Protein AF-A0A2P6Q2P5-F1 (afdb_monomer)

Radius of gyration: 38.76 Å; Cα contacts (8 Å, |Δi|>4): 2779; chains: 1; bounding box: 82×102×102 Å

pLDDT: mean 75.54, std 14.74, range [25.44, 96.44]

Mean predicted aligned error: 20.38 Å

Organism: Rosa chinensis (NCBI:txid74649)

InterPro domains:
  IPR002182 NB-ARC [PF00931] (183-344)
  IPR027417 P-loop containing nucleoside triphosphate hydrolase [G3DSA:3.40.50.300] (154-320)
  IPR027417 P-loop containing nucleoside triphosphate hydrolase [SSF52540] (155-428)
  IPR032675 Leucine-rich repeat domain superfamily [G3DSA:3.80.10.10] (529-870)
  IPR032675 Leucine-rich repeat domain superfamily [G3DSA:3.80.10.10] (871-956)
  IPR032675 Leucine-rich repeat domain superfamily [G3DSA:3.80.10.10] (983-1129)
  IPR032675 Leucine-rich repeat domain superfamily [G3DSA:3.80.10.10] (1131-1280)
  IPR036388 Winged helix-like DNA-binding domain superfamily [G3DSA:1.10.10.10] (413-508)
  IPR041118 Disease resistance, N-terminal [PF18052] (7-95)
  IPR042197 Apoptotic protease-activating factors, helical domain [G3DSA:1.10.8.430] (328-412)
  IPR056789 R13L1/DRL21-like, LRR repeat region [PF25019] (655-780)
  IPR058922 Disease resistance protein, winged helix domain [PF23559] (431-505)

Nearest PDB structures (foldseek):
  6j5t-assembly1_G  TM=4.887E-01  e=1.509E-26  Arabidopsis thaliana
  9cc9-assembly1_L  TM=4.574E-01  e=1.217E-25  Nicotiana benthamiana
  7txh-assembly2_E  TM=2.909E-01  e=2.083E-09  Homo sapiens
  4u08-assembly2_B  TM=2.380E-01  e=2.453E-09  Leptospira interrogans serovar Copenhageni str. Fiocruz L1-130
  4u06-assembly1_A  TM=1.937E-01  e=1.050E-06  Leptospira interrogans serovar Copenhageni str. Fiocruz L1-130

Sequence (1280 aa):
MANFIARTLVRRVFSLAGQEFSLQWGFGRELTKLRETLGIVEALLRDADHPRHNQQQGEAVQLWVAKLEEIADDADNLLDECSYEELRVQVELPTRIGRTLNSVSLSKARYRRKKARKIQKINKSLKNLCKLASGIGLVSTPLPSAAPRNRETYSFFDKDEEIIVGREEVVSHIVTNSTSSQANHLSVLAIVGMGGLGKTTVAKLVCHDPTIEGHFHEKIWICVSTEFQVVMILRRILQSFRPGAGAAVEGKDELCKTLKQELKGKRYLLILDDVWCQESEKWEELISCLSNVNDRLGSNIIVTTRNVGVASTIASILQTFTILEMDKLSDNQCWQILKNRAFPDGTAHLNEDQEILGKEIARRCAGLPLVAKVLGYTMRSKTSDGWRSIVESSIWNLPGGDTKILSILKLSFNDLKSPALKQCFAFCSNFVKDFEFKREDLIRLWMAQGWLHHFSTEESNLDMEDIGAEYFGILLENSFFQDVRRDPYGNITSCKMHDLVHDLAQHVSKSRWDSKETETKRGLRSFFVERDQVLFNTLPSFEALRVVKLCGADIKVLPDSVGKMKHLRYLDISNTKIRTLPKSVGKLYNLQTLRMNYLELRACPKELTNLINLRHISYDRVFSGWSPWPSGMGRLTNLQSLPEFQVLKKIGCGIEELGSLKQLKGKLSIYCLECVTDIEKAKKANLVEKCIRDLSLSWSWSSTSRPNCNDEDVLEALQPHPNLEVLKIENFLGDKFPSWIMSKLSLPSNLKEIKFRGCKECKEVPKLGHLPNLRSLYIEMPNLERLGSDFYGYDPHEATTGCQTKALFPALKSLTIQYAGKLIEWSEPQVLLPTVVFQSLEKLNLQGSPQLRSAPSYFPSLQSLSLVKIDSGVPVTSVLSKLTTLTYLHISGVKGLDCLPEGMLRNNKNLARLKIDRCEELTCIAPHGFGCCASLQSLVIVGCNKLRYLSEGLLAPSLEELLISDCPSLESIPFTEGIEYGSLHTLRIKKYSTLTSIPSLQGFSSVRAIKISECSELLSLPSGLNCCTSLGKIKIRSCSKLKFISIDSLPSLVRLDIRTCSSLESIDALHGFRCLYEFTIRDCDKLTSLLGSFPILQGLEIRNCPSLETIPCSDNLTTLSSLKIYSCDGFISKLSELASLTSLRRLEVGDFCKELDSFPVIPQLQTLMLSGWPKLKSLHEQIQHFTSLTSLNINSFDEVESLPEWLGSVSSLTVLIIELCHNLKYLPSRQAMQRLTKLRSLYICCDCPLIKRCRKGGPEWPKISHIPDLSLGKYKELTV

Secondary structure (DSSP, 8-state):
-HHHHHHHHHHHHHHHHHSTHHHHHT-HHHHHHHHHHHHHHHHHHHHTT-TTS-HHHHHHHHHHHHHHHHHHHHHHHHHHHHHHHHHHHHHHSTT-TTS-TTHHHHHHHHHHHHHHHHHHHHHHHHHHHHHHHTTTT---------------------GGGS---S-HHHHHHHHHHHH----SS-EEEEEE--TTSSHHHHHHHHHT-HHHHTT-SEEEEEE--S---HHHHHHHHHHHHSTTGGGS---HHHHHHHHHHHSTT--EEEEEES-----HHHHHHHHHHHHHH--SS--EEEEEES-HHHHHHHHHH-SSEEEEE-PPPPHHHHHHHHHHHH-TTS-PPPPHHHHHHHHHHHHHTTT-HHHHHHHHHHHHT--HHHHHHHHT-GGGGSPSSHHHHHHHHHHHHHH-S-HHHHHHHHHGGGSPTT--EEHHHHHHHHHHHT-----SSS-----HHHHHHHHHHHHHHTTSEEEEEE-TTS-EEEEEE-HHHHHHHHHHHHTTT-S-S---TT---EEE-SS-STTGGGGGG-TT--EEE-TT-------GGGGG-TT--EEE-TTS------GGGGG-TT--EEEE-S---S---GGGGG-TT--EEEE---TTS---PPS-GGG-TT--B-S-EE--SSTT-SGGGGGG-TT--EEEEEE-GGG---HHHHHHH--TTS-EEEEEEE--TT----TT--HHHHHHTTPPPTT-SEEEEES---SS--HHHH-TTTS-TT--EEEEES--S--S----TT-TT--EEEEE-TT--EESHHHHT--TT---------EESTT--EEEEE--TT--EEPPPP-SS--EESTT--EEEEES-TT--B--S--TT--EEEEEEES-SHHHHHHHTT----SEEEEEEESS--SPPTTHHHH-TT--EEEEE--TT--EE-SS--S--TT--EEEEE--TT--EEPTTSS-TT--EEEEES-TT-----PPTT---TT--EEEEE--TT-S-PPP-TT-TT--EEEEES-TT--SPPTTGGG-TT--EEEEES-SS--EEE-S--TT--EEEEES-TT--EEEESS--TT--EEEEES-TT--EEEE--TT--EEEEES-TT--B---GGG-TT--EEEEES-TTGGGGGGGGGG-TT--EEEEE--SS--S-PPP-TT--EEEEE--TT-SS--GGGGG-TT--EEEEE---S-SB--GGGGG-TT--EEEEES-SS--B---HHHHHH-TT--EEEE-TT-THHHHTSTTSTTHHHHTT-SEEEES-------

Structure (mmCIF, N/CA/C/O backbone):
data_AF-A0A2P6Q2P5-F1
#
_entry.id   AF-A0A2P6Q2P5-F1
#
loop_
_atom_site.group_PDB
_atom_site.id
_atom_site.type_symbol
_atom_site.label_atom_id
_atom_site.label_alt_id
_atom_site.label_comp_id
_atom_site.label_asym_id
_atom_site.label_entity_id
_atom_site.label_seq_id
_atom_site.pdbx_PDB_ins_code
_atom_site.Cartn_x
_atom_site.Cartn_y
_atom_site.Cartn_z
_atom_site.occupancy
_atom_site.B_iso_or_equiv
_atom_site.auth_seq_id
_atom_site.auth_comp_id
_atom_site.auth_asym_id
_atom_site.auth_atom_id
_atom_site.pdbx_PDB_model_num
ATOM 1 N N . MET A 1 1 ? -7.353 14.936 -38.423 1.00 43.09 1 MET A N 1
ATOM 2 C CA . MET A 1 1 ? -6.186 14.317 -37.747 1.00 43.09 1 MET A CA 1
ATOM 3 C C . MET A 1 1 ? -4.953 14.318 -38.661 1.00 43.09 1 MET A C 1
ATOM 5 O O . MET A 1 1 ? -3.899 14.786 -38.237 1.00 43.09 1 MET A O 1
ATOM 9 N N . ALA A 1 2 ? -5.097 13.889 -39.918 1.00 47.84 2 ALA A N 1
ATOM 10 C CA . ALA A 1 2 ? -4.076 13.775 -40.966 1.00 47.84 2 ALA A CA 1
ATOM 11 C C . ALA A 1 2 ? -3.003 14.875 -41.034 1.00 47.84 2 ALA A C 1
ATOM 13 O O . ALA A 1 2 ? -1.831 14.547 -41.195 1.00 47.84 2 ALA A O 1
ATOM 14 N N . ASN A 1 3 ? -3.361 16.154 -40.860 1.00 50.25 3 ASN A N 1
ATOM 15 C CA . ASN A 1 3 ? -2.422 17.288 -40.858 1.00 50.25 3 ASN A CA 1
ATOM 16 C C . ASN A 1 3 ? -1.249 17.075 -39.870 1.00 50.25 3 ASN A C 1
ATOM 18 O O . ASN A 1 3 ? -0.081 17.298 -40.193 1.00 50.25 3 ASN A O 1
ATOM 22 N N . PHE A 1 4 ? -1.535 16.506 -38.696 1.00 53.16 4 PHE A N 1
ATOM 23 C CA . PHE A 1 4 ? -0.522 16.169 -37.694 1.00 53.16 4 PHE A CA 1
ATOM 24 C C . PHE A 1 4 ? 0.285 14.912 -38.059 1.00 53.16 4 PHE A C 1
ATOM 26 O O . PHE A 1 4 ? 1.492 14.874 -37.830 1.00 53.16 4 PHE A O 1
ATOM 33 N N . ILE A 1 5 ? -0.349 13.900 -38.666 1.00 55.88 5 ILE A N 1
ATOM 34 C CA . ILE A 1 5 ? 0.325 12.663 -39.102 1.00 55.88 5 ILE A CA 1
ATOM 35 C C . ILE A 1 5 ? 1.320 12.969 -40.235 1.00 55.88 5 ILE A C 1
ATOM 37 O O . ILE A 1 5 ? 2.470 12.531 -40.178 1.00 55.88 5 ILE A O 1
ATOM 41 N N . ALA A 1 6 ? 0.914 13.783 -41.215 1.00 57.22 6 ALA A N 1
ATOM 42 C CA . ALA A 1 6 ? 1.765 14.235 -42.312 1.00 57.22 6 ALA A CA 1
ATOM 43 C C . ALA A 1 6 ? 3.013 14.972 -41.798 1.00 57.22 6 ALA A C 1
ATOM 45 O O . ALA A 1 6 ? 4.125 14.632 -42.198 1.00 57.22 6 ALA A O 1
ATOM 46 N N . ARG A 1 7 ? 2.861 15.906 -40.848 1.00 56.25 7 ARG A N 1
ATOM 47 C CA . ARG A 1 7 ? 3.990 16.629 -40.228 1.00 56.25 7 ARG A CA 1
ATOM 48 C C . ARG A 1 7 ? 4.972 15.713 -39.500 1.00 56.25 7 ARG A C 1
ATOM 50 O O . ARG A 1 7 ? 6.184 15.859 -39.674 1.00 56.25 7 ARG A O 1
ATOM 57 N N . THR A 1 8 ? 4.474 14.753 -38.720 1.00 57.56 8 THR A N 1
ATOM 58 C CA . THR A 1 8 ? 5.329 13.766 -38.044 1.00 57.56 8 THR A CA 1
ATOM 59 C C . THR A 1 8 ? 6.088 12.915 -39.064 1.00 57.56 8 THR A C 1
ATOM 61 O O . THR A 1 8 ? 7.300 12.744 -38.936 1.00 57.56 8 THR A O 1
ATOM 64 N N . LEU A 1 9 ? 5.425 12.458 -40.132 1.00 63.19 9 LEU A N 1
ATOM 65 C CA . LEU A 1 9 ? 6.070 11.720 -41.222 1.00 63.19 9 LEU A CA 1
ATOM 66 C C . LEU A 1 9 ? 7.123 12.535 -41.967 1.00 63.19 9 LEU A C 1
ATOM 68 O O . LEU A 1 9 ? 8.210 12.016 -42.206 1.00 63.19 9 LEU A O 1
ATOM 72 N N . VAL A 1 10 ? 6.847 13.800 -42.294 1.00 60.06 10 VAL A N 1
ATOM 73 C CA . VAL A 1 10 ? 7.833 14.707 -42.899 1.00 60.06 10 VAL A CA 1
ATOM 74 C C . VAL A 1 10 ? 9.079 14.770 -42.017 1.00 60.06 10 VAL A C 1
ATOM 76 O O . VAL A 1 10 ? 10.169 14.470 -42.502 1.00 60.06 10 VAL A O 1
ATOM 79 N N . ARG A 1 11 ? 8.936 15.048 -40.712 1.00 61.94 11 ARG A N 1
ATOM 80 C CA . ARG A 1 11 ? 10.070 15.073 -39.766 1.00 61.94 11 ARG A CA 1
ATOM 81 C C . ARG A 1 11 ? 10.824 13.732 -39.707 1.00 61.94 11 ARG A C 1
ATOM 83 O O . ARG A 1 11 ? 12.054 13.736 -39.745 1.00 61.94 11 ARG A O 1
ATOM 90 N N . ARG A 1 12 ? 10.128 12.585 -39.705 1.00 63.66 12 ARG A N 1
ATOM 91 C CA . ARG A 1 12 ? 10.769 11.252 -39.752 1.00 63.66 12 ARG A CA 1
ATOM 92 C C . ARG A 1 12 ? 11.537 10.999 -41.056 1.00 63.66 12 ARG A C 1
ATOM 94 O O . ARG A 1 12 ? 12.647 10.476 -41.006 1.00 63.66 12 ARG A O 1
ATOM 101 N N . VAL A 1 13 ? 10.985 11.383 -42.210 1.00 63.78 13 VAL A N 1
ATOM 102 C CA . VAL A 1 13 ? 11.657 11.257 -43.519 1.00 63.78 13 VAL A CA 1
ATOM 103 C C . VAL A 1 13 ? 12.869 12.189 -43.607 1.00 63.78 13 VAL A C 1
ATOM 105 O O . VAL A 1 13 ? 13.899 11.774 -44.127 1.00 63.78 13 VAL A O 1
ATOM 108 N N . PHE A 1 14 ? 12.789 13.409 -43.064 1.00 58.62 14 PHE A N 1
ATOM 109 C CA . PHE A 1 14 ? 13.937 14.318 -42.936 1.00 58.62 14 PHE A CA 1
ATOM 110 C C . PHE A 1 14 ? 15.071 13.682 -42.112 1.00 58.62 14 PHE A C 1
ATOM 112 O O . PHE A 1 14 ? 16.206 13.642 -42.581 1.00 58.62 14 PHE A O 1
ATOM 119 N N . SER A 1 15 ? 14.760 13.138 -40.929 1.00 61.00 15 SER A N 1
ATOM 120 C CA . SER A 1 15 ? 15.736 12.471 -40.052 1.00 61.00 15 SER A CA 1
ATOM 121 C C . SER A 1 15 ? 16.430 11.290 -40.750 1.00 61.00 15 SER A C 1
ATOM 123 O O . SER A 1 15 ? 17.656 11.261 -40.836 1.00 61.00 15 SER A O 1
ATOM 125 N N . LEU A 1 16 ? 15.658 10.381 -41.357 1.00 57.12 16 LEU A N 1
ATOM 126 C CA . LEU A 1 16 ? 16.185 9.206 -42.072 1.00 57.12 16 LEU A CA 1
ATOM 127 C C . LEU A 1 16 ? 16.899 9.548 -43.394 1.00 57.12 16 LEU A C 1
ATOM 129 O O . LEU A 1 16 ? 17.665 8.734 -43.910 1.00 57.12 16 LEU A O 1
ATOM 133 N N . ALA A 1 17 ? 16.659 10.731 -43.967 1.00 54.69 17 ALA A N 1
ATOM 134 C CA . ALA A 1 17 ? 17.401 11.224 -45.127 1.00 54.69 17 ALA A CA 1
ATOM 135 C C . ALA A 1 17 ? 18.759 11.838 -44.737 1.00 54.69 17 ALA A C 1
ATOM 137 O O . ALA A 1 17 ? 19.715 11.701 -45.501 1.00 54.69 17 ALA A O 1
ATOM 138 N N . GLY A 1 18 ? 18.845 12.487 -43.568 1.00 50.38 18 GLY A N 1
ATOM 139 C CA . GLY A 1 18 ? 20.072 13.104 -43.046 1.00 50.38 18 GLY A CA 1
ATOM 140 C C . GLY A 1 18 ? 21.079 12.125 -42.430 1.00 50.38 18 GLY A C 1
ATOM 141 O O . GLY A 1 18 ? 22.248 12.466 -42.294 1.00 50.38 18 GLY A O 1
ATOM 142 N N . GLN A 1 19 ? 20.652 10.911 -42.079 1.00 55.84 19 GLN A N 1
ATOM 143 C CA . GLN A 1 19 ? 21.525 9.849 -41.564 1.00 55.84 19 GLN A CA 1
ATOM 144 C C . GLN A 1 19 ? 22.323 9.151 -42.681 1.00 55.84 19 GLN A C 1
ATOM 146 O O . GLN A 1 19 ? 21.856 9.039 -43.819 1.00 55.84 19 GLN A O 1
ATOM 151 N N . GLU A 1 20 ? 23.485 8.574 -42.335 1.00 49.53 20 GLU A N 1
ATOM 152 C CA . GLU A 1 20 ? 24.337 7.783 -43.250 1.00 49.53 20 GLU A CA 1
ATOM 153 C C . GLU A 1 20 ? 23.583 6.660 -43.983 1.00 49.53 20 GLU A C 1
ATOM 155 O O . GLU A 1 20 ? 23.983 6.237 -45.070 1.00 49.53 20 GLU A O 1
ATOM 160 N N . PHE A 1 21 ? 22.464 6.197 -43.417 1.00 51.62 21 PHE A N 1
ATOM 161 C CA . PHE A 1 21 ? 21.494 5.302 -44.041 1.00 51.62 21 PHE A CA 1
ATOM 162 C C . PHE A 1 21 ? 21.199 5.653 -45.514 1.00 51.62 21 PHE A C 1
ATOM 164 O O . PHE A 1 21 ? 21.206 4.762 -46.374 1.00 51.62 21 PHE A O 1
ATOM 171 N N . SER A 1 22 ? 20.981 6.936 -45.830 1.00 52.62 22 SER A N 1
ATOM 172 C CA . SER A 1 22 ? 20.594 7.381 -47.176 1.00 52.62 22 SER A CA 1
ATOM 173 C C . SER A 1 22 ? 21.707 7.164 -48.214 1.00 52.62 22 SER A C 1
ATOM 175 O O . SER A 1 22 ? 21.425 6.704 -49.330 1.00 52.62 22 SER A O 1
ATOM 177 N N . LEU A 1 23 ? 22.962 7.397 -47.809 1.00 52.78 23 LEU A N 1
ATOM 178 C CA . LEU A 1 23 ? 24.192 7.151 -48.568 1.00 52.78 23 LEU A CA 1
ATOM 179 C C . LEU A 1 23 ? 24.486 5.648 -48.678 1.00 52.78 23 LEU A C 1
ATOM 181 O O . LEU A 1 23 ? 24.643 5.113 -49.774 1.00 52.78 23 LEU A O 1
ATOM 185 N N . GLN A 1 24 ? 24.503 4.941 -47.545 1.00 52.56 24 GLN A N 1
ATOM 186 C CA . GLN A 1 24 ? 24.947 3.549 -47.461 1.00 52.56 24 GLN A CA 1
ATOM 187 C C . GLN A 1 24 ? 23.982 2.573 -48.165 1.00 52.56 24 GLN A C 1
ATOM 189 O O . GLN A 1 24 ? 24.409 1.507 -48.631 1.00 52.56 24 GLN A O 1
ATOM 194 N N . TRP A 1 25 ? 22.685 2.907 -48.259 1.00 57.12 25 TRP A N 1
ATOM 195 C CA . TRP A 1 25 ? 21.650 2.064 -48.884 1.00 57.12 25 TRP A CA 1
ATOM 196 C C . TRP A 1 25 ? 21.173 2.525 -50.266 1.00 57.12 25 TRP A C 1
ATOM 198 O O . TRP A 1 25 ? 20.635 1.693 -51.002 1.00 57.12 25 TRP A O 1
ATOM 208 N N . GLY A 1 26 ? 21.441 3.777 -50.656 1.00 59.62 26 GLY A N 1
ATOM 209 C CA . GLY A 1 26 ? 21.209 4.282 -52.014 1.00 59.62 26 GLY A CA 1
ATOM 210 C C . GLY A 1 26 ? 19.775 4.736 -52.315 1.00 59.62 26 GLY A C 1
ATOM 211 O O . GLY A 1 26 ? 19.370 4.707 -53.474 1.00 59.62 26 GLY A O 1
ATOM 212 N N . PHE A 1 27 ? 19.003 5.148 -51.301 1.00 63.00 27 PHE A N 1
ATOM 213 C CA . PHE A 1 27 ? 17.603 5.595 -51.458 1.00 63.00 27 PHE A CA 1
ATOM 214 C C . PHE A 1 27 ? 17.399 7.109 -51.376 1.00 63.00 27 PHE A C 1
ATOM 216 O O . PHE A 1 27 ? 16.255 7.561 -51.383 1.00 63.00 27 PHE A O 1
ATOM 223 N N . GLY A 1 28 ? 18.473 7.905 -51.308 1.00 62.72 28 GLY A N 1
ATOM 224 C CA . GLY A 1 28 ? 18.373 9.362 -51.165 1.00 62.72 28 GLY A CA 1
ATOM 225 C C . GLY A 1 28 ? 17.434 10.015 -52.191 1.00 62.72 28 GLY A C 1
ATOM 226 O O . GLY A 1 28 ? 16.585 10.815 -51.816 1.00 62.72 28 GLY A O 1
ATOM 227 N N . ARG A 1 29 ? 17.489 9.610 -53.470 1.00 65.44 29 ARG A N 1
ATOM 228 C CA . ARG A 1 29 ? 16.618 10.163 -54.530 1.00 65.44 29 ARG A CA 1
ATOM 229 C C . ARG A 1 29 ? 15.132 9.846 -54.306 1.00 65.44 29 ARG A C 1
ATOM 231 O O . ARG A 1 29 ? 14.283 10.705 -54.531 1.00 65.44 29 ARG A O 1
ATOM 238 N N . GLU A 1 30 ? 14.801 8.632 -53.875 1.00 70.38 30 GLU A N 1
ATOM 239 C CA . GLU A 1 30 ? 13.437 8.208 -53.543 1.00 70.38 30 GLU A CA 1
ATOM 240 C C . GLU A 1 30 ? 12.896 8.874 -52.270 1.00 70.38 30 GLU A C 1
ATOM 242 O O . GLU A 1 30 ? 11.713 9.221 -52.233 1.00 70.38 30 GLU A O 1
ATOM 247 N N . LEU A 1 31 ? 13.744 9.065 -51.253 1.00 67.50 31 LEU A N 1
ATOM 248 C CA . LEU A 1 31 ? 13.387 9.716 -49.987 1.00 67.50 31 LEU A CA 1
ATOM 249 C C . LEU A 1 31 ? 13.210 11.231 -50.151 1.00 67.50 31 LEU A C 1
ATOM 251 O O . LEU A 1 31 ? 12.246 11.783 -49.626 1.00 67.50 31 LEU A O 1
ATOM 255 N N . THR A 1 32 ? 14.050 11.900 -50.948 1.00 69.12 32 THR A N 1
ATOM 256 C CA . THR A 1 32 ? 13.852 13.318 -51.295 1.00 69.12 32 THR A CA 1
ATOM 257 C C . THR A 1 32 ? 12.533 13.517 -52.048 1.00 69.12 32 THR A C 1
ATOM 259 O O . THR A 1 32 ? 11.748 14.381 -51.672 1.00 69.12 32 THR A O 1
ATOM 262 N N . LYS A 1 33 ? 12.196 12.640 -53.006 1.00 70.56 33 LYS A N 1
ATOM 263 C CA . LYS A 1 33 ? 10.891 12.669 -53.700 1.00 70.56 33 LYS A CA 1
ATOM 264 C C . LYS A 1 33 ? 9.695 12.402 -52.779 1.00 70.56 33 LYS A C 1
ATOM 266 O O . LYS A 1 33 ? 8.607 12.926 -53.031 1.00 70.56 33 LYS A O 1
ATOM 271 N N . LEU A 1 34 ? 9.882 11.611 -51.719 1.00 71.56 34 LEU A N 1
ATOM 272 C CA . LEU A 1 34 ? 8.871 11.402 -50.679 1.00 71.56 34 LEU A CA 1
ATOM 273 C C . LEU A 1 34 ? 8.683 12.672 -49.839 1.00 71.56 34 LEU A C 1
ATOM 275 O O . LEU A 1 34 ? 7.555 13.127 -49.685 1.00 71.56 34 LEU A O 1
ATOM 279 N N . ARG A 1 35 ? 9.779 13.294 -49.385 1.00 68.69 35 ARG A N 1
ATOM 280 C CA . ARG A 1 35 ? 9.789 14.590 -48.682 1.00 68.69 35 ARG A CA 1
ATOM 281 C C . ARG A 1 35 ? 9.107 15.698 -49.497 1.00 68.69 35 ARG A C 1
ATOM 283 O O . ARG A 1 35 ? 8.242 16.381 -48.962 1.00 68.69 35 ARG A O 1
ATOM 290 N N . GLU A 1 36 ? 9.455 15.847 -50.776 1.00 68.56 36 GLU A N 1
ATOM 291 C CA . GLU A 1 36 ? 8.826 16.800 -51.709 1.00 68.56 36 GLU A CA 1
ATOM 292 C C . GLU A 1 36 ? 7.307 16.588 -51.791 1.00 68.56 36 GLU A C 1
ATOM 294 O O . GLU A 1 36 ? 6.526 17.522 -51.619 1.00 68.56 36 GLU A O 1
ATOM 299 N N . THR A 1 37 ? 6.879 15.342 -52.024 1.00 70.12 37 THR A N 1
ATOM 300 C CA . THR A 1 37 ? 5.456 15.027 -52.219 1.00 70.12 37 THR A CA 1
ATOM 301 C C . THR A 1 37 ? 4.661 15.187 -50.917 1.00 70.12 37 THR A C 1
ATOM 303 O O . THR A 1 37 ? 3.549 15.707 -50.949 1.00 70.12 37 THR A O 1
ATOM 306 N N . LEU A 1 38 ? 5.234 14.812 -49.767 1.00 67.19 38 LEU A N 1
ATOM 307 C CA . LEU A 1 38 ? 4.621 15.036 -48.454 1.00 67.19 38 LEU A CA 1
ATOM 308 C C . LEU A 1 38 ? 4.499 16.531 -48.109 1.00 67.19 38 LEU A C 1
ATOM 310 O O . LEU A 1 38 ? 3.513 16.917 -47.491 1.00 67.19 38 LEU A O 1
ATOM 314 N N . GLY A 1 39 ? 5.436 17.382 -48.546 1.00 62.53 39 GLY A N 1
ATOM 315 C CA . GLY A 1 39 ? 5.336 18.837 -48.374 1.00 62.53 39 GLY A CA 1
ATOM 316 C C . GLY A 1 39 ? 4.160 19.456 -49.140 1.00 62.53 39 GLY A C 1
ATOM 317 O O . GLY A 1 39 ? 3.428 20.273 -48.587 1.00 62.53 39 GLY A O 1
ATOM 318 N N . ILE A 1 40 ? 3.917 19.010 -50.379 1.00 66.88 40 ILE A N 1
ATOM 319 C CA . ILE A 1 40 ? 2.736 19.410 -51.173 1.00 66.88 40 ILE A CA 1
ATOM 320 C C . ILE A 1 40 ? 1.443 18.955 -50.478 1.00 66.88 40 ILE A C 1
ATOM 322 O O . ILE A 1 40 ? 0.476 19.707 -50.377 1.00 66.88 40 ILE A O 1
ATOM 326 N N . VAL A 1 41 ? 1.438 17.729 -49.955 1.00 66.50 41 VAL A N 1
ATOM 327 C CA . VAL A 1 41 ? 0.314 17.167 -49.196 1.00 66.50 41 VAL A CA 1
ATOM 328 C C . VAL A 1 41 ? 0.049 17.936 -47.892 1.00 66.50 41 VAL A C 1
ATOM 330 O O . VAL A 1 41 ? -1.110 18.124 -47.533 1.00 66.50 41 VAL A O 1
ATOM 333 N N . GLU A 1 42 ? 1.079 18.441 -47.207 1.00 61.88 42 GLU A N 1
ATOM 334 C CA . GLU A 1 42 ? 0.913 19.273 -46.004 1.00 61.88 42 GLU A CA 1
ATOM 335 C C . GLU A 1 42 ? 0.329 20.668 -46.304 1.00 61.88 42 GLU A C 1
ATOM 337 O O . GLU A 1 42 ? -0.255 21.289 -45.416 1.00 61.88 42 GLU A O 1
ATOM 342 N N . ALA A 1 43 ? 0.460 21.169 -47.537 1.00 60.53 43 ALA A N 1
ATOM 343 C CA . ALA A 1 43 ? -0.245 22.372 -47.979 1.00 60.53 43 ALA A CA 1
ATOM 344 C C . ALA A 1 43 ? -1.738 22.073 -48.214 1.00 60.53 43 ALA A C 1
ATOM 346 O O . ALA A 1 43 ? -2.589 22.702 -47.590 1.00 60.53 43 ALA A O 1
ATOM 347 N N . LEU A 1 44 ? -2.047 21.035 -49.003 1.00 63.22 44 LEU A N 1
ATOM 348 C CA . LEU A 1 44 ? -3.421 20.583 -49.298 1.00 63.22 44 LEU A CA 1
ATOM 349 C C . LEU A 1 44 ? -4.216 20.166 -48.043 1.00 63.22 44 LEU A C 1
ATOM 351 O O . LEU A 1 44 ? -5.442 20.216 -48.018 1.00 63.22 44 LEU A O 1
ATOM 355 N N . LEU A 1 45 ? -3.528 19.769 -46.971 1.00 60.31 45 LEU A N 1
ATOM 356 C CA . LEU A 1 45 ? -4.143 19.446 -45.681 1.00 60.31 45 LEU A CA 1
ATOM 357 C C . LEU A 1 45 ? -4.580 20.659 -44.854 1.00 60.31 45 LEU A C 1
ATOM 359 O O . LEU A 1 45 ? -5.330 20.486 -43.899 1.00 60.31 45 LEU A O 1
ATOM 363 N N . ARG A 1 46 ? -4.100 21.862 -45.181 1.00 55.31 46 ARG A N 1
ATOM 364 C CA . ARG A 1 46 ? -4.584 23.121 -44.588 1.00 55.31 46 ARG A CA 1
ATOM 365 C C . ARG A 1 46 ? -5.859 23.594 -45.298 1.00 55.31 46 ARG A C 1
ATOM 367 O O . ARG A 1 46 ? -6.693 24.237 -44.666 1.00 55.31 46 ARG A O 1
ATOM 374 N N . ASP A 1 47 ? -6.022 23.199 -46.566 1.00 49.84 47 ASP A N 1
ATOM 375 C CA . ASP A 1 47 ? -7.227 23.443 -47.361 1.00 49.84 47 ASP A CA 1
ATOM 376 C C . ASP A 1 47 ? -8.432 22.636 -46.877 1.00 49.84 47 ASP A C 1
ATOM 378 O O . ASP A 1 47 ? -9.498 23.198 -46.645 1.00 49.84 47 ASP A O 1
ATOM 382 N N . ALA A 1 48 ? -8.257 21.324 -46.686 1.00 52.94 48 ALA A N 1
ATOM 383 C CA . ALA A 1 48 ? -9.339 20.388 -46.357 1.00 52.94 48 ALA A CA 1
ATOM 384 C C . ALA A 1 48 ? -10.104 20.691 -45.052 1.00 52.94 48 ALA A C 1
ATOM 386 O O . ALA A 1 48 ? -11.186 20.148 -44.839 1.00 52.94 48 ALA A O 1
ATOM 387 N N . ASP A 1 49 ? -9.577 21.575 -44.206 1.00 46.44 49 ASP A N 1
ATOM 388 C CA . ASP A 1 49 ? -10.230 22.065 -42.996 1.00 46.44 49 ASP A CA 1
ATOM 389 C C . ASP A 1 49 ? -11.091 23.344 -43.259 1.00 46.44 49 ASP A C 1
ATOM 391 O O . ASP A 1 49 ? -11.161 24.182 -42.376 1.00 46.44 49 ASP A O 1
ATOM 395 N N . HIS A 1 50 ? -11.736 23.571 -44.424 1.00 41.94 50 HIS A N 1
ATOM 396 C CA . HIS A 1 50 ? -12.640 24.733 -44.710 1.00 41.94 50 HIS A CA 1
ATOM 397 C C . HIS A 1 50 ? -14.144 24.347 -44.680 1.00 41.94 50 HIS A C 1
ATOM 399 O O . HIS A 1 50 ? -14.494 23.307 -45.235 1.00 41.94 50 HIS A O 1
ATOM 405 N N . PRO A 1 51 ? -15.087 25.154 -44.132 1.00 41.72 51 PRO A N 1
ATOM 406 C CA . PRO A 1 51 ? -16.520 24.854 -44.154 1.00 41.72 51 PRO A CA 1
ATOM 407 C C . PRO A 1 51 ? -17.233 25.378 -45.411 1.00 41.72 51 PRO A C 1
ATOM 409 O O . PRO A 1 51 ? -18.456 25.315 -45.480 1.00 41.72 51 PRO A O 1
ATOM 412 N N . ARG A 1 52 ? -16.510 25.894 -46.419 1.00 41.47 52 ARG A N 1
ATOM 413 C CA . ARG A 1 52 ? -17.110 26.318 -47.704 1.00 41.47 52 ARG A CA 1
ATOM 414 C C . ARG A 1 52 ? -17.622 25.153 -48.565 1.00 41.47 52 ARG A C 1
ATOM 416 O O . ARG A 1 52 ? -18.219 25.386 -49.612 1.00 41.47 52 ARG A O 1
ATOM 423 N N . HIS A 1 53 ? -17.399 23.916 -48.135 1.00 47.44 53 HIS A N 1
ATOM 424 C CA . HIS A 1 53 ? -17.873 22.717 -48.810 1.00 47.44 53 HIS A CA 1
ATOM 425 C C . HIS A 1 53 ? -19.307 22.383 -48.378 1.00 47.44 53 HIS A C 1
ATOM 427 O O . HIS A 1 53 ? -19.542 21.920 -47.262 1.00 47.44 53 HIS A O 1
ATOM 433 N N . ASN A 1 54 ? -20.264 22.593 -49.288 1.00 40.16 54 ASN A N 1
ATOM 434 C CA . ASN A 1 54 ? -21.658 22.169 -49.117 1.00 40.16 54 ASN A CA 1
ATOM 435 C C . ASN A 1 54 ? -21.752 20.657 -48.825 1.00 40.16 54 ASN A C 1
ATOM 437 O O . ASN A 1 54 ? -20.844 19.894 -49.155 1.00 40.16 54 ASN A O 1
ATOM 441 N N . GLN A 1 55 ? -22.884 20.207 -48.269 1.00 42.28 55 GLN A N 1
ATOM 442 C CA . GLN A 1 55 ? -23.085 18.830 -47.774 1.00 42.28 55 GLN A CA 1
ATOM 443 C C . GLN A 1 55 ? -22.677 17.711 -48.761 1.00 42.28 55 GLN A C 1
ATOM 445 O O . GLN A 1 55 ? -22.201 16.672 -48.319 1.00 42.28 55 GLN A O 1
ATOM 450 N N . GLN A 1 56 ? -22.775 17.931 -50.078 1.00 40.50 56 GLN A N 1
ATOM 451 C CA . GLN A 1 56 ? -22.362 16.967 -51.113 1.00 40.50 56 GLN A CA 1
ATOM 452 C C . GLN A 1 56 ? -20.836 16.853 -51.335 1.00 40.50 56 GLN A C 1
ATOM 454 O O . GLN A 1 56 ? -20.380 15.867 -51.905 1.00 40.50 56 GLN A O 1
ATOM 459 N N . GLN A 1 57 ? -20.027 17.830 -50.909 1.00 45.31 57 GLN A N 1
ATOM 460 C CA . GLN A 1 57 ? -18.558 17.782 -51.024 1.00 45.31 57 GLN A CA 1
ATOM 461 C C . GLN A 1 57 ? -17.870 17.234 -49.764 1.00 45.31 57 GLN A C 1
ATOM 463 O O . GLN A 1 57 ? -16.761 16.704 -49.859 1.00 45.31 57 GLN A O 1
ATOM 468 N N . GLY A 1 58 ? -18.512 17.329 -48.593 1.00 52.03 58 GLY A N 1
ATOM 469 C CA . GLY A 1 58 ? -17.915 16.944 -47.309 1.00 52.03 58 GLY A CA 1
ATOM 470 C C . GLY A 1 58 ? -17.433 15.489 -47.259 1.00 52.03 58 GLY A C 1
ATOM 471 O O . GLY A 1 58 ? -16.312 15.230 -46.819 1.00 52.03 58 GLY A O 1
ATOM 472 N N . GLU A 1 59 ? -18.225 14.546 -47.778 1.00 56.00 59 GLU A N 1
ATOM 473 C CA . GLU A 1 59 ? -17.843 13.128 -47.845 1.00 56.00 59 GLU A CA 1
ATOM 474 C C . GLU A 1 59 ? -16.616 12.898 -48.739 1.00 56.00 59 GLU A C 1
ATOM 476 O O . GLU A 1 59 ? -15.702 12.169 -48.359 1.00 56.00 59 GLU A O 1
ATOM 481 N N . ALA A 1 60 ? -16.539 13.559 -49.900 1.00 57.16 60 ALA A N 1
ATOM 482 C CA . ALA A 1 60 ? -15.409 13.418 -50.821 1.00 57.16 60 ALA A CA 1
ATOM 483 C C . ALA A 1 60 ? -14.087 13.897 -50.193 1.00 57.16 60 ALA A C 1
ATOM 485 O O . ALA A 1 60 ? -13.047 13.258 -50.378 1.00 57.16 60 ALA A O 1
ATOM 486 N N . VAL A 1 61 ? -14.134 14.977 -49.403 1.00 58.78 61 VAL A N 1
ATOM 487 C CA . VAL A 1 61 ? -12.981 15.483 -48.643 1.00 58.78 61 VAL A CA 1
ATOM 488 C C . VAL A 1 61 ? -12.605 14.524 -47.508 1.00 58.78 61 VAL A C 1
ATOM 490 O O . VAL A 1 61 ? -11.434 14.166 -47.387 1.00 58.78 61 VAL A O 1
ATOM 493 N N . GLN A 1 62 ? -13.569 14.024 -46.727 1.00 58.59 62 GLN A N 1
ATOM 494 C CA . GLN A 1 62 ? -13.304 13.026 -45.677 1.00 58.59 62 GLN A CA 1
ATOM 495 C C . GLN A 1 62 ? -12.677 11.742 -46.246 1.00 58.59 62 GLN A C 1
ATOM 497 O O . GLN A 1 62 ? -11.708 11.221 -45.695 1.00 58.59 62 GLN A O 1
ATOM 502 N N . LEU A 1 63 ? -13.164 11.267 -47.393 1.00 64.38 63 LEU A N 1
ATOM 503 C CA . LEU A 1 63 ? -12.678 10.059 -48.063 1.00 64.38 63 LEU A CA 1
ATOM 504 C C . LEU A 1 63 ? -11.290 10.280 -48.710 1.00 64.38 63 LEU A C 1
ATOM 506 O O . LEU A 1 63 ? -10.486 9.347 -48.792 1.00 64.38 63 LEU A O 1
ATOM 510 N N . TRP A 1 64 ? -10.952 11.514 -49.106 1.00 73.50 64 TRP A N 1
ATOM 511 C CA . TRP A 1 64 ? -9.584 11.908 -49.477 1.00 73.50 64 TRP A CA 1
ATOM 512 C C . TRP A 1 64 ? -8.642 11.916 -48.261 1.00 73.50 64 TRP A C 1
ATOM 514 O O . TRP A 1 64 ? -7.550 11.348 -48.331 1.00 73.50 64 TRP A O 1
ATOM 524 N N . VAL A 1 65 ? -9.081 12.479 -47.129 1.00 62.34 65 VAL A N 1
ATOM 525 C CA . VAL A 1 65 ? -8.324 12.501 -45.865 1.00 62.34 65 VAL A CA 1
ATOM 526 C C . VAL A 1 65 ? -8.069 11.080 -45.345 1.00 62.34 65 VAL A C 1
ATOM 528 O O . VAL A 1 65 ? -6.933 10.760 -45.005 1.00 62.34 65 VAL A O 1
ATOM 531 N N . ALA A 1 66 ? -9.064 10.191 -45.370 1.00 63.78 66 ALA A N 1
ATOM 532 C CA . ALA A 1 66 ? -8.903 8.791 -44.968 1.00 63.78 66 ALA A CA 1
ATOM 533 C C . ALA A 1 66 ? -7.874 8.041 -45.840 1.00 63.78 66 ALA A C 1
ATOM 535 O O . ALA A 1 66 ? -7.005 7.339 -45.321 1.00 63.78 66 ALA A O 1
ATOM 536 N N . LYS A 1 67 ? -7.901 8.249 -47.166 1.00 68.88 67 LYS A N 1
ATOM 537 C CA . LYS A 1 67 ? -6.889 7.702 -48.093 1.00 68.88 67 LYS A CA 1
ATOM 538 C C . LYS A 1 67 ? -5.491 8.257 -47.831 1.00 68.88 67 LYS A C 1
ATOM 540 O O . LYS A 1 67 ? -4.507 7.550 -48.047 1.00 68.88 67 LYS A O 1
ATOM 545 N N . LEU A 1 68 ? -5.378 9.501 -47.364 1.00 72.31 68 LEU A N 1
ATOM 546 C CA . LEU A 1 68 ? -4.093 10.032 -46.927 1.00 72.31 68 LEU A CA 1
ATOM 547 C C . LEU A 1 68 ? -3.594 9.336 -45.660 1.00 72.31 68 LEU A C 1
ATOM 549 O O . LEU A 1 68 ? -2.424 8.969 -45.612 1.00 72.31 68 LEU A O 1
ATOM 553 N N . GLU A 1 69 ? -4.455 9.140 -44.659 1.00 64.25 69 GLU A N 1
ATOM 554 C CA . GLU A 1 69 ? -4.077 8.452 -43.419 1.00 64.25 69 GLU A CA 1
ATOM 555 C C . GLU A 1 69 ? -3.657 6.989 -43.682 1.00 64.25 69 GLU A C 1
ATOM 557 O O . GLU A 1 69 ? -2.668 6.540 -43.107 1.00 64.25 69 GLU A O 1
ATOM 562 N N . GLU A 1 70 ? -4.278 6.285 -44.641 1.00 69.12 70 GLU A N 1
ATOM 563 C CA . GLU A 1 70 ? -3.814 4.960 -45.098 1.00 69.12 70 GLU A CA 1
ATOM 564 C C . GLU A 1 70 ? -2.386 5.011 -45.679 1.00 69.12 70 GLU A C 1
ATOM 566 O O . GLU A 1 70 ? -1.511 4.248 -45.267 1.00 69.12 70 GLU A O 1
ATOM 571 N N . ILE A 1 71 ? -2.120 5.918 -46.628 1.00 72.31 71 ILE A N 1
ATOM 572 C CA . ILE A 1 71 ? -0.801 6.029 -47.282 1.00 72.31 71 ILE A CA 1
ATOM 573 C C . ILE A 1 71 ? 0.269 6.521 -46.289 1.00 72.31 71 ILE A C 1
ATOM 575 O O . ILE A 1 71 ? 1.439 6.143 -46.392 1.00 72.31 71 ILE A O 1
ATOM 579 N N . ALA A 1 72 ? -0.133 7.339 -45.316 1.00 70.44 72 ALA A N 1
ATOM 580 C CA . ALA A 1 72 ? 0.692 7.788 -44.206 1.00 70.44 72 ALA A CA 1
ATOM 581 C C . ALA A 1 72 ? 1.083 6.620 -43.280 1.00 70.44 72 ALA A C 1
ATOM 583 O O . ALA A 1 72 ? 2.263 6.468 -42.963 1.00 70.44 72 ALA A O 1
ATOM 584 N N . ASP A 1 73 ? 0.146 5.745 -42.913 1.00 67.69 73 ASP A N 1
ATOM 585 C CA . ASP A 1 73 ? 0.438 4.538 -42.130 1.00 67.69 73 ASP A CA 1
ATOM 586 C C . ASP A 1 73 ? 1.305 3.531 -42.921 1.00 67.69 73 ASP A C 1
ATOM 588 O O . ASP A 1 73 ? 2.261 2.981 -42.366 1.00 67.69 73 ASP A O 1
ATOM 592 N N . ASP A 1 74 ? 1.066 3.340 -44.229 1.00 72.62 74 ASP A N 1
ATOM 593 C CA . ASP A 1 74 ? 1.905 2.504 -45.122 1.00 72.62 74 ASP A CA 1
ATOM 594 C C . ASP A 1 74 ? 3.362 3.043 -45.180 1.00 72.62 74 ASP A C 1
ATOM 596 O O . ASP A 1 74 ? 4.323 2.270 -45.278 1.00 72.62 74 ASP A O 1
ATOM 600 N N . ALA A 1 75 ? 3.545 4.366 -45.047 1.00 73.94 75 ALA A N 1
ATOM 601 C CA . ALA A 1 75 ? 4.851 5.019 -44.926 1.00 73.94 75 ALA A CA 1
ATOM 602 C C . ALA A 1 75 ? 5.474 4.879 -43.527 1.00 73.94 75 ALA A C 1
ATOM 604 O O . ALA A 1 75 ? 6.627 4.467 -43.428 1.00 73.94 75 ALA A O 1
ATOM 605 N N . ASP A 1 76 ? 4.741 5.168 -42.448 1.00 73.38 76 ASP A N 1
ATOM 606 C CA . ASP A 1 76 ? 5.252 5.137 -41.066 1.00 73.38 76 ASP A CA 1
ATOM 607 C C . ASP A 1 76 ? 5.766 3.736 -40.681 1.00 73.38 76 ASP A C 1
ATOM 609 O O . ASP A 1 76 ? 6.847 3.592 -40.102 1.00 73.38 76 ASP A O 1
ATOM 613 N N . ASN A 1 77 ? 5.039 2.694 -41.104 1.00 75.75 77 ASN A N 1
ATOM 614 C CA . ASN A 1 77 ? 5.453 1.296 -40.974 1.00 75.75 77 ASN A CA 1
ATOM 615 C C . ASN A 1 77 ? 6.721 0.990 -41.792 1.00 75.75 77 ASN A C 1
ATOM 617 O O . ASN A 1 77 ? 7.637 0.326 -41.309 1.00 75.75 77 ASN A O 1
ATOM 621 N N . LEU A 1 78 ? 6.830 1.499 -43.026 1.00 77.50 78 LEU A N 1
ATOM 622 C CA . LEU A 1 78 ? 8.028 1.311 -43.852 1.00 77.50 78 LEU A CA 1
ATOM 623 C C . LEU A 1 78 ? 9.275 1.972 -43.240 1.00 77.50 78 LEU A C 1
ATOM 625 O O . LEU A 1 78 ? 10.365 1.408 -43.350 1.00 77.50 78 LEU A O 1
ATOM 629 N N . LEU A 1 79 ? 9.127 3.130 -42.592 1.00 74.00 79 LEU A N 1
ATOM 630 C CA . LEU A 1 79 ? 10.222 3.784 -41.873 1.00 74.00 79 LEU A CA 1
ATOM 631 C C . LEU A 1 79 ? 10.639 2.961 -40.641 1.00 74.00 79 LEU A C 1
ATOM 633 O O . LEU A 1 79 ? 11.828 2.684 -40.483 1.00 74.00 79 LEU A O 1
ATOM 637 N N . ASP A 1 80 ? 9.686 2.469 -39.837 1.00 76.06 80 ASP A N 1
ATOM 638 C CA . ASP A 1 80 ? 9.984 1.556 -38.718 1.00 76.06 80 ASP A CA 1
ATOM 639 C C . ASP A 1 80 ? 10.644 0.239 -39.187 1.00 76.06 80 ASP A C 1
ATOM 641 O O . ASP A 1 80 ? 11.521 -0.292 -38.501 1.00 76.06 80 ASP A O 1
ATOM 645 N N . GLU A 1 81 ? 10.279 -0.300 -40.360 1.00 77.25 81 GLU A N 1
ATOM 646 C CA . GLU A 1 81 ? 10.952 -1.476 -40.937 1.00 77.25 81 GLU A CA 1
ATOM 647 C C . GLU A 1 81 ? 12.405 -1.191 -41.366 1.00 77.25 81 GLU A C 1
ATOM 649 O O . GLU A 1 81 ? 13.200 -2.129 -41.478 1.00 77.25 81 GLU A O 1
ATOM 654 N N . CYS A 1 82 ? 12.752 0.059 -41.678 1.00 73.50 82 CYS A N 1
ATOM 655 C CA . CYS A 1 82 ? 14.116 0.445 -42.039 1.00 73.50 82 CYS A CA 1
ATOM 656 C C . CYS A 1 82 ? 14.988 0.580 -40.786 1.00 73.50 82 CYS A C 1
ATOM 658 O O . CYS A 1 82 ? 15.993 -0.126 -40.693 1.00 73.50 82 CYS A O 1
ATOM 660 N N . SER A 1 83 ? 14.551 1.367 -39.794 1.00 75.31 83 SER A N 1
ATOM 661 C CA . SER A 1 83 ? 15.253 1.512 -38.508 1.00 75.31 83 SER A CA 1
ATOM 662 C C . SER A 1 83 ? 15.430 0.169 -37.786 1.00 75.31 83 SER A C 1
ATOM 664 O O . SER A 1 83 ? 16.481 -0.095 -37.209 1.00 75.31 83 SER A O 1
ATOM 666 N N . TYR A 1 84 ? 14.452 -0.742 -37.882 1.00 82.94 84 TYR A N 1
ATOM 667 C CA . TYR A 1 84 ? 14.590 -2.094 -37.331 1.00 82.94 84 TYR A CA 1
ATOM 668 C C . TYR A 1 84 ? 15.788 -2.868 -37.912 1.00 82.94 84 TYR A C 1
ATOM 670 O O . TYR A 1 84 ? 16.517 -3.522 -37.166 1.00 82.94 84 TYR A O 1
ATOM 678 N N . GLU A 1 85 ? 15.991 -2.851 -39.237 1.00 79.69 85 GLU A N 1
ATOM 679 C CA . GLU A 1 85 ? 17.095 -3.606 -39.853 1.00 79.69 85 GLU A CA 1
ATOM 680 C C . GLU A 1 85 ? 18.458 -2.938 -39.626 1.00 79.69 85 GLU A C 1
ATOM 682 O O . GLU A 1 85 ? 19.470 -3.633 -39.597 1.00 79.69 85 GLU A O 1
ATOM 687 N N . GLU A 1 86 ? 18.494 -1.620 -39.428 1.00 74.69 86 GLU A N 1
ATOM 688 C CA . GLU A 1 86 ? 19.689 -0.875 -39.020 1.00 74.69 86 GLU A CA 1
ATOM 689 C C . GLU A 1 86 ? 20.158 -1.301 -37.621 1.00 74.69 86 GLU A C 1
ATOM 691 O O . GLU A 1 86 ? 21.273 -1.806 -37.474 1.00 74.69 86 GLU A O 1
ATOM 696 N N . LEU A 1 87 ? 19.267 -1.240 -36.626 1.00 79.69 87 LEU A N 1
ATOM 697 C CA . LEU A 1 87 ? 19.522 -1.713 -35.259 1.00 79.69 87 LEU A CA 1
ATOM 698 C C . LEU A 1 87 ? 19.894 -3.203 -35.230 1.00 79.69 87 LEU A C 1
ATOM 700 O O . LEU A 1 87 ? 20.832 -3.620 -34.549 1.00 79.69 87 LEU A O 1
ATOM 704 N N . ARG A 1 88 ? 19.206 -4.023 -36.033 1.00 83.19 88 ARG A N 1
ATOM 705 C CA . ARG A 1 88 ? 19.540 -5.440 -36.209 1.00 83.19 88 ARG A CA 1
ATOM 706 C C . ARG A 1 88 ? 20.960 -5.630 -36.748 1.00 83.19 88 ARG A C 1
ATOM 708 O O . ARG A 1 88 ? 21.666 -6.517 -36.278 1.00 83.19 88 ARG A O 1
ATOM 715 N N . VAL A 1 89 ? 21.387 -4.833 -37.729 1.00 76.38 89 VAL A N 1
ATOM 716 C CA . VAL A 1 89 ? 22.749 -4.883 -38.285 1.00 76.38 89 VAL A CA 1
ATOM 717 C C . VAL A 1 89 ? 23.779 -4.432 -37.247 1.00 76.38 89 VAL A C 1
ATOM 719 O O . VAL A 1 89 ? 24.790 -5.113 -37.089 1.00 76.38 89 VAL A O 1
ATOM 722 N N . GLN A 1 90 ? 23.501 -3.369 -36.487 1.00 78.31 90 GLN A N 1
ATOM 723 C CA . GLN A 1 90 ? 24.347 -2.894 -35.385 1.00 78.31 90 GLN A CA 1
ATOM 724 C C . GLN A 1 90 ? 24.579 -3.983 -34.319 1.00 78.31 90 GLN A C 1
ATOM 726 O O . GLN A 1 90 ? 25.693 -4.139 -33.823 1.00 78.31 90 GLN A O 1
ATOM 731 N N . VAL A 1 91 ? 23.555 -4.784 -34.006 1.00 80.06 91 VAL A N 1
ATOM 732 C CA . VAL A 1 91 ? 23.633 -5.868 -33.011 1.00 80.06 91 VAL A CA 1
ATOM 733 C C . VAL A 1 91 ? 24.201 -7.183 -33.579 1.00 80.06 91 VAL A C 1
ATOM 735 O O . VAL A 1 91 ? 24.929 -7.892 -32.879 1.00 80.06 91 VAL A O 1
ATOM 738 N N . GLU A 1 92 ? 23.903 -7.537 -34.834 1.00 77.44 92 GLU A N 1
ATOM 739 C CA . GLU A 1 92 ? 24.395 -8.776 -35.464 1.00 77.44 92 GLU A CA 1
ATOM 740 C C . GLU A 1 92 ? 25.831 -8.680 -36.015 1.00 77.44 92 GLU A C 1
ATOM 742 O O . GLU A 1 92 ? 26.443 -9.723 -36.247 1.00 77.44 92 GLU A O 1
ATOM 747 N N . LEU A 1 93 ? 26.392 -7.485 -36.245 1.00 63.12 93 LEU A N 1
ATOM 748 C CA . LEU A 1 93 ? 27.755 -7.343 -36.781 1.00 63.12 93 LEU A CA 1
ATOM 749 C C . LEU A 1 93 ? 28.863 -7.773 -35.793 1.00 63.12 93 LEU A C 1
ATOM 751 O O . LEU A 1 93 ? 29.663 -8.633 -36.175 1.00 63.12 93 LEU A O 1
ATOM 755 N N . PRO A 1 94 ? 28.917 -7.283 -34.533 1.00 55.34 94 PRO A N 1
ATOM 756 C CA . PRO A 1 94 ? 30.004 -7.622 -33.603 1.00 55.34 94 PRO A CA 1
ATOM 757 C C . PRO A 1 94 ? 30.090 -9.117 -33.263 1.00 55.34 94 PRO A C 1
ATOM 759 O O . PRO A 1 94 ? 31.143 -9.617 -32.883 1.00 55.34 94 PRO A O 1
ATOM 762 N N . THR A 1 95 ? 28.989 -9.857 -33.422 1.00 49.72 95 THR A N 1
ATOM 763 C CA . THR A 1 95 ? 28.887 -11.283 -33.072 1.00 49.72 95 THR A CA 1
ATOM 764 C C . THR A 1 95 ? 29.262 -12.243 -34.213 1.00 49.72 95 THR A C 1
ATOM 766 O O . THR A 1 95 ? 29.170 -13.457 -34.036 1.00 49.72 95 THR A O 1
ATOM 769 N N . ARG A 1 96 ? 29.687 -11.741 -35.387 1.00 45.00 96 ARG A N 1
ATOM 770 C CA . ARG A 1 96 ? 29.869 -12.545 -36.620 1.00 45.00 96 ARG A CA 1
ATOM 771 C C . ARG A 1 96 ? 31.279 -12.545 -37.234 1.00 45.00 96 ARG A C 1
ATOM 773 O O . ARG A 1 96 ? 31.447 -13.080 -38.328 1.00 45.00 96 ARG A O 1
ATOM 780 N N . ILE A 1 97 ? 32.291 -12.013 -36.547 1.00 39.00 97 ILE A N 1
ATOM 781 C CA . ILE A 1 97 ? 33.648 -11.776 -37.096 1.00 39.00 97 ILE A CA 1
ATOM 782 C C . ILE A 1 97 ? 34.343 -13.055 -37.642 1.00 39.00 97 ILE A C 1
ATOM 784 O O . ILE A 1 97 ? 35.233 -12.962 -38.479 1.00 39.00 97 ILE A O 1
ATOM 788 N N . GLY A 1 98 ? 33.899 -14.260 -37.262 1.00 40.94 98 GLY A N 1
ATOM 789 C CA . GLY A 1 98 ? 34.534 -15.529 -37.649 1.00 40.94 98 GLY A CA 1
ATOM 790 C C . GLY A 1 98 ? 34.109 -16.221 -38.961 1.00 40.94 98 GLY A C 1
ATOM 791 O O . GLY A 1 98 ? 34.619 -17.314 -39.199 1.00 40.94 98 GLY A O 1
ATOM 792 N N . ARG A 1 99 ? 33.171 -15.715 -39.795 1.00 39.22 99 ARG A N 1
ATOM 793 C CA . ARG A 1 99 ? 32.737 -16.441 -41.029 1.00 39.22 99 ARG A CA 1
ATOM 794 C C . ARG A 1 99 ? 32.420 -15.568 -42.262 1.00 39.22 99 ARG A C 1
ATOM 796 O O . ARG A 1 99 ? 31.387 -14.908 -42.313 1.00 39.22 99 ARG A O 1
ATOM 803 N N . THR A 1 100 ? 33.277 -15.685 -43.287 1.00 34.69 100 THR A N 1
ATOM 804 C CA . THR A 1 100 ? 33.081 -15.415 -44.739 1.00 34.69 100 THR A CA 1
ATOM 805 C C . THR A 1 100 ? 32.048 -14.348 -45.160 1.00 34.69 100 THR A C 1
ATOM 807 O O . THR A 1 100 ? 30.850 -14.619 -45.292 1.00 34.69 100 THR A O 1
ATOM 810 N N . LEU A 1 101 ? 32.551 -13.163 -45.525 1.00 37.16 101 LEU A N 1
ATOM 811 C CA . LEU A 1 101 ? 31.784 -11.952 -45.869 1.00 37.16 101 LEU A CA 1
ATOM 812 C C . LEU A 1 101 ? 30.840 -12.068 -47.090 1.00 37.16 101 LEU A C 1
ATOM 814 O O . LEU A 1 101 ? 29.829 -11.362 -47.154 1.00 37.16 101 LEU A O 1
ATOM 818 N N . ASN A 1 102 ? 31.118 -12.956 -48.051 1.00 38.84 102 ASN A N 1
ATOM 819 C CA . ASN A 1 102 ? 30.483 -12.916 -49.381 1.00 38.84 102 ASN A CA 1
ATOM 820 C C . ASN A 1 102 ? 28.967 -13.216 -49.393 1.00 38.84 102 ASN A C 1
ATOM 822 O O . ASN A 1 102 ? 28.251 -12.743 -50.277 1.00 38.84 102 ASN A O 1
ATOM 826 N N . SER A 1 103 ? 28.435 -13.937 -48.398 1.00 40.03 103 SER A N 1
ATOM 827 C CA . SER A 1 103 ? 27.000 -14.287 -48.334 1.00 40.03 103 SER A CA 1
ATOM 828 C C . SER A 1 103 ? 26.074 -13.111 -47.962 1.00 40.03 103 SER A C 1
ATOM 830 O O . SER A 1 103 ? 24.872 -13.136 -48.244 1.00 40.03 103 SER A O 1
ATOM 832 N N . VAL A 1 104 ? 26.617 -12.047 -47.359 1.00 44.19 104 VAL A N 1
ATOM 833 C CA . VAL A 1 104 ? 25.834 -10.919 -46.818 1.00 44.19 104 VAL A CA 1
ATOM 834 C C . VAL A 1 104 ? 25.464 -9.887 -47.899 1.00 44.19 104 VAL A C 1
ATOM 836 O O . VAL A 1 104 ? 24.490 -9.147 -47.752 1.00 44.19 104 VAL A O 1
ATOM 839 N N . SER A 1 105 ? 26.189 -9.851 -49.021 1.00 47.12 105 SER A N 1
ATOM 840 C CA . SER A 1 105 ? 25.983 -8.854 -50.086 1.00 47.12 105 SER A CA 1
ATOM 841 C C . SER A 1 105 ? 24.675 -9.070 -50.871 1.00 47.12 105 SER A C 1
ATOM 843 O O . SER A 1 105 ? 23.843 -8.165 -50.991 1.00 47.12 105 SER A O 1
ATOM 845 N N . LEU A 1 106 ? 24.427 -10.299 -51.339 1.00 40.12 106 LEU A N 1
ATOM 846 C CA . LEU A 1 106 ? 23.264 -10.632 -52.178 1.00 40.12 106 LEU A CA 1
ATOM 847 C C . LEU A 1 106 ? 21.921 -10.468 -51.444 1.00 40.12 106 LEU A C 1
ATOM 849 O O . LEU A 1 106 ? 20.921 -10.057 -52.042 1.00 40.12 106 LEU A O 1
ATOM 853 N N . SER A 1 107 ? 21.891 -10.744 -50.137 1.00 50.09 107 SER A N 1
ATOM 854 C CA . SER A 1 107 ? 20.701 -10.554 -49.299 1.00 50.09 107 SER A CA 1
ATOM 855 C C . SER A 1 107 ? 20.396 -9.068 -49.070 1.00 50.09 107 SER A C 1
ATOM 857 O O . SER A 1 107 ? 19.248 -8.655 -49.269 1.00 50.09 107 SER A O 1
ATOM 859 N N . LYS A 1 108 ? 21.417 -8.238 -48.787 1.00 55.41 108 LYS A N 1
ATOM 860 C CA . LYS A 1 108 ? 21.292 -6.767 -48.762 1.00 55.41 108 LYS A CA 1
ATOM 861 C C . LYS A 1 108 ? 20.751 -6.231 -50.094 1.00 55.41 108 LYS A C 1
ATOM 863 O O . LYS A 1 108 ? 19.795 -5.457 -50.084 1.00 55.41 108 LYS A O 1
ATOM 868 N N . ALA A 1 109 ? 21.274 -6.679 -51.238 1.00 54.50 109 ALA A N 1
ATOM 869 C CA . ALA A 1 109 ? 20.815 -6.239 -52.562 1.00 54.50 109 ALA A CA 1
ATOM 870 C C . ALA A 1 109 ? 19.341 -6.604 -52.858 1.00 54.50 109 ALA A C 1
ATOM 872 O O . ALA A 1 109 ? 18.584 -5.780 -53.382 1.00 54.50 109 ALA A O 1
ATOM 873 N N . ARG A 1 110 ? 18.896 -7.816 -52.487 1.00 57.94 110 ARG A N 1
ATOM 874 C CA . ARG A 1 110 ? 17.496 -8.250 -52.666 1.00 57.94 110 ARG A CA 1
ATOM 875 C C . ARG A 1 110 ? 16.535 -7.482 -51.751 1.00 57.94 110 ARG A C 1
ATOM 877 O O . ARG A 1 110 ? 15.484 -7.042 -52.220 1.00 57.94 110 ARG A O 1
ATOM 884 N N . TYR A 1 111 ? 16.904 -7.267 -50.484 1.00 63.97 111 TYR A N 1
ATOM 885 C CA . TYR A 1 111 ? 16.135 -6.424 -49.558 1.00 63.97 111 TYR A CA 1
ATOM 886 C C . TYR A 1 111 ? 16.037 -4.984 -50.080 1.00 63.97 111 TYR A C 1
ATOM 888 O O . TYR A 1 111 ? 14.935 -4.436 -50.152 1.00 63.97 111 TYR A O 1
ATOM 896 N N . ARG A 1 112 ? 17.158 -4.416 -50.554 1.00 63.56 112 ARG A N 1
ATOM 897 C CA . ARG A 1 112 ? 17.215 -3.064 -51.126 1.00 63.56 112 ARG A CA 1
ATOM 898 C C . ARG A 1 112 ? 16.206 -2.875 -52.260 1.00 63.56 112 ARG A C 1
ATOM 900 O O . ARG A 1 112 ? 15.366 -1.981 -52.190 1.00 63.56 112 ARG A O 1
ATOM 907 N N . ARG A 1 113 ? 16.209 -3.772 -53.255 1.00 64.44 113 ARG A N 1
ATOM 908 C CA . ARG A 1 113 ? 15.250 -3.738 -54.380 1.00 64.44 113 ARG A CA 1
ATOM 909 C C . ARG A 1 113 ? 13.786 -3.866 -53.924 1.00 64.44 113 ARG A C 1
ATOM 911 O O . ARG A 1 113 ? 12.923 -3.212 -54.505 1.00 64.44 113 ARG A O 1
ATOM 918 N N . LYS A 1 114 ? 13.484 -4.661 -52.885 1.00 69.69 114 LYS A N 1
ATOM 919 C CA . LYS A 1 114 ? 12.118 -4.770 -52.325 1.00 69.69 114 LYS A CA 1
ATOM 920 C C . LYS A 1 114 ? 11.673 -3.468 -51.642 1.00 69.69 114 LYS A C 1
ATOM 922 O O . LYS A 1 114 ? 10.517 -3.078 -51.790 1.00 69.69 114 LYS A O 1
ATOM 927 N N . LYS A 1 115 ? 12.575 -2.784 -50.930 1.00 72.25 115 LYS A N 1
ATOM 928 C CA . LYS A 1 115 ? 12.282 -1.529 -50.215 1.00 72.25 115 LYS A CA 1
ATOM 929 C C . LYS A 1 115 ? 12.162 -0.328 -51.146 1.00 72.25 115 LYS A C 1
ATOM 931 O O . LYS A 1 115 ? 11.170 0.384 -51.039 1.00 72.25 115 LYS A O 1
ATOM 936 N N . ALA A 1 116 ? 13.057 -0.186 -52.128 1.00 69.31 116 ALA A N 1
ATOM 937 C CA . ALA A 1 116 ? 12.926 0.816 -53.191 1.00 69.31 116 ALA A CA 1
ATOM 938 C C . ALA A 1 116 ? 11.538 0.759 -53.851 1.00 69.31 116 ALA A C 1
ATOM 940 O O . ALA A 1 116 ? 10.856 1.773 -53.948 1.00 69.31 116 ALA A O 1
ATOM 941 N N . ARG A 1 117 ? 11.066 -0.447 -54.202 1.00 72.81 117 ARG A N 1
ATOM 942 C CA . ARG A 1 117 ? 9.728 -0.661 -54.779 1.00 72.81 117 ARG A CA 1
ATOM 943 C C . ARG A 1 117 ? 8.583 -0.273 -53.830 1.00 72.81 117 ARG A C 1
ATOM 945 O O . ARG A 1 117 ? 7.591 0.266 -54.310 1.00 72.81 117 ARG A O 1
ATOM 952 N N . LYS A 1 118 ? 8.706 -0.489 -52.508 1.00 77.81 118 LYS A N 1
ATOM 953 C CA . LYS A 1 118 ? 7.733 0.032 -51.521 1.00 77.81 118 LYS A CA 1
ATOM 954 C C . LYS A 1 118 ? 7.721 1.574 -51.513 1.00 77.81 118 LYS A C 1
ATOM 956 O O . LYS A 1 118 ? 6.650 2.151 -51.667 1.00 77.81 118 LYS A O 1
ATOM 961 N N . ILE A 1 119 ? 8.881 2.239 -51.421 1.00 73.81 119 ILE A N 1
ATOM 962 C CA . ILE A 1 119 ? 8.963 3.719 -51.418 1.00 73.81 119 ILE A CA 1
ATOM 963 C C . ILE A 1 119 ? 8.416 4.296 -52.737 1.00 73.81 119 ILE A C 1
ATOM 965 O O . ILE A 1 119 ? 7.622 5.231 -52.731 1.00 73.81 119 ILE A O 1
ATOM 969 N N . GLN A 1 120 ? 8.770 3.699 -53.878 1.00 76.56 120 GLN A N 1
ATOM 970 C CA . GLN A 1 120 ? 8.266 4.093 -55.197 1.00 76.56 120 GLN A CA 1
ATOM 971 C C . GLN A 1 120 ? 6.744 3.881 -55.336 1.00 76.56 120 GLN A C 1
ATOM 973 O O . GLN A 1 120 ? 6.080 4.723 -55.941 1.00 76.56 120 GLN A O 1
ATOM 978 N N . LYS A 1 121 ? 6.165 2.821 -54.739 1.00 81.00 121 LYS A N 1
ATOM 979 C CA . LYS A 1 121 ? 4.702 2.635 -54.653 1.00 81.00 121 LYS A CA 1
ATOM 980 C C . LYS A 1 121 ? 4.057 3.769 -53.851 1.00 81.00 121 LYS A C 1
ATOM 982 O O . LYS A 1 121 ? 3.127 4.384 -54.356 1.00 81.00 121 LYS A O 1
ATOM 987 N N . ILE A 1 122 ? 4.566 4.077 -52.656 1.00 79.38 122 ILE A N 1
ATOM 988 C CA . ILE A 1 122 ? 4.035 5.146 -51.788 1.00 79.38 122 ILE A CA 1
ATOM 989 C C . ILE A 1 122 ? 4.126 6.509 -52.487 1.00 79.38 122 ILE A C 1
ATOM 991 O O . ILE A 1 122 ? 3.129 7.220 -52.566 1.00 79.38 122 ILE A O 1
ATOM 995 N N . ASN A 1 123 ? 5.266 6.827 -53.109 1.00 74.50 123 ASN A N 1
ATOM 996 C CA . ASN A 1 123 ? 5.430 8.034 -53.926 1.00 74.50 123 ASN A CA 1
ATOM 997 C C . ASN A 1 123 ? 4.421 8.105 -55.086 1.00 74.50 123 ASN A C 1
ATOM 999 O O . ASN A 1 123 ? 3.924 9.186 -55.398 1.00 74.50 123 ASN A O 1
ATOM 1003 N N . LYS A 1 124 ? 4.081 6.972 -55.720 1.00 80.25 124 LYS A N 1
ATOM 1004 C CA . LYS A 1 124 ? 3.035 6.916 -56.755 1.00 80.25 124 LYS A CA 1
ATOM 1005 C C . LYS A 1 124 ? 1.633 7.112 -56.162 1.00 80.25 124 LYS A C 1
ATOM 1007 O O . LYS A 1 124 ? 0.850 7.857 -56.742 1.00 80.25 124 LYS A O 1
ATOM 1012 N N . SER A 1 125 ? 1.331 6.509 -55.010 1.00 81.56 125 SER A N 1
ATOM 1013 C CA . SER A 1 125 ? 0.057 6.700 -54.302 1.00 81.56 125 SER A CA 1
ATOM 1014 C C . SER A 1 125 ? -0.149 8.157 -53.881 1.00 81.56 125 SER A C 1
ATOM 1016 O O . SER A 1 125 ? -1.181 8.730 -54.213 1.00 81.56 125 SER A O 1
ATOM 1018 N N . LEU A 1 126 ? 0.847 8.789 -53.247 1.00 75.75 126 LEU A N 1
ATOM 1019 C CA . LEU A 1 126 ? 0.788 10.204 -52.863 1.00 75.75 126 LEU A CA 1
ATOM 1020 C C . LEU A 1 126 ? 0.621 11.118 -54.087 1.00 75.75 126 LEU A C 1
ATOM 1022 O O . LEU A 1 126 ? -0.249 11.980 -54.086 1.00 75.75 126 LEU A O 1
ATOM 1026 N N . LYS A 1 127 ? 1.376 10.902 -55.175 1.00 77.88 127 LYS A N 1
ATOM 1027 C CA . LYS A 1 127 ? 1.219 11.713 -56.398 1.00 77.88 127 LYS A CA 1
ATOM 1028 C C . LYS A 1 127 ? -0.136 11.519 -57.085 1.00 77.88 127 LYS A C 1
ATOM 1030 O O . LYS A 1 127 ? -0.650 12.470 -57.668 1.00 77.88 127 LYS A O 1
ATOM 1035 N N . ASN A 1 128 ? -0.737 10.334 -56.994 1.00 79.00 128 ASN A N 1
ATOM 1036 C CA . ASN A 1 128 ? -2.114 10.116 -57.440 1.00 79.00 128 ASN A CA 1
ATOM 1037 C C . ASN A 1 128 ? -3.125 10.825 -56.519 1.00 79.00 128 ASN A C 1
ATOM 1039 O O . ASN A 1 128 ? -4.072 11.426 -57.014 1.00 79.00 128 ASN A O 1
ATOM 1043 N N . LEU A 1 129 ? -2.902 10.819 -55.203 1.00 77.69 129 LEU A N 1
ATOM 1044 C CA . LEU A 1 129 ? -3.742 11.515 -54.227 1.00 77.69 129 LEU A CA 1
ATOM 1045 C C . LEU A 1 129 ? -3.712 13.046 -54.417 1.00 77.69 129 LEU A C 1
ATOM 1047 O O . LEU A 1 129 ? -4.765 13.680 -54.375 1.00 77.69 129 LEU A O 1
ATOM 1051 N N . CYS A 1 130 ? -2.549 13.635 -54.723 1.00 68.88 130 CYS A N 1
ATOM 1052 C CA . CYS A 1 130 ? -2.448 15.055 -55.085 1.00 68.88 130 CYS A CA 1
ATOM 1053 C C . CYS A 1 130 ? -3.256 15.392 -56.351 1.00 68.88 130 CYS A C 1
ATOM 1055 O O . CYS A 1 130 ? -3.886 16.441 -56.407 1.00 68.88 130 CYS A O 1
ATOM 1057 N N . LYS A 1 131 ? -3.291 14.497 -57.351 1.00 74.69 131 LYS A N 1
ATOM 1058 C CA . LYS A 1 131 ? -4.131 14.675 -58.554 1.00 74.69 131 LYS A CA 1
ATOM 1059 C C . LYS A 1 131 ? -5.630 14.562 -58.261 1.00 74.69 131 LYS A C 1
ATOM 1061 O O . LYS A 1 131 ? -6.427 15.206 -58.936 1.00 74.69 131 LYS A O 1
ATOM 1066 N N . LEU A 1 132 ? -6.016 13.760 -57.267 1.00 69.19 132 LEU A N 1
ATOM 1067 C CA . LEU A 1 132 ? -7.402 13.690 -56.798 1.00 69.19 132 LEU A CA 1
ATOM 1068 C C . LEU A 1 132 ? -7.809 14.962 -56.039 1.00 69.19 132 LEU A C 1
ATOM 1070 O O . LEU A 1 132 ? -8.934 15.411 -56.210 1.00 69.19 132 LEU A O 1
ATOM 1074 N N . ALA A 1 133 ? -6.899 15.586 -55.281 1.00 62.38 133 ALA A N 1
ATOM 1075 C CA . ALA A 1 133 ? -7.170 16.839 -54.563 1.00 62.38 133 ALA A CA 1
ATOM 1076 C C . ALA A 1 133 ? -7.638 17.960 -55.510 1.00 62.38 133 ALA A C 1
ATOM 1078 O O . ALA A 1 133 ? -8.668 18.591 -55.275 1.00 62.38 133 ALA A O 1
ATOM 1079 N N . SER A 1 134 ? -6.944 18.135 -56.641 1.00 60.56 134 SER A N 1
ATOM 1080 C CA . SER A 1 134 ? -7.317 19.097 -57.688 1.00 60.56 134 SER A CA 1
ATOM 1081 C C . SER A 1 134 ? -8.658 18.798 -58.376 1.00 60.56 134 SER A C 1
ATOM 1083 O O . SER A 1 134 ? -9.226 19.693 -58.990 1.00 60.56 134 SER A O 1
ATOM 1085 N N . GLY A 1 135 ? -9.181 17.571 -58.270 1.00 58.53 135 GLY A N 1
ATOM 1086 C CA . GLY A 1 135 ? -10.512 17.200 -58.767 1.00 58.53 135 GLY A CA 1
ATOM 1087 C C . GLY A 1 135 ? -11.648 17.389 -57.752 1.00 58.53 135 GLY A C 1
ATOM 1088 O O . GLY A 1 135 ? -12.804 17.209 -58.115 1.00 58.53 135 GLY A O 1
ATOM 1089 N N . ILE A 1 136 ? -11.333 17.723 -56.493 1.00 61.97 136 ILE A N 1
ATOM 1090 C CA . ILE A 1 136 ? -12.303 17.860 -55.387 1.00 61.97 136 ILE A CA 1
ATOM 1091 C C . ILE A 1 136 ? -12.534 19.342 -55.007 1.00 61.97 136 ILE A C 1
ATOM 1093 O O . ILE A 1 136 ? -13.536 19.662 -54.374 1.00 61.97 136 ILE A O 1
ATOM 1097 N N . GLY A 1 137 ? -11.676 20.267 -55.463 1.00 53.84 137 GLY A N 1
ATOM 1098 C CA . GLY A 1 137 ? -11.914 21.719 -55.361 1.00 53.84 137 GLY A CA 1
ATOM 1099 C C . GLY A 1 137 ? -11.547 22.353 -54.012 1.00 53.84 137 GLY A C 1
ATOM 1100 O O . GLY A 1 137 ? -12.229 23.264 -53.554 1.00 53.84 137 GLY A O 1
ATOM 1101 N N . LEU A 1 138 ? -10.494 21.848 -53.369 1.00 53.31 138 LEU A N 1
ATOM 1102 C CA . LEU A 1 138 ? -10.006 22.264 -52.047 1.00 53.31 138 LEU A CA 1
ATOM 1103 C C . LEU A 1 138 ? -9.406 23.694 -52.021 1.00 53.31 138 LEU A C 1
ATOM 1105 O O . LEU A 1 138 ? -8.591 24.012 -52.884 1.00 53.31 138 LEU A O 1
ATOM 1109 N N . VAL A 1 139 ? -9.796 24.509 -51.018 1.00 53.09 139 VAL A N 1
ATOM 1110 C CA . VAL A 1 139 ? -9.226 25.821 -50.579 1.00 53.09 139 VAL A CA 1
ATOM 1111 C C . VAL A 1 139 ? -9.525 26.013 -49.050 1.00 53.09 139 VAL A C 1
ATOM 1113 O O . VAL A 1 139 ? -10.484 25.414 -48.584 1.00 53.09 139 VAL A O 1
ATOM 1116 N N . SER A 1 140 ? -8.761 26.804 -48.261 1.00 31.11 140 SER A N 1
ATOM 1117 C CA . SER A 1 140 ? -8.617 26.761 -46.759 1.00 31.11 140 SER A CA 1
ATOM 1118 C C . SER A 1 140 ? -9.528 27.584 -45.788 1.00 31.11 140 SER A C 1
ATOM 1120 O O . SER A 1 140 ? -9.713 28.776 -46.023 1.00 31.11 140 SER A O 1
ATOM 1122 N N . THR A 1 141 ? -9.871 27.003 -44.593 1.00 29.11 141 THR A N 1
ATOM 1123 C CA . THR A 1 141 ? -10.065 27.549 -43.176 1.00 29.11 141 THR A CA 1
ATOM 1124 C C . THR A 1 141 ? -11.376 27.251 -42.335 1.00 29.11 141 THR A C 1
ATOM 1126 O O . THR A 1 141 ? -12.448 27.597 -42.806 1.00 29.11 141 THR A O 1
ATOM 1129 N N . PRO A 1 142 ? -11.329 26.728 -41.066 1.00 32.44 142 PRO A N 1
ATOM 1130 C CA . PRO A 1 142 ? -12.344 25.856 -40.336 1.00 32.44 142 PRO A CA 1
ATOM 1131 C C . PRO A 1 142 ? -13.577 26.480 -39.606 1.00 32.44 142 PRO A C 1
ATOM 1133 O O . PRO A 1 142 ? -13.575 27.687 -39.405 1.00 32.44 142 PRO A O 1
ATOM 1136 N N . LEU A 1 143 ? -14.641 25.791 -39.084 1.00 30.56 143 LEU A N 1
ATOM 1137 C CA . LEU A 1 143 ? -15.214 24.386 -39.067 1.00 30.56 143 LEU A CA 1
ATOM 1138 C C . LEU A 1 143 ? -16.794 24.465 -38.898 1.00 30.56 143 LEU A C 1
ATOM 1140 O O . LEU A 1 143 ? -17.284 25.381 -39.554 1.00 30.56 143 LEU A O 1
ATOM 1144 N N . PRO A 1 144 ? -17.653 23.718 -38.094 1.00 46.00 144 PRO A N 1
ATOM 1145 C CA . PRO A 1 144 ? -17.589 22.517 -37.180 1.00 46.00 144 PRO A CA 1
ATOM 1146 C C . PRO A 1 144 ? -18.768 21.453 -37.244 1.00 46.00 144 PRO A C 1
ATOM 1148 O O . PRO A 1 144 ? -19.765 21.694 -37.910 1.00 46.00 144 PRO A O 1
ATOM 1151 N N . SER A 1 145 ? -18.728 20.319 -36.480 1.00 28.38 145 SER A N 1
ATOM 1152 C CA . SER A 1 145 ? -19.912 19.512 -35.983 1.00 28.38 145 SER A CA 1
ATOM 1153 C C . SER A 1 145 ? -19.564 18.374 -34.946 1.00 28.38 145 SER A C 1
ATOM 1155 O O . SER A 1 145 ? -18.383 18.245 -34.590 1.00 28.38 145 SER A O 1
ATOM 1157 N N . ALA A 1 146 ? -20.554 17.584 -34.435 1.00 26.95 146 ALA A N 1
ATOM 1158 C CA . ALA A 1 146 ? -20.437 16.373 -33.554 1.00 26.95 146 ALA A CA 1
ATOM 1159 C C . ALA A 1 146 ? -21.740 15.506 -33.343 1.00 26.95 146 ALA A C 1
ATOM 1161 O O . ALA A 1 146 ? -22.833 16.064 -33.370 1.00 26.95 146 ALA A O 1
ATOM 1162 N N . ALA A 1 147 ? -21.629 14.193 -33.005 1.00 26.72 147 ALA A N 1
ATOM 1163 C CA . ALA A 1 147 ? -22.667 13.293 -32.404 1.00 26.72 147 ALA A CA 1
ATOM 1164 C C . ALA A 1 147 ? -22.025 12.212 -31.442 1.00 26.72 147 ALA A C 1
ATOM 1166 O O . ALA A 1 147 ? -20.827 11.972 -31.604 1.00 26.72 147 ALA A O 1
ATOM 1167 N N . PRO A 1 148 ? -22.697 11.620 -30.401 1.00 32.69 148 PRO A N 1
ATOM 1168 C CA . PRO A 1 148 ? -22.032 11.442 -29.067 1.00 32.69 148 PRO A CA 1
ATOM 1169 C C . PRO A 1 148 ? -22.226 10.141 -28.187 1.00 32.69 148 PRO A C 1
ATOM 1171 O O . PRO A 1 148 ? -22.940 9.222 -28.579 1.00 32.69 148 PRO A O 1
ATOM 1174 N N . ARG A 1 149 ? -21.656 10.166 -26.937 1.00 27.00 149 ARG A N 1
ATOM 1175 C CA . ARG A 1 149 ? -21.830 9.319 -25.685 1.00 27.00 149 ARG A CA 1
ATOM 1176 C C . ARG A 1 149 ? -21.031 7.976 -25.550 1.00 27.00 149 ARG A C 1
ATOM 1178 O O . ARG A 1 149 ? -20.403 7.581 -26.531 1.00 27.00 149 ARG A O 1
ATOM 1185 N N . ASN A 1 150 ? -20.892 7.242 -24.404 1.00 28.11 150 ASN A N 1
ATOM 1186 C CA . ASN A 1 150 ? -21.514 7.198 -23.027 1.00 28.11 150 ASN A CA 1
ATOM 1187 C C . ASN A 1 150 ? -20.509 6.765 -21.864 1.00 28.11 150 ASN A C 1
ATOM 1189 O O . ASN A 1 150 ? -19.345 6.536 -22.203 1.00 28.11 150 ASN A O 1
ATOM 1193 N N . ARG A 1 151 ? -20.846 6.749 -20.532 1.00 33.59 151 ARG A N 1
ATOM 1194 C CA . ARG A 1 151 ? -19.914 7.159 -19.393 1.00 33.59 151 ARG A CA 1
ATOM 1195 C C . ARG A 1 151 ? -20.071 6.639 -17.906 1.00 33.59 151 ARG A C 1
ATOM 1197 O O . ARG A 1 151 ? -21.122 6.084 -17.625 1.00 33.59 151 ARG A O 1
ATOM 1204 N N . GLU A 1 152 ? -19.086 6.883 -16.979 1.00 32.03 152 GLU A N 1
ATOM 1205 C CA . GLU A 1 152 ? -19.013 6.544 -15.490 1.00 32.03 152 GLU A CA 1
ATOM 1206 C C . GLU A 1 152 ? -18.231 7.572 -14.561 1.00 32.03 152 GLU A C 1
ATOM 1208 O O . GLU A 1 152 ? -17.565 8.437 -15.126 1.00 32.03 152 GLU A O 1
ATOM 1213 N N . THR A 1 153 ? -18.298 7.495 -13.191 1.00 41.12 153 THR A N 1
ATOM 1214 C CA . THR A 1 153 ? -17.683 8.406 -12.129 1.00 41.12 153 THR A CA 1
ATOM 1215 C C . THR A 1 153 ? -17.322 7.769 -10.714 1.00 41.12 153 THR A C 1
ATOM 1217 O O . THR A 1 153 ? -17.582 6.588 -10.472 1.00 41.12 153 THR A O 1
ATOM 1220 N N . TYR A 1 154 ? -16.752 8.520 -9.718 1.00 39.12 154 TYR A N 1
ATOM 1221 C CA . TYR A 1 154 ? -16.412 8.083 -8.305 1.00 39.12 154 TYR A CA 1
ATOM 1222 C C . TYR A 1 154 ? -16.253 9.232 -7.228 1.00 39.12 154 TYR A C 1
ATOM 1224 O O . TYR A 1 154 ? -16.623 10.376 -7.480 1.00 39.12 154 TYR A O 1
ATOM 1232 N N . SER A 1 155 ? -15.723 8.937 -6.011 1.00 40.09 155 SER A N 1
ATOM 1233 C CA . SER A 1 155 ? -16.128 9.531 -4.700 1.00 40.09 155 SER A CA 1
ATOM 1234 C C . SER A 1 155 ? -15.200 10.441 -3.846 1.00 40.09 155 SER A C 1
ATOM 1236 O O . SER A 1 155 ? -15.668 10.966 -2.832 1.00 40.09 155 SER A O 1
ATOM 1238 N N . PHE A 1 156 ? -13.901 10.598 -4.127 1.00 39.34 156 PHE A N 1
ATOM 1239 C CA . PHE A 1 156 ? -12.965 11.308 -3.215 1.00 39.34 156 PHE A CA 1
ATOM 1240 C C . PHE A 1 156 ? -12.755 12.780 -3.597 1.00 39.34 156 PHE A C 1
ATOM 1242 O O . PHE A 1 156 ? -12.871 13.114 -4.769 1.00 39.34 156 PHE A O 1
ATOM 1249 N N . PHE A 1 157 ? -12.429 13.653 -2.637 1.00 42.81 157 PHE A N 1
ATOM 1250 C CA . PHE A 1 157 ? -12.050 15.050 -2.903 1.00 42.81 157 PHE A CA 1
ATOM 1251 C C . PHE A 1 157 ? -10.566 15.204 -3.257 1.00 42.81 157 PHE A C 1
ATOM 1253 O O . PHE A 1 157 ? -9.718 14.499 -2.705 1.00 42.81 157 PHE A O 1
ATOM 1260 N N . ASP A 1 158 ? -10.265 16.160 -4.138 1.00 44.34 158 ASP A N 1
ATOM 1261 C CA . ASP A 1 158 ? -8.904 16.515 -4.558 1.00 44.34 158 ASP A CA 1
ATOM 1262 C C . ASP A 1 158 ? -8.506 17.932 -4.090 1.00 44.34 158 ASP A C 1
ATOM 1264 O O . ASP A 1 158 ? -9.365 18.754 -3.771 1.00 44.34 158 ASP A O 1
ATOM 1268 N N . LYS A 1 159 ? -7.206 18.264 -4.060 1.00 39.34 159 LYS A N 1
ATOM 1269 C CA . LYS A 1 159 ? -6.747 19.583 -3.555 1.00 39.34 159 LYS A CA 1
ATOM 1270 C C . LYS A 1 159 ? -7.184 20.783 -4.409 1.00 39.34 159 LYS A C 1
ATOM 1272 O O . LYS A 1 159 ? -7.273 21.893 -3.899 1.00 39.34 159 LYS A O 1
ATOM 1277 N N . ASP A 1 160 ? -7.560 20.544 -5.661 1.00 42.59 160 ASP A N 1
ATOM 1278 C CA . ASP A 1 160 ? -8.193 21.519 -6.563 1.00 42.59 160 ASP A CA 1
ATOM 1279 C C . ASP A 1 160 ? -9.701 21.752 -6.269 1.00 42.59 160 ASP A C 1
ATOM 1281 O O . ASP A 1 160 ? -10.425 22.378 -7.060 1.00 42.59 160 ASP A O 1
ATOM 1285 N N . GLU A 1 161 ? -10.201 21.218 -5.149 1.00 50.62 161 GLU A N 1
ATOM 1286 C CA . GLU A 1 161 ? -11.578 21.360 -4.659 1.00 50.62 161 GLU A CA 1
ATOM 1287 C C . GLU A 1 161 ? -11.672 22.103 -3.303 1.00 50.62 161 GLU A C 1
ATOM 1289 O O . GLU A 1 161 ? -12.770 22.226 -2.774 1.00 50.62 161 GLU A O 1
ATOM 1294 N N . GLU A 1 162 ? -10.579 22.688 -2.779 1.00 44.47 162 GLU A N 1
ATOM 1295 C CA . GLU A 1 162 ? -10.597 23.540 -1.561 1.00 44.47 162 GLU A CA 1
ATOM 1296 C C . GLU A 1 162 ? -11.460 24.819 -1.716 1.00 44.47 162 GLU A C 1
ATOM 1298 O O . GLU A 1 162 ? -11.853 25.421 -0.720 1.00 44.47 162 GLU A O 1
ATOM 1303 N N . ILE A 1 163 ? -11.806 25.218 -2.950 1.00 55.31 163 ILE A N 1
ATOM 1304 C CA . ILE A 1 163 ? -12.731 26.326 -3.243 1.00 55.31 163 ILE A CA 1
ATOM 1305 C C . ILE A 1 163 ? -13.956 25.793 -4.002 1.00 55.31 163 ILE A C 1
ATOM 1307 O O . ILE A 1 163 ? -14.033 25.840 -5.235 1.00 55.31 163 ILE A O 1
ATOM 1311 N N . ILE A 1 164 ? -14.927 25.284 -3.246 1.00 65.19 164 ILE A N 1
ATOM 1312 C CA . ILE A 1 164 ? -16.310 25.097 -3.705 1.00 65.19 164 ILE A CA 1
ATOM 1313 C C . ILE A 1 164 ? -17.095 26.368 -3.352 1.00 65.19 164 ILE A C 1
ATOM 1315 O O . ILE A 1 164 ? -16.785 27.040 -2.373 1.00 65.19 164 ILE A O 1
ATOM 1319 N N . VAL A 1 165 ? -18.060 26.742 -4.197 1.00 68.50 165 VAL A N 1
ATOM 1320 C CA . VAL A 1 165 ? -18.787 28.013 -4.088 1.00 68.50 165 VAL A CA 1
ATOM 1321 C C . VAL A 1 165 ? -20.275 27.785 -4.350 1.00 68.50 165 VAL A C 1
ATOM 1323 O O . VAL A 1 165 ? -20.634 27.347 -5.444 1.00 68.50 165 VAL A O 1
ATOM 1326 N N . GLY A 1 166 ? -21.141 28.148 -3.401 1.00 69.00 166 GLY A N 1
ATOM 1327 C CA . GLY A 1 166 ? -22.584 28.280 -3.635 1.00 69.00 166 GLY A CA 1
ATOM 1328 C C . GLY A 1 166 ? -23.339 26.953 -3.658 1.00 69.00 166 GLY A C 1
ATOM 1329 O O . GLY A 1 166 ? -24.201 26.744 -4.518 1.00 69.00 166 GLY A O 1
ATOM 1330 N N . ARG A 1 167 ? -22.969 26.026 -2.769 1.00 79.69 167 ARG A N 1
ATOM 1331 C CA . ARG A 1 167 ? -23.578 24.688 -2.619 1.00 79.69 167 ARG A CA 1
ATOM 1332 C C . ARG A 1 167 ? -23.876 24.301 -1.166 1.00 79.69 167 ARG A C 1
ATOM 1334 O O . ARG A 1 167 ? -24.344 23.195 -0.912 1.00 79.69 167 ARG A O 1
ATOM 1341 N N . GLU A 1 168 ? -23.641 25.214 -0.235 1.00 78.44 168 GLU A N 1
ATOM 1342 C CA . GLU A 1 168 ? -23.642 24.995 1.210 1.00 78.44 168 GLU A CA 1
ATOM 1343 C C . GLU A 1 168 ? -25.067 24.719 1.726 1.00 78.44 168 GLU A C 1
ATOM 1345 O O . GLU A 1 168 ? -25.298 23.747 2.444 1.00 78.44 168 GLU A O 1
ATOM 1350 N N . GLU A 1 169 ? -26.047 25.504 1.266 1.00 76.88 169 GLU A N 1
ATOM 1351 C CA . GLU A 1 169 ? -27.474 25.346 1.594 1.00 76.88 169 GLU A CA 1
ATOM 1352 C C . GLU A 1 169 ? -28.041 24.000 1.110 1.00 76.88 169 GLU A C 1
ATOM 1354 O O . GLU A 1 169 ? -28.745 23.311 1.848 1.00 76.88 169 GLU A O 1
ATOM 1359 N N . VAL A 1 170 ? -27.682 23.587 -0.113 1.00 80.94 170 VAL A N 1
ATOM 1360 C CA . VAL A 1 170 ? -28.138 22.324 -0.721 1.00 80.94 170 VAL A CA 1
ATOM 1361 C C . VAL A 1 170 ? -27.592 21.119 0.048 1.00 80.94 170 VAL A C 1
ATOM 1363 O O . VAL A 1 170 ? -28.327 20.166 0.303 1.00 80.94 170 VAL A O 1
ATOM 1366 N N . VAL A 1 171 ? -26.318 21.164 0.456 1.00 82.12 171 VAL A N 1
ATOM 1367 C CA . VAL A 1 171 ? -25.712 20.119 1.296 1.00 82.12 171 VAL A CA 1
ATOM 1368 C C . VAL A 1 171 ? -26.390 20.071 2.659 1.00 82.12 171 VAL A C 1
ATOM 1370 O O . VAL A 1 171 ? -26.824 18.995 3.061 1.00 82.12 171 VAL A O 1
ATOM 1373 N N . SER A 1 172 ? -26.564 21.219 3.322 1.00 79.75 172 SER A N 1
ATOM 1374 C CA . SER A 1 172 ? -27.258 21.315 4.613 1.00 79.75 172 SER A CA 1
ATOM 1375 C C . SER A 1 172 ? -28.652 20.676 4.555 1.00 79.75 172 SER A C 1
ATOM 1377 O O . SER A 1 172 ? -28.966 19.797 5.356 1.00 79.75 172 SER A O 1
ATOM 1379 N N . HIS A 1 173 ? -29.447 20.996 3.527 1.00 81.06 173 HIS A N 1
ATOM 1380 C CA . HIS A 1 173 ? -30.776 20.413 3.334 1.00 81.06 173 HIS A CA 1
ATOM 1381 C C . HIS A 1 173 ? -30.744 18.883 3.141 1.00 81.06 173 HIS A C 1
ATOM 1383 O O . HIS A 1 173 ? -31.534 18.163 3.758 1.00 81.06 173 HIS A O 1
ATOM 1389 N N . ILE A 1 174 ? -29.806 18.352 2.343 1.00 82.31 174 ILE A N 1
ATOM 1390 C CA . ILE A 1 174 ? -29.642 16.895 2.173 1.00 82.31 174 ILE A CA 1
ATOM 1391 C C . ILE A 1 174 ? -29.225 16.231 3.494 1.00 82.31 174 ILE A C 1
ATOM 1393 O O . ILE A 1 174 ? -29.746 15.164 3.827 1.00 82.31 174 ILE A O 1
ATOM 1397 N N . VAL A 1 175 ? -28.316 16.845 4.256 1.00 81.88 175 VAL A N 1
ATOM 1398 C CA . VAL A 1 175 ? -27.833 16.326 5.544 1.00 81.88 175 VAL A CA 1
ATOM 1399 C C . VAL A 1 175 ? -28.960 16.293 6.581 1.00 81.88 175 VAL A C 1
ATOM 1401 O O . VAL A 1 175 ? -29.162 15.261 7.228 1.00 81.88 175 VAL A O 1
ATOM 1404 N N . THR A 1 176 ? -29.756 17.361 6.700 1.00 80.50 176 THR A N 1
ATOM 1405 C CA . THR A 1 176 ? -30.904 17.414 7.622 1.00 80.50 176 THR A CA 1
ATOM 1406 C C . THR A 1 176 ? -31.980 16.389 7.250 1.00 80.50 176 THR A C 1
ATOM 1408 O O . THR A 1 176 ? -32.453 15.657 8.120 1.00 80.50 176 THR A O 1
ATOM 1411 N N . ASN A 1 177 ? -32.317 16.242 5.963 1.00 75.75 177 ASN A N 1
ATOM 1412 C CA . ASN A 1 177 ? -33.265 15.214 5.511 1.00 75.75 177 ASN A CA 1
ATOM 1413 C C . ASN A 1 177 ? -32.728 13.789 5.734 1.00 75.75 177 ASN A C 1
ATOM 1415 O O . ASN A 1 177 ? -33.482 12.883 6.078 1.00 75.75 177 ASN A O 1
ATOM 1419 N N . SER A 1 178 ? -31.417 13.580 5.576 1.00 74.81 178 SER A N 1
ATOM 1420 C CA . SER A 1 178 ? -30.799 12.258 5.736 1.00 74.81 178 SER A CA 1
ATOM 1421 C C . SER A 1 178 ? -30.720 11.783 7.189 1.00 74.81 178 SER A C 1
ATOM 1423 O O . SER A 1 178 ? -30.634 10.578 7.414 1.00 74.81 178 SER A O 1
ATOM 1425 N N . THR A 1 179 ? -30.732 12.702 8.160 1.00 70.94 179 THR A N 1
ATOM 1426 C CA . THR A 1 179 ? -30.486 12.417 9.588 1.00 70.94 179 THR A CA 1
ATOM 1427 C C . THR A 1 179 ? -31.738 12.457 10.474 1.00 70.94 179 THR A C 1
ATOM 1429 O O . THR A 1 179 ? -31.697 11.950 11.594 1.00 70.94 179 THR A O 1
ATOM 1432 N N . SER A 1 180 ? -32.856 13.007 9.986 1.00 66.88 180 SER A N 1
ATOM 1433 C CA . SER A 1 180 ? -34.105 13.251 10.739 1.00 66.88 180 SER A CA 1
ATOM 1434 C C . SER A 1 180 ? -35.133 12.100 10.699 1.00 66.88 180 SER A C 1
ATOM 1436 O O . SER A 1 180 ? -36.295 12.267 11.070 1.00 66.88 180 SER A O 1
ATOM 1438 N N . SER A 1 181 ? -34.734 10.913 10.242 1.00 53.72 181 SER A N 1
ATOM 1439 C CA . SER A 1 181 ? -35.649 9.854 9.810 1.00 53.72 181 SER A CA 1
ATOM 1440 C C . SER A 1 181 ? -36.270 9.013 10.943 1.00 53.72 181 SER A C 1
ATOM 1442 O O . SER A 1 181 ? -35.765 7.958 11.319 1.00 53.72 181 SER A O 1
ATOM 1444 N N . GLN A 1 182 ? -37.491 9.375 11.360 1.00 50.50 182 GLN A N 1
ATOM 1445 C CA . GLN A 1 182 ? -38.463 8.442 11.975 1.00 50.50 182 GLN A CA 1
ATOM 1446 C C . GLN A 1 182 ? -39.100 7.482 10.933 1.00 50.50 182 GLN A C 1
ATOM 1448 O O . GLN A 1 182 ? -40.252 7.074 11.060 1.00 50.50 182 GLN A O 1
ATOM 1453 N N . ALA A 1 183 ? -38.385 7.153 9.852 1.00 52.44 183 ALA A N 1
ATOM 1454 C CA . ALA A 1 183 ? -38.927 6.417 8.712 1.00 52.44 183 ALA A CA 1
ATOM 1455 C C . ALA A 1 183 ? -38.795 4.895 8.897 1.00 52.44 183 ALA A C 1
ATOM 1457 O O . ALA A 1 183 ? -37.701 4.369 9.104 1.00 52.44 183 ALA A O 1
ATOM 1458 N N . ASN A 1 184 ? -39.909 4.173 8.746 1.00 51.12 184 ASN A N 1
ATOM 1459 C CA . ASN A 1 184 ? -39.980 2.719 8.949 1.00 51.12 184 ASN A CA 1
ATOM 1460 C C . ASN A 1 184 ? -39.368 1.876 7.806 1.00 51.12 184 ASN A C 1
ATOM 1462 O O . ASN A 1 184 ? -39.364 0.648 7.895 1.00 51.12 184 ASN A O 1
ATOM 1466 N N . HIS A 1 185 ? -38.852 2.500 6.741 1.00 60.97 185 HIS A N 1
ATOM 1467 C CA . HIS A 1 185 ? -38.368 1.825 5.530 1.00 60.97 185 HIS A CA 1
ATOM 1468 C C . HIS A 1 185 ? -37.095 2.474 4.948 1.00 60.97 185 HIS A C 1
ATOM 1470 O O . HIS A 1 185 ? -36.632 3.513 5.418 1.00 60.97 185 HIS A O 1
ATOM 1476 N N . LEU A 1 186 ? -36.517 1.822 3.934 1.00 71.19 186 LEU A N 1
ATOM 1477 C CA . LEU A 1 186 ? -35.364 2.287 3.154 1.00 71.19 186 LEU A CA 1
ATOM 1478 C C . LEU A 1 186 ? -35.696 3.616 2.451 1.00 71.19 186 LEU A C 1
ATOM 1480 O O . LEU A 1 186 ? -36.596 3.649 1.612 1.00 71.19 186 LEU A O 1
ATOM 1484 N N . SER A 1 187 ? -34.975 4.694 2.769 1.00 76.50 187 SER A N 1
ATOM 1485 C CA . SER A 1 187 ? -35.213 6.006 2.148 1.00 76.50 187 SER A CA 1
ATOM 1486 C C . SER A 1 187 ? -34.329 6.220 0.917 1.00 76.50 187 SER A C 1
ATOM 1488 O O . SER A 1 187 ? -33.179 5.769 0.880 1.00 76.50 187 SER A O 1
ATOM 1490 N N . VAL A 1 188 ? -34.858 6.905 -0.102 1.00 81.94 188 VAL A N 1
ATOM 1491 C CA . VAL A 1 188 ? -34.125 7.195 -1.343 1.00 81.94 188 VAL A CA 1
ATOM 1492 C C . VAL A 1 188 ? -34.302 8.661 -1.745 1.00 81.94 188 VAL A C 1
ATOM 1494 O O . VAL A 1 188 ? -35.409 9.195 -1.729 1.00 81.94 188 VAL A O 1
ATOM 1497 N N . LEU A 1 189 ? -33.203 9.319 -2.114 1.00 86.69 189 LEU A N 1
ATOM 1498 C CA . LEU A 1 189 ? -33.153 10.726 -2.512 1.00 86.69 189 LEU A CA 1
ATOM 1499 C C . LEU A 1 189 ? -32.472 10.854 -3.879 1.00 86.69 189 LEU A C 1
ATOM 1501 O O . LEU A 1 189 ? -31.404 10.281 -4.087 1.00 86.69 189 LEU A O 1
ATOM 1505 N N . ALA A 1 190 ? -33.058 11.612 -4.805 1.00 83.19 190 ALA A N 1
ATOM 1506 C CA . ALA A 1 190 ? -32.520 11.827 -6.148 1.00 83.19 190 ALA A CA 1
ATOM 1507 C C . ALA A 1 190 ? -32.070 13.279 -6.370 1.00 83.19 190 ALA A C 1
ATOM 1509 O O . ALA A 1 190 ? -32.881 14.201 -6.332 1.00 83.19 190 ALA A O 1
ATOM 1510 N N . ILE A 1 191 ? -30.783 13.468 -6.671 1.00 83.94 191 ILE A N 1
ATOM 1511 C CA . ILE A 1 191 ? -30.182 14.742 -7.080 1.00 83.94 191 ILE A CA 1
ATOM 1512 C C . ILE A 1 191 ? -30.205 14.816 -8.613 1.00 83.94 191 ILE A C 1
ATOM 1514 O O . ILE A 1 191 ? -29.497 14.067 -9.295 1.00 83.94 191 ILE A O 1
ATOM 1518 N N . VAL A 1 192 ? -31.009 15.718 -9.172 1.00 76.50 192 VAL A N 1
ATOM 1519 C CA . VAL A 1 192 ? -31.297 15.795 -10.614 1.00 76.50 192 VAL A CA 1
ATOM 1520 C C . VAL A 1 192 ? -30.699 17.064 -11.223 1.00 76.50 192 VAL A C 1
ATOM 1522 O O . VAL A 1 192 ? -30.777 18.141 -10.644 1.00 76.50 192 VAL A O 1
ATOM 1525 N N . GLY A 1 193 ? -30.087 16.965 -12.407 1.00 66.38 193 GLY A N 1
ATOM 1526 C CA . GLY A 1 193 ? -29.594 18.145 -13.127 1.00 66.38 193 GLY A CA 1
ATOM 1527 C C . GLY A 1 193 ? -28.596 17.856 -14.249 1.00 66.38 193 GLY A C 1
ATOM 1528 O O . GLY A 1 193 ? -27.963 16.798 -14.304 1.00 66.38 193 GLY A O 1
ATOM 1529 N N . MET A 1 194 ? -28.427 18.832 -15.143 1.00 60.72 194 MET A N 1
ATOM 1530 C CA . MET A 1 194 ? -27.557 18.768 -16.327 1.00 60.72 194 MET A CA 1
ATOM 1531 C C . MET A 1 194 ? -26.093 18.368 -16.027 1.00 60.72 194 MET A C 1
ATOM 1533 O O . MET A 1 194 ? -25.594 18.446 -14.899 1.00 60.72 194 MET A O 1
ATOM 1537 N N . GLY A 1 195 ? -25.379 17.924 -17.068 1.00 60.09 195 GLY A N 1
ATOM 1538 C CA . GLY A 1 195 ? -23.948 17.617 -16.987 1.00 60.09 195 GLY A CA 1
ATOM 1539 C C . GLY A 1 195 ? -23.122 18.838 -16.562 1.00 60.09 195 GLY A C 1
ATOM 1540 O O . GLY A 1 195 ? -23.384 19.953 -16.998 1.00 60.09 195 GLY A O 1
ATOM 1541 N N . GLY A 1 196 ? -22.121 18.637 -15.699 1.00 61.50 196 GLY A N 1
ATOM 1542 C CA . GLY A 1 196 ? -21.203 19.703 -15.272 1.00 61.50 196 GLY A CA 1
ATOM 1543 C C . GLY A 1 196 ? -21.720 20.683 -14.202 1.00 61.50 196 GLY A C 1
ATOM 1544 O O . GLY A 1 196 ? -20.966 21.584 -13.842 1.00 61.50 196 GLY A O 1
ATOM 1545 N N . LEU A 1 197 ? -22.939 20.511 -13.661 1.00 73.12 197 LEU A N 1
ATOM 1546 C CA . LEU A 1 197 ? -23.512 21.363 -12.591 1.00 73.12 197 LEU A CA 1
ATOM 1547 C C . LEU A 1 197 ? -22.940 21.140 -11.174 1.00 73.12 197 LEU A C 1
ATOM 1549 O O . LEU A 1 197 ? -23.209 21.942 -10.275 1.00 73.12 197 LEU A O 1
ATOM 1553 N N . GLY A 1 198 ? -22.172 20.063 -10.968 1.00 69.25 198 GLY A N 1
ATOM 1554 C CA . GLY A 1 198 ? -21.578 19.714 -9.671 1.00 69.25 198 GLY A CA 1
ATOM 1555 C C . GLY A 1 198 ? -22.347 18.686 -8.827 1.00 69.25 198 GLY A C 1
ATOM 1556 O O . GLY A 1 198 ? -22.049 18.572 -7.646 1.00 69.25 198 GLY A O 1
ATOM 1557 N N . LYS A 1 199 ? -23.293 17.914 -9.393 1.00 78.44 199 LYS A N 1
ATOM 1558 C CA . LYS A 1 199 ? -24.042 16.860 -8.662 1.00 78.44 199 LYS A CA 1
ATOM 1559 C C . LYS A 1 199 ? -23.141 15.900 -7.882 1.00 78.44 199 LYS A C 1
ATOM 1561 O O . LYS A 1 199 ? -23.301 15.755 -6.676 1.00 78.44 199 LYS A O 1
ATOM 1566 N N . THR A 1 200 ? -22.159 15.313 -8.567 1.00 74.69 200 THR A N 1
ATOM 1567 C CA . THR A 1 200 ? -21.114 14.466 -7.980 1.00 74.69 200 THR A CA 1
ATOM 1568 C C . THR A 1 200 ? -20.408 15.191 -6.832 1.00 74.69 200 THR A C 1
ATOM 1570 O O . THR A 1 200 ? -20.253 14.621 -5.764 1.00 74.69 200 THR A O 1
ATOM 1573 N N . THR A 1 201 ? -20.054 16.471 -6.989 1.00 76.19 201 THR A N 1
ATOM 1574 C CA . THR A 1 201 ? -19.429 17.286 -5.932 1.00 76.19 201 THR A CA 1
ATOM 1575 C C . THR A 1 201 ? -20.348 17.480 -4.717 1.00 76.19 201 THR A C 1
ATOM 1577 O O . THR A 1 201 ? -19.877 17.367 -3.593 1.00 76.19 201 THR A O 1
ATOM 1580 N N . VAL A 1 202 ? -21.655 17.701 -4.908 1.00 80.56 202 VAL A N 1
ATOM 1581 C CA . VAL A 1 202 ? -22.638 17.784 -3.806 1.00 80.56 202 VAL A CA 1
ATOM 1582 C C . VAL A 1 202 ? -22.792 16.433 -3.099 1.00 80.56 202 VAL A C 1
ATOM 1584 O O . VAL A 1 202 ? -22.765 16.381 -1.873 1.00 80.56 202 VAL A O 1
ATOM 1587 N N . ALA A 1 203 ? -22.865 15.328 -3.845 1.00 81.38 203 ALA A N 1
ATOM 1588 C CA . ALA A 1 203 ? -22.896 13.985 -3.265 1.00 81.38 203 ALA A CA 1
ATOM 1589 C C . ALA A 1 203 ? -21.589 13.639 -2.518 1.00 81.38 203 ALA A C 1
ATOM 1591 O O . ALA A 1 203 ? -21.647 13.035 -1.447 1.00 81.38 203 ALA A O 1
ATOM 1592 N N . LYS A 1 204 ? -20.418 14.083 -3.013 1.00 75.69 204 LYS A N 1
ATOM 1593 C CA . LYS A 1 204 ? -19.147 14.020 -2.268 1.00 75.69 204 LYS A CA 1
ATOM 1594 C C . LYS A 1 204 ? -19.243 14.838 -0.971 1.00 75.69 204 LYS A C 1
ATOM 1596 O O . LYS A 1 204 ? -18.881 14.314 0.074 1.00 75.69 204 LYS A O 1
ATOM 1601 N N . LEU A 1 205 ? -19.751 16.078 -1.009 1.00 78.31 205 LEU A N 1
ATOM 1602 C CA . LEU A 1 205 ? -19.849 16.947 0.179 1.00 78.31 205 LEU A CA 1
ATOM 1603 C C . LEU A 1 205 ? -20.687 16.290 1.279 1.00 78.31 205 LEU A C 1
ATOM 1605 O O . LEU A 1 205 ? -20.208 16.149 2.396 1.00 78.31 205 LEU A O 1
ATOM 1609 N N . VAL A 1 206 ? -21.878 15.788 0.942 1.00 81.75 206 VAL A N 1
ATOM 1610 C CA . VAL A 1 206 ? -22.736 15.041 1.879 1.00 81.75 206 VAL A CA 1
ATOM 1611 C C . VAL A 1 206 ? -22.021 13.792 2.415 1.00 81.75 206 VAL A C 1
ATOM 1613 O O . VAL A 1 206 ? -22.100 13.495 3.602 1.00 81.75 206 VAL A O 1
ATOM 1616 N N . CYS A 1 207 ? -21.272 13.070 1.575 1.00 79.19 207 CYS A N 1
ATOM 1617 C CA . CYS A 1 207 ? -20.516 11.884 1.987 1.00 79.19 207 CYS A CA 1
ATOM 1618 C C . CYS A 1 207 ? -19.369 12.183 2.977 1.00 79.19 207 CYS A C 1
ATOM 1620 O O . CYS A 1 207 ? -18.937 11.274 3.690 1.00 79.19 207 CYS A O 1
ATOM 1622 N N . HIS A 1 208 ? -18.866 13.419 3.029 1.00 74.50 208 HIS A N 1
ATOM 1623 C CA . HIS A 1 208 ? -17.780 13.851 3.923 1.00 74.50 208 HIS A CA 1
ATOM 1624 C C . HIS A 1 208 ? -18.237 14.891 4.964 1.00 74.50 208 HIS A C 1
ATOM 1626 O O . HIS A 1 208 ? -17.403 15.503 5.626 1.00 74.50 208 HIS A O 1
ATOM 1632 N N . ASP A 1 209 ? -19.549 15.074 5.142 1.00 79.31 209 ASP A N 1
ATOM 1633 C CA . ASP A 1 209 ? -20.107 15.936 6.187 1.00 79.31 209 ASP A CA 1
ATOM 1634 C C . ASP A 1 209 ? -19.956 15.288 7.586 1.00 79.31 209 ASP A C 1
ATOM 1636 O O . ASP A 1 209 ? -20.299 14.106 7.746 1.00 79.31 209 ASP A O 1
ATOM 1640 N N . PRO A 1 210 ? -19.496 16.021 8.624 1.00 74.06 210 PRO A N 1
ATOM 1641 C CA . PRO A 1 210 ? -19.307 15.473 9.973 1.00 74.06 210 PRO A CA 1
ATOM 1642 C C . PRO A 1 210 ? -20.577 14.867 10.592 1.00 74.06 210 PRO A C 1
ATOM 1644 O O . PRO A 1 210 ? -20.509 13.872 11.316 1.00 74.06 210 PRO A O 1
ATOM 1647 N N . THR A 1 211 ? -21.749 15.426 10.284 1.00 77.69 211 THR A N 1
ATOM 1648 C CA . THR A 1 211 ? -23.054 14.961 10.780 1.00 77.69 211 THR A CA 1
ATOM 1649 C C . THR A 1 211 ? -23.432 13.614 10.161 1.00 77.69 211 THR A C 1
ATOM 1651 O O . THR A 1 211 ? -23.993 12.748 10.833 1.00 77.69 211 THR A O 1
ATOM 1654 N N . ILE A 1 212 ? -23.089 13.410 8.886 1.00 80.31 212 ILE A N 1
ATOM 1655 C CA . ILE A 1 212 ? -23.283 12.145 8.162 1.00 80.31 212 ILE A CA 1
ATOM 1656 C C . ILE A 1 212 ? -22.281 11.088 8.634 1.00 80.31 212 ILE A C 1
ATOM 1658 O O . ILE A 1 212 ? -22.652 9.924 8.806 1.00 80.31 212 ILE A O 1
ATOM 1662 N N . GLU A 1 213 ? -21.035 11.486 8.896 1.00 73.62 213 GLU A N 1
ATOM 1663 C CA . GLU A 1 213 ? -19.975 10.604 9.396 1.00 73.62 213 GLU A CA 1
ATOM 1664 C C . GLU A 1 213 ? -20.261 10.052 10.805 1.00 73.62 213 GLU A C 1
ATOM 1666 O O . GLU A 1 213 ? -19.946 8.896 11.077 1.00 73.62 213 GLU A O 1
ATOM 1671 N N . GLY A 1 214 ? -20.956 10.808 11.662 1.00 68.81 214 GLY A N 1
ATOM 1672 C CA . GLY A 1 214 ? -21.486 10.293 12.933 1.00 68.81 214 GLY A CA 1
ATOM 1673 C C . GLY A 1 214 ? -22.757 9.432 12.812 1.00 68.81 214 GLY A C 1
ATOM 1674 O O . GLY A 1 214 ? -23.098 8.703 13.746 1.00 68.81 214 GLY A O 1
ATOM 1675 N N . HIS A 1 215 ? -23.487 9.496 11.691 1.00 79.38 215 HIS A N 1
ATOM 1676 C CA . HIS A 1 215 ? -24.803 8.859 11.552 1.00 79.38 215 HIS A CA 1
ATOM 1677 C C . HIS A 1 215 ? -24.756 7.480 10.869 1.00 79.38 215 HIS A C 1
ATOM 1679 O O . HIS A 1 215 ? -25.421 6.536 11.325 1.00 79.38 215 HIS A O 1
ATOM 1685 N N . PHE A 1 216 ? -23.984 7.330 9.790 1.00 82.56 216 PHE A N 1
ATOM 1686 C CA . PHE A 1 216 ? -23.912 6.093 9.000 1.00 82.56 216 PHE A CA 1
ATOM 1687 C C . PHE A 1 216 ? -22.659 5.283 9.338 1.00 82.56 216 PHE A C 1
ATOM 1689 O O . PHE A 1 216 ? -21.575 5.825 9.497 1.00 82.56 216 PHE A O 1
ATOM 1696 N N . HIS A 1 217 ? -22.814 3.962 9.451 1.00 82.38 217 HIS A N 1
ATOM 1697 C CA . HIS A 1 217 ? -21.723 3.051 9.821 1.00 82.38 217 HIS A CA 1
ATOM 1698 C C . HIS A 1 217 ? -20.854 2.682 8.607 1.00 82.38 217 HIS A C 1
ATOM 1700 O O . HIS A 1 217 ? -19.710 2.282 8.778 1.00 82.38 217 HIS A O 1
ATOM 1706 N N . GLU A 1 218 ? -21.415 2.769 7.397 1.00 82.56 218 GLU A N 1
ATOM 1707 C CA . GLU A 1 218 ? -20.762 2.438 6.128 1.00 82.56 218 GLU A CA 1
ATOM 1708 C C . GLU A 1 218 ? -21.166 3.469 5.069 1.00 82.56 218 GLU A C 1
ATOM 1710 O O . GLU A 1 218 ? -22.350 3.802 4.947 1.00 82.56 218 GLU A O 1
ATOM 1715 N N . LYS A 1 219 ? -20.195 3.947 4.284 1.00 84.25 219 LYS A N 1
ATOM 1716 C CA . LYS A 1 219 ? -20.399 4.906 3.188 1.00 84.25 219 LYS A CA 1
ATOM 1717 C C . LYS A 1 219 ? -19.921 4.268 1.883 1.00 84.25 219 LYS A C 1
ATOM 1719 O O . LYS A 1 219 ? -18.732 4.013 1.712 1.00 84.25 219 LYS A O 1
ATOM 1724 N N . ILE A 1 220 ? -20.858 3.953 0.993 1.00 84.12 220 ILE A N 1
ATOM 1725 C CA . ILE A 1 220 ? -20.650 3.127 -0.203 1.00 84.12 220 ILE A CA 1
ATOM 1726 C C . ILE A 1 220 ? -20.871 4.003 -1.435 1.00 84.12 220 ILE A C 1
ATOM 1728 O O . ILE A 1 220 ? -21.913 4.641 -1.539 1.00 84.12 220 ILE A O 1
ATOM 1732 N N . TRP A 1 221 ? -19.938 4.014 -2.388 1.00 80.94 221 TRP A N 1
ATOM 1733 C CA . TRP A 1 221 ? -20.082 4.783 -3.630 1.00 80.94 221 TRP A CA 1
ATOM 1734 C C . TRP A 1 221 ? -19.905 3.911 -4.864 1.00 80.94 221 TRP A C 1
ATOM 1736 O O . TRP A 1 221 ? -18.909 3.199 -5.000 1.00 80.94 221 TRP A O 1
ATOM 1746 N N . ILE A 1 222 ? -20.850 4.023 -5.794 1.00 76.06 222 ILE A N 1
ATOM 1747 C CA . ILE A 1 222 ? -20.862 3.346 -7.089 1.00 76.06 222 ILE A CA 1
ATOM 1748 C C . ILE A 1 222 ? -21.382 4.338 -8.131 1.00 76.06 222 ILE A C 1
ATOM 1750 O O . ILE A 1 222 ? -22.399 4.976 -7.907 1.00 76.06 222 ILE A O 1
ATOM 1754 N N . CYS A 1 223 ? -20.735 4.449 -9.289 1.00 70.81 223 CYS A N 1
ATOM 1755 C CA . CYS A 1 223 ? -21.386 5.005 -10.480 1.00 70.81 223 CYS A CA 1
ATOM 1756 C C . CYS A 1 223 ? -21.874 3.869 -11.388 1.00 70.81 223 CYS A C 1
ATOM 1758 O O . CYS A 1 223 ? -21.419 2.727 -11.255 1.00 70.81 223 CYS A O 1
ATOM 1760 N N . VAL A 1 224 ? -22.840 4.161 -12.262 1.00 66.50 224 VAL A N 1
ATOM 1761 C CA . VAL A 1 224 ? -23.579 3.157 -13.036 1.00 66.50 224 VAL A CA 1
ATOM 1762 C C . VAL A 1 224 ? -23.557 3.480 -14.536 1.00 66.50 224 VAL A C 1
ATOM 1764 O O . VAL A 1 224 ? -24.479 4.089 -15.084 1.00 66.50 224 VAL A O 1
ATOM 1767 N N . SER A 1 225 ? -22.502 3.032 -15.221 1.00 52.19 225 SER A N 1
ATOM 1768 C CA . SER A 1 225 ? -22.265 3.315 -16.641 1.00 52.19 225 SER A CA 1
ATOM 1769 C C . SER A 1 225 ? -23.088 2.493 -17.612 1.00 52.19 225 SER A C 1
ATOM 1771 O O . SER A 1 225 ? -22.593 1.631 -18.335 1.00 52.19 225 SER A O 1
ATOM 1773 N N . THR A 1 226 ? -24.338 2.907 -17.776 1.00 47.25 226 THR A N 1
ATOM 1774 C CA . THR A 1 226 ? -25.099 2.752 -19.030 1.00 47.25 226 THR A CA 1
ATOM 1775 C C . THR A 1 226 ? -25.535 1.322 -19.387 1.00 47.25 226 THR A C 1
ATOM 1777 O O . THR A 1 226 ? -26.535 1.169 -20.078 1.00 47.25 226 THR A O 1
ATOM 1780 N N . GLU A 1 227 ? -24.919 0.295 -18.799 1.00 54.81 227 GLU A N 1
ATOM 1781 C CA . GLU A 1 227 ? -25.516 -1.007 -18.516 1.00 54.81 227 GLU A CA 1
ATOM 1782 C C . GLU A 1 227 ? -25.918 -1.076 -17.035 1.00 54.81 227 GLU A C 1
ATOM 1784 O O . GLU A 1 227 ? -25.105 -1.346 -16.148 1.00 54.81 227 GLU A O 1
ATOM 1789 N N . PHE A 1 228 ? -27.201 -0.851 -16.751 1.00 62.72 228 PHE A N 1
ATOM 1790 C CA . PHE A 1 228 ? -27.763 -1.026 -15.410 1.00 62.72 228 PHE A CA 1
ATOM 1791 C C . PHE A 1 228 ? -27.997 -2.522 -15.141 1.00 62.72 228 PHE A C 1
ATOM 1793 O O . PHE A 1 228 ? -29.105 -3.037 -15.275 1.00 62.72 228 PHE A O 1
ATOM 1800 N N . GLN A 1 229 ? -26.925 -3.247 -14.814 1.00 71.69 229 GLN A N 1
ATOM 1801 C CA . GLN A 1 229 ? -26.989 -4.658 -14.425 1.00 71.69 229 GLN A CA 1
ATOM 1802 C C . GLN A 1 229 ? -26.953 -4.791 -12.897 1.00 71.69 229 GLN A C 1
ATOM 1804 O O . GLN A 1 229 ? -25.911 -4.577 -12.271 1.00 71.69 229 GLN A O 1
ATOM 1809 N N . VAL A 1 230 ? -28.071 -5.207 -12.293 1.00 75.94 230 VAL A N 1
ATOM 1810 C CA . VAL A 1 230 ? -28.233 -5.339 -10.830 1.00 75.94 230 VAL A CA 1
ATOM 1811 C C . VAL A 1 230 ? -27.133 -6.205 -10.204 1.00 75.94 230 VAL A C 1
ATOM 1813 O O . VAL A 1 230 ? -26.529 -5.816 -9.206 1.00 75.94 230 VAL A O 1
ATOM 1816 N N . VAL A 1 231 ? -26.771 -7.324 -10.841 1.00 73.00 231 VAL A N 1
ATOM 1817 C CA . VAL A 1 231 ? -25.685 -8.216 -10.389 1.00 73.00 231 VAL A CA 1
ATOM 1818 C C . VAL A 1 231 ? -24.313 -7.521 -10.374 1.00 73.00 231 VAL A C 1
ATOM 1820 O O . VAL A 1 231 ? -23.513 -7.772 -9.470 1.00 73.00 231 VAL A O 1
ATOM 1823 N N . MET A 1 232 ? -24.024 -6.618 -11.321 1.00 71.75 232 MET A N 1
ATOM 1824 C CA . MET A 1 232 ? -22.771 -5.848 -11.318 1.00 71.75 232 MET A CA 1
ATOM 1825 C C . MET A 1 232 ? -22.766 -4.750 -10.251 1.00 71.75 232 MET A C 1
ATOM 1827 O O . MET A 1 232 ? -21.736 -4.551 -9.605 1.00 71.75 232 MET A O 1
ATOM 1831 N N . ILE A 1 233 ? -23.907 -4.098 -10.002 1.00 77.50 233 ILE A N 1
ATOM 1832 C CA . ILE A 1 233 ? -24.060 -3.133 -8.901 1.00 77.50 233 ILE A CA 1
ATOM 1833 C C . ILE A 1 233 ? -23.833 -3.848 -7.559 1.00 77.50 233 ILE A C 1
ATOM 1835 O O . ILE A 1 233 ? -22.947 -3.452 -6.806 1.00 77.50 233 ILE A O 1
ATOM 1839 N N . LEU A 1 234 ? -24.524 -4.965 -7.297 1.00 78.94 234 LEU A N 1
ATOM 1840 C CA . LEU A 1 234 ? -24.347 -5.771 -6.078 1.00 78.94 234 LEU A CA 1
ATOM 1841 C C . LEU A 1 234 ? -22.898 -6.276 -5.911 1.00 78.94 234 LEU A C 1
ATOM 1843 O O . LEU A 1 234 ? -22.345 -6.216 -4.811 1.00 78.94 234 LEU A O 1
ATOM 1847 N N . ARG A 1 235 ? -22.232 -6.705 -6.996 1.00 76.31 235 ARG A N 1
ATOM 1848 C CA . ARG A 1 235 ? -20.796 -7.053 -6.972 1.00 76.31 235 ARG A CA 1
ATOM 1849 C C . ARG A 1 235 ? -19.907 -5.865 -6.595 1.00 76.31 235 ARG A C 1
ATOM 1851 O O . ARG A 1 235 ? -18.949 -6.066 -5.853 1.00 76.31 235 ARG A O 1
ATOM 1858 N N . ARG A 1 236 ? -20.200 -4.651 -7.071 1.00 71.88 236 ARG A N 1
ATOM 1859 C CA . ARG A 1 236 ? -19.456 -3.432 -6.704 1.00 71.88 236 ARG A CA 1
ATOM 1860 C C . ARG A 1 236 ? -19.695 -3.025 -5.244 1.00 71.88 236 ARG A C 1
ATOM 1862 O O . ARG A 1 236 ? -18.722 -2.682 -4.579 1.00 71.88 236 ARG A O 1
ATOM 1869 N N . ILE A 1 237 ? -20.918 -3.178 -4.715 1.00 79.56 237 ILE A N 1
ATOM 1870 C CA . ILE A 1 237 ? -21.208 -3.008 -3.273 1.00 79.56 237 ILE A CA 1
ATOM 1871 C C . ILE A 1 237 ? -20.351 -3.987 -2.453 1.00 79.56 237 ILE A C 1
ATOM 1873 O O . ILE A 1 237 ? -19.729 -3.605 -1.469 1.00 79.56 237 ILE A O 1
ATOM 1877 N N . LEU A 1 238 ? -20.251 -5.253 -2.869 1.00 77.38 238 LEU A N 1
ATOM 1878 C CA . LEU A 1 238 ? -19.447 -6.239 -2.139 1.00 77.38 238 LEU A CA 1
ATOM 1879 C C . LEU A 1 238 ? -17.932 -5.951 -2.223 1.00 77.38 238 LEU A C 1
ATOM 1881 O O . LEU A 1 238 ? -17.188 -6.202 -1.272 1.00 77.38 238 LEU A O 1
ATOM 1885 N N . GLN A 1 239 ? -17.466 -5.397 -3.345 1.00 71.56 239 GLN A N 1
ATOM 1886 C CA . GLN A 1 239 ? -16.056 -5.053 -3.556 1.00 71.56 239 GLN A CA 1
ATOM 1887 C C . GLN A 1 239 ? -15.567 -3.880 -2.695 1.00 71.56 239 GLN A C 1
ATOM 1889 O O . GLN A 1 239 ? -14.376 -3.864 -2.379 1.00 71.56 239 GLN A O 1
ATOM 1894 N N . SER A 1 240 ? -16.431 -2.947 -2.264 1.00 70.50 240 SER A N 1
ATOM 1895 C CA . SER A 1 240 ? -16.012 -1.877 -1.339 1.00 70.50 240 SER A CA 1
ATOM 1896 C C . SER A 1 240 ? -15.666 -2.400 0.058 1.00 70.50 240 SER A C 1
ATOM 1898 O O . SER A 1 240 ? -14.822 -1.811 0.726 1.00 70.50 240 SER A O 1
ATOM 1900 N N . PHE A 1 241 ? -16.250 -3.529 0.477 1.00 69.06 241 PHE A N 1
ATOM 1901 C CA . PHE A 1 241 ? -15.914 -4.193 1.745 1.00 69.06 241 PHE A CA 1
ATOM 1902 C C . PHE A 1 241 ? -14.716 -5.142 1.628 1.00 69.06 241 PHE A C 1
ATOM 1904 O O . PHE A 1 241 ? -13.921 -5.256 2.560 1.00 69.06 241 PHE A O 1
ATOM 1911 N N . ARG A 1 242 ? -14.568 -5.839 0.491 1.00 68.56 242 ARG A N 1
ATOM 1912 C CA . ARG A 1 242 ? -13.494 -6.826 0.276 1.00 68.56 242 ARG A CA 1
ATOM 1913 C C . ARG A 1 242 ? -12.826 -6.679 -1.100 1.00 68.56 242 ARG A C 1
ATOM 1915 O O . ARG A 1 242 ? -13.238 -7.352 -2.056 1.00 68.56 242 ARG A O 1
ATOM 1922 N N . PRO A 1 243 ? -11.745 -5.883 -1.211 1.00 48.06 243 PRO A N 1
ATOM 1923 C CA . PRO A 1 243 ? -10.946 -5.788 -2.429 1.00 48.06 243 PRO A CA 1
ATOM 1924 C C . PRO A 1 243 ? -10.447 -7.169 -2.888 1.00 48.06 243 PRO A C 1
ATOM 1926 O O . PRO A 1 243 ? -9.675 -7.829 -2.197 1.00 48.06 243 PRO A O 1
ATOM 1929 N N . GLY A 1 244 ? -10.910 -7.615 -4.060 1.00 54.06 244 GLY A N 1
ATOM 1930 C CA . GLY A 1 244 ? -10.540 -8.899 -4.674 1.00 54.06 244 GLY A CA 1
ATOM 1931 C C . GLY A 1 244 ? -11.536 -10.057 -4.496 1.00 54.06 244 GLY A C 1
ATOM 1932 O O . GLY A 1 244 ? -11.444 -11.028 -5.242 1.00 54.06 244 GLY A O 1
ATOM 1933 N N . ALA A 1 245 ? -12.529 -9.970 -3.601 1.00 50.50 245 ALA A N 1
ATOM 1934 C CA . ALA A 1 245 ? -13.472 -11.080 -3.373 1.00 50.50 245 ALA A CA 1
ATOM 1935 C C . ALA A 1 245 ? -14.491 -11.288 -4.516 1.00 50.50 245 ALA A C 1
ATOM 1937 O O . ALA A 1 245 ? -14.963 -12.401 -4.747 1.00 50.50 245 ALA A O 1
ATOM 1938 N N . GLY A 1 246 ? -14.818 -10.227 -5.263 1.00 46.91 246 GLY A N 1
ATOM 1939 C CA . GLY A 1 246 ? -15.915 -10.208 -6.243 1.00 46.91 246 GLY A CA 1
ATOM 1940 C C . GLY A 1 246 ? -15.754 -11.090 -7.493 1.00 46.91 246 GLY A C 1
ATOM 1941 O O . GLY A 1 246 ? -16.640 -11.070 -8.343 1.00 46.91 246 GLY A O 1
ATOM 1942 N N . ALA A 1 247 ? -14.654 -11.839 -7.623 1.00 48.44 247 ALA A N 1
ATOM 1943 C CA . ALA A 1 247 ? -14.413 -12.776 -8.725 1.00 48.44 247 ALA A CA 1
ATOM 1944 C C . ALA A 1 247 ? -14.851 -14.226 -8.423 1.00 48.44 247 ALA A C 1
ATOM 1946 O O . ALA A 1 247 ? -14.872 -15.041 -9.338 1.00 48.44 247 ALA A O 1
ATOM 1947 N N . ALA A 1 248 ? -15.182 -14.557 -7.167 1.00 49.16 248 ALA A N 1
ATOM 1948 C CA . ALA A 1 248 ? -15.459 -15.934 -6.733 1.00 49.16 248 ALA A CA 1
ATOM 1949 C C . ALA A 1 248 ? -16.957 -16.292 -6.613 1.00 49.16 248 ALA A C 1
ATOM 1951 O O . ALA A 1 248 ? -17.285 -17.446 -6.356 1.00 49.16 248 ALA A O 1
ATOM 1952 N N . VAL A 1 249 ? -17.866 -15.319 -6.768 1.00 55.97 249 VAL A N 1
ATOM 1953 C CA . VAL A 1 249 ? -19.314 -15.492 -6.541 1.00 55.97 249 VAL A CA 1
ATOM 1954 C C . VAL A 1 249 ? -20.088 -15.097 -7.797 1.00 55.97 249 VAL A C 1
ATOM 1956 O O . VAL A 1 249 ? -20.051 -13.934 -8.209 1.00 55.97 249 VAL A O 1
ATOM 1959 N N . GLU A 1 250 ? -20.776 -16.057 -8.420 1.00 57.38 250 GLU A N 1
ATOM 1960 C CA . GLU A 1 250 ? -21.493 -15.869 -9.696 1.00 57.38 250 GLU A CA 1
ATOM 1961 C C . GLU A 1 250 ? -23.025 -15.799 -9.558 1.00 57.38 250 GLU A C 1
ATOM 1963 O O . GLU A 1 250 ? -23.684 -15.262 -10.444 1.00 57.38 250 GLU A O 1
ATOM 1968 N N . GLY A 1 251 ? -23.603 -16.267 -8.444 1.00 67.81 251 GLY A N 1
ATOM 1969 C CA . GLY A 1 251 ? -25.051 -16.230 -8.204 1.00 67.81 251 GLY A CA 1
ATOM 1970 C C . GLY A 1 251 ? -25.540 -14.941 -7.533 1.00 67.81 251 GLY A C 1
ATOM 1971 O O . GLY A 1 251 ? -24.973 -14.510 -6.528 1.00 67.81 251 GLY A O 1
ATOM 1972 N N . LYS A 1 252 ? -26.646 -14.376 -8.040 1.00 73.12 252 LYS A N 1
ATOM 1973 C CA . LYS A 1 252 ? -27.351 -13.206 -7.474 1.00 73.12 252 LYS A CA 1
ATOM 1974 C C . LYS A 1 252 ? -27.685 -13.389 -5.989 1.00 73.12 252 LYS A C 1
ATOM 1976 O O . LYS A 1 252 ? -27.295 -12.564 -5.167 1.00 73.12 252 LYS A O 1
ATOM 1981 N N . ASP A 1 253 ? -28.339 -14.494 -5.641 1.00 74.00 253 ASP A N 1
ATOM 1982 C CA . ASP A 1 253 ? -28.795 -14.746 -4.269 1.00 74.00 253 ASP A CA 1
ATOM 1983 C C . ASP A 1 253 ? -27.623 -14.892 -3.291 1.00 74.00 253 ASP A C 1
ATOM 1985 O O . ASP A 1 253 ? -27.723 -14.497 -2.133 1.00 74.00 253 ASP A O 1
ATOM 1989 N N . GLU A 1 254 ? -26.485 -15.413 -3.755 1.00 74.88 254 GLU A N 1
ATOM 1990 C CA . GLU A 1 254 ? -25.285 -15.583 -2.934 1.00 74.88 254 GLU A CA 1
ATOM 1991 C C . GLU A 1 254 ? -24.563 -14.247 -2.696 1.00 74.88 254 GLU A C 1
ATOM 1993 O O . GLU A 1 254 ? -24.058 -13.998 -1.598 1.00 74.88 254 GLU A O 1
ATOM 1998 N N . LEU A 1 255 ? -24.600 -13.329 -3.671 1.00 77.75 255 LEU A N 1
ATOM 1999 C CA . LEU A 1 255 ? -24.199 -11.933 -3.464 1.00 77.75 255 LEU A CA 1
ATOM 2000 C C . LEU A 1 255 ? -25.105 -11.258 -2.425 1.00 77.75 255 LEU A C 1
ATOM 2002 O O . LEU A 1 255 ? -24.591 -10.628 -1.503 1.00 77.75 255 LEU A O 1
ATOM 2006 N N . CYS A 1 256 ? -26.428 -11.440 -2.508 1.00 79.00 256 CYS A N 1
ATOM 2007 C CA . CYS A 1 256 ? -27.371 -10.916 -1.515 1.00 79.00 256 CYS A CA 1
ATOM 2008 C C . CYS A 1 256 ? -27.136 -11.503 -0.112 1.00 79.00 256 CYS A C 1
ATOM 2010 O O . CYS A 1 256 ? -27.060 -10.739 0.849 1.00 79.00 256 CYS A O 1
ATOM 2012 N N . LYS A 1 257 ? -26.936 -12.821 0.036 1.00 80.25 257 LYS A N 1
ATOM 2013 C CA . LYS A 1 257 ? -26.570 -13.438 1.329 1.00 80.25 257 LYS A CA 1
ATOM 2014 C C . LYS A 1 257 ? -25.273 -12.857 1.891 1.00 80.25 257 LYS A C 1
ATOM 2016 O O . LYS A 1 257 ? -25.223 -12.520 3.072 1.00 80.25 257 LYS A O 1
ATOM 2021 N N . THR A 1 258 ? -24.242 -12.712 1.057 1.00 79.12 258 THR A N 1
ATOM 2022 C CA . THR A 1 258 ? -22.939 -12.173 1.479 1.00 79.12 258 THR A CA 1
ATOM 2023 C C . THR A 1 258 ? -23.064 -10.707 1.908 1.00 79.12 258 THR A C 1
ATOM 2025 O O . THR A 1 258 ? -22.579 -10.331 2.973 1.00 79.12 258 THR A O 1
ATOM 2028 N N . LEU A 1 259 ? -23.790 -9.885 1.144 1.00 81.06 259 LEU A N 1
ATOM 2029 C CA . LEU A 1 259 ? -24.077 -8.493 1.498 1.00 81.06 259 LEU A CA 1
ATOM 2030 C C . LEU A 1 259 ? -24.891 -8.377 2.794 1.00 81.06 259 LEU A C 1
ATOM 2032 O O . LEU A 1 259 ? -24.565 -7.544 3.636 1.00 81.06 259 LEU A O 1
ATOM 2036 N N . LYS A 1 260 ? -25.889 -9.247 3.006 1.00 82.38 260 LYS A N 1
ATOM 2037 C CA . LYS A 1 260 ? -26.666 -9.309 4.257 1.00 82.38 260 LYS A CA 1
ATOM 2038 C C . LYS A 1 260 ? -25.789 -9.660 5.462 1.00 82.38 260 LYS A C 1
ATOM 2040 O O . LYS A 1 260 ? -26.048 -9.163 6.550 1.00 82.38 260 LYS A O 1
ATOM 2045 N N . GLN A 1 261 ? -24.736 -10.465 5.291 1.00 80.62 261 GLN A N 1
ATOM 2046 C CA . GLN A 1 261 ? -23.759 -10.730 6.356 1.00 80.62 261 GLN A CA 1
ATOM 2047 C C . GLN A 1 261 ? -22.872 -9.508 6.653 1.00 80.62 261 GLN A C 1
ATOM 2049 O O . GLN A 1 261 ? -22.686 -9.176 7.822 1.00 80.62 261 GLN A O 1
ATOM 2054 N N . GLU A 1 262 ? -22.361 -8.818 5.626 1.00 80.50 262 GLU A N 1
ATOM 2055 C CA . GLU A 1 262 ? -21.479 -7.647 5.792 1.00 80.50 262 GLU A CA 1
ATOM 2056 C C . GLU A 1 262 ? -22.204 -6.398 6.320 1.00 80.50 262 GLU A C 1
ATOM 2058 O O . GLU A 1 262 ? -21.616 -5.598 7.051 1.00 80.50 262 GLU A O 1
ATOM 2063 N N . LEU A 1 263 ? -23.486 -6.228 5.983 1.00 79.19 263 LEU A N 1
ATOM 2064 C CA . LEU A 1 263 ? -24.318 -5.092 6.400 1.00 79.19 263 LEU A CA 1
ATOM 2065 C C . LEU A 1 263 ? -25.152 -5.367 7.666 1.00 79.19 263 LEU A C 1
ATOM 2067 O O . LEU A 1 263 ? -25.847 -4.469 8.145 1.00 79.19 263 LEU A O 1
ATOM 2071 N N . LYS A 1 264 ? -25.077 -6.574 8.247 1.00 80.88 264 LYS A N 1
ATOM 2072 C CA . LYS A 1 264 ? -25.925 -6.984 9.379 1.00 80.88 264 LYS A CA 1
ATOM 2073 C C . LYS A 1 264 ? -25.830 -6.020 10.567 1.00 80.88 264 LYS A C 1
ATOM 2075 O O . LYS A 1 264 ? -24.793 -5.911 11.219 1.00 80.88 264 LYS A O 1
ATOM 2080 N N . GLY A 1 265 ? -26.943 -5.354 10.881 1.00 73.81 265 GLY A N 1
ATOM 2081 C CA . GLY A 1 265 ? -27.051 -4.415 12.004 1.00 73.81 265 GLY A CA 1
ATOM 2082 C C . GLY A 1 265 ? -26.371 -3.052 11.793 1.00 73.81 265 GLY A C 1
ATOM 2083 O O . GLY A 1 265 ? -26.308 -2.260 12.737 1.00 73.81 265 GLY A O 1
ATOM 2084 N N . LYS A 1 266 ? -25.885 -2.743 10.587 1.00 82.06 266 LYS A N 1
ATOM 2085 C CA . LYS A 1 266 ? -25.291 -1.445 10.227 1.00 82.06 266 LYS A CA 1
ATOM 2086 C C . LYS A 1 266 ? -26.340 -0.541 9.562 1.00 82.06 266 LYS A C 1
ATOM 2088 O O . LYS A 1 266 ? -27.195 -1.040 8.840 1.00 82.06 266 LYS A O 1
ATOM 2093 N N . ARG A 1 267 ? -26.257 0.781 9.766 1.00 84.56 267 ARG A N 1
ATOM 2094 C CA . ARG A 1 267 ? -26.895 1.765 8.864 1.00 84.56 267 ARG A CA 1
ATOM 2095 C C . ARG A 1 267 ? -25.904 2.109 7.761 1.00 84.56 267 ARG A C 1
ATOM 2097 O O . ARG A 1 267 ? -24.770 2.454 8.097 1.00 84.56 267 ARG A O 1
ATOM 2104 N N . TYR A 1 268 ? -26.307 2.058 6.497 1.00 86.12 268 TYR A N 1
ATOM 2105 C CA . TYR A 1 268 ? -25.437 2.420 5.373 1.00 86.12 268 TYR A CA 1
ATOM 2106 C C . TYR A 1 268 ? -25.985 3.602 4.570 1.00 86.12 268 TYR A C 1
ATOM 2108 O O . TYR A 1 268 ? -27.197 3.791 4.468 1.00 86.12 268 TYR A O 1
ATOM 2116 N N . LEU A 1 269 ? -25.067 4.376 3.992 1.00 86.44 269 LEU A N 1
ATOM 2117 C CA . LEU A 1 269 ? -25.349 5.367 2.960 1.00 86.44 269 LEU A CA 1
ATOM 2118 C C . LEU A 1 269 ? -24.802 4.835 1.631 1.00 86.44 269 LEU A C 1
ATOM 2120 O O . LEU A 1 269 ? -23.590 4.660 1.492 1.00 86.44 269 LEU A O 1
ATOM 2124 N N . LEU A 1 270 ? -25.684 4.555 0.672 1.00 86.94 270 LEU A N 1
ATOM 2125 C CA . LEU A 1 270 ? -25.315 4.102 -0.672 1.00 86.94 270 LEU A CA 1
ATOM 2126 C C . LEU A 1 270 ? -25.482 5.245 -1.673 1.00 86.94 270 LEU A C 1
ATOM 2128 O O . LEU A 1 270 ? -26.585 5.742 -1.869 1.00 86.94 270 LEU A O 1
ATOM 2132 N N . ILE A 1 271 ? -24.400 5.636 -2.335 1.00 86.06 271 ILE A N 1
ATOM 2133 C CA . ILE A 1 271 ? -24.400 6.665 -3.373 1.00 86.06 271 ILE A CA 1
ATOM 2134 C C . ILE A 1 271 ? -24.301 5.980 -4.737 1.00 86.06 271 ILE A C 1
ATOM 2136 O O . ILE A 1 271 ? -23.319 5.291 -5.018 1.00 86.06 271 ILE A O 1
ATOM 2140 N N . LEU A 1 272 ? -25.332 6.169 -5.562 1.00 83.44 272 LEU A N 1
ATOM 2141 C CA . LEU A 1 272 ? -25.415 5.740 -6.957 1.00 83.44 272 LEU A CA 1
ATOM 2142 C C . LEU A 1 272 ? -25.269 6.979 -7.857 1.00 83.44 272 LEU A C 1
ATOM 2144 O O . LEU A 1 272 ? -26.237 7.703 -8.089 1.00 83.44 272 LEU A O 1
ATOM 2148 N N . ASP A 1 273 ? -24.054 7.265 -8.319 1.00 77.25 273 ASP A N 1
ATOM 2149 C CA . ASP A 1 273 ? -23.756 8.465 -9.114 1.00 77.25 273 ASP A CA 1
ATOM 2150 C C . ASP A 1 273 ? -24.063 8.267 -10.614 1.00 77.25 273 ASP A C 1
ATOM 2152 O O . ASP A 1 273 ? -23.986 7.154 -11.138 1.00 77.25 273 ASP A O 1
ATOM 2156 N N . ASP A 1 274 ? -24.445 9.365 -11.275 1.00 68.56 274 ASP A N 1
ATOM 2157 C CA . ASP A 1 274 ? -24.782 9.509 -12.703 1.00 68.56 274 ASP A CA 1
ATOM 2158 C C . ASP A 1 274 ? -25.591 8.347 -13.323 1.00 68.56 274 ASP A C 1
ATOM 2160 O O . ASP A 1 274 ? -25.226 7.784 -14.352 1.00 68.56 274 ASP A O 1
ATOM 2164 N N . VAL A 1 275 ? -26.722 7.989 -12.708 1.00 71.50 275 VAL A N 1
ATOM 2165 C CA . VAL A 1 275 ? -27.579 6.868 -13.128 1.00 71.50 275 VAL A CA 1
ATOM 2166 C C . VAL A 1 275 ? -28.509 7.245 -14.289 1.00 71.50 275 VAL A C 1
ATOM 2168 O O . VAL A 1 275 ? -29.154 8.296 -14.277 1.00 71.50 275 VAL A O 1
ATOM 2171 N N . TRP A 1 276 ? -28.636 6.347 -15.275 1.00 66.44 276 TRP A N 1
ATOM 2172 C CA . TRP A 1 276 ? -29.379 6.581 -16.527 1.00 66.44 276 TRP A CA 1
ATOM 2173 C C . TRP A 1 276 ? -30.605 5.672 -16.763 1.00 66.44 276 TRP A C 1
ATOM 2175 O O . TRP A 1 276 ? -31.314 5.876 -17.746 1.00 66.44 276 TRP A O 1
ATOM 2185 N N . CYS A 1 277 ? -30.865 4.668 -15.916 1.00 66.38 277 CYS A N 1
ATOM 2186 C CA . CYS A 1 277 ? -31.888 3.641 -16.172 1.00 66.38 277 CYS A CA 1
ATOM 2187 C C . CYS A 1 277 ? -33.313 4.085 -15.801 1.00 66.38 277 CYS A C 1
ATOM 2189 O O . CYS A 1 277 ? -33.554 4.505 -14.670 1.00 66.38 277 CYS A O 1
ATOM 2191 N N . GLN A 1 278 ? -34.253 3.932 -16.741 1.00 70.19 278 GLN A N 1
ATOM 2192 C CA . GLN A 1 278 ? -35.691 4.212 -16.577 1.00 70.19 278 GLN A CA 1
ATOM 2193 C C . GLN A 1 278 ? -36.558 2.935 -16.525 1.00 70.19 278 GLN A C 1
ATOM 2195 O O . GLN A 1 278 ? -37.782 3.023 -16.515 1.00 70.19 278 GLN A O 1
ATOM 2200 N N . GLU A 1 279 ? -35.948 1.748 -16.522 1.00 73.00 279 GLU A N 1
ATOM 2201 C CA . GLU A 1 279 ? -36.660 0.464 -16.525 1.00 73.00 279 GLU A CA 1
ATOM 2202 C C . GLU A 1 279 ? -37.112 0.120 -15.097 1.00 73.00 279 GLU A C 1
ATOM 2204 O O . GLU A 1 279 ? -36.270 -0.113 -14.225 1.00 73.00 279 GLU A O 1
ATOM 2209 N N . SER A 1 280 ? -38.425 0.099 -14.841 1.00 74.75 280 SER A N 1
ATOM 2210 C CA . SER A 1 280 ? -38.978 -0.126 -13.495 1.00 74.75 280 SER A CA 1
ATOM 2211 C C . SER A 1 280 ? -38.602 -1.497 -12.934 1.00 74.75 280 SER A C 1
ATOM 2213 O O . SER A 1 280 ? -38.096 -1.571 -11.819 1.00 74.75 280 SER A O 1
ATOM 2215 N N . GLU A 1 281 ? -38.715 -2.556 -13.742 1.00 77.06 281 GLU A N 1
ATOM 2216 C CA . GLU A 1 281 ? -38.403 -3.944 -13.365 1.00 77.06 281 GLU A CA 1
ATOM 2217 C C . GLU A 1 281 ? -36.997 -4.097 -12.753 1.00 77.06 281 GLU A C 1
ATOM 2219 O O . GLU A 1 281 ? -36.810 -4.799 -11.760 1.00 77.06 281 GLU A O 1
ATOM 2224 N N . LYS A 1 282 ? -35.995 -3.393 -13.301 1.00 78.50 282 LYS A N 1
ATOM 2225 C CA . LYS A 1 282 ? -34.605 -3.422 -12.807 1.00 78.50 282 LYS A CA 1
ATOM 2226 C C . LYS A 1 282 ? -34.416 -2.625 -11.516 1.00 78.50 282 LYS A C 1
ATOM 2228 O O . LYS A 1 282 ? -33.568 -2.978 -10.694 1.00 78.50 282 LYS A O 1
ATOM 2233 N N . TRP A 1 283 ? -35.187 -1.556 -11.323 1.00 82.69 283 TRP A N 1
ATOM 2234 C CA . TRP A 1 283 ? -35.211 -0.814 -10.063 1.00 82.69 283 TRP A CA 1
ATOM 2235 C C . TRP A 1 283 ? -35.931 -1.599 -8.967 1.00 82.69 283 TRP A C 1
ATOM 2237 O O . TRP A 1 283 ? -35.396 -1.709 -7.868 1.00 82.69 283 TRP A O 1
ATOM 2247 N N . GLU A 1 284 ? -37.074 -2.215 -9.270 1.00 81.81 284 GLU A N 1
ATOM 2248 C CA . GLU A 1 284 ? -37.778 -3.150 -8.386 1.00 81.81 284 GLU A CA 1
ATOM 2249 C C . GLU A 1 284 ? -36.876 -4.333 -8.000 1.00 81.81 284 GLU A C 1
ATOM 2251 O O . GLU A 1 284 ? -36.775 -4.674 -6.821 1.00 81.81 284 GLU A O 1
ATOM 2256 N N . GLU A 1 285 ? -36.133 -4.906 -8.956 1.00 81.62 285 GLU A N 1
ATOM 2257 C CA . GLU A 1 285 ? -35.151 -5.960 -8.694 1.00 81.62 285 GLU A CA 1
ATOM 2258 C C . GLU A 1 285 ? -34.050 -5.493 -7.723 1.00 81.62 285 GLU A C 1
ATOM 2260 O O . GLU A 1 285 ? -33.772 -6.177 -6.732 1.00 81.62 285 GLU A O 1
ATOM 2265 N N . LEU A 1 286 ? -33.429 -4.332 -7.971 1.00 84.12 286 LEU A N 1
ATOM 2266 C CA . LEU A 1 286 ? -32.364 -3.787 -7.121 1.00 84.12 286 LEU A CA 1
ATOM 2267 C C . LEU A 1 286 ? -32.873 -3.423 -5.718 1.00 84.12 286 LEU A C 1
ATOM 2269 O O . LEU A 1 286 ? -32.238 -3.779 -4.724 1.00 84.12 286 LEU A O 1
ATOM 2273 N N . ILE A 1 287 ? -34.022 -2.750 -5.623 1.00 83.38 287 ILE A N 1
ATOM 2274 C CA . ILE A 1 287 ? -34.648 -2.362 -4.353 1.00 83.38 287 ILE A CA 1
ATOM 2275 C C . ILE A 1 287 ? -35.081 -3.599 -3.566 1.00 83.38 287 ILE A C 1
ATOM 2277 O O . ILE A 1 287 ? -34.831 -3.653 -2.363 1.00 83.38 287 ILE A O 1
ATOM 2281 N N . SER A 1 288 ? -35.637 -4.624 -4.216 1.00 81.75 288 SER A N 1
ATOM 2282 C CA . SER A 1 288 ? -35.954 -5.908 -3.580 1.00 81.75 288 SER A CA 1
ATOM 2283 C C . SER A 1 288 ? -34.694 -6.573 -3.014 1.00 81.75 288 SER A C 1
ATOM 2285 O O . SER A 1 288 ? -34.681 -6.998 -1.857 1.00 81.75 288 SER A O 1
ATOM 2287 N N . CYS A 1 289 ? -33.588 -6.582 -3.767 1.00 81.44 289 CYS A N 1
ATOM 2288 C CA . CYS A 1 289 ? -32.307 -7.105 -3.283 1.00 81.44 289 CYS A CA 1
ATOM 2289 C C . CYS A 1 289 ? -31.774 -6.327 -2.067 1.00 81.44 289 CYS A C 1
ATOM 2291 O O . CYS A 1 289 ? -31.338 -6.944 -1.096 1.00 81.44 289 CYS A O 1
ATOM 2293 N N . LEU A 1 290 ? -31.824 -4.990 -2.089 1.00 81.00 290 LEU A N 1
ATOM 2294 C CA . LEU A 1 290 ? -31.329 -4.142 -0.995 1.00 81.00 290 LEU A CA 1
ATOM 2295 C C . LEU A 1 290 ? -32.237 -4.180 0.244 1.00 81.00 290 LEU A C 1
ATOM 2297 O O . LEU A 1 290 ? -31.736 -4.215 1.368 1.00 81.00 290 LEU A O 1
ATOM 2301 N N . SER A 1 291 ? -33.554 -4.265 0.056 1.00 77.12 291 SER A N 1
ATOM 2302 C CA . SER A 1 291 ? -34.540 -4.405 1.137 1.00 77.12 291 SER A CA 1
ATOM 2303 C C . SER A 1 291 ? -34.394 -5.746 1.856 1.00 77.12 291 SER A C 1
ATOM 2305 O O . SER A 1 291 ? -34.354 -5.785 3.082 1.00 77.12 291 SER A O 1
ATOM 2307 N N . ASN A 1 292 ? -34.190 -6.840 1.111 1.00 72.38 292 ASN A N 1
ATOM 2308 C CA . ASN A 1 292 ? -33.897 -8.158 1.685 1.00 72.38 292 ASN A CA 1
ATOM 2309 C C . ASN A 1 292 ? -32.535 -8.226 2.407 1.00 72.38 292 ASN A C 1
ATOM 2311 O O . ASN A 1 292 ? -32.315 -9.122 3.225 1.00 72.38 292 ASN A O 1
ATOM 2315 N N . VAL A 1 293 ? -31.619 -7.293 2.134 1.00 74.19 293 VAL A N 1
ATOM 2316 C CA . VAL A 1 293 ? -30.288 -7.180 2.760 1.00 74.19 293 VAL A CA 1
ATOM 2317 C C . VAL A 1 293 ? -30.289 -6.275 4.003 1.00 74.19 293 VAL A C 1
ATOM 2319 O O . VAL A 1 293 ? -29.456 -6.462 4.890 1.00 74.19 293 VAL A O 1
ATOM 2322 N N . ASN A 1 294 ? -31.208 -5.311 4.100 1.00 66.25 294 ASN A N 1
ATOM 2323 C CA . ASN A 1 294 ? -31.171 -4.257 5.113 1.00 66.25 294 ASN A CA 1
ATOM 2324 C C . ASN A 1 294 ? -31.769 -4.684 6.473 1.00 66.25 294 ASN A C 1
ATOM 2326 O O . ASN A 1 294 ? -32.947 -4.474 6.745 1.00 66.25 294 ASN A O 1
ATOM 2330 N N . ASP A 1 295 ? -30.927 -5.219 7.361 1.00 62.47 295 ASP A N 1
ATOM 2331 C CA . ASP A 1 295 ? -31.299 -5.690 8.712 1.00 62.47 295 ASP A CA 1
ATOM 2332 C C . ASP A 1 295 ? -31.564 -4.565 9.753 1.00 62.47 295 ASP A C 1
ATOM 2334 O O . ASP A 1 295 ? -31.766 -4.867 10.932 1.00 62.47 295 ASP A O 1
ATOM 2338 N N . ARG A 1 296 ? -31.523 -3.269 9.388 1.00 65.06 296 ARG A N 1
ATOM 2339 C CA . ARG A 1 296 ? -31.694 -2.147 10.340 1.00 65.06 296 ARG A CA 1
ATOM 2340 C C . ARG A 1 296 ? -32.352 -0.912 9.710 1.00 65.06 296 ARG A C 1
ATOM 2342 O O . ARG A 1 296 ? -32.068 -0.556 8.571 1.00 65.06 296 ARG A O 1
ATOM 2349 N N . LEU A 1 297 ? -33.211 -0.235 10.473 1.00 67.50 297 LEU A N 1
ATOM 2350 C CA . LEU A 1 297 ? -33.868 1.014 10.059 1.00 67.50 297 LEU A CA 1
ATOM 2351 C C . LEU A 1 297 ? -32.872 2.189 9.979 1.00 67.50 297 LEU A C 1
ATOM 2353 O O . LEU A 1 297 ? -31.898 2.235 10.738 1.00 67.50 297 LEU A O 1
ATOM 2357 N N . GLY A 1 298 ? -33.133 3.140 9.075 1.00 70.62 298 GLY A N 1
ATOM 2358 C CA . GLY A 1 298 ? -32.289 4.324 8.854 1.00 70.62 298 GLY A CA 1
ATOM 2359 C C . GLY A 1 298 ? -31.099 4.122 7.900 1.00 70.62 298 GLY A C 1
ATOM 2360 O O . GLY A 1 298 ? -30.061 4.747 8.091 1.00 70.62 298 GLY A O 1
ATOM 2361 N N . SER A 1 299 ? -31.210 3.238 6.905 1.00 82.56 299 SER A N 1
ATOM 2362 C CA . SER A 1 299 ? -30.278 3.200 5.761 1.00 82.56 299 SER A CA 1
ATOM 2363 C C . SER A 1 299 ? -30.848 4.024 4.601 1.00 82.56 299 SER A C 1
ATOM 2365 O O . SER A 1 299 ? -32.053 3.965 4.343 1.00 82.56 299 SER A O 1
ATOM 2367 N N . ASN A 1 300 ? -29.986 4.763 3.897 1.00 84.31 300 ASN A N 1
ATOM 2368 C CA . ASN A 1 300 ? -30.382 5.722 2.859 1.00 84.31 300 ASN A CA 1
ATOM 2369 C C . ASN A 1 300 ? -29.653 5.449 1.534 1.00 84.31 300 ASN A C 1
ATOM 2371 O O . ASN A 1 300 ? -28.484 5.049 1.524 1.00 84.31 300 ASN A O 1
ATOM 2375 N N . ILE A 1 301 ? -30.312 5.742 0.411 1.00 87.38 301 ILE A N 1
ATOM 2376 C CA . ILE A 1 301 ? -29.702 5.746 -0.926 1.00 87.38 301 ILE A CA 1
ATOM 2377 C C . ILE A 1 301 ? -29.772 7.160 -1.513 1.00 87.38 301 ILE A C 1
ATOM 2379 O O . ILE A 1 301 ? -30.850 7.742 -1.599 1.00 87.38 301 ILE A O 1
ATOM 2383 N N . ILE A 1 302 ? -28.640 7.699 -1.964 1.00 87.94 302 ILE A N 1
ATOM 2384 C CA . ILE A 1 302 ? -28.585 8.927 -2.766 1.00 87.94 302 ILE A CA 1
ATOM 2385 C C . ILE A 1 302 ? -28.293 8.537 -4.212 1.00 87.94 302 ILE A C 1
ATOM 2387 O O . ILE A 1 302 ? -27.271 7.924 -4.505 1.00 87.94 302 ILE A O 1
ATOM 2391 N N . VAL A 1 303 ? -29.180 8.910 -5.125 1.00 85.62 303 VAL A N 1
ATOM 2392 C CA . VAL A 1 303 ? -29.014 8.741 -6.571 1.00 85.62 303 VAL A CA 1
ATOM 2393 C C . VAL A 1 303 ? -28.672 10.100 -7.173 1.00 85.62 303 VAL A C 1
ATOM 2395 O O . VAL A 1 303 ? -29.337 11.082 -6.853 1.00 85.62 303 VAL A O 1
ATOM 2398 N N . THR A 1 304 ? -27.691 10.195 -8.072 1.00 81.44 304 THR A N 1
ATOM 2399 C CA . THR A 1 304 ? -27.547 11.387 -8.931 1.00 81.44 304 THR A CA 1
ATOM 2400 C C . THR A 1 304 ? -27.871 11.039 -10.378 1.00 81.44 304 THR A C 1
ATOM 2402 O O . THR A 1 304 ? -27.563 9.947 -10.849 1.00 81.44 304 THR A O 1
ATOM 2405 N N . THR A 1 305 ? -28.539 11.940 -11.102 1.00 73.00 305 THR A N 1
ATOM 2406 C CA . THR A 1 305 ? -28.924 11.697 -12.501 1.00 73.00 305 THR A CA 1
ATOM 2407 C C . THR A 1 305 ? -29.025 12.983 -13.322 1.00 73.00 305 THR A C 1
ATOM 2409 O O . THR A 1 305 ? -29.186 14.085 -12.793 1.00 73.00 305 THR A O 1
ATOM 2412 N N . ARG A 1 306 ? -28.913 12.855 -14.649 1.00 67.06 306 ARG A N 1
ATOM 2413 C CA . ARG A 1 306 ? -29.150 13.944 -15.617 1.00 67.06 306 ARG A CA 1
ATOM 2414 C C . ARG A 1 306 ? -30.568 13.944 -16.189 1.00 67.06 306 ARG A C 1
ATOM 2416 O O . ARG A 1 306 ? -30.878 14.798 -17.013 1.00 67.06 306 ARG A O 1
ATOM 2423 N N . ASN A 1 307 ? -31.395 12.973 -15.804 1.00 65.50 307 ASN A N 1
ATOM 2424 C CA . ASN A 1 307 ? -32.665 12.667 -16.446 1.00 65.50 307 ASN A CA 1
ATOM 2425 C C . ASN A 1 307 ? -33.786 12.597 -15.398 1.00 65.50 307 ASN A C 1
ATOM 2427 O O . ASN A 1 307 ? -33.840 11.652 -14.615 1.00 65.50 307 ASN A O 1
ATOM 2431 N N . VAL A 1 308 ? -34.694 13.581 -15.416 1.00 68.19 308 VAL A N 1
ATOM 2432 C CA . VAL A 1 308 ? -35.841 13.678 -14.489 1.00 68.19 308 VAL A CA 1
ATOM 2433 C C . VAL A 1 308 ? -36.668 12.390 -14.485 1.00 68.19 308 VAL A C 1
ATOM 2435 O O . VAL A 1 308 ? -37.050 11.916 -13.421 1.00 68.19 308 VAL A O 1
ATOM 2438 N N . GLY A 1 309 ? -36.853 11.752 -15.647 1.00 66.00 309 GLY A N 1
ATOM 2439 C CA . GLY A 1 309 ? -37.631 10.519 -15.751 1.00 66.00 309 GLY A CA 1
ATOM 2440 C C . GLY A 1 309 ? -37.045 9.342 -14.963 1.00 66.00 309 GLY A C 1
ATOM 2441 O O . GLY A 1 309 ? -37.805 8.484 -14.546 1.00 66.00 309 GLY A O 1
ATOM 2442 N N . VAL A 1 310 ? -35.731 9.313 -14.691 1.00 72.00 310 VAL A N 1
ATOM 2443 C CA . VAL A 1 310 ? -35.134 8.307 -13.786 1.00 72.00 310 VAL A CA 1
ATOM 2444 C C . VAL A 1 310 ? -35.637 8.523 -12.357 1.00 72.00 310 VAL A C 1
ATOM 2446 O O . VAL A 1 310 ? -36.040 7.571 -11.696 1.00 72.00 310 VAL A O 1
ATOM 2449 N N . ALA A 1 311 ? -35.678 9.776 -11.893 1.00 76.38 311 ALA A N 1
ATOM 2450 C CA . ALA A 1 311 ? -36.242 10.108 -10.588 1.00 76.38 311 ALA A CA 1
ATOM 2451 C C . ALA A 1 311 ? -37.754 9.818 -10.539 1.00 76.38 311 ALA A C 1
ATOM 2453 O O . ALA A 1 311 ? -38.223 9.247 -9.561 1.00 76.38 311 ALA A O 1
ATOM 2454 N N . SER A 1 312 ? -38.503 10.118 -11.606 1.00 75.31 312 SER A N 1
ATOM 2455 C CA . SER A 1 312 ? -39.931 9.778 -11.709 1.00 75.31 312 SER A CA 1
ATOM 2456 C C . SER A 1 312 ? -40.197 8.266 -11.654 1.00 75.31 312 SER A C 1
ATOM 2458 O O . SER A 1 312 ? -41.139 7.855 -10.982 1.00 75.31 312 SER A O 1
ATOM 2460 N N . THR A 1 313 ? -39.364 7.431 -12.291 1.00 77.25 313 THR A N 1
ATOM 2461 C CA . THR A 1 313 ? -39.471 5.961 -12.200 1.00 77.25 313 THR A CA 1
ATOM 2462 C C . THR A 1 313 ? -39.243 5.471 -10.768 1.00 77.25 313 THR A C 1
ATOM 2464 O O . THR A 1 313 ? -40.000 4.642 -10.271 1.00 77.25 313 THR A O 1
ATOM 2467 N N . ILE A 1 314 ? -38.227 5.994 -10.071 1.00 75.88 314 ILE A N 1
ATOM 2468 C CA . ILE A 1 314 ? -37.955 5.614 -8.673 1.00 75.88 314 ILE A CA 1
ATOM 2469 C C . ILE A 1 314 ? -39.108 6.072 -7.758 1.00 75.88 314 ILE A C 1
ATOM 2471 O O . ILE A 1 314 ? -39.533 5.316 -6.884 1.00 75.88 314 ILE A O 1
ATOM 2475 N N . ALA A 1 315 ? -39.665 7.264 -8.001 1.00 76.94 315 ALA A N 1
ATOM 2476 C CA . ALA A 1 315 ? -40.813 7.799 -7.267 1.00 76.94 315 ALA A CA 1
ATOM 2477 C C . ALA A 1 315 ? -42.061 6.909 -7.365 1.00 76.94 315 ALA A C 1
ATOM 2479 O O . ALA A 1 315 ? -42.786 6.777 -6.384 1.00 76.94 315 ALA A O 1
ATOM 2480 N N . SER A 1 316 ? -42.318 6.274 -8.516 1.00 77.38 316 SER A N 1
ATOM 2481 C CA . SER A 1 316 ? -43.478 5.383 -8.669 1.00 77.38 316 SER A CA 1
ATOM 2482 C C . SER A 1 316 ? -43.331 4.036 -7.950 1.00 77.38 316 SER A C 1
ATOM 2484 O O . SER A 1 316 ? -44.324 3.336 -7.779 1.00 77.38 316 SER A O 1
ATOM 2486 N N . ILE A 1 317 ? -42.114 3.669 -7.532 1.00 74.25 317 ILE A N 1
ATOM 2487 C CA . ILE A 1 317 ? -41.793 2.383 -6.888 1.00 74.25 317 ILE A CA 1
ATOM 2488 C C . ILE A 1 317 ? -41.732 2.512 -5.351 1.00 74.25 317 ILE A C 1
ATOM 2490 O O . ILE A 1 317 ? -41.917 1.525 -4.638 1.00 74.25 317 ILE A O 1
ATOM 2494 N N . LEU A 1 318 ? -41.479 3.713 -4.813 1.00 71.25 318 LEU A N 1
ATOM 2495 C CA . LEU A 1 318 ? -41.168 3.929 -3.394 1.00 71.25 318 LEU A CA 1
ATOM 2496 C C . LEU A 1 318 ? -42.110 4.925 -2.710 1.00 71.25 318 LEU A C 1
ATOM 2498 O O . LEU A 1 318 ? -42.230 6.072 -3.124 1.00 71.25 318 LEU A O 1
ATOM 2502 N N . GLN A 1 319 ? -42.682 4.521 -1.571 1.00 58.84 319 GLN A N 1
ATOM 2503 C CA . GLN A 1 319 ? -43.543 5.382 -0.741 1.00 58.84 319 GLN A CA 1
ATOM 2504 C C . GLN A 1 319 ? -42.788 6.530 -0.040 1.00 58.84 319 GLN A C 1
ATOM 2506 O O . GLN A 1 319 ? -43.408 7.498 0.390 1.00 58.84 319 GLN A O 1
ATOM 2511 N N . THR A 1 320 ? -41.461 6.432 0.095 1.00 58.16 320 THR A N 1
ATOM 2512 C CA . THR A 1 320 ? -40.604 7.434 0.754 1.00 58.16 320 THR A CA 1
ATOM 2513 C C . THR A 1 320 ? -39.455 7.841 -0.165 1.00 58.16 320 THR A C 1
ATOM 2515 O O . THR A 1 320 ? -38.390 7.215 -0.156 1.00 58.16 320 THR A O 1
ATOM 2518 N N . PHE A 1 321 ? -39.682 8.883 -0.968 1.00 71.19 321 PHE A N 1
ATOM 2519 C CA . PHE A 1 321 ? -38.747 9.362 -1.984 1.00 71.19 321 PHE A CA 1
ATOM 2520 C C . PHE A 1 321 ? -38.723 10.896 -2.076 1.00 71.19 321 PHE A C 1
ATOM 2522 O O . PHE A 1 321 ? -39.776 11.531 -2.061 1.00 71.19 321 PHE A O 1
ATOM 2529 N N . THR A 1 322 ? -37.529 11.480 -2.223 1.00 76.44 322 THR A N 1
ATOM 2530 C CA . THR A 1 322 ? -37.330 12.939 -2.334 1.00 76.44 322 THR A CA 1
ATOM 2531 C C . THR A 1 322 ? -36.550 13.290 -3.599 1.00 76.44 322 THR A C 1
ATOM 2533 O O . THR A 1 322 ? -35.465 12.756 -3.825 1.00 76.44 322 THR A O 1
ATOM 2536 N N . ILE A 1 323 ? -37.056 14.234 -4.398 1.00 78.88 323 ILE A N 1
ATOM 2537 C CA . ILE A 1 323 ? -36.341 14.809 -5.550 1.00 78.88 323 ILE A CA 1
ATOM 2538 C C . ILE A 1 323 ? -35.754 16.164 -5.148 1.00 78.88 323 ILE A C 1
ATOM 2540 O O . ILE A 1 323 ? -36.454 16.989 -4.567 1.00 78.88 323 ILE A O 1
ATOM 2544 N N . LEU A 1 324 ? -34.490 16.405 -5.496 1.00 78.69 324 LEU A N 1
ATOM 2545 C CA . LEU A 1 324 ? -33.844 17.715 -5.429 1.00 78.69 324 LEU A CA 1
ATOM 2546 C C . LEU A 1 324 ? -33.267 18.061 -6.802 1.00 78.69 324 LEU A C 1
ATOM 2548 O O . LEU A 1 324 ? -32.334 17.410 -7.280 1.00 78.69 324 LEU A O 1
ATOM 2552 N N . GLU A 1 325 ? -33.814 19.092 -7.440 1.00 76.94 325 GLU A N 1
ATOM 2553 C CA . GLU A 1 325 ? -33.258 19.633 -8.680 1.00 76.94 325 GLU A CA 1
ATOM 2554 C C . GLU A 1 325 ? -32.113 20.605 -8.362 1.00 76.94 325 GLU A C 1
ATOM 2556 O O . GLU A 1 325 ? -32.189 21.397 -7.426 1.00 76.94 325 GLU A O 1
ATOM 2561 N N . MET A 1 326 ? -31.009 20.516 -9.108 1.00 75.00 326 MET A N 1
ATOM 2562 C CA . MET A 1 326 ? -29.830 21.350 -8.877 1.00 75.00 326 MET A CA 1
ATOM 2563 C C . MET A 1 326 ? -29.857 22.643 -9.685 1.00 75.00 326 MET A C 1
ATOM 2565 O O . MET A 1 326 ? -29.633 22.635 -10.900 1.00 75.00 326 MET A O 1
ATOM 2569 N N . ASP A 1 327 ? -29.980 23.759 -8.974 1.00 76.12 327 ASP A N 1
ATOM 2570 C CA . ASP A 1 327 ? -29.855 25.093 -9.543 1.00 76.12 327 ASP A CA 1
ATOM 2571 C C . ASP A 1 327 ? -28.480 25.382 -10.157 1.00 76.12 327 ASP A C 1
ATOM 2573 O O . ASP A 1 327 ? -27.417 24.912 -9.722 1.00 76.12 327 ASP A O 1
ATOM 2577 N N . LYS A 1 328 ? -28.508 26.237 -11.178 1.00 76.25 328 LYS A N 1
ATOM 2578 C CA . LYS A 1 328 ? -27.325 26.839 -11.798 1.00 76.25 328 LYS A CA 1
ATOM 2579 C C . LYS A 1 328 ? -26.596 27.733 -10.795 1.00 76.25 328 LYS A C 1
ATOM 2581 O O . LYS A 1 328 ? -27.228 28.385 -9.972 1.00 76.25 328 LYS A O 1
ATOM 2586 N N . LEU A 1 329 ? -25.268 27.803 -10.892 1.00 80.25 329 LEU A N 1
ATOM 2587 C CA . LEU A 1 329 ? -24.531 28.864 -10.203 1.00 80.25 329 LEU A CA 1
ATOM 2588 C C . LEU A 1 329 ? -24.874 30.228 -10.818 1.00 80.25 329 LEU A C 1
ATOM 2590 O O . LEU A 1 329 ? -25.116 30.329 -12.021 1.00 80.25 329 LEU A O 1
ATOM 2594 N N . SER A 1 330 ? -24.854 31.278 -10.003 1.00 83.00 330 SER A N 1
ATOM 2595 C CA . SER A 1 330 ? -24.943 32.656 -10.492 1.00 83.00 330 SER A CA 1
ATOM 2596 C C . SER A 1 330 ? -23.678 33.069 -11.255 1.00 83.00 330 SER A C 1
ATOM 2598 O O . SER A 1 330 ? -22.585 32.548 -11.008 1.00 83.00 330 SER A O 1
ATOM 2600 N N . ASP A 1 331 ? -23.805 34.067 -12.135 1.00 82.44 331 ASP A N 1
ATOM 2601 C CA . ASP A 1 331 ? -22.687 34.619 -12.915 1.00 82.44 331 ASP A CA 1
ATOM 2602 C C . ASP A 1 331 ? -21.512 35.047 -12.013 1.00 82.44 331 ASP A C 1
ATOM 2604 O O . ASP A 1 331 ? -20.352 34.790 -12.332 1.00 82.44 331 ASP A O 1
ATOM 2608 N N . ASN A 1 332 ? -21.805 35.610 -10.834 1.00 81.12 332 ASN A N 1
ATOM 2609 C CA . ASN A 1 332 ? -20.803 35.990 -9.834 1.00 81.12 332 ASN A CA 1
ATOM 2610 C C . ASN A 1 332 ? -20.045 34.780 -9.260 1.00 81.12 332 ASN A C 1
ATOM 2612 O O . ASN A 1 332 ? -18.827 34.836 -9.101 1.00 81.12 332 ASN A O 1
ATOM 2616 N N . GLN A 1 333 ? -20.732 33.670 -8.976 1.00 81.19 333 GLN A N 1
ATOM 2617 C CA . GLN A 1 333 ? -20.095 32.444 -8.475 1.00 81.19 333 GLN A CA 1
ATOM 2618 C C . GLN A 1 333 ? -19.254 31.772 -9.575 1.00 81.19 333 GLN A C 1
ATOM 2620 O O . GLN A 1 333 ? -18.141 31.315 -9.311 1.00 81.19 333 GLN A O 1
ATOM 2625 N N . CYS A 1 334 ? -19.716 31.797 -10.832 1.00 80.56 334 CYS A N 1
ATOM 2626 C CA . CYS A 1 334 ? -18.897 31.403 -11.981 1.00 80.56 334 CYS A CA 1
ATOM 2627 C C . CYS A 1 334 ? -17.674 32.316 -12.175 1.00 80.56 334 CYS A C 1
ATOM 2629 O O . CYS A 1 334 ? -16.599 31.810 -12.502 1.00 80.56 334 CYS A O 1
ATOM 2631 N N . TRP A 1 335 ? -17.798 33.627 -11.934 1.00 85.62 335 TRP A N 1
ATOM 2632 C CA . TRP A 1 335 ? -16.677 34.569 -12.014 1.00 85.62 335 TRP A CA 1
ATOM 2633 C C . TRP A 1 335 ? -15.615 34.293 -10.945 1.00 85.62 335 TRP A C 1
ATOM 2635 O O . TRP A 1 335 ? -14.435 34.290 -11.279 1.00 85.62 335 TRP A O 1
ATOM 2645 N N . GLN A 1 336 ? -15.992 33.960 -9.705 1.00 80.44 336 GLN A N 1
ATOM 2646 C CA . GLN A 1 336 ? -15.015 33.563 -8.677 1.00 80.44 336 GLN A CA 1
ATOM 2647 C C . GLN A 1 336 ? -14.229 32.303 -9.084 1.00 80.44 336 GLN A C 1
ATOM 2649 O O . GLN A 1 336 ? -13.004 32.272 -8.971 1.00 80.44 336 GLN A O 1
ATOM 2654 N N . ILE A 1 337 ? -14.902 31.288 -9.642 1.00 78.00 337 ILE A N 1
ATOM 2655 C CA . ILE A 1 337 ? -14.242 30.066 -10.140 1.00 78.00 337 ILE A CA 1
ATOM 2656 C C . ILE A 1 337 ? -13.272 30.387 -11.293 1.00 78.00 337 ILE A C 1
ATOM 2658 O O . ILE A 1 337 ? -12.157 29.863 -11.321 1.00 78.00 337 ILE A O 1
ATOM 2662 N N . LEU A 1 338 ? -13.669 31.263 -12.225 1.00 80.75 338 LEU A N 1
ATOM 2663 C CA . LEU A 1 338 ? -12.814 31.732 -13.324 1.00 80.75 338 LEU A CA 1
ATOM 2664 C C . LEU A 1 338 ? -11.598 32.515 -12.810 1.00 80.75 338 LEU A C 1
ATOM 2666 O O . LEU A 1 338 ? -10.469 32.188 -13.172 1.00 80.75 338 LEU A O 1
ATOM 2670 N N . LYS A 1 339 ? -11.819 33.517 -11.951 1.00 79.69 339 LYS A N 1
ATOM 2671 C CA . LYS A 1 339 ? -10.793 34.415 -11.404 1.00 79.69 339 LYS A CA 1
ATOM 2672 C C . LYS A 1 339 ? -9.728 33.645 -10.623 1.00 79.69 339 LYS A C 1
ATOM 2674 O O . LYS A 1 339 ? -8.544 33.816 -10.899 1.00 79.69 339 LYS A O 1
ATOM 2679 N N . ASN A 1 340 ? -10.139 32.732 -9.744 1.00 75.44 340 ASN A N 1
ATOM 2680 C CA . ASN A 1 340 ? -9.220 31.924 -8.936 1.00 75.44 340 ASN A CA 1
ATOM 2681 C C . ASN A 1 340 ? -8.409 30.922 -9.781 1.00 75.44 340 ASN A C 1
ATOM 2683 O O . ASN A 1 340 ? -7.279 30.595 -9.429 1.00 75.44 340 ASN A O 1
ATOM 2687 N N . ARG A 1 341 ? -8.944 30.455 -10.921 1.00 72.00 341 ARG A N 1
ATOM 2688 C CA . ARG A 1 341 ? -8.202 29.611 -11.879 1.00 72.00 341 ARG A CA 1
ATOM 2689 C C . ARG A 1 341 ? -7.311 30.406 -12.842 1.00 72.00 341 ARG A C 1
ATOM 2691 O O . ARG A 1 341 ? -6.295 29.871 -13.282 1.00 72.00 341 ARG A O 1
ATOM 2698 N N . ALA A 1 342 ? -7.653 31.658 -13.142 1.00 75.56 342 ALA A N 1
ATOM 2699 C CA . ALA A 1 342 ? -6.822 32.556 -13.943 1.00 75.56 342 ALA A CA 1
ATOM 2700 C C . ALA A 1 342 ? -5.635 33.127 -13.142 1.00 75.56 342 ALA A C 1
ATOM 2702 O O . ALA A 1 342 ? -4.535 33.233 -13.679 1.00 75.56 342 ALA A O 1
ATOM 2703 N N . PHE A 1 343 ? -5.833 33.442 -11.856 1.00 75.00 343 PHE A N 1
ATOM 2704 C CA . PHE A 1 343 ? -4.839 34.085 -10.987 1.00 75.00 343 PHE A CA 1
ATOM 2705 C C . PHE A 1 343 ? -4.691 33.347 -9.639 1.00 75.00 343 PHE A C 1
ATOM 2707 O O . PHE A 1 343 ? -5.064 33.893 -8.598 1.00 75.00 343 PHE A O 1
ATOM 2714 N N . PRO A 1 344 ? -4.153 32.110 -9.626 1.00 59.78 344 PRO A N 1
ATOM 2715 C CA . PRO A 1 344 ? -4.093 31.282 -8.415 1.00 59.78 344 PRO A CA 1
ATOM 2716 C C . PRO A 1 344 ? -3.223 31.880 -7.299 1.00 59.78 344 PRO A C 1
ATOM 2718 O O . PRO A 1 344 ? -3.463 31.614 -6.127 1.00 59.78 344 PRO A O 1
ATOM 2721 N N . ASP A 1 345 ? -2.245 32.717 -7.650 1.00 58.06 345 ASP A N 1
ATOM 2722 C CA . ASP A 1 345 ? -1.294 33.329 -6.715 1.00 58.06 345 ASP A CA 1
ATOM 2723 C C . ASP A 1 345 ? -1.835 34.610 -6.036 1.00 58.06 345 ASP A C 1
ATOM 2725 O O . ASP A 1 345 ? -1.105 35.270 -5.297 1.00 58.06 345 ASP A O 1
ATOM 2729 N N . GLY A 1 346 ? -3.085 35.013 -6.322 1.00 56.56 346 GLY A N 1
ATOM 2730 C CA . GLY A 1 346 ? -3.817 36.121 -5.676 1.00 56.56 346 GLY A CA 1
ATOM 2731 C C . GLY A 1 346 ? -3.256 37.544 -5.859 1.00 56.56 346 GLY A C 1
ATOM 2732 O O . GLY A 1 346 ? -3.906 38.514 -5.483 1.00 56.56 346 GLY A O 1
ATOM 2733 N N . THR A 1 347 ? -2.066 37.679 -6.441 1.00 51.09 347 THR A N 1
ATOM 2734 C CA . THR A 1 347 ? -1.212 38.882 -6.413 1.00 51.09 347 THR A CA 1
ATOM 2735 C C . THR A 1 347 ? -1.248 39.722 -7.693 1.00 51.09 347 THR A C 1
ATOM 2737 O O . THR A 1 347 ? -0.639 40.788 -7.748 1.00 51.09 347 THR A O 1
ATOM 2740 N N . ALA A 1 348 ? -1.960 39.274 -8.729 1.00 57.78 348 ALA A N 1
ATOM 2741 C CA . ALA A 1 348 ? -2.064 39.985 -9.999 1.00 57.78 348 ALA A CA 1
ATOM 2742 C C . ALA A 1 348 ? -3.208 41.014 -9.987 1.00 57.78 348 ALA A C 1
ATOM 2744 O O . ALA A 1 348 ? -4.371 40.665 -9.774 1.00 57.78 348 ALA A O 1
ATOM 2745 N N . HIS A 1 349 ? -2.891 42.276 -10.286 1.00 59.44 349 HIS A N 1
ATOM 2746 C CA . HIS A 1 349 ? -3.903 43.301 -10.537 1.00 59.44 349 HIS A CA 1
ATOM 2747 C C . HIS A 1 349 ? -4.618 43.030 -11.869 1.00 59.44 349 HIS A C 1
ATOM 2749 O O . HIS A 1 349 ? -4.010 43.096 -12.937 1.00 59.44 349 HIS A O 1
ATOM 2755 N N . LEU A 1 350 ? -5.923 42.761 -11.798 1.00 70.06 350 LEU A N 1
ATOM 2756 C CA . LEU A 1 350 ? -6.829 42.818 -12.946 1.00 70.06 350 LEU A CA 1
ATOM 2757 C C . LEU A 1 350 ? -6.886 44.252 -13.488 1.00 70.06 350 LEU A C 1
ATOM 2759 O O . LEU A 1 350 ? -7.029 45.194 -12.709 1.00 70.06 350 LEU A O 1
ATOM 2763 N N . ASN A 1 351 ? -6.837 44.409 -14.812 1.00 73.69 351 ASN A N 1
ATOM 2764 C CA . ASN A 1 351 ? -7.281 45.648 -15.455 1.00 73.69 351 ASN A CA 1
ATOM 2765 C C . ASN A 1 351 ? -8.805 45.617 -15.691 1.00 73.69 351 ASN A C 1
ATOM 2767 O O . ASN A 1 351 ? -9.423 44.548 -15.692 1.00 73.69 351 ASN A O 1
ATOM 2771 N N . GLU A 1 352 ? -9.420 46.789 -15.865 1.00 74.62 352 GLU A N 1
ATOM 2772 C CA . GLU A 1 352 ? -10.882 46.914 -15.975 1.00 74.62 352 GLU A CA 1
ATOM 2773 C C . GLU A 1 352 ? -11.441 46.132 -17.175 1.00 74.62 352 GLU A C 1
ATOM 2775 O O . GLU A 1 352 ? -12.435 45.421 -17.028 1.00 74.62 352 GLU A O 1
ATOM 2780 N N . ASP A 1 353 ? -10.749 46.159 -18.321 1.00 76.38 353 ASP A N 1
ATOM 2781 C CA . ASP A 1 353 ? -11.084 45.359 -19.508 1.00 76.38 353 ASP A CA 1
ATOM 2782 C C . ASP A 1 353 ? -11.149 43.856 -19.199 1.00 76.38 353 ASP A C 1
ATOM 2784 O O . ASP A 1 353 ? -12.097 43.178 -19.597 1.00 76.38 353 ASP A O 1
ATOM 2788 N N . GLN A 1 354 ? -10.162 43.310 -18.481 1.00 79.50 354 GLN A N 1
ATOM 2789 C CA . GLN A 1 354 ? -10.153 41.903 -18.080 1.00 79.50 354 GLN A CA 1
ATOM 2790 C C . GLN A 1 354 ? -11.261 41.590 -17.078 1.00 79.50 354 GLN A C 1
ATOM 2792 O O . GLN A 1 354 ? -11.862 40.524 -17.173 1.00 79.50 354 GLN A O 1
ATOM 2797 N N . GLU A 1 355 ? -11.586 42.483 -16.142 1.00 82.06 355 GLU A N 1
ATOM 2798 C CA . GLU A 1 355 ? -12.696 42.226 -15.221 1.00 82.06 355 GLU A CA 1
ATOM 2799 C C . GLU A 1 355 ? -14.067 42.295 -15.928 1.00 82.06 355 GLU A C 1
ATOM 2801 O O . GLU A 1 355 ? -14.942 41.474 -15.642 1.00 82.06 355 GLU A O 1
ATOM 2806 N N . ILE A 1 356 ? -14.245 43.187 -16.908 1.00 82.12 356 ILE A N 1
ATOM 2807 C CA . ILE A 1 356 ? -15.446 43.255 -17.759 1.00 82.12 356 ILE A CA 1
ATOM 2808 C C . ILE A 1 356 ? -15.560 41.998 -18.636 1.00 82.12 356 ILE A C 1
ATOM 2810 O O . ILE A 1 356 ? -16.578 41.301 -18.594 1.00 82.12 356 ILE A O 1
ATOM 2814 N N . LEU A 1 357 ? -14.508 41.657 -19.388 1.00 82.38 357 LEU A N 1
ATOM 2815 C CA . LEU A 1 357 ? -14.471 40.468 -20.249 1.00 82.38 357 LEU A CA 1
ATOM 2816 C C . LEU A 1 357 ? -14.599 39.174 -19.433 1.00 82.38 357 LEU A C 1
ATOM 2818 O O . LEU A 1 357 ? -15.274 38.242 -19.859 1.00 82.38 357 LEU A O 1
ATOM 2822 N N . GLY A 1 358 ? -14.001 39.119 -18.244 1.00 81.81 358 GLY A N 1
ATOM 2823 C CA . GLY A 1 358 ? -14.080 37.987 -17.325 1.00 81.81 358 GLY A CA 1
ATOM 2824 C C . GLY A 1 358 ? -15.491 37.741 -16.793 1.00 81.81 358 GLY A C 1
ATOM 2825 O O . GLY A 1 358 ? -15.949 36.596 -16.787 1.00 81.81 358 GLY A O 1
ATOM 2826 N N . LYS A 1 359 ? -16.217 38.806 -16.425 1.00 83.31 359 LYS A N 1
ATOM 2827 C CA . LYS A 1 359 ? -17.637 38.734 -16.036 1.00 83.31 359 LYS A CA 1
ATOM 2828 C C . LYS A 1 359 ? -18.539 38.332 -17.208 1.00 83.31 359 LYS A C 1
ATOM 2830 O O . LYS A 1 359 ? -19.443 37.523 -17.021 1.00 83.31 359 LYS A O 1
ATOM 2835 N N . GLU A 1 360 ? -18.271 38.810 -18.422 1.00 80.06 360 GLU A N 1
ATOM 2836 C CA . GLU A 1 360 ? -19.015 38.385 -19.619 1.00 80.06 360 GLU A CA 1
ATOM 2837 C C . GLU A 1 360 ? -18.727 36.915 -19.994 1.00 80.06 360 GLU A C 1
ATOM 2839 O O . GLU A 1 360 ? -19.647 36.178 -20.351 1.00 80.06 360 GLU A O 1
ATOM 2844 N N . ILE A 1 361 ? -17.490 36.428 -19.830 1.00 80.75 361 ILE A N 1
ATOM 2845 C CA . ILE A 1 361 ? -17.180 34.991 -19.943 1.00 80.75 361 ILE A CA 1
ATOM 2846 C C . ILE A 1 361 ? -17.935 34.199 -18.862 1.00 80.75 361 ILE A C 1
ATOM 2848 O O . ILE A 1 361 ? -18.550 33.182 -19.180 1.00 80.75 361 ILE A O 1
ATOM 2852 N N . ALA A 1 362 ? -17.963 34.678 -17.612 1.00 82.25 362 ALA A N 1
ATOM 2853 C CA . ALA A 1 362 ? -18.694 34.042 -16.511 1.00 82.25 362 ALA A CA 1
ATOM 2854 C C . ALA A 1 362 ? -20.195 33.902 -16.794 1.00 82.25 362 ALA A C 1
ATOM 2856 O O . ALA A 1 362 ? -20.763 32.828 -16.596 1.00 82.25 362 ALA A O 1
ATOM 2857 N N . ARG A 1 363 ? -20.807 34.952 -17.344 1.00 79.38 363 ARG A N 1
ATOM 2858 C CA . ARG A 1 363 ? -22.195 34.963 -17.815 1.00 79.38 363 ARG A CA 1
ATOM 2859 C C . ARG A 1 363 ? -22.438 33.930 -18.916 1.00 79.38 363 ARG A C 1
ATOM 2861 O O . ARG A 1 363 ? -23.418 33.185 -18.891 1.00 79.38 363 ARG A O 1
ATOM 2868 N N . ARG A 1 364 ? -21.506 33.810 -19.867 1.00 73.38 364 ARG A N 1
ATOM 2869 C CA . ARG A 1 364 ? -21.575 32.814 -20.953 1.00 73.38 364 ARG A CA 1
ATOM 2870 C C . ARG A 1 364 ? -21.355 31.371 -20.481 1.00 73.38 364 ARG A C 1
ATOM 2872 O O . ARG A 1 364 ? -21.877 30.457 -21.124 1.00 73.38 364 ARG A O 1
ATOM 2879 N N . CYS A 1 365 ? -20.709 31.147 -19.330 1.00 71.31 365 CYS A N 1
ATOM 2880 C CA . CYS A 1 365 ? -20.678 29.838 -18.658 1.00 71.31 365 CYS A CA 1
ATOM 2881 C C . CYS A 1 365 ? -22.073 29.344 -18.222 1.00 71.31 365 CYS A C 1
ATOM 2883 O O . CYS A 1 365 ? -22.218 28.152 -17.945 1.00 71.31 365 CYS A O 1
ATOM 2885 N N . ALA A 1 366 ? -23.086 30.222 -18.158 1.00 66.00 366 ALA A N 1
ATOM 2886 C CA . ALA A 1 366 ? -24.487 29.893 -17.873 1.00 66.00 366 ALA A CA 1
ATOM 2887 C C . ALA A 1 366 ? -24.695 29.040 -16.599 1.00 66.00 366 ALA A C 1
ATOM 2889 O O . ALA A 1 366 ? -25.538 28.137 -16.568 1.00 66.00 366 ALA A O 1
ATOM 2890 N N . GLY A 1 367 ? -23.895 29.313 -15.562 1.00 65.88 367 GLY A N 1
ATOM 2891 C CA . GLY A 1 367 ? -23.960 28.643 -14.262 1.00 65.88 367 GLY A CA 1
ATOM 2892 C C . GLY A 1 367 ? -23.328 27.250 -14.176 1.00 65.88 367 GLY A C 1
ATOM 2893 O O . GLY A 1 367 ? -23.597 26.529 -13.214 1.00 65.88 367 GLY A O 1
ATOM 2894 N N . LEU A 1 368 ? -22.510 26.847 -15.158 1.00 71.19 368 LEU A N 1
ATOM 2895 C CA . LEU A 1 368 ? -21.831 25.543 -15.195 1.00 71.19 368 LEU A CA 1
ATOM 2896 C C . LEU A 1 368 ? -20.405 25.614 -14.591 1.00 71.19 368 LEU A C 1
ATOM 2898 O O . LEU A 1 368 ? -19.482 26.069 -15.276 1.00 71.19 368 LEU A O 1
ATOM 2902 N N . PRO A 1 369 ? -20.157 25.121 -13.357 1.00 71.06 369 PRO A N 1
ATOM 2903 C CA . PRO A 1 369 ? -18.836 25.195 -12.720 1.00 71.06 369 PRO A CA 1
ATOM 2904 C C . PRO A 1 369 ? -17.719 24.473 -13.488 1.00 71.06 369 PRO A C 1
ATOM 2906 O O . PRO A 1 369 ? -16.586 24.951 -13.484 1.00 71.06 369 PRO A O 1
ATOM 2909 N N . LEU A 1 370 ? -18.005 23.371 -14.195 1.00 68.06 370 LEU A N 1
ATOM 2910 C CA . LEU A 1 370 ? -16.994 22.695 -15.026 1.00 68.06 370 LEU A CA 1
ATOM 2911 C C . LEU A 1 370 ? -16.498 23.585 -16.182 1.00 68.06 370 LEU A C 1
ATOM 2913 O O . LEU A 1 370 ? -15.308 23.596 -16.490 1.00 68.06 370 LEU A O 1
ATOM 2917 N N . VAL A 1 371 ? -17.402 24.349 -16.802 1.00 69.50 371 VAL A N 1
ATOM 2918 C CA . VAL A 1 371 ? -17.062 25.286 -17.883 1.00 69.50 371 VAL A CA 1
ATOM 2919 C C . VAL A 1 371 ? -16.190 26.422 -17.339 1.00 69.50 371 VAL A C 1
ATOM 2921 O O . VAL A 1 371 ? -15.156 26.737 -17.930 1.00 69.50 371 VAL A O 1
ATOM 2924 N N . ALA A 1 372 ? -16.544 26.959 -16.168 1.00 75.12 372 ALA A N 1
ATOM 2925 C CA . ALA A 1 372 ? -15.746 27.963 -15.469 1.00 75.12 372 ALA A CA 1
ATOM 2926 C C . ALA A 1 372 ? -14.336 27.448 -15.097 1.00 75.12 372 ALA A C 1
ATOM 2928 O O . ALA A 1 372 ? -13.348 28.131 -15.372 1.00 75.12 372 ALA A O 1
ATOM 2929 N N . LYS A 1 373 ? -14.208 26.224 -14.551 1.00 70.31 373 LYS A N 1
ATOM 2930 C CA . LYS A 1 373 ? -12.902 25.643 -14.170 1.00 70.31 373 LYS A CA 1
ATOM 2931 C C . LYS A 1 373 ? -11.922 25.517 -15.352 1.00 70.31 373 LYS A C 1
ATOM 2933 O O . LYS A 1 373 ? -10.728 25.728 -15.144 1.00 70.31 373 LYS A O 1
ATOM 2938 N N . VAL A 1 374 ? -12.401 25.195 -16.561 1.00 65.56 374 VAL A N 1
ATOM 2939 C CA . VAL A 1 374 ? -11.559 25.000 -17.766 1.00 65.56 374 VAL A CA 1
ATOM 2940 C C . VAL A 1 374 ? -11.240 26.317 -18.486 1.00 65.56 374 VAL A C 1
ATOM 2942 O O . VAL A 1 374 ? -10.099 26.545 -18.900 1.00 65.56 374 VAL A O 1
ATOM 2945 N N . LEU A 1 375 ? -12.215 27.224 -18.612 1.00 71.62 375 LEU A N 1
ATOM 2946 C CA . LEU A 1 375 ? -11.973 28.526 -19.241 1.00 71.62 375 LEU A CA 1
ATOM 2947 C C . LEU A 1 375 ? -11.020 29.398 -18.411 1.00 71.62 375 LEU A C 1
ATOM 2949 O O . LEU A 1 375 ? -10.173 30.066 -18.997 1.00 71.62 375 LEU A O 1
ATOM 2953 N N . GLY A 1 376 ? -11.060 29.310 -17.075 1.00 72.81 376 GLY A N 1
ATOM 2954 C CA . GLY A 1 376 ? -10.165 30.071 -16.194 1.00 72.81 376 GLY A CA 1
ATOM 2955 C C . GLY A 1 376 ? -8.679 29.790 -16.449 1.00 72.81 376 GLY A C 1
ATOM 2956 O O . GLY A 1 376 ? -7.883 30.722 -16.522 1.00 72.81 376 GLY A O 1
ATOM 2957 N N . TYR A 1 377 ? -8.302 28.530 -16.704 1.00 64.62 377 TYR A N 1
ATOM 2958 C CA . TYR A 1 377 ? -6.929 28.216 -17.124 1.00 64.62 377 TYR A CA 1
ATOM 2959 C C . TYR A 1 377 ? -6.632 28.713 -18.548 1.00 64.62 377 TYR A C 1
ATOM 2961 O O . TYR A 1 377 ? -5.576 29.288 -18.800 1.00 64.62 377 TYR A O 1
ATOM 2969 N N . THR A 1 378 ? -7.585 28.570 -19.475 1.00 65.75 378 THR A N 1
ATOM 2970 C CA . THR A 1 378 ? -7.451 29.068 -20.862 1.00 65.75 378 THR A CA 1
ATOM 2971 C C . THR A 1 378 ? -7.225 30.594 -20.912 1.00 65.75 378 THR A C 1
ATOM 2973 O O . THR A 1 378 ? -6.593 31.110 -21.834 1.00 65.75 378 THR A O 1
ATOM 2976 N N . MET A 1 379 ? -7.712 31.319 -19.900 1.00 72.75 379 MET A N 1
ATOM 2977 C CA . MET A 1 379 ? -7.527 32.759 -19.698 1.00 72.75 379 MET A CA 1
ATOM 2978 C C . MET A 1 379 ? -6.170 33.121 -19.060 1.00 72.75 379 MET A C 1
ATOM 2980 O O . MET A 1 379 ? -5.632 34.184 -19.375 1.00 72.75 379 MET A O 1
ATOM 2984 N N . ARG A 1 380 ? -5.571 32.238 -18.240 1.00 72.56 380 ARG A N 1
ATOM 2985 C CA . ARG A 1 380 ? -4.286 32.454 -17.530 1.00 72.56 380 ARG A CA 1
ATOM 2986 C C . ARG A 1 380 ? -3.114 32.796 -18.457 1.00 72.56 380 ARG A C 1
ATOM 2988 O O . ARG A 1 380 ? -2.195 33.496 -18.048 1.00 72.56 380 ARG A O 1
ATOM 2995 N N . SER A 1 381 ? -3.133 32.321 -19.705 1.00 58.81 381 SER A N 1
ATOM 2996 C CA . SER A 1 381 ? -2.061 32.544 -20.688 1.00 58.81 381 SER A CA 1
ATOM 2997 C C . SER A 1 381 ? -2.414 33.553 -21.793 1.00 58.81 381 SER A C 1
ATOM 2999 O O . SER A 1 381 ? -1.834 33.481 -22.880 1.00 58.81 381 SER A O 1
ATOM 3001 N N . LYS A 1 382 ? -3.404 34.434 -21.580 1.00 65.81 382 LYS A N 1
ATOM 3002 C CA . LYS A 1 382 ? -3.944 35.342 -22.609 1.00 65.81 382 LYS A CA 1
ATOM 3003 C C . LYS A 1 382 ? -4.068 36.791 -22.116 1.00 65.81 382 LYS A C 1
ATOM 3005 O O . LYS A 1 382 ? -4.467 37.034 -20.982 1.00 65.81 382 LYS A O 1
ATOM 3010 N N . THR A 1 383 ? -3.772 37.746 -23.001 1.00 70.75 383 THR A N 1
ATOM 3011 C CA . THR A 1 383 ? -4.028 39.190 -22.816 1.00 70.75 383 THR A CA 1
ATOM 3012 C C . THR A 1 383 ? -5.525 39.512 -22.911 1.00 70.75 383 THR A C 1
ATOM 3014 O O . THR A 1 383 ? -6.322 38.640 -23.264 1.00 70.75 383 THR A O 1
ATOM 3017 N N . SER A 1 384 ? -5.915 40.769 -22.661 1.00 73.31 384 SER A N 1
ATOM 3018 C CA . SER A 1 384 ? -7.295 41.255 -22.829 1.00 73.31 384 SER A CA 1
ATOM 3019 C C . SER A 1 384 ? -7.890 40.905 -24.204 1.00 73.31 384 SER A C 1
ATOM 3021 O O . SER A 1 384 ? -9.019 40.429 -24.275 1.00 73.31 384 SER A O 1
ATOM 3023 N N . ASP A 1 385 ? -7.126 41.021 -25.294 1.00 68.44 385 ASP A N 1
ATOM 3024 C CA . ASP A 1 385 ? -7.577 40.632 -26.645 1.00 68.44 385 ASP A CA 1
ATOM 3025 C C . ASP A 1 385 ? -7.778 39.117 -26.775 1.00 68.44 385 ASP A C 1
ATOM 3027 O O . ASP A 1 385 ? -8.731 38.637 -27.390 1.00 68.44 385 ASP A O 1
ATOM 3031 N N . GLY A 1 386 ? -6.912 38.334 -26.128 1.00 66.69 386 GLY A N 1
ATOM 3032 C CA . GLY A 1 386 ? -7.071 36.889 -26.036 1.00 66.69 386 GLY A CA 1
ATOM 3033 C C . GLY A 1 386 ? -8.313 36.477 -25.234 1.00 66.69 386 GLY A C 1
ATOM 3034 O O . GLY A 1 386 ? -8.936 35.474 -25.579 1.00 66.69 386 GLY A O 1
ATOM 3035 N N . TRP A 1 387 ? -8.727 37.258 -24.230 1.00 76.19 387 TRP A N 1
ATOM 3036 C CA . TRP A 1 387 ? -10.005 37.072 -23.526 1.00 76.19 387 TRP A CA 1
ATOM 3037 C C . TRP A 1 387 ? -11.185 37.493 -24.415 1.00 76.19 387 TRP A C 1
ATOM 3039 O O . TRP A 1 387 ? -12.181 36.775 -24.501 1.00 76.19 387 TRP A O 1
ATOM 3049 N N . ARG A 1 388 ? -11.046 38.596 -25.161 1.00 75.25 388 ARG A N 1
ATOM 3050 C CA . ARG A 1 388 ? -12.037 39.071 -26.138 1.00 75.25 388 ARG A CA 1
ATOM 3051 C C . ARG A 1 388 ? -12.324 38.023 -27.220 1.00 75.25 388 ARG A C 1
ATOM 3053 O O . ARG A 1 388 ? -13.486 37.711 -27.458 1.00 75.25 388 ARG A O 1
ATOM 3060 N N . SER A 1 389 ? -11.294 37.349 -27.740 1.00 68.88 389 SER A N 1
ATOM 3061 C CA . SER A 1 389 ? -11.459 36.233 -28.691 1.00 68.88 389 SER A CA 1
ATOM 3062 C C . SER A 1 389 ? -12.233 35.025 -28.128 1.00 68.88 389 SER A C 1
ATOM 3064 O O . SER A 1 389 ? -12.850 34.277 -28.888 1.00 68.88 389 SER A O 1
ATOM 3066 N N . ILE A 1 390 ? -12.244 34.830 -26.800 1.00 70.81 390 ILE A N 1
ATOM 3067 C CA . ILE A 1 390 ? -13.085 33.812 -26.150 1.00 70.81 390 ILE A CA 1
ATOM 3068 C C . ILE A 1 390 ? -14.544 34.282 -26.143 1.00 70.81 390 ILE A C 1
ATOM 3070 O O . ILE A 1 390 ? -15.425 33.492 -26.475 1.00 70.81 390 ILE A O 1
ATOM 3074 N N . VAL A 1 391 ? -14.813 35.553 -25.822 1.00 72.25 391 VAL A N 1
ATOM 3075 C CA . VAL A 1 391 ? -16.166 36.146 -25.858 1.00 72.25 391 VAL A CA 1
ATOM 3076 C C . VAL A 1 391 ? -16.753 36.112 -27.274 1.00 72.25 391 VAL A C 1
ATOM 3078 O O . VAL A 1 391 ? -17.892 35.688 -27.452 1.00 72.25 391 VAL A O 1
ATOM 3081 N N . GLU A 1 392 ? -15.972 36.481 -28.287 1.00 70.31 392 GLU A N 1
ATOM 3082 C CA . GLU A 1 392 ? -16.393 36.568 -29.696 1.00 70.31 392 GLU A CA 1
ATOM 3083 C C . GLU A 1 392 ? -16.559 35.198 -30.390 1.00 70.31 392 GLU A C 1
ATOM 3085 O O . GLU A 1 392 ? -17.011 35.121 -31.532 1.00 70.31 392 GLU A O 1
ATOM 3090 N N . SER A 1 393 ? -16.238 34.091 -29.708 1.00 66.81 393 SER A N 1
ATOM 3091 C CA . SER A 1 393 ? -16.311 32.743 -30.278 1.00 66.81 393 SER A CA 1
ATOM 3092 C C . SER A 1 393 ? -17.735 32.333 -30.685 1.00 66.81 393 SER A C 1
ATOM 3094 O O . SER A 1 393 ? -18.656 32.282 -29.867 1.00 66.81 393 SER A O 1
ATOM 3096 N N . SER A 1 394 ? -17.912 31.915 -31.943 1.00 51.66 394 SER A N 1
ATOM 3097 C CA . SER A 1 394 ? -19.202 31.456 -32.491 1.00 51.66 394 SER A CA 1
ATOM 3098 C C . SER A 1 394 ? -19.797 30.228 -31.780 1.00 51.66 394 SER A C 1
ATOM 3100 O O . SER A 1 394 ? -20.992 29.958 -31.900 1.00 51.66 394 SER A O 1
ATOM 3102 N N . ILE A 1 395 ? -18.995 29.513 -30.984 1.00 55.97 395 ILE A N 1
ATOM 3103 C CA . ILE A 1 395 ? -19.406 28.361 -30.167 1.00 55.97 395 ILE A CA 1
ATOM 3104 C C . ILE A 1 395 ? -20.462 28.725 -29.109 1.00 55.97 395 ILE A C 1
ATOM 3106 O O . ILE A 1 395 ? -21.261 27.867 -28.725 1.00 55.97 395 ILE A O 1
ATOM 3110 N N . TRP A 1 396 ? -20.547 29.990 -28.684 1.00 58.72 396 TRP A N 1
ATOM 3111 C CA . TRP A 1 396 ? -21.596 30.436 -27.761 1.00 58.72 396 TRP A CA 1
ATOM 3112 C C . TRP A 1 396 ? -23.010 30.350 -28.350 1.00 58.72 396 TRP A C 1
ATOM 3114 O O . TRP A 1 396 ? -23.961 30.144 -27.591 1.00 58.72 396 TRP A O 1
ATOM 3124 N N . ASN A 1 397 ? -23.138 30.422 -29.678 1.00 56.78 397 ASN A N 1
ATOM 3125 C CA . ASN A 1 397 ? -24.414 30.471 -30.399 1.00 56.78 397 ASN A CA 1
ATOM 3126 C C . ASN A 1 397 ? -25.005 29.076 -30.692 1.00 56.78 397 ASN A C 1
ATOM 3128 O O . ASN A 1 397 ? -26.052 28.967 -31.327 1.00 56.78 397 ASN A O 1
ATOM 3132 N N . LEU A 1 398 ? -24.343 28.000 -30.252 1.00 54.69 398 LEU A N 1
ATOM 3133 C CA . LEU A 1 398 ? -24.820 26.628 -30.439 1.00 54.69 398 LEU A CA 1
ATOM 3134 C C . LEU A 1 398 ? -25.992 26.291 -29.490 1.00 54.69 398 LEU A C 1
ATOM 3136 O O . LEU A 1 398 ? -25.986 26.737 -28.335 1.00 54.69 398 LEU A O 1
ATOM 3140 N N . PRO A 1 399 ? -26.970 25.468 -29.930 1.00 45.03 399 PRO A N 1
ATOM 3141 C CA . PRO A 1 399 ? -28.094 25.046 -29.095 1.00 45.03 399 PRO A CA 1
ATOM 3142 C C . PRO A 1 399 ? -27.631 24.263 -27.855 1.00 45.03 399 PRO A C 1
ATOM 3144 O O . PRO A 1 399 ? -26.626 23.547 -27.879 1.00 45.03 399 PRO A O 1
ATOM 3147 N N . GLY A 1 400 ? -28.360 24.442 -26.750 1.00 46.56 400 GLY A N 1
ATOM 3148 C CA . GLY A 1 400 ? -27.953 23.996 -25.415 1.00 46.56 400 GLY A CA 1
ATOM 3149 C C . GLY A 1 400 ? -27.962 22.477 -25.199 1.00 46.56 400 GLY A C 1
ATOM 3150 O O . GLY A 1 400 ? -28.705 21.743 -25.843 1.00 46.56 400 GLY A O 1
ATOM 3151 N N . GLY A 1 401 ? -27.143 22.022 -24.244 1.00 56.12 401 GLY A N 1
ATOM 3152 C CA . GLY A 1 401 ? -27.000 20.616 -23.850 1.00 56.12 401 GLY A CA 1
ATOM 3153 C C . GLY A 1 401 ? -25.534 20.199 -23.681 1.00 56.12 401 GLY A C 1
ATOM 3154 O O . GLY A 1 401 ? -24.633 21.042 -23.703 1.00 56.12 401 GLY A O 1
ATOM 3155 N N . ASP A 1 402 ? -25.285 18.886 -23.568 1.00 47.66 402 ASP A N 1
ATOM 3156 C CA . ASP A 1 402 ? -23.926 18.305 -23.529 1.00 47.66 402 ASP A CA 1
ATOM 3157 C C . ASP A 1 402 ? -23.070 18.749 -24.742 1.00 47.66 402 ASP A C 1
ATOM 3159 O O . ASP A 1 402 ? -21.852 18.887 -24.641 1.00 47.66 402 ASP A O 1
ATOM 3163 N N . THR A 1 403 ? -23.713 19.021 -25.883 1.00 52.53 403 THR A N 1
ATOM 3164 C CA . THR A 1 403 ? -23.125 19.554 -27.127 1.00 52.53 403 THR A CA 1
ATOM 3165 C C . THR A 1 403 ? -22.411 20.890 -26.935 1.00 52.53 403 THR A C 1
ATOM 3167 O O . THR A 1 403 ? -21.297 21.061 -27.430 1.00 52.53 403 THR A O 1
ATOM 3170 N N . LYS A 1 404 ? -23.008 21.829 -26.190 1.00 57.62 404 LYS A N 1
ATOM 3171 C CA . LYS A 1 404 ? -22.397 23.134 -25.900 1.00 57.62 404 LYS A CA 1
ATOM 3172 C C . LYS A 1 404 ? -21.182 22.973 -24.983 1.00 57.62 404 LYS A C 1
ATOM 3174 O O . LYS A 1 404 ? -20.148 23.585 -25.237 1.00 57.62 404 LYS A O 1
ATOM 3179 N N . ILE A 1 405 ? -21.257 22.078 -23.994 1.00 60.72 405 ILE A N 1
ATOM 3180 C CA . ILE A 1 405 ? -20.132 21.760 -23.098 1.00 60.72 405 ILE A CA 1
ATOM 3181 C C . ILE A 1 405 ? -18.972 21.130 -23.885 1.00 60.72 405 ILE A C 1
ATOM 3183 O O . ILE A 1 405 ? -17.841 21.599 -23.779 1.00 60.72 405 ILE A O 1
ATOM 3187 N N . LEU A 1 406 ? -19.240 20.124 -24.727 1.00 59.66 406 LEU A N 1
ATOM 3188 C CA . LEU A 1 406 ? -18.227 19.495 -25.585 1.00 59.66 406 LEU A CA 1
ATOM 3189 C C . LEU A 1 406 ? -17.550 20.504 -26.526 1.00 59.66 406 LEU A C 1
ATOM 3191 O O . LEU A 1 406 ? -16.332 20.452 -26.689 1.00 59.66 406 LEU A O 1
ATOM 3195 N N . SER A 1 407 ? -18.301 21.446 -27.103 1.00 61.06 407 SER A N 1
ATOM 3196 C CA . SER A 1 407 ? -17.739 22.517 -27.937 1.00 61.06 407 SER A CA 1
ATOM 3197 C C . SER A 1 407 ? -16.863 23.500 -27.155 1.00 61.06 407 SER A C 1
ATOM 3199 O O . SER A 1 407 ? -15.844 23.942 -27.680 1.00 61.06 407 SER A O 1
ATOM 3201 N N . ILE A 1 408 ? -17.198 23.806 -25.899 1.00 59.41 408 ILE A N 1
ATOM 3202 C CA . ILE A 1 408 ? -16.367 24.674 -25.050 1.00 59.41 408 ILE A CA 1
ATOM 3203 C C . ILE A 1 408 ? -15.084 23.953 -24.611 1.00 59.41 408 ILE A C 1
ATOM 3205 O O . ILE A 1 408 ? -13.999 24.520 -24.719 1.00 59.41 408 ILE A O 1
ATOM 3209 N N . LEU A 1 409 ? -15.156 22.677 -24.217 1.00 63.16 409 LEU A N 1
ATOM 3210 C CA . LEU A 1 409 ? -13.954 21.877 -23.936 1.00 63.16 409 LEU A CA 1
ATOM 3211 C C . LEU A 1 409 ? -13.057 21.755 -25.189 1.00 63.16 409 LEU A C 1
ATOM 3213 O O . LEU A 1 409 ? -11.828 21.755 -25.087 1.00 63.16 409 LEU A O 1
ATOM 3217 N N . LYS A 1 410 ? -13.660 21.721 -26.388 1.00 64.06 410 LYS A N 1
ATOM 3218 C CA . LYS A 1 410 ? -12.948 21.711 -27.676 1.00 64.06 410 LYS A CA 1
ATOM 3219 C C . LYS A 1 410 ? -12.153 23.000 -27.942 1.00 64.06 410 LYS A C 1
ATOM 3221 O O . LYS A 1 410 ? -11.147 22.911 -28.639 1.00 64.06 410 LYS A O 1
ATOM 3226 N N . LEU A 1 411 ? -12.525 24.155 -27.373 1.00 61.50 411 LEU A N 1
ATOM 3227 C CA . LEU A 1 411 ? -11.704 25.379 -27.440 1.00 61.50 411 LEU A CA 1
ATOM 3228 C C . LEU A 1 411 ? -10.368 25.191 -26.711 1.00 61.50 411 LEU A C 1
ATOM 3230 O O . LEU A 1 411 ? -9.318 25.361 -27.321 1.00 61.50 411 LEU A O 1
ATOM 3234 N N . SER A 1 412 ? -10.401 24.746 -25.452 1.00 60.47 412 SER A N 1
ATOM 3235 C CA . SER A 1 412 ? -9.180 24.482 -24.674 1.00 60.47 412 SER A CA 1
ATOM 3236 C C . SER A 1 412 ? -8.299 23.410 -25.341 1.00 60.47 412 SER A C 1
ATOM 3238 O O . SER A 1 412 ? -7.084 23.575 -25.443 1.00 60.47 412 SER A O 1
ATOM 3240 N N . PHE A 1 413 ? -8.895 22.356 -25.921 1.00 66.56 413 PHE A N 1
ATOM 3241 C CA . PHE A 1 413 ? -8.137 21.375 -26.711 1.00 66.56 413 PHE A CA 1
ATOM 3242 C C . PHE A 1 413 ? -7.508 21.991 -27.971 1.00 66.56 413 PHE A C 1
ATOM 3244 O O . PHE A 1 413 ? -6.369 21.666 -28.311 1.00 66.56 413 PHE A O 1
ATOM 3251 N N . ASN A 1 414 ? -8.218 22.880 -28.673 1.00 61.28 414 ASN A N 1
ATOM 3252 C CA . ASN A 1 414 ? -7.691 23.569 -29.852 1.00 61.28 414 ASN A CA 1
ATOM 3253 C C . ASN A 1 414 ? -6.504 24.483 -29.501 1.00 61.28 414 ASN A C 1
ATOM 3255 O O . ASN A 1 414 ? -5.550 24.526 -30.280 1.00 61.28 414 ASN A O 1
ATOM 3259 N N . ASP A 1 415 ? -6.512 25.119 -28.328 1.00 59.03 415 ASP A N 1
ATOM 3260 C CA . ASP A 1 415 ? -5.441 26.004 -27.845 1.00 59.03 415 ASP A CA 1
ATOM 3261 C C . ASP A 1 415 ? -4.151 25.263 -27.420 1.00 59.03 415 ASP A C 1
ATOM 3263 O O . ASP A 1 415 ? -3.095 25.888 -27.289 1.00 59.03 415 ASP A O 1
ATOM 3267 N N . LEU A 1 416 ? -4.169 23.927 -27.273 1.00 61.03 416 LEU A N 1
ATOM 3268 C CA . LEU A 1 416 ? -2.958 23.145 -26.976 1.00 61.03 416 LEU A CA 1
ATOM 3269 C C . LEU A 1 416 ? -1.895 23.313 -28.083 1.00 61.03 416 LEU A C 1
ATOM 3271 O O . LEU A 1 416 ? -2.066 22.850 -29.217 1.00 61.03 416 LEU A O 1
ATOM 3275 N N . LYS A 1 417 ? -0.766 23.946 -27.739 1.00 61.59 417 LYS A N 1
ATOM 3276 C CA . LYS A 1 417 ? 0.268 24.392 -28.694 1.00 61.59 417 LYS A CA 1
ATOM 3277 C C . LYS A 1 417 ? 0.937 23.256 -29.482 1.00 61.59 417 LYS A C 1
ATOM 3279 O O . LYS A 1 417 ? 1.232 23.433 -30.660 1.00 61.59 417 LYS A O 1
ATOM 3284 N N . SER A 1 418 ? 1.165 22.091 -28.866 1.00 61.84 418 SER A N 1
ATOM 3285 C CA . SER A 1 418 ? 1.847 20.955 -29.511 1.00 61.84 418 SER A CA 1
ATOM 3286 C C . SER A 1 418 ? 0.868 19.980 -30.199 1.00 61.84 418 SER A C 1
ATOM 3288 O O . SER A 1 418 ? -0.003 19.401 -29.542 1.00 61.84 418 SER A O 1
ATOM 3290 N N . PRO A 1 419 ? 1.037 19.700 -31.508 1.00 61.19 419 PRO A N 1
ATOM 3291 C CA . PRO A 1 419 ? 0.394 18.575 -32.190 1.00 61.19 419 PRO A CA 1
ATOM 3292 C C . PRO A 1 419 ? 0.612 17.213 -31.519 1.00 61.19 419 PRO A C 1
ATOM 3294 O O . PRO A 1 419 ? -0.302 16.391 -31.499 1.00 61.19 419 PRO A O 1
ATOM 3297 N N . ALA A 1 420 ? 1.794 16.966 -30.948 1.00 65.38 420 ALA A N 1
ATOM 3298 C CA . ALA A 1 420 ? 2.086 15.708 -30.264 1.00 65.38 420 ALA A CA 1
ATOM 3299 C C . ALA A 1 420 ? 1.353 15.609 -28.916 1.00 65.38 420 ALA A C 1
ATOM 3301 O O . ALA A 1 420 ? 0.837 14.547 -28.577 1.00 65.38 420 ALA A O 1
ATOM 3302 N N . LEU A 1 421 ? 1.209 16.724 -28.194 1.00 73.50 421 LEU A N 1
ATOM 3303 C CA . LEU A 1 421 ? 0.392 16.812 -26.979 1.00 73.50 421 LEU A CA 1
ATOM 3304 C C . LEU A 1 421 ? -1.086 16.497 -27.273 1.00 73.50 421 LEU A C 1
ATOM 3306 O O . LEU A 1 421 ? -1.715 15.729 -26.548 1.00 73.50 421 LEU A O 1
ATOM 3310 N N . LYS A 1 422 ? -1.614 16.996 -28.400 1.00 74.00 422 LYS A N 1
ATOM 3311 C CA . LYS A 1 422 ? -2.958 16.650 -28.900 1.00 74.00 422 LYS A CA 1
ATOM 3312 C C . LYS A 1 422 ? -3.108 15.154 -29.222 1.00 74.00 422 LYS A C 1
ATOM 3314 O O . LYS A 1 422 ? -4.167 14.585 -28.959 1.00 74.00 422 LYS A O 1
ATOM 3319 N N . GLN A 1 423 ? -2.063 14.496 -29.735 1.00 74.12 423 GLN A N 1
ATOM 3320 C CA . GLN A 1 423 ? -2.049 13.039 -29.956 1.00 74.12 423 GLN A CA 1
ATOM 3321 C C . GLN A 1 423 ? -1.996 12.254 -28.634 1.00 74.12 423 GLN A C 1
ATOM 3323 O O . GLN A 1 423 ? -2.742 11.289 -28.467 1.00 74.12 423 GLN A O 1
ATOM 3328 N N . CYS A 1 424 ? -1.192 12.710 -27.670 1.00 80.38 424 CYS A N 1
ATOM 3329 C CA . CYS A 1 424 ? -1.108 12.148 -26.319 1.00 80.38 424 CYS A CA 1
ATOM 3330 C C . CYS A 1 424 ? -2.460 12.214 -25.584 1.00 80.38 424 CYS A C 1
ATOM 3332 O O . CYS A 1 424 ? -2.904 11.211 -25.027 1.00 80.38 424 CYS A O 1
ATOM 3334 N N . PHE A 1 425 ? -3.154 13.354 -25.673 1.00 84.25 425 PHE A N 1
ATOM 3335 C CA . PHE A 1 425 ? -4.523 13.537 -25.182 1.00 84.25 425 PHE A CA 1
ATOM 3336 C C . PHE A 1 425 ? -5.523 12.595 -25.867 1.00 84.25 425 PHE A C 1
ATOM 3338 O O . PHE A 1 425 ? -6.233 11.848 -25.195 1.00 84.25 425 PHE A O 1
ATOM 3345 N N . ALA A 1 426 ? -5.558 12.577 -27.206 1.00 80.00 426 ALA A N 1
ATOM 3346 C CA . ALA A 1 426 ? -6.482 11.727 -27.960 1.00 80.00 426 ALA A CA 1
ATOM 3347 C C . ALA A 1 426 ? -6.276 10.232 -27.654 1.00 80.00 426 ALA A C 1
ATOM 3349 O O . ALA A 1 426 ? -7.232 9.457 -27.646 1.00 80.00 426 ALA A O 1
ATOM 3350 N N . PHE A 1 427 ? -5.046 9.815 -27.342 1.00 80.19 427 PHE A N 1
ATOM 3351 C CA . PHE A 1 427 ? -4.724 8.441 -26.962 1.00 80.19 427 PHE A CA 1
ATOM 3352 C C . PHE A 1 427 ? -5.330 7.996 -25.625 1.00 80.19 427 PHE A C 1
ATOM 3354 O O . PHE A 1 427 ? -5.610 6.805 -25.476 1.00 80.19 427 PHE A O 1
ATOM 3361 N N . CYS A 1 428 ? -5.625 8.911 -24.698 1.00 81.94 428 CYS A N 1
ATOM 3362 C CA . CYS A 1 428 ? -6.340 8.577 -23.461 1.00 81.94 428 CYS A CA 1
ATOM 3363 C C . CYS A 1 428 ? -7.746 7.998 -23.728 1.00 81.94 428 CYS A C 1
ATOM 3365 O O . CYS A 1 428 ? -8.262 7.251 -22.901 1.00 81.94 428 CYS A O 1
ATOM 3367 N N . SER A 1 429 ? -8.325 8.228 -24.917 1.00 77.75 429 SER A N 1
ATOM 3368 C CA . SER A 1 429 ? -9.601 7.616 -25.327 1.00 77.75 429 SER A CA 1
ATOM 3369 C C . SER A 1 429 ? -9.556 6.098 -25.577 1.00 77.75 429 SER A C 1
ATOM 3371 O O . SER A 1 429 ? -10.615 5.484 -25.687 1.00 77.75 429 SER A O 1
ATOM 3373 N N . ASN A 1 430 ? -8.364 5.481 -25.653 1.00 70.94 430 ASN A N 1
ATOM 3374 C CA . ASN A 1 430 ? -8.210 4.020 -25.795 1.00 70.94 430 ASN A CA 1
ATOM 3375 C C . ASN A 1 430 ? -8.419 3.256 -24.477 1.00 70.94 430 ASN A C 1
ATOM 3377 O O . ASN A 1 430 ? -8.505 2.030 -24.486 1.00 70.94 430 ASN A O 1
ATOM 3381 N N . PHE A 1 431 ? -8.445 3.962 -23.349 1.00 73.06 431 PHE A N 1
ATOM 3382 C CA . PHE A 1 431 ? -8.711 3.392 -22.034 1.00 73.06 431 PHE A CA 1
ATOM 3383 C C . PHE A 1 431 ? -10.206 3.512 -21.726 1.00 73.06 431 PHE A C 1
ATOM 3385 O O . PHE A 1 431 ? -10.895 4.361 -22.298 1.00 73.06 431 PHE A O 1
ATOM 3392 N N . VAL A 1 432 ? -10.711 2.702 -20.796 1.00 61.03 432 VAL A N 1
ATOM 3393 C CA . VAL A 1 432 ? -12.055 2.916 -20.235 1.00 61.03 432 VAL A CA 1
ATOM 3394 C C . VAL A 1 432 ? -12.150 4.292 -19.559 1.00 61.03 432 VAL A C 1
ATOM 3396 O O . VAL A 1 432 ? -11.130 4.903 -19.223 1.00 61.03 432 VAL A O 1
ATOM 3399 N N . LYS A 1 433 ? -13.372 4.799 -19.357 1.00 58.78 433 LYS A N 1
ATOM 3400 C CA . LYS A 1 433 ? -13.571 5.978 -18.503 1.00 58.78 433 LYS A CA 1
ATOM 3401 C C . LYS A 1 433 ? -13.133 5.683 -17.066 1.00 58.78 433 LYS A C 1
ATOM 3403 O O . LYS A 1 433 ? -12.995 4.525 -16.681 1.00 58.78 433 LYS A O 1
ATOM 3408 N N . ASP A 1 434 ? -12.817 6.740 -16.322 1.00 53.50 434 ASP A N 1
ATOM 3409 C CA . ASP A 1 434 ? -12.263 6.691 -14.961 1.00 53.50 434 ASP A CA 1
ATOM 3410 C C . ASP A 1 434 ? -10.966 5.897 -14.757 1.00 53.50 434 ASP A C 1
ATOM 3412 O O . ASP A 1 434 ? -10.548 5.688 -13.610 1.00 53.50 434 ASP A O 1
ATOM 3416 N N . PHE A 1 435 ? -10.301 5.481 -15.838 1.00 67.25 435 PHE A N 1
ATOM 3417 C CA . PHE A 1 435 ? -9.047 4.744 -15.767 1.00 67.25 435 PHE A CA 1
ATOM 3418 C C . PHE A 1 435 ? -7.975 5.544 -15.011 1.00 67.25 435 PHE A C 1
ATOM 3420 O O . PHE A 1 435 ? -7.663 6.685 -15.355 1.00 67.25 435 PHE A O 1
ATOM 3427 N N . GLU A 1 436 ? -7.395 4.927 -13.981 1.00 76.81 436 GLU A N 1
ATOM 3428 C CA . GLU A 1 436 ? -6.347 5.533 -13.160 1.00 76.81 436 GLU A CA 1
ATOM 3429 C C . GLU A 1 436 ? -4.996 5.488 -13.885 1.00 76.81 436 GLU A C 1
ATOM 3431 O O . GLU A 1 436 ? -4.283 4.479 -13.906 1.00 76.81 436 GLU A O 1
ATOM 3436 N N . PHE A 1 437 ? -4.636 6.616 -14.491 1.00 79.75 437 PHE A N 1
ATOM 3437 C CA . PHE A 1 437 ? -3.373 6.806 -15.180 1.00 79.75 437 PHE A CA 1
ATOM 3438 C C . PHE A 1 437 ? -2.237 6.945 -14.169 1.00 79.75 437 PHE A C 1
ATOM 3440 O O . PHE A 1 437 ? -1.964 8.032 -13.662 1.00 79.75 437 PHE A O 1
ATOM 3447 N N . LYS A 1 438 ? -1.503 5.855 -13.919 1.00 87.44 438 LYS A N 1
ATOM 3448 C CA . LYS A 1 438 ? -0.154 5.947 -13.340 1.00 87.44 438 LYS A CA 1
ATOM 3449 C C . LYS A 1 438 ? 0.722 6.777 -14.279 1.00 87.44 438 LYS A C 1
ATOM 3451 O O . LYS A 1 438 ? 0.917 6.384 -15.430 1.00 87.44 438 LYS A O 1
ATOM 3456 N N . ARG A 1 439 ? 1.244 7.904 -13.786 1.00 87.38 439 ARG A N 1
ATOM 3457 C CA . ARG A 1 439 ? 1.930 8.946 -14.576 1.00 87.38 439 ARG A CA 1
ATOM 3458 C C . ARG A 1 439 ? 3.008 8.368 -15.496 1.00 87.38 439 ARG A C 1
ATOM 3460 O O . ARG A 1 439 ? 2.922 8.496 -16.715 1.00 87.38 439 ARG A O 1
ATOM 3467 N N . GLU A 1 440 ? 3.959 7.650 -14.906 1.00 87.88 440 GLU A N 1
ATOM 3468 C CA . GLU A 1 440 ? 5.077 7.015 -15.616 1.00 87.88 440 GLU A CA 1
ATOM 3469 C C . GLU A 1 440 ? 4.614 5.995 -16.665 1.00 87.88 440 GLU A C 1
ATOM 3471 O O . GLU A 1 440 ? 5.227 5.847 -17.719 1.00 87.88 440 GLU A O 1
ATOM 3476 N N . ASP A 1 441 ? 3.519 5.281 -16.405 1.00 87.88 441 ASP A N 1
ATOM 3477 C CA . ASP A 1 441 ? 3.038 4.230 -17.301 1.00 87.88 441 ASP A CA 1
ATOM 3478 C C . ASP A 1 441 ? 2.278 4.812 -18.501 1.00 87.88 441 ASP A C 1
ATOM 3480 O O . ASP A 1 441 ? 2.379 4.264 -19.598 1.00 87.88 441 ASP A O 1
ATOM 3484 N N . LEU A 1 442 ? 1.594 5.950 -18.328 1.00 89.75 442 LEU A N 1
ATOM 3485 C CA . LEU A 1 442 ? 1.005 6.713 -19.430 1.00 89.75 442 LEU A CA 1
ATOM 3486 C C . LEU A 1 442 ? 2.090 7.355 -20.312 1.00 89.75 442 LEU A C 1
ATOM 3488 O O . LEU A 1 442 ? 2.039 7.211 -21.534 1.00 89.75 442 LEU A O 1
ATOM 3492 N N . ILE A 1 443 ? 3.114 7.970 -19.705 1.00 90.25 443 ILE A N 1
ATOM 3493 C CA . ILE A 1 443 ? 4.267 8.544 -20.424 1.00 90.25 443 ILE A CA 1
ATOM 3494 C C . ILE A 1 443 ? 4.956 7.476 -21.284 1.00 90.25 443 ILE A C 1
ATOM 3496 O O . ILE A 1 443 ? 5.137 7.671 -22.487 1.00 90.25 443 ILE A O 1
ATOM 3500 N N . ARG A 1 444 ? 5.240 6.296 -20.717 1.00 90.69 444 ARG A N 1
ATOM 3501 C CA . ARG A 1 444 ? 5.830 5.154 -21.443 1.00 90.69 444 ARG A CA 1
ATOM 3502 C C . ARG A 1 444 ? 4.989 4.667 -22.621 1.00 90.69 444 ARG A C 1
ATOM 3504 O O . ARG A 1 444 ? 5.539 4.189 -23.613 1.00 90.69 444 ARG A O 1
ATOM 3511 N N . LEU A 1 445 ? 3.665 4.787 -22.540 1.00 88.69 445 LEU A N 1
ATOM 3512 C CA . LEU A 1 445 ? 2.774 4.444 -23.647 1.00 88.69 445 LEU A CA 1
ATOM 3513 C C . LEU A 1 445 ? 2.804 5.516 -24.750 1.00 88.69 445 LEU A C 1
ATOM 3515 O O . LEU A 1 445 ? 2.835 5.154 -25.926 1.00 88.69 445 LEU A O 1
ATOM 3519 N N . TRP A 1 446 ? 2.903 6.806 -24.411 1.00 88.06 446 TRP A N 1
ATOM 3520 C CA . TRP A 1 446 ? 3.130 7.881 -25.390 1.00 88.06 446 TRP A CA 1
ATOM 3521 C C . TRP A 1 446 ? 4.511 7.793 -26.073 1.00 88.06 446 TRP A C 1
ATOM 3523 O O . TRP A 1 446 ? 4.606 7.975 -27.291 1.00 88.06 446 TRP A O 1
ATOM 3533 N N . MET A 1 447 ? 5.570 7.433 -25.332 1.00 88.00 447 MET A N 1
ATOM 3534 C CA . MET A 1 447 ? 6.896 7.111 -25.892 1.00 88.00 447 MET A CA 1
ATOM 3535 C C . MET A 1 447 ? 6.791 5.993 -26.938 1.00 88.00 447 MET A C 1
ATOM 3537 O O . MET A 1 447 ? 7.266 6.134 -28.066 1.00 88.00 447 MET A O 1
ATOM 3541 N N . ALA A 1 448 ? 6.098 4.906 -26.584 1.00 87.56 448 ALA A N 1
ATOM 3542 C CA . ALA A 1 448 ? 5.944 3.729 -27.430 1.00 87.56 448 ALA A CA 1
ATOM 3543 C C . ALA A 1 448 ? 5.139 3.990 -28.715 1.00 87.56 448 ALA A C 1
ATOM 3545 O O . ALA A 1 448 ? 5.396 3.351 -29.736 1.00 87.56 448 ALA A O 1
ATOM 3546 N N . GLN A 1 449 ? 4.208 4.950 -28.710 1.00 81.19 449 GLN A N 1
ATOM 3547 C CA . GLN A 1 449 ? 3.559 5.411 -29.943 1.00 81.19 449 GLN A CA 1
ATOM 3548 C C . GLN A 1 449 ? 4.506 6.218 -30.843 1.00 81.19 449 GLN A C 1
ATOM 3550 O O . GLN A 1 449 ? 4.343 6.191 -32.064 1.00 81.19 449 GLN A O 1
ATOM 3555 N N . GLY A 1 450 ? 5.523 6.870 -30.272 1.00 75.00 450 GLY A N 1
ATOM 3556 C CA . GLY A 1 450 ? 6.494 7.687 -31.000 1.00 75.00 450 GLY A CA 1
ATOM 3557 C C . GLY A 1 450 ? 5.996 9.100 -31.289 1.00 75.00 450 GLY A C 1
ATOM 3558 O O . GLY A 1 450 ? 6.051 9.533 -32.438 1.00 75.00 450 GLY A O 1
ATOM 3559 N N . TRP A 1 451 ? 5.478 9.790 -30.268 1.00 73.00 451 TRP A N 1
ATOM 3560 C CA . TRP A 1 451 ? 5.011 11.181 -30.389 1.00 73.00 451 TRP A CA 1
ATOM 3561 C C . TRP A 1 451 ? 5.839 12.195 -29.596 1.00 73.00 451 TRP A C 1
ATOM 3563 O O . TRP A 1 451 ? 5.841 13.370 -29.950 1.00 73.00 451 TRP A O 1
ATOM 3573 N N . LEU A 1 452 ? 6.542 11.768 -28.543 1.00 75.50 452 LEU A N 1
ATOM 3574 C CA . LEU A 1 452 ? 7.302 12.659 -27.661 1.00 75.50 452 LEU A CA 1
ATOM 3575 C C . LEU A 1 452 ? 8.582 13.138 -28.363 1.00 75.50 452 LEU A C 1
ATOM 3577 O O . LEU A 1 452 ? 9.619 12.474 -28.343 1.00 75.50 452 LEU A O 1
ATOM 3581 N N . HIS A 1 453 ? 8.465 14.271 -29.054 1.00 64.31 453 HIS A N 1
ATOM 3582 C CA . HIS A 1 453 ? 9.486 14.859 -29.916 1.00 64.31 453 HIS A CA 1
ATOM 3583 C C . HIS A 1 453 ? 9.522 16.383 -29.737 1.00 64.31 453 HIS A C 1
ATOM 3585 O O . HIS A 1 453 ? 8.477 17.030 -29.645 1.00 64.31 453 HIS A O 1
ATOM 3591 N N . HIS A 1 454 ? 10.728 16.955 -29.735 1.00 56.62 454 HIS A N 1
ATOM 3592 C CA . HIS A 1 454 ? 10.953 18.389 -29.542 1.00 56.62 454 HIS A CA 1
ATOM 3593 C C . HIS A 1 454 ? 10.300 19.232 -30.653 1.00 56.62 454 HIS A C 1
ATOM 3595 O O . HIS A 1 454 ? 10.266 18.823 -31.821 1.00 56.62 454 HIS A O 1
ATOM 3601 N N . PHE A 1 455 ? 9.765 20.410 -30.314 1.00 44.38 455 PHE A N 1
ATOM 3602 C CA . PHE A 1 455 ? 9.059 21.260 -31.284 1.00 44.38 455 PHE A CA 1
ATOM 3603 C C . PHE A 1 455 ? 9.871 22.449 -31.804 1.00 44.38 455 PHE A C 1
ATOM 3605 O O . PHE A 1 455 ? 9.771 22.721 -33.005 1.00 44.38 455 PHE A O 1
ATOM 3612 N N . SER A 1 456 ? 10.684 23.088 -30.958 1.00 43.41 456 SER A N 1
ATOM 3613 C CA . SER A 1 456 ? 11.624 24.153 -31.329 1.00 43.41 456 SER A CA 1
ATOM 3614 C C . SER A 1 456 ? 12.935 23.605 -31.911 1.00 43.41 456 SER A C 1
ATOM 3616 O O . SER A 1 456 ? 13.271 22.429 -31.753 1.00 43.41 456 SER A O 1
ATOM 3618 N N . THR A 1 457 ? 13.653 24.475 -32.622 1.00 37.84 457 THR A N 1
ATOM 3619 C CA . THR A 1 457 ? 14.916 24.206 -33.336 1.00 37.84 457 THR A CA 1
ATOM 3620 C C . THR A 1 457 ? 16.174 24.493 -32.513 1.00 37.84 457 THR A C 1
ATOM 3622 O O . THR A 1 457 ? 17.272 24.419 -33.052 1.00 37.84 457 THR A O 1
ATOM 3625 N N . GLU A 1 458 ? 16.022 24.838 -31.236 1.00 39.03 458 GLU A N 1
ATOM 3626 C CA . GLU A 1 458 ? 17.125 25.107 -30.310 1.00 39.03 458 GLU A CA 1
ATOM 3627 C C . GLU A 1 458 ? 17.457 23.848 -29.498 1.00 39.03 458 GLU A C 1
ATOM 3629 O O . GLU A 1 458 ? 16.573 23.049 -29.171 1.00 39.03 458 GLU A O 1
ATOM 3634 N N . GLU A 1 459 ? 18.743 23.655 -29.208 1.00 41.03 459 GLU A N 1
ATOM 3635 C CA . GLU A 1 459 ? 19.293 22.423 -28.636 1.00 41.03 459 GLU A CA 1
ATOM 3636 C C . GLU A 1 459 ? 19.011 22.317 -27.128 1.00 41.03 459 GLU A C 1
ATOM 3638 O O . GLU A 1 459 ? 19.822 22.718 -26.295 1.00 41.03 459 GLU A O 1
ATOM 3643 N N . SER A 1 460 ? 17.859 21.745 -26.758 1.00 44.34 460 SER A N 1
ATOM 3644 C CA . SER A 1 460 ? 17.612 21.293 -25.383 1.00 44.34 460 SER A CA 1
ATOM 3645 C C . SER A 1 460 ? 17.921 19.797 -25.235 1.00 44.34 460 SER A C 1
ATOM 3647 O O . SER A 1 460 ? 17.492 18.970 -26.040 1.00 44.34 460 SER A O 1
ATOM 3649 N N . ASN A 1 461 ? 18.659 19.435 -24.182 1.00 57.62 461 ASN A N 1
ATOM 3650 C CA . ASN A 1 461 ? 19.053 18.052 -23.878 1.00 57.62 461 ASN A CA 1
ATOM 3651 C C . ASN A 1 461 ? 17.944 17.263 -23.142 1.00 57.62 461 ASN A C 1
ATOM 3653 O O . ASN A 1 461 ? 18.235 16.491 -22.230 1.00 57.62 461 ASN A O 1
ATOM 3657 N N . LEU A 1 462 ? 16.669 17.486 -23.483 1.00 65.31 462 LEU A N 1
ATOM 3658 C CA . LEU A 1 462 ? 15.528 16.848 -22.816 1.00 65.31 462 LEU A CA 1
ATOM 3659 C C . LEU A 1 462 ? 15.219 15.461 -23.400 1.00 65.31 462 LEU A C 1
ATOM 3661 O O . LEU A 1 462 ? 15.026 15.305 -24.607 1.00 65.31 462 LEU A O 1
ATOM 3665 N N . ASP A 1 463 ? 15.109 14.455 -22.529 1.00 77.00 463 ASP A N 1
ATOM 3666 C CA . ASP A 1 463 ? 14.717 13.100 -22.919 1.00 77.00 463 ASP A CA 1
ATOM 3667 C C . ASP A 1 463 ? 13.209 12.982 -23.210 1.00 77.00 463 ASP A C 1
ATOM 3669 O O . ASP A 1 463 ? 12.389 13.791 -22.771 1.00 77.00 463 ASP A O 1
ATOM 3673 N N . MET A 1 464 ? 12.813 11.910 -23.909 1.00 83.31 464 MET A N 1
ATOM 3674 C CA . MET A 1 464 ? 11.399 11.619 -24.210 1.00 83.31 464 MET A CA 1
ATOM 3675 C C . MET A 1 464 ? 10.530 11.526 -22.945 1.00 83.31 464 MET A C 1
ATOM 3677 O O . MET A 1 464 ? 9.382 11.957 -22.957 1.00 83.31 464 MET A O 1
ATOM 3681 N N . GLU A 1 465 ? 11.074 10.976 -21.863 1.00 87.56 465 GLU A N 1
ATOM 3682 C CA . GLU A 1 465 ? 10.472 10.868 -20.535 1.00 87.56 465 GLU A CA 1
ATOM 3683 C C . GLU A 1 465 ? 10.168 12.253 -19.946 1.00 87.56 465 GLU A C 1
ATOM 3685 O O . GLU A 1 465 ? 9.117 12.452 -19.337 1.00 87.56 465 GLU A O 1
ATOM 3690 N N . ASP A 1 466 ? 11.058 13.219 -20.175 1.00 82.25 466 ASP A N 1
ATOM 3691 C CA . ASP A 1 466 ? 10.986 14.557 -19.592 1.00 82.25 466 ASP A CA 1
ATOM 3692 C C . ASP A 1 466 ? 10.016 15.436 -20.405 1.00 82.25 466 ASP A C 1
ATOM 3694 O O . ASP A 1 466 ? 9.155 16.099 -19.828 1.00 82.25 466 ASP A O 1
ATOM 3698 N N . ILE A 1 467 ? 10.031 15.311 -21.741 1.00 81.56 467 ILE A N 1
ATOM 3699 C CA . ILE A 1 467 ? 8.980 15.833 -22.641 1.00 81.56 467 ILE A CA 1
ATOM 3700 C C . ILE A 1 467 ? 7.613 15.215 -22.287 1.00 81.56 467 ILE A C 1
ATOM 3702 O O . ILE A 1 467 ? 6.583 15.886 -22.300 1.00 81.56 467 ILE A O 1
ATOM 3706 N N . GLY A 1 468 ? 7.577 13.928 -21.932 1.00 83.25 468 GLY A N 1
ATOM 3707 C CA . GLY A 1 468 ? 6.367 13.253 -21.462 1.00 83.25 468 GLY A CA 1
ATOM 3708 C C . GLY A 1 468 ? 5.859 13.790 -20.124 1.00 83.25 468 GLY A C 1
ATOM 3709 O O . GLY A 1 468 ? 4.650 13.940 -19.943 1.00 83.25 468 GLY A O 1
ATOM 3710 N N . ALA A 1 469 ? 6.767 14.119 -19.204 1.00 83.44 469 ALA A N 1
ATOM 3711 C CA . ALA A 1 469 ? 6.444 14.756 -17.933 1.00 83.44 469 ALA A CA 1
ATOM 3712 C C . ALA A 1 469 ? 5.914 16.189 -18.116 1.00 83.44 469 ALA A C 1
ATOM 3714 O O . ALA A 1 469 ? 4.930 16.537 -17.463 1.00 83.44 469 ALA A O 1
ATOM 3715 N N . GLU A 1 470 ? 6.502 16.978 -19.022 1.00 81.19 470 GLU A N 1
ATOM 3716 C CA . GLU A 1 470 ? 5.988 18.291 -19.442 1.00 81.19 470 GLU A CA 1
ATOM 3717 C C . GLU A 1 470 ? 4.564 18.154 -20.005 1.00 81.19 470 GLU A C 1
ATOM 3719 O O . GLU A 1 470 ? 3.634 18.810 -19.540 1.00 81.19 470 GLU A O 1
ATOM 3724 N N . TYR A 1 471 ? 4.359 17.230 -20.950 1.00 81.12 471 TYR A N 1
ATOM 3725 C CA . TYR A 1 471 ? 3.064 17.011 -21.599 1.00 81.12 471 TYR A CA 1
ATOM 3726 C C . TYR A 1 471 ? 1.990 16.549 -20.605 1.00 81.12 471 TYR A C 1
ATOM 3728 O O . TYR A 1 471 ? 0.848 17.005 -20.667 1.00 81.12 471 TYR A O 1
ATOM 3736 N N . PHE A 1 472 ? 2.352 15.684 -19.655 1.00 83.38 472 PHE A N 1
ATOM 3737 C CA . PHE A 1 472 ? 1.477 15.288 -18.552 1.00 83.38 472 PHE A CA 1
ATOM 3738 C C . PHE A 1 472 ? 1.110 16.487 -17.661 1.00 83.38 472 PHE A C 1
ATOM 3740 O O . PHE A 1 472 ? -0.059 16.643 -17.307 1.00 83.38 472 PHE A O 1
ATOM 3747 N N . GLY A 1 473 ? 2.086 17.345 -17.341 1.00 72.88 473 GLY A N 1
ATOM 3748 C CA . GLY A 1 473 ? 1.884 18.582 -16.582 1.00 72.88 473 GLY A CA 1
ATOM 3749 C C . GLY A 1 473 ? 0.901 19.528 -17.268 1.00 72.88 473 GLY A C 1
ATOM 3750 O O . GLY A 1 473 ? -0.099 19.900 -16.663 1.00 72.88 473 GLY A O 1
ATOM 3751 N N . ILE A 1 474 ? 1.104 19.824 -18.556 1.00 69.62 474 ILE A N 1
ATOM 3752 C CA . ILE A 1 474 ? 0.220 20.716 -19.322 1.00 69.62 474 ILE A CA 1
ATOM 3753 C C . ILE A 1 474 ? -1.221 20.177 -19.357 1.00 69.62 474 ILE A C 1
ATOM 3755 O O . ILE A 1 474 ? -2.163 20.947 -19.173 1.00 69.62 474 ILE A O 1
ATOM 3759 N N . LEU A 1 475 ? -1.431 18.868 -19.561 1.00 74.69 475 LEU A N 1
ATOM 3760 C CA . LEU A 1 475 ? -2.785 18.290 -19.539 1.00 74.69 475 LEU A CA 1
ATOM 3761 C C . LEU A 1 475 ? -3.434 18.354 -18.148 1.00 74.69 475 LEU A C 1
ATOM 3763 O O . LEU A 1 475 ? -4.643 18.570 -18.055 1.00 74.69 475 LEU A O 1
ATOM 3767 N N . LEU A 1 476 ? -2.656 18.197 -17.075 1.00 72.19 476 LEU A N 1
ATOM 3768 C CA . LEU A 1 476 ? -3.157 18.359 -15.713 1.00 72.19 476 LEU A CA 1
ATOM 3769 C C . LEU A 1 476 ? -3.539 19.815 -15.422 1.00 72.19 476 LEU A C 1
ATOM 3771 O O . LEU A 1 476 ? -4.650 20.073 -14.971 1.00 72.19 476 LEU A O 1
ATOM 3775 N N . GLU A 1 477 ? -2.671 20.768 -15.748 1.00 65.38 477 GLU A N 1
ATOM 3776 C CA . GLU A 1 477 ? -2.930 22.194 -15.543 1.00 65.38 477 GLU A CA 1
ATOM 3777 C C . GLU A 1 477 ? -4.173 22.692 -16.305 1.00 65.38 477 GLU A C 1
ATOM 3779 O O . GLU A 1 477 ? -5.013 23.390 -15.737 1.00 65.38 477 GLU A O 1
ATOM 3784 N N . ASN A 1 478 ? -4.368 22.242 -17.553 1.00 63.00 478 ASN A N 1
ATOM 3785 C CA . ASN A 1 478 ? -5.584 22.513 -18.337 1.00 63.00 478 ASN A CA 1
ATOM 3786 C C . ASN A 1 478 ? -6.856 21.849 -17.756 1.00 63.00 478 ASN A C 1
ATOM 3788 O O . ASN A 1 478 ? -7.937 21.989 -18.327 1.00 63.00 478 ASN A O 1
ATOM 3792 N N . SER A 1 479 ? -6.757 21.117 -16.639 1.00 66.00 479 SER A N 1
ATOM 3793 C CA . SER A 1 479 ? -7.839 20.315 -16.047 1.00 66.00 479 SER A CA 1
ATOM 3794 C C . SER A 1 479 ? -8.402 19.243 -16.990 1.00 66.00 479 SER A C 1
ATOM 3796 O O . SER A 1 479 ? -9.561 18.841 -16.879 1.00 66.00 479 SER A O 1
ATOM 3798 N N . PHE A 1 480 ? -7.574 18.747 -17.919 1.00 72.44 480 PHE A N 1
ATOM 3799 C CA . PHE A 1 480 ? -7.869 17.522 -18.664 1.00 72.44 480 PHE A CA 1
ATOM 3800 C C . PHE A 1 480 ? -7.560 16.265 -17.842 1.00 72.44 480 PHE A C 1
ATOM 3802 O O . PHE A 1 480 ? -8.170 15.220 -18.081 1.00 72.44 480 PHE A O 1
ATOM 3809 N N . PHE A 1 481 ? -6.676 16.380 -16.847 1.00 76.50 481 PHE A N 1
ATOM 3810 C CA . PHE A 1 481 ? -6.563 15.433 -15.740 1.00 76.50 481 PHE A CA 1
ATOM 3811 C C . PHE A 1 481 ? -7.047 16.049 -14.416 1.00 76.50 481 PHE A C 1
ATOM 3813 O O . PHE A 1 481 ? -7.065 17.268 -14.262 1.00 76.50 481 PHE A O 1
ATOM 3820 N N . GLN A 1 482 ? -7.432 15.184 -13.481 1.00 68.69 482 GLN A N 1
ATOM 3821 C CA . GLN A 1 482 ? -7.891 15.471 -12.116 1.00 68.69 482 GLN A CA 1
ATOM 3822 C C . GLN A 1 482 ? -7.626 14.248 -11.206 1.00 68.69 482 GLN A C 1
ATOM 3824 O O . GLN A 1 482 ? -7.049 13.258 -11.668 1.00 68.69 482 GLN A O 1
ATOM 3829 N N . ASP A 1 483 ? -8.039 14.304 -9.937 1.00 63.00 483 ASP A N 1
ATOM 3830 C CA . ASP A 1 483 ? -7.938 13.227 -8.935 1.00 63.00 483 ASP A CA 1
ATOM 3831 C C . ASP A 1 483 ? -6.486 12.762 -8.725 1.00 63.00 483 ASP A C 1
ATOM 3833 O O . ASP A 1 483 ? -6.109 11.602 -8.936 1.00 63.00 483 ASP A O 1
ATOM 3837 N N . VAL A 1 484 ? -5.638 13.727 -8.359 1.00 74.44 484 VAL A N 1
ATOM 3838 C CA . VAL A 1 484 ? -4.176 13.630 -8.388 1.00 74.44 484 VAL A CA 1
ATOM 3839 C C . VAL A 1 484 ? -3.617 12.986 -7.120 1.00 74.44 484 VAL A C 1
ATOM 3841 O O . VAL A 1 484 ? -3.293 13.648 -6.129 1.00 74.44 484 VAL A O 1
ATOM 3844 N N . ARG A 1 485 ? -3.383 11.673 -7.167 1.00 69.25 485 ARG A N 1
ATOM 3845 C CA . ARG A 1 485 ? -2.689 10.972 -6.079 1.00 69.25 485 ARG A CA 1
ATOM 3846 C C . ARG A 1 485 ? -1.207 11.336 -6.047 1.00 69.25 485 ARG A C 1
ATOM 3848 O O . ARG A 1 485 ? -0.526 11.381 -7.078 1.00 69.25 485 ARG A O 1
ATOM 3855 N N . ARG A 1 486 ? -0.692 11.529 -4.832 1.00 73.31 486 ARG A N 1
ATOM 3856 C CA . ARG A 1 486 ? 0.716 11.839 -4.554 1.00 73.31 486 ARG A CA 1
ATOM 3857 C C . ARG A 1 486 ? 1.345 10.809 -3.618 1.00 73.31 486 ARG A C 1
ATOM 3859 O O . ARG A 1 486 ? 0.641 10.130 -2.875 1.00 73.31 486 ARG A O 1
ATOM 3866 N N . ASP A 1 487 ? 2.665 10.677 -3.675 1.00 63.78 487 ASP A N 1
ATOM 3867 C CA . ASP A 1 487 ? 3.442 9.898 -2.705 1.00 63.78 487 ASP A CA 1
ATOM 3868 C C . ASP A 1 487 ? 3.685 10.691 -1.392 1.00 63.78 487 ASP A C 1
ATOM 3870 O O . ASP A 1 487 ? 3.424 11.899 -1.341 1.00 63.78 487 ASP A O 1
ATOM 3874 N N . PRO A 1 488 ? 4.217 10.064 -0.319 1.00 46.56 488 PRO A N 1
ATOM 3875 C CA . PRO A 1 488 ? 4.554 10.759 0.935 1.00 46.56 488 PRO A CA 1
ATOM 3876 C C . PRO A 1 488 ? 5.622 11.866 0.807 1.00 46.56 488 PRO A C 1
ATOM 3878 O O . PRO A 1 488 ? 5.854 12.630 1.750 1.00 46.56 488 PRO A O 1
ATOM 3881 N N . TYR A 1 489 ? 6.288 11.963 -0.346 1.00 51.50 489 TYR A N 1
ATOM 3882 C CA . TYR A 1 489 ? 7.316 12.957 -0.651 1.00 51.50 489 TYR A CA 1
ATOM 3883 C C . TYR A 1 489 ? 6.760 14.158 -1.440 1.00 51.50 489 TYR A C 1
ATOM 3885 O O . TYR A 1 489 ? 7.465 15.163 -1.564 1.00 51.50 489 TYR A O 1
ATOM 3893 N N . GLY A 1 490 ? 5.502 14.083 -1.901 1.00 56.41 490 GLY A N 1
ATOM 3894 C CA . GLY A 1 490 ? 4.750 15.126 -2.605 1.00 56.41 490 GLY A CA 1
ATOM 3895 C C . GLY A 1 490 ? 4.639 14.949 -4.128 1.00 56.41 490 GLY A C 1
ATOM 3896 O O . GLY A 1 490 ? 3.969 15.761 -4.777 1.00 56.41 490 GLY A O 1
ATOM 3897 N N . ASN A 1 491 ? 5.262 13.913 -4.702 1.00 66.62 491 ASN A N 1
ATOM 3898 C CA . ASN A 1 491 ? 5.320 13.689 -6.149 1.00 66.62 491 ASN A CA 1
ATOM 3899 C C . ASN A 1 491 ? 4.013 13.088 -6.677 1.00 66.62 491 ASN A C 1
ATOM 3901 O O . ASN A 1 491 ? 3.434 12.212 -6.041 1.00 66.62 491 ASN A O 1
ATOM 3905 N N . ILE A 1 492 ? 3.583 13.494 -7.874 1.00 75.44 492 ILE A N 1
ATOM 3906 C CA . ILE A 1 492 ? 2.390 12.939 -8.533 1.00 75.44 492 ILE A CA 1
ATOM 3907 C C . ILE A 1 492 ? 2.666 11.508 -9.007 1.00 75.44 492 ILE A C 1
ATOM 3909 O O . ILE A 1 492 ? 3.564 11.286 -9.823 1.00 75.44 492 ILE A O 1
ATOM 3913 N N . THR A 1 493 ? 1.862 10.553 -8.533 1.00 78.50 493 THR A N 1
ATOM 3914 C CA . THR A 1 493 ? 1.960 9.127 -8.887 1.00 78.50 493 THR A CA 1
ATOM 3915 C C . THR A 1 493 ? 0.906 8.709 -9.908 1.00 78.50 493 THR A C 1
ATOM 3917 O O . THR A 1 493 ? 1.190 7.900 -10.796 1.00 78.50 493 THR A O 1
ATOM 3920 N N . SER A 1 494 ? -0.306 9.261 -9.813 1.00 82.50 494 SER A N 1
ATOM 3921 C CA . SER A 1 494 ? -1.405 8.980 -10.738 1.00 82.50 494 SER A CA 1
ATOM 3922 C C . SER A 1 494 ? -2.442 10.101 -10.785 1.00 82.50 494 SER A C 1
ATOM 3924 O O . SER A 1 494 ? -2.501 10.943 -9.892 1.00 82.50 494 SER A O 1
ATOM 3926 N N . CYS A 1 495 ? -3.239 10.099 -11.849 1.00 79.50 495 CYS A N 1
ATOM 3927 C CA . CYS A 1 495 ? -4.400 10.960 -12.054 1.00 79.50 495 CYS A CA 1
ATOM 3928 C C . CYS A 1 495 ? -5.489 10.191 -12.822 1.00 79.50 495 CYS A C 1
ATOM 3930 O O . CYS A 1 495 ? -5.297 9.038 -13.221 1.00 79.50 495 CYS A O 1
ATOM 3932 N N . LYS A 1 496 ? -6.617 10.844 -13.087 1.00 71.06 496 LYS A N 1
ATOM 3933 C CA . LYS A 1 496 ? -7.674 10.376 -13.988 1.00 71.06 496 LYS A CA 1
ATOM 3934 C C . LYS A 1 496 ? -8.039 11.475 -14.984 1.00 71.06 496 LYS A C 1
ATOM 3936 O O . LYS A 1 496 ? -7.833 12.654 -14.720 1.00 71.06 496 LYS A O 1
ATOM 3941 N N . MET A 1 497 ? -8.568 11.101 -16.147 1.00 74.19 497 MET A N 1
ATOM 3942 C CA . MET A 1 497 ? -9.141 12.060 -17.101 1.00 74.19 497 MET A CA 1
ATOM 3943 C C . MET A 1 497 ? -10.606 12.282 -16.737 1.00 74.19 497 MET A C 1
ATOM 3945 O O . MET A 1 497 ? -11.337 11.298 -16.637 1.00 74.19 497 MET A O 1
ATOM 3949 N N . HIS A 1 498 ? -11.031 13.539 -16.549 1.00 64.44 498 HIS A N 1
ATOM 3950 C CA . HIS A 1 498 ? -12.431 13.824 -16.222 1.00 64.44 498 HIS A CA 1
ATOM 3951 C C . HIS A 1 498 ? -13.350 13.216 -17.277 1.00 64.44 498 HIS A C 1
ATOM 3953 O O . HIS A 1 498 ? -13.094 13.310 -18.481 1.00 64.44 498 HIS A O 1
ATOM 3959 N N . ASP A 1 499 ? -14.461 12.658 -16.826 1.00 56.97 499 ASP A N 1
ATOM 3960 C CA . ASP A 1 499 ? -15.381 11.926 -17.670 1.00 56.97 499 ASP A CA 1
ATOM 3961 C C . ASP A 1 499 ? -15.811 12.742 -18.909 1.00 56.97 499 ASP A C 1
ATOM 3963 O O . ASP A 1 499 ? -15.590 12.285 -20.032 1.00 56.97 499 ASP A O 1
ATOM 3967 N N . LEU A 1 500 ? -16.268 14.004 -18.762 1.00 60.47 500 LEU A N 1
ATOM 3968 C CA . LEU A 1 500 ? -16.610 14.902 -19.896 1.00 60.47 500 LEU A CA 1
ATOM 3969 C C . LEU A 1 500 ? -15.451 15.180 -20.880 1.00 60.47 500 LEU A C 1
ATOM 3971 O O . LEU A 1 500 ? -15.704 15.418 -22.062 1.00 60.47 500 LEU A O 1
ATOM 3975 N N . VAL A 1 501 ? -14.201 15.074 -20.428 1.00 67.75 501 VAL A N 1
ATOM 3976 C CA . VAL A 1 501 ? -12.992 15.229 -21.252 1.00 67.75 501 VAL A CA 1
ATOM 3977 C C . VAL A 1 501 ? -12.694 13.955 -22.057 1.00 67.75 501 VAL A C 1
ATOM 3979 O O . VAL A 1 501 ? -12.190 14.051 -23.177 1.00 67.75 501 VAL A O 1
ATOM 3982 N N . HIS A 1 502 ? -13.084 12.769 -21.572 1.00 69.06 502 HIS A N 1
ATOM 3983 C CA . HIS A 1 502 ? -12.857 11.507 -22.291 1.00 69.06 502 HIS A CA 1
ATOM 3984 C C . HIS A 1 502 ? -13.633 11.416 -23.614 1.00 69.06 502 HIS A C 1
ATOM 3986 O O . HIS A 1 502 ? -12.999 11.150 -24.626 1.00 69.06 502 HIS A O 1
ATOM 3992 N N . ASP A 1 503 ? -14.937 11.736 -23.696 1.00 61.44 503 ASP A N 1
ATOM 3993 C CA . ASP A 1 503 ? -15.612 11.834 -25.014 1.00 61.44 503 ASP A CA 1
ATOM 3994 C C . ASP A 1 503 ? -15.048 12.973 -25.866 1.00 61.44 503 ASP A C 1
ATOM 3996 O O . ASP A 1 503 ? -15.209 12.909 -27.076 1.00 61.44 503 ASP A O 1
ATOM 4000 N N . LEU A 1 504 ? -14.398 14.008 -25.315 1.00 69.12 504 LEU A N 1
ATOM 4001 C CA . LEU A 1 504 ? -13.702 14.967 -26.179 1.00 69.12 504 LEU A CA 1
ATOM 4002 C C . LEU A 1 504 ? -12.486 14.294 -26.824 1.00 69.12 504 LEU A C 1
ATOM 4004 O O . LEU A 1 504 ? -12.345 14.358 -28.045 1.00 69.12 504 LEU A O 1
ATOM 4008 N N . ALA A 1 505 ? -11.665 13.590 -26.037 1.00 70.31 505 ALA A N 1
ATOM 4009 C CA . ALA A 1 505 ? -10.587 12.747 -26.552 1.00 70.31 505 ALA A CA 1
ATOM 4010 C C . ALA A 1 505 ? -11.122 11.692 -27.539 1.00 70.31 505 ALA A C 1
ATOM 4012 O O . ALA A 1 505 ? -10.530 11.483 -28.596 1.00 70.31 505 ALA A O 1
ATOM 4013 N N . GLN A 1 506 ? -12.276 11.083 -27.253 1.00 64.19 506 GLN A N 1
ATOM 4014 C CA . GLN A 1 506 ? -12.927 10.095 -28.108 1.00 64.19 506 GLN A CA 1
ATOM 4015 C C . GLN A 1 506 ? -13.567 10.725 -29.352 1.00 64.19 506 GLN A C 1
ATOM 4017 O O . GLN A 1 506 ? -13.585 10.073 -30.380 1.00 64.19 506 GLN A O 1
ATOM 4022 N N . HIS A 1 507 ? -14.038 11.973 -29.320 1.00 62.34 507 HIS A N 1
ATOM 4023 C CA . HIS A 1 507 ? -14.587 12.712 -30.470 1.00 62.34 507 HIS A CA 1
ATOM 4024 C C . HIS A 1 507 ? -13.474 13.099 -31.442 1.00 62.34 507 HIS A C 1
ATOM 4026 O O . HIS A 1 507 ? -13.558 12.819 -32.637 1.00 62.34 507 HIS A O 1
ATOM 4032 N N . VAL A 1 508 ? -12.366 13.652 -30.931 1.00 62.94 508 VAL A N 1
ATOM 4033 C CA . VAL A 1 508 ? -11.194 13.949 -31.774 1.00 62.94 508 VAL A CA 1
ATOM 4034 C C . VAL A 1 508 ? -10.495 12.672 -32.266 1.00 62.94 508 VAL A C 1
ATOM 4036 O O . VAL A 1 508 ? -9.869 12.697 -33.323 1.00 62.94 508 VAL A O 1
ATOM 4039 N N . SER A 1 509 ? -10.667 11.542 -31.565 1.00 64.56 509 SER A N 1
ATOM 4040 C CA . SER A 1 509 ? -10.191 10.210 -31.973 1.00 64.56 509 SER A CA 1
ATOM 4041 C C . SER A 1 509 ? -11.151 9.472 -32.929 1.00 64.56 509 SER A C 1
ATOM 4043 O O . SER A 1 509 ? -10.688 8.819 -33.856 1.00 64.56 509 SER A O 1
ATOM 4045 N N . LYS A 1 510 ? -12.481 9.611 -32.797 1.00 50.25 510 LYS A N 1
ATOM 4046 C CA . LYS A 1 510 ? -13.504 8.922 -33.622 1.00 50.25 510 LYS A CA 1
ATOM 4047 C C . LYS A 1 510 ? -13.510 9.357 -35.088 1.00 50.25 510 LYS A C 1
ATOM 4049 O O . LYS A 1 510 ? -13.913 8.568 -35.936 1.00 50.25 510 LYS A O 1
ATOM 4054 N N . SER A 1 511 ? -12.905 10.506 -35.408 1.00 44.03 511 SER A N 1
ATOM 4055 C CA . SER A 1 511 ? -12.525 10.892 -36.785 1.00 44.03 511 SER A CA 1
ATOM 4056 C C . SER A 1 511 ? -11.579 9.904 -37.507 1.00 44.03 511 SER A C 1
ATOM 4058 O O . SER A 1 511 ? -11.171 10.160 -38.634 1.00 44.03 511 SER A O 1
ATOM 4060 N N . ARG A 1 512 ? -11.236 8.784 -36.856 1.00 41.94 512 ARG A N 1
ATOM 4061 C CA . ARG A 1 512 ? -10.331 7.714 -37.288 1.00 41.94 512 ARG A CA 1
ATOM 4062 C C . ARG A 1 512 ? -11.003 6.333 -37.405 1.00 41.94 512 ARG A C 1
ATOM 4064 O O . ARG A 1 512 ? -10.306 5.371 -37.711 1.00 41.94 512 ARG A O 1
ATOM 4071 N N . TRP A 1 513 ? -12.296 6.191 -37.079 1.00 34.06 513 TRP A N 1
ATOM 4072 C CA . TRP A 1 513 ? -12.945 4.865 -37.000 1.00 34.06 513 TRP A CA 1
ATOM 4073 C C . TRP A 1 513 ? -14.422 4.804 -37.431 1.00 34.06 513 TRP A C 1
ATOM 4075 O O . TRP A 1 513 ? -15.016 3.730 -37.378 1.00 34.06 513 TRP A O 1
ATOM 4085 N N . ASP A 1 514 ? -15.036 5.909 -37.866 1.00 25.44 514 ASP A N 1
ATOM 4086 C CA . ASP A 1 514 ? -16.448 5.899 -38.285 1.00 25.44 514 ASP A CA 1
ATOM 4087 C C . ASP A 1 514 ? -16.623 5.394 -39.734 1.00 25.44 514 ASP A C 1
ATOM 4089 O O . ASP A 1 514 ? -16.941 6.126 -40.670 1.00 25.44 514 ASP A O 1
ATOM 4093 N N . SER A 1 515 ? -16.355 4.101 -39.925 1.00 27.59 515 SER A N 1
ATOM 4094 C CA . SER A 1 515 ? -16.721 3.336 -41.118 1.00 27.59 515 SER A CA 1
ATOM 4095 C C . SER A 1 515 ? -17.140 1.930 -40.692 1.00 27.59 515 SER A C 1
ATOM 4097 O O . SER A 1 515 ? -16.381 1.243 -40.005 1.00 27.59 515 SER A O 1
ATOM 4099 N N . LYS A 1 516 ? -18.350 1.515 -41.080 1.00 27.88 516 LYS A N 1
ATOM 4100 C CA . LYS A 1 516 ? -18.989 0.272 -40.617 1.00 27.88 516 LYS A CA 1
ATOM 4101 C C . LYS A 1 516 ? -18.156 -0.982 -40.914 1.00 27.88 516 LYS A C 1
ATOM 4103 O O . LYS A 1 516 ? -17.549 -1.095 -41.973 1.00 27.88 516 LYS A O 1
ATOM 4108 N N . GLU A 1 517 ? -18.228 -1.930 -39.981 1.00 33.12 517 GLU A N 1
ATOM 4109 C CA . GLU A 1 517 ? -18.124 -3.386 -40.169 1.00 33.12 517 GLU A CA 1
ATOM 4110 C C . GLU A 1 517 ? -17.367 -3.891 -41.417 1.00 33.12 517 GLU A C 1
ATOM 4112 O O . GLU A 1 517 ? -17.970 -4.180 -42.448 1.00 33.12 517 GLU A O 1
ATOM 4117 N N . THR A 1 518 ? -16.051 -4.112 -41.314 1.00 28.06 518 THR A N 1
ATOM 4118 C CA . THR A 1 518 ? -15.373 -5.246 -41.989 1.00 28.06 518 THR A CA 1
ATOM 4119 C C . THR A 1 518 ? -13.940 -5.460 -41.488 1.00 28.06 518 THR A C 1
ATOM 4121 O O . THR A 1 518 ? -13.293 -4.565 -40.947 1.00 28.06 518 THR A O 1
ATOM 4124 N N . GLU A 1 519 ? -13.415 -6.674 -41.674 1.00 36.91 519 GLU A N 1
ATOM 4125 C CA . GLU A 1 519 ? -12.064 -7.047 -41.247 1.00 36.91 519 GLU A CA 1
ATOM 4126 C C . GLU A 1 519 ? -10.951 -6.390 -42.094 1.00 36.91 519 GLU A C 1
ATOM 4128 O O . GLU A 1 519 ? -10.626 -6.862 -43.183 1.00 36.91 519 GLU A O 1
ATOM 4133 N N . THR A 1 520 ? -10.242 -5.389 -41.561 1.00 36.97 520 THR A N 1
ATOM 4134 C CA . THR A 1 520 ? -8.966 -4.922 -42.146 1.00 36.97 520 THR A CA 1
ATOM 4135 C C . THR A 1 520 ? -7.807 -5.029 -41.149 1.00 36.97 520 THR A C 1
ATOM 4137 O O . THR A 1 520 ? -7.412 -4.091 -40.462 1.00 36.97 520 THR A O 1
ATOM 4140 N N . LYS A 1 521 ? -7.206 -6.225 -41.101 1.00 48.94 521 LYS A N 1
ATOM 4141 C CA . LYS A 1 521 ? -6.168 -6.680 -40.145 1.00 48.94 521 LYS A CA 1
ATOM 4142 C C . LYS A 1 521 ? -4.793 -5.965 -40.250 1.00 48.94 521 LYS A C 1
ATOM 4144 O O . LYS A 1 521 ? -3.771 -6.556 -39.919 1.00 48.94 521 LYS A O 1
ATOM 4149 N N . ARG A 1 522 ? -4.725 -4.715 -40.738 1.00 46.16 522 ARG A N 1
ATOM 4150 C CA . ARG A 1 522 ? -3.467 -3.996 -41.060 1.00 46.16 522 ARG A CA 1
ATOM 4151 C C . ARG A 1 522 ? -3.127 -2.770 -40.204 1.00 46.16 522 ARG A C 1
ATOM 4153 O O . ARG A 1 522 ? -1.947 -2.452 -40.112 1.00 46.16 522 ARG A O 1
ATOM 4160 N N . GLY A 1 523 ? -4.101 -2.091 -39.592 1.00 55.88 523 GLY A N 1
ATOM 4161 C CA . GLY A 1 523 ? -3.875 -0.785 -38.934 1.00 55.88 523 GLY A CA 1
ATOM 4162 C C . GLY A 1 523 ? -3.578 -0.807 -37.426 1.00 55.88 523 GLY A C 1
ATOM 4163 O O . GLY A 1 523 ? -3.370 0.247 -36.827 1.00 55.88 523 GLY A O 1
ATOM 4164 N N . LEU A 1 524 ? -3.599 -1.973 -36.771 1.00 66.50 524 LEU A N 1
ATOM 4165 C CA . LEU A 1 524 ? -3.591 -2.043 -35.305 1.00 66.50 524 LEU A CA 1
ATOM 4166 C C . LEU A 1 524 ? -2.207 -1.716 -34.709 1.00 66.50 524 LEU A C 1
ATOM 4168 O O . LEU A 1 524 ? -1.279 -2.517 -34.795 1.00 66.50 524 LEU A O 1
ATOM 4172 N N . ARG A 1 525 ? -2.090 -0.546 -34.065 1.00 74.00 525 ARG A N 1
ATOM 4173 C CA . ARG A 1 525 ? -0.855 -0.047 -33.417 1.00 74.00 525 ARG A CA 1
ATOM 4174 C C . ARG A 1 525 ? -0.755 -0.368 -31.914 1.00 74.00 525 ARG A C 1
ATOM 4176 O O . ARG A 1 525 ? 0.351 -0.369 -31.373 1.00 74.00 525 ARG A O 1
ATOM 4183 N N . SER A 1 526 ? -1.870 -0.682 -31.249 1.00 79.44 526 SER A N 1
ATOM 4184 C CA . SER A 1 526 ? -1.940 -0.984 -29.808 1.00 79.44 526 SER A CA 1
ATOM 4185 C C . SER A 1 526 ? -2.846 -2.179 -29.534 1.00 79.44 526 SER A C 1
ATOM 4187 O O . SER A 1 526 ? -3.884 -2.308 -30.176 1.00 79.44 526 SER A O 1
ATOM 4189 N N . PHE A 1 527 ? -2.498 -3.007 -28.550 1.00 77.81 527 PHE A N 1
ATOM 4190 C CA . PHE A 1 527 ? -3.326 -4.126 -28.102 1.00 77.81 527 PHE A CA 1
ATOM 4191 C C . PHE A 1 527 ? -3.293 -4.275 -26.575 1.00 77.81 527 PHE A C 1
ATOM 4193 O O . PHE A 1 527 ? -2.219 -4.263 -25.964 1.00 77.81 527 PHE A O 1
ATOM 4200 N N . PHE A 1 528 ? -4.473 -4.432 -25.974 1.00 75.62 528 PHE A N 1
ATOM 4201 C CA . PHE A 1 528 ? -4.693 -4.543 -24.532 1.00 75.62 528 PHE A CA 1
ATOM 4202 C C . PHE A 1 528 ? -5.579 -5.769 -24.254 1.00 75.62 528 PHE A C 1
ATOM 4204 O O . PHE A 1 528 ? -6.596 -5.941 -24.922 1.00 75.62 528 PHE A O 1
ATOM 4211 N N . VAL A 1 529 ? -5.208 -6.614 -23.285 1.00 66.38 529 VAL A N 1
ATOM 4212 C CA . VAL A 1 529 ? -5.998 -7.782 -22.845 1.00 66.38 529 VAL A CA 1
ATOM 4213 C C . VAL A 1 529 ? -6.089 -7.803 -21.331 1.00 66.38 529 VAL A C 1
ATOM 4215 O O . VAL A 1 529 ? -5.063 -7.724 -20.661 1.00 66.38 529 VAL A O 1
ATOM 4218 N N . GLU A 1 530 ? -7.304 -7.989 -20.810 1.00 52.44 530 GLU A N 1
ATOM 4219 C CA . GLU A 1 530 ? -7.566 -8.080 -19.365 1.00 52.44 530 GLU A CA 1
ATOM 4220 C C . GLU A 1 530 ? -8.329 -9.359 -18.950 1.00 52.44 530 GLU A C 1
ATOM 4222 O O . GLU A 1 530 ? -8.732 -9.475 -17.787 1.00 52.44 530 GLU A O 1
ATOM 4227 N N . ARG A 1 531 ? -8.537 -10.329 -19.871 1.00 46.50 531 ARG A N 1
ATOM 4228 C CA . ARG A 1 531 ? -9.048 -11.678 -19.524 1.00 46.50 531 ARG A CA 1
ATOM 4229 C C . ARG A 1 531 ? -8.881 -12.805 -20.568 1.00 46.50 531 ARG A C 1
ATOM 4231 O O . ARG A 1 531 ? -8.601 -13.929 -20.161 1.00 46.50 531 ARG A O 1
ATOM 4238 N N . ASP A 1 532 ? -9.011 -12.549 -21.873 1.00 47.00 532 ASP A N 1
ATOM 4239 C CA . ASP A 1 532 ? -9.114 -13.628 -22.883 1.00 47.00 532 ASP A CA 1
ATOM 4240 C C . ASP A 1 532 ? -7.802 -14.296 -23.339 1.00 47.00 532 ASP A C 1
ATOM 4242 O O . ASP A 1 532 ? -6.818 -13.639 -23.677 1.00 47.00 532 ASP A O 1
ATOM 4246 N N . GLN A 1 533 ? -7.830 -15.629 -23.476 1.00 50.81 533 GLN A N 1
ATOM 4247 C CA . GLN A 1 533 ? -6.738 -16.426 -24.066 1.00 50.81 533 GLN A CA 1
ATOM 4248 C C . GLN A 1 533 ? -6.756 -16.467 -25.606 1.00 50.81 533 GLN A C 1
ATOM 4250 O O . GLN A 1 533 ? -5.705 -16.629 -26.229 1.00 50.81 533 GLN A O 1
ATOM 4255 N N . VAL A 1 534 ? -7.935 -16.357 -26.233 1.00 49.62 534 VAL A N 1
ATOM 4256 C CA . VAL A 1 534 ? -8.158 -16.798 -27.627 1.00 49.62 534 VAL A CA 1
ATOM 4257 C C . VAL A 1 534 ? -7.368 -15.973 -28.652 1.00 49.62 534 VAL A C 1
ATOM 4259 O O . VAL A 1 534 ? -6.787 -16.525 -29.588 1.00 49.62 534 VAL A O 1
ATOM 4262 N N . LEU A 1 535 ? -7.297 -14.651 -28.470 1.00 58.66 535 LEU A N 1
ATOM 4263 C CA . LEU A 1 535 ? -6.708 -13.744 -29.463 1.00 58.66 535 LEU A CA 1
ATOM 4264 C C . LEU A 1 535 ? -5.174 -13.792 -29.529 1.00 58.66 535 LEU A C 1
ATOM 4266 O O . LEU A 1 535 ? -4.601 -13.421 -30.557 1.00 58.66 535 LEU A O 1
ATOM 4270 N N . PHE A 1 536 ? -4.487 -14.246 -28.474 1.00 60.00 536 PHE A N 1
ATOM 4271 C CA . PHE A 1 536 ? -3.034 -14.065 -28.347 1.00 60.00 536 PHE A CA 1
ATOM 4272 C C . PHE A 1 536 ? -2.227 -14.748 -29.468 1.00 60.00 536 PHE A C 1
ATOM 4274 O O . PHE A 1 536 ? -1.269 -14.172 -29.989 1.00 60.00 536 PHE A O 1
ATOM 4281 N N . ASN A 1 537 ? -2.675 -15.919 -29.932 1.00 63.16 537 ASN A N 1
ATOM 4282 C CA . ASN A 1 537 ? -2.061 -16.633 -31.057 1.00 63.16 537 ASN A CA 1
ATOM 4283 C C . ASN A 1 537 ? -2.180 -15.886 -32.401 1.00 63.16 537 ASN A C 1
ATOM 4285 O O . ASN A 1 537 ? -1.402 -16.159 -33.315 1.00 63.16 537 ASN A O 1
ATOM 4289 N N . THR A 1 538 ? -3.111 -14.933 -32.534 1.00 64.44 538 THR A N 1
ATOM 4290 C CA . THR A 1 538 ? -3.302 -14.151 -33.769 1.00 64.44 538 THR A CA 1
ATOM 4291 C C . THR A 1 538 ? -2.414 -12.906 -33.841 1.00 64.44 538 THR A C 1
ATOM 4293 O O . THR A 1 538 ? -2.167 -12.403 -34.939 1.00 64.44 538 THR A O 1
ATOM 4296 N N . LEU A 1 539 ? -1.864 -12.432 -32.712 1.00 69.00 539 LEU A N 1
ATOM 4297 C CA . LEU A 1 539 ? -1.073 -11.194 -32.659 1.00 69.00 539 LEU A CA 1
ATOM 4298 C C . LEU A 1 539 ? 0.110 -11.095 -33.635 1.00 69.00 539 LEU A C 1
ATOM 4300 O O . LEU A 1 539 ? 0.312 -10.012 -34.184 1.00 69.00 539 LEU A O 1
ATOM 4304 N N . PRO A 1 540 ? 0.861 -12.173 -33.936 1.00 65.38 540 PRO A N 1
ATOM 4305 C CA . PRO A 1 540 ? 1.954 -12.122 -34.907 1.00 65.38 540 PRO A CA 1
ATOM 4306 C C . PRO A 1 540 ? 1.525 -11.840 -36.359 1.00 65.38 540 PRO A C 1
ATOM 4308 O O . PRO A 1 540 ? 2.395 -11.795 -37.227 1.00 65.38 540 PRO A O 1
ATOM 4311 N N . SER A 1 541 ? 0.222 -11.701 -36.639 1.00 65.44 541 SER A N 1
ATOM 4312 C CA . SER A 1 541 ? -0.305 -11.276 -37.944 1.00 65.44 541 SER A CA 1
ATOM 4313 C C . SER A 1 541 ? -0.418 -9.753 -38.108 1.00 65.44 541 SER A C 1
ATOM 4315 O O . SER A 1 541 ? -0.420 -9.272 -39.241 1.00 65.44 541 SER A O 1
ATOM 4317 N N . PHE A 1 542 ? -0.447 -8.981 -37.014 1.00 70.50 542 PHE A N 1
ATOM 4318 C CA . PHE A 1 542 ? -0.488 -7.517 -37.068 1.00 70.50 542 PHE A CA 1
ATOM 4319 C C . PHE A 1 542 ? 0.938 -6.951 -37.132 1.00 70.50 542 PHE A C 1
ATOM 4321 O O . PHE A 1 542 ? 1.590 -6.741 -36.108 1.00 70.50 542 PHE A O 1
ATOM 4328 N N . GLU A 1 543 ? 1.432 -6.687 -38.345 1.00 67.94 543 GLU A N 1
ATOM 4329 C CA . GLU A 1 543 ? 2.799 -6.175 -38.558 1.00 67.94 543 GLU A CA 1
ATOM 4330 C C . GLU A 1 543 ? 3.044 -4.801 -37.882 1.00 67.94 543 GLU A C 1
ATOM 4332 O O . GLU A 1 543 ? 4.180 -4.500 -37.519 1.00 67.94 543 GLU A O 1
ATOM 4337 N N . ALA A 1 544 ? 1.988 -4.003 -37.658 1.00 73.88 544 ALA A N 1
ATOM 4338 C CA . ALA A 1 544 ? 2.027 -2.609 -37.186 1.00 73.88 544 ALA A CA 1
ATOM 4339 C C . ALA A 1 544 ? 2.050 -2.392 -35.650 1.00 73.88 544 ALA A C 1
ATOM 4341 O O . ALA A 1 544 ? 2.095 -1.245 -35.197 1.00 73.88 544 ALA A O 1
ATOM 4342 N N . LEU A 1 545 ? 2.003 -3.449 -34.826 1.00 83.75 545 LEU A N 1
ATOM 4343 C CA . LEU A 1 545 ? 1.856 -3.306 -33.367 1.00 83.75 545 LEU A CA 1
ATOM 4344 C C . LEU A 1 545 ? 3.083 -2.658 -32.693 1.00 83.75 545 LEU A C 1
ATOM 4346 O O . LEU A 1 545 ? 4.186 -3.205 -32.733 1.00 83.75 545 LEU A O 1
ATOM 4350 N N . ARG A 1 546 ? 2.859 -1.529 -32.000 1.00 87.50 546 ARG A N 1
ATOM 4351 C CA . ARG A 1 546 ? 3.840 -0.802 -31.168 1.00 87.50 546 ARG A CA 1
ATOM 4352 C C . ARG A 1 546 ? 3.665 -1.033 -29.665 1.00 87.50 546 ARG A C 1
ATOM 4354 O O . ARG A 1 546 ? 4.654 -1.004 -28.934 1.00 87.50 546 ARG A O 1
ATOM 4361 N N . VAL A 1 547 ? 2.440 -1.287 -29.204 1.00 88.25 547 VAL A N 1
ATOM 4362 C CA . VAL A 1 547 ? 2.110 -1.552 -27.791 1.00 88.25 547 VAL A CA 1
ATOM 4363 C C . VAL A 1 547 ? 1.389 -2.890 -27.659 1.00 88.25 547 VAL A C 1
ATOM 4365 O O . VAL A 1 547 ? 0.373 -3.104 -28.317 1.00 88.25 547 VAL A O 1
ATOM 4368 N N . VAL A 1 548 ? 1.871 -3.753 -26.761 1.00 88.06 548 VAL A N 1
ATOM 4369 C CA . VAL A 1 548 ? 1.179 -4.973 -26.317 1.00 88.06 548 VAL A CA 1
ATOM 4370 C C . VAL A 1 548 ? 1.169 -5.015 -24.788 1.00 88.06 548 VAL A C 1
ATOM 4372 O O . VAL A 1 548 ? 2.227 -5.069 -24.158 1.00 88.06 548 VAL A O 1
ATOM 4375 N N . LYS A 1 549 ? -0.027 -5.004 -24.190 1.00 86.06 549 LYS A N 1
ATOM 4376 C CA . LYS A 1 549 ? -0.250 -5.148 -22.745 1.00 86.06 549 LYS A CA 1
ATOM 4377 C C . LYS A 1 549 ? -1.141 -6.361 -22.478 1.00 86.06 549 LYS A C 1
ATOM 4379 O O . LYS A 1 549 ? -2.300 -6.383 -22.881 1.00 86.06 549 LYS A O 1
ATOM 4384 N N . LEU A 1 550 ? -0.588 -7.348 -21.780 1.00 82.88 550 LEU A N 1
ATOM 4385 C CA . LEU A 1 550 ? -1.209 -8.638 -21.450 1.00 82.88 550 LEU A CA 1
ATOM 4386 C C . LEU A 1 550 ? -1.318 -8.831 -19.926 1.00 82.88 550 LEU A C 1
ATOM 4388 O O . LEU A 1 550 ? -1.346 -9.958 -19.435 1.00 82.88 550 LEU A O 1
ATOM 4392 N N . CYS A 1 551 ? -1.294 -7.728 -19.173 1.00 80.44 551 CYS A N 1
ATOM 4393 C CA . CYS A 1 551 ? -1.186 -7.746 -17.721 1.00 80.44 551 CYS A CA 1
ATOM 4394 C C . CYS A 1 551 ? -2.403 -8.437 -17.082 1.00 80.44 551 CYS A C 1
ATOM 4396 O O . CYS A 1 551 ? -3.532 -7.993 -17.274 1.00 80.44 551 CYS A O 1
ATOM 4398 N N . GLY A 1 552 ? -2.178 -9.518 -16.330 1.00 73.31 552 GLY A N 1
ATOM 4399 C CA . GLY A 1 552 ? -3.251 -10.321 -15.727 1.00 73.31 552 GLY A CA 1
ATOM 4400 C C . GLY A 1 552 ? -3.889 -11.385 -16.635 1.00 73.31 552 GLY A C 1
ATOM 4401 O O . GLY A 1 552 ? -4.805 -12.075 -16.190 1.00 73.31 552 GLY A O 1
ATOM 4402 N N . ALA A 1 553 ? -3.444 -11.552 -17.886 1.00 76.25 553 ALA A N 1
ATOM 4403 C CA . ALA A 1 553 ? -3.979 -12.582 -18.782 1.00 76.25 553 ALA A CA 1
ATOM 4404 C C . ALA A 1 553 ? -3.520 -14.003 -18.379 1.00 76.25 553 ALA A C 1
ATOM 4406 O O . ALA A 1 553 ? -2.371 -14.204 -17.977 1.00 76.25 553 ALA A O 1
ATOM 4407 N N . ASP A 1 554 ? -4.368 -15.029 -18.558 1.00 75.62 554 ASP A N 1
ATOM 4408 C CA . ASP A 1 554 ? -4.018 -16.432 -18.246 1.00 75.62 554 ASP A CA 1
ATOM 4409 C C . ASP A 1 554 ? -3.110 -17.081 -19.314 1.00 75.62 554 ASP A C 1
ATOM 4411 O O . ASP A 1 554 ? -3.410 -18.130 -19.885 1.00 75.62 554 ASP A O 1
ATOM 4415 N N . ILE A 1 555 ? -1.986 -16.432 -19.615 1.00 77.19 555 ILE A N 1
ATOM 4416 C CA . ILE A 1 555 ? -0.976 -16.888 -20.570 1.00 77.19 555 ILE A CA 1
ATOM 4417 C C . ILE A 1 555 ? 0.114 -17.644 -19.805 1.00 77.19 555 ILE A C 1
ATOM 4419 O O . ILE A 1 555 ? 0.692 -17.128 -18.852 1.00 77.19 555 ILE A O 1
ATOM 4423 N N . LYS A 1 556 ? 0.409 -18.878 -20.234 1.00 81.31 556 LYS A N 1
ATOM 4424 C CA . LYS A 1 556 ? 1.400 -19.771 -19.593 1.00 81.31 556 LYS A CA 1
ATOM 4425 C C . LYS A 1 556 ? 2.762 -19.784 -20.299 1.00 81.31 556 LYS A C 1
ATOM 4427 O O . LYS A 1 556 ? 3.769 -20.163 -19.706 1.00 81.31 556 LYS A O 1
ATOM 4432 N N . VAL A 1 557 ? 2.800 -19.392 -21.575 1.00 82.19 557 VAL A N 1
ATOM 4433 C CA . VAL A 1 557 ? 3.992 -19.415 -22.437 1.00 82.19 557 VAL A CA 1
ATOM 4434 C C . VAL A 1 557 ? 3.942 -18.226 -23.395 1.00 82.19 557 VAL A C 1
ATOM 4436 O O . VAL A 1 557 ? 2.913 -17.988 -24.024 1.00 82.19 557 VAL A O 1
ATOM 4439 N N . LEU A 1 558 ? 5.060 -17.511 -23.547 1.00 85.50 558 LEU A N 1
ATOM 4440 C CA . LEU A 1 558 ? 5.237 -16.528 -24.616 1.00 85.50 558 LEU A CA 1
ATOM 4441 C C . LEU A 1 558 ? 5.785 -17.252 -25.868 1.00 85.50 558 LEU A C 1
ATOM 4443 O O . LEU A 1 558 ? 6.845 -17.874 -25.770 1.00 85.50 558 LEU A O 1
ATOM 4447 N N . PRO A 1 559 ? 5.101 -17.233 -27.027 1.00 84.94 559 PRO A N 1
ATOM 4448 C CA . PRO A 1 559 ? 5.505 -18.006 -28.200 1.00 84.94 559 PRO A CA 1
ATOM 4449 C C . PRO A 1 559 ? 6.667 -17.354 -28.959 1.00 84.94 559 PRO A C 1
ATOM 4451 O O . PRO A 1 559 ? 6.790 -16.130 -29.016 1.00 84.94 559 PRO A O 1
ATOM 4454 N N . ASP A 1 560 ? 7.471 -18.171 -29.647 1.00 84.12 560 ASP A N 1
ATOM 4455 C CA . ASP A 1 560 ? 8.618 -17.714 -30.453 1.00 84.12 560 ASP A CA 1
ATOM 4456 C C . ASP A 1 560 ? 8.252 -16.734 -31.587 1.00 84.12 560 ASP A C 1
ATOM 4458 O O . ASP A 1 560 ? 9.098 -16.032 -32.148 1.00 84.12 560 ASP A O 1
ATOM 4462 N N . SER A 1 561 ? 6.969 -16.669 -31.939 1.00 83.44 561 SER A N 1
ATOM 4463 C CA . SER A 1 561 ? 6.419 -15.720 -32.898 1.00 83.44 561 SER A CA 1
ATOM 4464 C C . SER A 1 561 ? 6.466 -14.263 -32.425 1.00 83.44 561 SER A C 1
ATOM 4466 O O . SER A 1 561 ? 6.397 -13.383 -33.281 1.00 83.44 561 SER A O 1
ATOM 4468 N N . VAL A 1 562 ? 6.634 -13.986 -31.123 1.00 85.50 562 VAL A N 1
ATOM 4469 C CA . VAL A 1 562 ? 6.741 -12.611 -30.597 1.00 85.50 562 VAL A CA 1
ATOM 4470 C C . VAL A 1 562 ? 7.894 -11.841 -31.250 1.00 85.50 562 VAL A C 1
ATOM 4472 O O . VAL A 1 562 ? 7.721 -10.698 -31.659 1.00 85.50 562 VAL A O 1
ATOM 4475 N N . GLY A 1 563 ? 9.035 -12.494 -31.506 1.00 84.12 563 GLY A N 1
ATOM 4476 C CA . GLY A 1 563 ? 10.180 -11.887 -32.200 1.00 84.12 563 GLY A CA 1
ATOM 4477 C C . GLY A 1 563 ? 9.983 -11.618 -33.699 1.00 84.12 563 GLY A C 1
ATOM 4478 O O . GLY A 1 563 ? 10.957 -11.319 -34.389 1.00 84.12 563 GLY A O 1
ATOM 4479 N N . LYS A 1 564 ? 8.757 -11.752 -34.225 1.00 84.69 564 LYS A N 1
ATOM 4480 C CA . LYS A 1 564 ? 8.351 -11.225 -35.540 1.00 84.69 564 LYS A CA 1
ATOM 4481 C C . LYS A 1 564 ? 7.810 -9.789 -35.456 1.00 84.69 564 LYS A C 1
ATOM 4483 O O . LYS A 1 564 ? 7.742 -9.123 -36.484 1.00 84.69 564 LYS A O 1
ATOM 4488 N N . MET A 1 565 ? 7.435 -9.311 -34.266 1.00 86.12 565 MET A N 1
ATOM 4489 C CA . MET A 1 565 ? 6.743 -8.033 -34.044 1.00 86.12 565 MET A CA 1
ATOM 4490 C C . MET A 1 565 ? 7.730 -6.853 -34.068 1.00 86.12 565 MET A C 1
ATOM 4492 O O . MET A 1 565 ? 8.058 -6.258 -33.046 1.00 86.12 565 MET A O 1
ATOM 4496 N N . LYS A 1 566 ? 8.250 -6.537 -35.259 1.00 84.88 566 LYS A N 1
ATOM 4497 C CA . LYS A 1 566 ? 9.371 -5.600 -35.465 1.00 84.88 566 LYS A CA 1
ATOM 4498 C C . LYS A 1 566 ? 9.145 -4.185 -34.933 1.00 84.88 566 LYS A C 1
ATOM 4500 O O . LYS A 1 566 ? 10.117 -3.491 -34.644 1.00 84.88 566 LYS A O 1
ATOM 4505 N N . HIS A 1 567 ? 7.900 -3.729 -34.860 1.00 85.31 567 HIS A N 1
ATOM 4506 C CA . HIS A 1 567 ? 7.564 -2.353 -34.486 1.00 85.31 567 HIS A CA 1
ATOM 4507 C C . HIS A 1 567 ? 7.244 -2.203 -32.991 1.00 85.31 567 HIS A C 1
ATOM 4509 O O . HIS A 1 567 ? 7.029 -1.086 -32.527 1.00 85.31 567 HIS A O 1
ATOM 4515 N N . LEU A 1 568 ? 7.281 -3.302 -32.227 1.00 90.44 568 LEU A N 1
ATOM 4516 C CA . LEU A 1 568 ? 6.930 -3.344 -30.812 1.00 90.44 568 LEU A CA 1
ATOM 4517 C C . LEU A 1 568 ? 7.917 -2.529 -29.961 1.00 90.44 568 LEU A C 1
ATOM 4519 O O . LEU A 1 568 ? 9.110 -2.834 -29.917 1.00 90.44 568 LEU A O 1
ATOM 4523 N N . ARG A 1 569 ? 7.397 -1.507 -29.271 1.00 92.62 569 ARG A N 1
ATOM 4524 C CA . ARG A 1 569 ? 8.146 -0.596 -28.389 1.00 92.62 569 ARG A CA 1
ATOM 4525 C C . ARG A 1 569 ? 7.795 -0.771 -26.908 1.00 92.62 569 ARG A C 1
ATOM 4527 O O . ARG A 1 569 ? 8.631 -0.495 -26.053 1.00 92.62 569 ARG A O 1
ATOM 4534 N N . TYR A 1 570 ? 6.606 -1.285 -26.598 1.00 93.75 570 TYR A N 1
ATOM 4535 C CA . TYR A 1 570 ? 6.149 -1.570 -25.234 1.00 93.75 570 TYR A CA 1
ATOM 4536 C C . TYR A 1 570 ? 5.596 -2.992 -25.144 1.00 93.75 570 TYR A C 1
ATOM 4538 O O . TYR A 1 570 ? 4.655 -3.332 -25.864 1.00 93.75 570 TYR A O 1
ATOM 4546 N N . LEU A 1 571 ? 6.155 -3.794 -24.237 1.00 93.06 571 LEU A N 1
ATOM 4547 C CA . LEU A 1 571 ? 5.676 -5.134 -23.909 1.00 93.06 571 LEU A CA 1
ATOM 4548 C C . LEU A 1 571 ? 5.466 -5.251 -22.395 1.00 93.06 571 LEU A C 1
ATOM 4550 O O . LEU A 1 571 ? 6.426 -5.228 -21.625 1.00 93.06 571 LEU A O 1
ATOM 4554 N N . ASP A 1 572 ? 4.211 -5.409 -21.980 1.00 90.81 572 ASP A N 1
ATOM 4555 C CA . ASP A 1 572 ? 3.842 -5.725 -20.599 1.00 90.81 572 ASP A CA 1
ATOM 4556 C C . ASP A 1 572 ? 3.215 -7.114 -20.535 1.00 90.81 572 ASP A C 1
ATOM 4558 O O . ASP A 1 572 ? 2.158 -7.360 -21.119 1.00 90.81 572 ASP A O 1
ATOM 4562 N N . ILE A 1 573 ? 3.895 -8.015 -19.830 1.00 89.50 573 ILE A N 1
ATOM 4563 C CA . ILE A 1 573 ? 3.482 -9.401 -19.591 1.00 89.50 573 ILE A CA 1
ATOM 4564 C C . ILE A 1 573 ? 3.279 -9.678 -18.096 1.00 89.50 573 ILE A C 1
ATOM 4566 O O . ILE A 1 573 ? 3.274 -10.836 -17.688 1.00 89.50 573 ILE A O 1
ATOM 4570 N N . SER A 1 574 ? 3.156 -8.634 -17.273 1.00 86.62 574 SER A N 1
ATOM 4571 C CA . SER A 1 574 ? 3.116 -8.749 -15.811 1.00 86.62 574 SER A CA 1
ATOM 4572 C C . SER A 1 574 ? 1.896 -9.531 -15.306 1.00 86.62 574 SER A C 1
ATOM 4574 O O . SER A 1 574 ? 0.839 -9.516 -15.932 1.00 86.62 574 SER A O 1
ATOM 4576 N N . ASN A 1 575 ? 2.004 -10.180 -14.145 1.00 84.31 575 ASN A N 1
ATOM 4577 C CA . ASN A 1 575 ? 0.912 -10.940 -13.523 1.00 84.31 575 ASN A CA 1
ATOM 4578 C C . ASN A 1 575 ? 0.309 -12.012 -14.462 1.00 84.31 575 ASN A C 1
ATOM 4580 O O . ASN A 1 575 ? -0.902 -12.216 -14.508 1.00 84.31 575 ASN A O 1
ATOM 4584 N N . THR A 1 576 ? 1.158 -12.674 -15.252 1.00 84.25 576 THR A N 1
ATOM 4585 C CA . THR A 1 576 ? 0.793 -13.819 -16.104 1.00 84.25 576 THR A CA 1
ATOM 4586 C C . THR A 1 576 ? 1.499 -15.085 -15.612 1.00 84.25 576 THR A C 1
ATOM 4588 O O . THR A 1 576 ? 2.444 -15.033 -14.828 1.00 84.25 576 THR A O 1
ATOM 4591 N N . LYS A 1 577 ? 1.083 -16.265 -16.080 1.00 82.38 577 LYS A N 1
ATOM 4592 C CA . LYS A 1 577 ? 1.654 -17.556 -15.646 1.00 82.38 577 LYS A CA 1
ATOM 4593 C C . LYS A 1 577 ? 2.884 -17.965 -16.477 1.00 82.38 577 LYS A C 1
ATOM 4595 O O . LYS A 1 577 ? 3.167 -19.154 -16.632 1.00 82.38 577 LYS A O 1
ATOM 4600 N N . ILE A 1 578 ? 3.603 -16.991 -17.047 1.00 84.69 578 ILE A N 1
ATOM 4601 C CA . ILE A 1 578 ? 4.757 -17.205 -17.930 1.00 84.69 578 ILE A CA 1
ATOM 4602 C C . ILE A 1 578 ? 6.002 -17.564 -17.107 1.00 84.69 578 ILE A C 1
ATOM 4604 O O . ILE A 1 578 ? 6.507 -16.761 -16.328 1.00 84.69 578 ILE A O 1
ATOM 4608 N N . ARG A 1 579 ? 6.532 -18.774 -17.333 1.00 82.62 579 ARG A N 1
ATOM 4609 C CA . ARG A 1 579 ? 7.707 -19.323 -16.617 1.00 82.62 579 ARG A CA 1
ATOM 4610 C C . ARG A 1 579 ? 9.041 -19.191 -17.362 1.00 82.62 579 ARG A C 1
ATOM 4612 O O . ARG A 1 579 ? 10.107 -19.336 -16.762 1.00 82.62 579 ARG A O 1
ATOM 4619 N N . THR A 1 580 ? 9.001 -18.921 -18.666 1.00 85.06 580 THR A N 1
ATOM 4620 C CA . THR A 1 580 ? 10.178 -18.812 -19.548 1.00 85.06 580 THR A CA 1
ATOM 4621 C C . THR A 1 580 ? 9.910 -17.848 -20.700 1.00 85.06 580 THR A C 1
ATOM 4623 O O . THR A 1 580 ? 8.822 -17.883 -21.278 1.00 85.06 580 THR A O 1
ATOM 4626 N N . LEU A 1 581 ? 10.916 -17.063 -21.096 1.00 88.50 581 LEU A N 1
ATOM 4627 C CA . LEU A 1 581 ? 10.853 -16.203 -22.284 1.00 88.50 581 LEU A CA 1
ATOM 4628 C C . LEU A 1 581 ? 11.603 -16.837 -23.471 1.00 88.50 581 LEU A C 1
ATOM 4630 O O . LEU A 1 581 ? 12.716 -17.338 -23.286 1.00 88.50 581 LEU A O 1
ATOM 4634 N N . PRO A 1 582 ? 11.049 -16.800 -24.696 1.00 90.31 582 PRO A N 1
ATOM 4635 C CA . PRO A 1 582 ? 11.709 -17.341 -25.875 1.00 90.31 582 PRO A CA 1
ATOM 4636 C C . PRO A 1 582 ? 12.889 -16.462 -26.310 1.00 90.31 582 PRO A C 1
ATOM 4638 O O . PRO A 1 582 ? 12.860 -15.234 -26.199 1.00 90.31 582 PRO A O 1
ATOM 4641 N N . LYS A 1 583 ? 13.926 -17.079 -26.892 1.00 91.19 583 LYS A N 1
ATOM 4642 C CA . LYS A 1 583 ? 15.127 -16.371 -27.391 1.00 91.19 583 LYS A CA 1
ATOM 4643 C C . LYS A 1 583 ? 14.803 -15.313 -28.452 1.00 91.19 583 LYS A C 1
ATOM 4645 O O . LYS A 1 583 ? 15.568 -14.373 -28.651 1.00 91.19 583 LYS A O 1
ATOM 4650 N N . SER A 1 584 ? 13.666 -15.452 -29.130 1.00 90.81 584 SER A N 1
ATOM 4651 C CA . SER A 1 584 ? 13.160 -14.495 -30.112 1.00 90.81 584 SER A CA 1
ATOM 4652 C C . SER A 1 584 ? 12.771 -13.128 -29.530 1.00 90.81 584 SER A C 1
ATOM 4654 O O . SER A 1 584 ? 12.773 -12.167 -30.296 1.00 90.81 584 SER A O 1
ATOM 4656 N N . VAL A 1 585 ? 12.544 -12.983 -28.212 1.00 91.50 585 VAL A N 1
ATOM 4657 C CA . VAL A 1 585 ? 12.359 -11.659 -27.569 1.00 91.50 585 VAL A CA 1
ATOM 4658 C C . VAL A 1 585 ? 13.565 -10.752 -27.839 1.00 91.50 585 VAL A C 1
ATOM 4660 O O . VAL A 1 585 ? 13.395 -9.581 -28.154 1.00 91.50 585 VAL A O 1
ATOM 4663 N N . GLY A 1 586 ? 14.784 -11.303 -27.860 1.00 89.38 586 GLY A N 1
ATOM 4664 C CA . GLY A 1 586 ? 16.018 -10.581 -28.201 1.00 89.38 586 GLY A CA 1
ATOM 4665 C C . GLY A 1 586 ? 16.175 -10.162 -29.671 1.00 89.38 586 GLY A C 1
ATOM 4666 O O . GLY A 1 586 ? 17.284 -9.833 -30.095 1.00 89.38 586 GLY A O 1
ATOM 4667 N N . LYS A 1 587 ? 15.091 -10.216 -30.458 1.00 91.44 587 LYS A N 1
ATOM 4668 C CA . LYS A 1 587 ? 14.968 -9.625 -31.800 1.00 91.44 587 LYS A CA 1
ATOM 4669 C C . LYS A 1 587 ? 14.119 -8.349 -31.805 1.00 91.44 587 LYS A C 1
ATOM 4671 O O . LYS A 1 587 ? 13.983 -7.721 -32.845 1.00 91.44 587 LYS A O 1
ATOM 4676 N N . LEU A 1 588 ? 13.536 -7.947 -30.676 1.00 91.69 588 LEU A N 1
ATOM 4677 C CA . LEU A 1 588 ? 12.686 -6.757 -30.569 1.00 91.69 588 LEU A CA 1
ATOM 4678 C C . LEU A 1 588 ? 13.532 -5.475 -30.442 1.00 91.69 588 LEU A C 1
ATOM 4680 O O . LEU A 1 588 ? 13.441 -4.764 -29.451 1.00 91.69 588 LEU A O 1
ATOM 4684 N N . TYR A 1 589 ? 14.385 -5.168 -31.424 1.00 89.50 589 TYR A N 1
ATOM 4685 C CA . TYR A 1 589 ? 15.379 -4.082 -31.307 1.00 89.50 589 TYR A CA 1
ATOM 4686 C C . TYR A 1 589 ? 14.781 -2.673 -31.094 1.00 89.50 589 TYR A C 1
ATOM 4688 O O . TYR A 1 589 ? 15.488 -1.775 -30.648 1.00 89.50 589 TYR A O 1
ATOM 4696 N N . ASN A 1 590 ? 13.488 -2.481 -31.380 1.00 89.12 590 ASN A N 1
ATOM 4697 C CA . ASN A 1 590 ? 12.742 -1.243 -31.121 1.00 89.12 590 ASN A CA 1
ATOM 4698 C C . ASN A 1 590 ? 12.110 -1.171 -29.710 1.0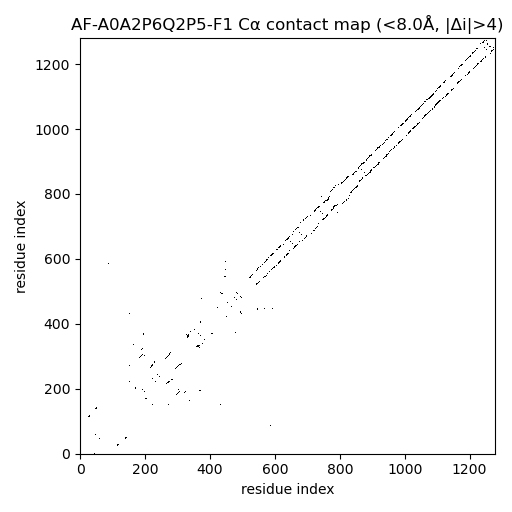0 89.12 590 ASN A C 1
ATOM 4700 O O . ASN A 1 590 ? 11.439 -0.186 -29.405 1.00 89.12 590 ASN A O 1
ATOM 4704 N N . LEU A 1 591 ? 12.285 -2.190 -28.856 1.00 93.81 591 LEU A N 1
ATOM 4705 C CA . LEU A 1 591 ? 11.646 -2.256 -27.540 1.00 93.81 591 LEU A CA 1
ATOM 4706 C C . LEU A 1 591 ? 12.250 -1.230 -26.570 1.00 93.81 591 LEU A C 1
ATOM 4708 O O . LEU A 1 591 ? 13.431 -1.301 -26.247 1.00 93.81 591 LEU A O 1
ATOM 4712 N N . GLN A 1 592 ? 11.413 -0.311 -26.087 1.00 94.38 592 GLN A N 1
ATOM 4713 C CA . GLN A 1 592 ? 11.747 0.766 -25.151 1.00 94.38 592 GLN A CA 1
ATOM 4714 C C . GLN A 1 592 ? 11.290 0.462 -23.717 1.00 94.38 592 GLN A C 1
ATOM 4716 O O . GLN A 1 592 ? 11.929 0.910 -22.769 1.00 94.38 592 GLN A O 1
ATOM 4721 N N . THR A 1 593 ? 10.208 -0.305 -23.538 1.00 94.75 593 THR A N 1
ATOM 4722 C CA . THR A 1 593 ? 9.684 -0.719 -22.223 1.00 94.75 593 THR A CA 1
ATOM 4723 C C . THR A 1 593 ? 9.394 -2.219 -22.183 1.00 94.75 593 THR A C 1
ATOM 4725 O O . THR A 1 593 ? 8.672 -2.733 -23.040 1.00 94.75 593 THR A O 1
ATOM 4728 N N . LEU A 1 594 ? 9.900 -2.898 -21.149 1.00 93.62 594 LEU A N 1
ATOM 4729 C CA . LEU A 1 594 ? 9.628 -4.305 -20.841 1.00 93.62 594 LEU A CA 1
ATOM 4730 C C . LEU A 1 594 ? 9.180 -4.452 -19.377 1.00 93.62 594 LEU A C 1
ATOM 4732 O O . LEU A 1 594 ? 9.933 -4.110 -18.463 1.00 93.62 594 LEU A O 1
ATOM 4736 N N . ARG A 1 595 ? 7.967 -4.970 -19.150 1.00 90.94 595 ARG A N 1
ATOM 4737 C CA . ARG A 1 595 ? 7.389 -5.184 -17.809 1.00 90.94 595 ARG A CA 1
ATOM 4738 C C . ARG A 1 595 ? 7.073 -6.659 -17.577 1.00 90.94 595 ARG A C 1
ATOM 4740 O O . ARG A 1 595 ? 6.455 -7.309 -18.420 1.00 90.94 595 ARG A O 1
ATOM 4747 N N . MET A 1 596 ? 7.551 -7.168 -16.448 1.00 88.50 596 MET A N 1
ATOM 4748 C CA . MET A 1 596 ? 7.659 -8.586 -16.096 1.00 88.50 596 MET A CA 1
ATOM 4749 C C . MET A 1 596 ? 7.410 -8.799 -14.590 1.00 88.50 596 MET A C 1
ATOM 4751 O O . MET A 1 596 ? 8.004 -9.681 -13.971 1.00 88.50 596 MET A O 1
ATOM 4755 N N . ASN A 1 597 ? 6.577 -7.954 -13.978 1.00 84.50 597 ASN A N 1
ATOM 4756 C CA . ASN A 1 597 ? 6.227 -8.045 -12.558 1.00 84.50 597 ASN A CA 1
ATOM 4757 C C . ASN A 1 597 ? 5.324 -9.266 -12.313 1.00 84.50 597 ASN A C 1
ATOM 4759 O O . ASN A 1 597 ? 4.595 -9.685 -13.210 1.00 84.50 597 ASN A O 1
ATOM 4763 N N . TYR A 1 598 ? 5.334 -9.817 -11.104 1.00 79.44 598 TYR A N 1
ATOM 4764 C CA . TYR A 1 598 ? 4.506 -10.942 -10.665 1.00 79.44 598 TYR A CA 1
ATOM 4765 C C . TYR A 1 598 ? 4.582 -12.160 -11.607 1.00 79.44 598 TYR A C 1
ATOM 4767 O O . TYR A 1 598 ? 3.557 -12.693 -12.029 1.00 79.44 598 TYR A O 1
ATOM 4775 N N . LEU A 1 599 ? 5.805 -12.583 -11.963 1.00 76.81 599 LEU A N 1
ATOM 4776 C CA . LEU A 1 599 ? 6.066 -13.751 -12.815 1.00 76.81 599 LEU A CA 1
ATOM 4777 C C . LEU A 1 599 ? 6.876 -14.846 -12.117 1.00 76.81 599 LEU A C 1
ATOM 4779 O O . LEU A 1 599 ? 7.882 -14.584 -11.463 1.00 76.81 599 LEU A O 1
ATOM 4783 N N . GLU A 1 600 ? 6.526 -16.099 -12.403 1.00 73.81 600 GLU A N 1
ATOM 4784 C CA . GLU A 1 600 ? 7.284 -17.299 -12.020 1.00 73.81 600 GLU A CA 1
ATOM 4785 C C . GLU A 1 600 ? 8.454 -17.602 -12.992 1.00 73.81 600 GLU A C 1
ATOM 4787 O O . GLU A 1 600 ? 8.692 -18.759 -13.363 1.00 73.81 600 GLU A O 1
ATOM 4792 N N . LEU A 1 601 ? 9.170 -16.576 -13.473 1.00 74.12 601 LEU A N 1
ATOM 4793 C CA . LEU A 1 601 ? 10.277 -16.760 -14.423 1.00 74.12 601 LEU A CA 1
ATOM 4794 C C . LEU A 1 601 ? 11.425 -17.572 -13.802 1.00 74.12 601 LEU A C 1
ATOM 4796 O O . LEU A 1 601 ? 11.887 -17.268 -12.710 1.00 74.12 601 LEU A O 1
ATOM 4800 N N . ARG A 1 602 ? 11.936 -18.569 -14.540 1.00 71.44 602 ARG A N 1
ATOM 4801 C CA . ARG A 1 602 ? 13.095 -19.396 -14.127 1.00 71.44 602 ARG A CA 1
ATOM 4802 C C . ARG A 1 602 ? 14.439 -18.995 -14.741 1.00 71.44 602 ARG A C 1
ATOM 4804 O O . ARG A 1 602 ? 15.472 -19.439 -14.257 1.00 71.44 602 ARG A O 1
ATOM 4811 N N . ALA A 1 603 ? 14.423 -18.218 -15.826 1.00 75.88 603 ALA A N 1
ATOM 4812 C CA . ALA A 1 603 ? 15.574 -17.534 -16.425 1.00 75.88 603 ALA A CA 1
ATOM 4813 C C . ALA A 1 603 ? 15.105 -16.640 -17.584 1.00 75.88 603 ALA A C 1
ATOM 4815 O O . ALA A 1 603 ? 14.201 -17.028 -18.333 1.00 75.88 603 ALA A O 1
ATOM 4816 N N . CYS A 1 604 ? 15.766 -15.501 -17.800 1.00 84.50 604 CYS A N 1
ATOM 4817 C CA . CYS A 1 604 ? 15.666 -14.770 -19.062 1.00 84.50 604 CYS A CA 1
ATOM 4818 C C . CYS A 1 604 ? 16.727 -15.247 -20.081 1.00 84.50 604 CYS A C 1
ATOM 4820 O O . CYS A 1 604 ? 17.848 -15.597 -19.703 1.00 84.50 604 CYS A O 1
ATOM 4822 N N . PRO A 1 605 ? 16.416 -15.240 -21.391 1.00 88.00 605 PRO A N 1
ATOM 4823 C CA . PRO A 1 605 ? 17.372 -15.573 -22.442 1.00 88.00 605 PRO A CA 1
ATOM 4824 C C . PRO A 1 605 ? 18.487 -14.521 -22.529 1.00 88.00 605 PRO A C 1
ATOM 4826 O O . PRO A 1 605 ? 18.227 -13.321 -22.443 1.00 88.00 605 PRO A O 1
ATOM 4829 N N . LYS A 1 606 ? 19.732 -14.956 -22.781 1.00 86.56 606 LYS A N 1
ATOM 4830 C CA . LYS A 1 606 ? 20.901 -14.063 -22.963 1.00 86.56 606 LYS A CA 1
ATOM 4831 C C . LYS A 1 606 ? 20.695 -13.022 -24.066 1.00 86.56 606 LYS A C 1
ATOM 4833 O O . LYS A 1 606 ? 21.278 -11.940 -24.045 1.00 86.56 606 LYS A O 1
ATOM 4838 N N . GLU A 1 607 ? 19.830 -13.357 -25.015 1.00 91.06 607 GLU A N 1
ATOM 4839 C CA . GLU A 1 607 ? 19.421 -12.526 -26.128 1.00 91.06 607 GLU A CA 1
ATOM 4840 C C . GLU A 1 607 ? 18.678 -11.242 -25.687 1.00 91.06 607 GLU A C 1
ATOM 4842 O O . GLU A 1 607 ? 18.611 -10.317 -26.488 1.00 91.06 607 GLU A O 1
ATOM 4847 N N . LEU A 1 608 ? 18.209 -11.091 -24.431 1.00 90.31 608 LEU A N 1
ATOM 4848 C CA . LEU A 1 608 ? 17.693 -9.794 -23.939 1.00 90.31 608 LEU A CA 1
ATOM 4849 C C . LEU A 1 608 ? 18.751 -8.672 -23.952 1.00 90.31 608 LEU A C 1
ATOM 4851 O O . LEU A 1 608 ? 18.400 -7.507 -24.108 1.00 90.31 608 LEU A O 1
ATOM 4855 N N . THR A 1 609 ? 20.047 -8.998 -23.877 1.00 88.50 609 THR A N 1
ATOM 4856 C CA . THR A 1 609 ? 21.141 -8.003 -23.979 1.00 88.50 609 THR A CA 1
ATOM 4857 C C . THR A 1 609 ? 21.266 -7.354 -25.367 1.00 88.50 609 THR A C 1
ATOM 4859 O O . THR A 1 609 ? 22.090 -6.467 -25.569 1.00 88.50 609 THR A O 1
ATOM 4862 N N . ASN A 1 610 ? 20.462 -7.792 -26.341 1.00 90.62 610 ASN A N 1
ATOM 4863 C CA . ASN A 1 610 ? 20.370 -7.208 -27.679 1.00 90.62 610 ASN A CA 1
ATOM 4864 C C . ASN A 1 610 ? 19.376 -6.037 -27.774 1.00 90.62 610 ASN A C 1
ATOM 4866 O O . ASN A 1 610 ? 19.293 -5.399 -28.823 1.00 90.62 610 ASN A O 1
ATOM 4870 N N . LEU A 1 611 ? 18.601 -5.770 -26.720 1.00 91.75 611 LEU A N 1
ATOM 4871 C CA . LEU A 1 611 ? 17.549 -4.752 -26.695 1.00 91.75 611 LEU A CA 1
ATOM 4872 C C . LEU A 1 611 ? 18.135 -3.353 -26.431 1.00 91.75 611 LEU A C 1
ATOM 4874 O O . LEU A 1 611 ? 17.783 -2.692 -25.465 1.00 91.75 611 LEU A O 1
ATOM 4878 N N . ILE A 1 612 ? 19.058 -2.901 -27.282 1.00 88.75 612 ILE A N 1
ATOM 4879 C CA . ILE A 1 612 ? 19.887 -1.700 -27.050 1.00 88.75 612 ILE A CA 1
ATOM 4880 C C . ILE A 1 612 ? 19.106 -0.375 -26.904 1.00 88.75 612 ILE A C 1
ATOM 4882 O O . ILE A 1 612 ? 19.654 0.595 -26.388 1.00 88.75 612 ILE A O 1
ATOM 4886 N N . ASN A 1 613 ? 17.830 -0.330 -27.305 1.00 90.06 613 ASN A N 1
ATOM 4887 C CA . ASN A 1 613 ? 16.929 0.821 -27.127 1.00 90.06 613 ASN A CA 1
ATOM 4888 C C . ASN A 1 613 ? 16.043 0.739 -25.868 1.00 90.06 613 ASN A C 1
ATOM 4890 O O . ASN A 1 613 ? 15.142 1.561 -25.703 1.00 90.06 613 ASN A O 1
ATOM 4894 N N . LEU A 1 614 ? 16.256 -0.252 -24.998 1.00 93.50 614 LEU A N 1
ATOM 4895 C CA . LEU A 1 614 ? 15.428 -0.492 -23.820 1.00 93.50 614 LEU A CA 1
ATOM 4896 C C . LEU A 1 614 ? 15.712 0.555 -22.736 1.00 93.50 614 LEU A C 1
ATOM 4898 O O . LEU A 1 614 ? 16.781 0.556 -22.132 1.00 93.50 614 LEU A O 1
ATOM 4902 N N . ARG A 1 615 ? 14.735 1.435 -22.492 1.00 93.44 615 ARG A N 1
ATOM 4903 C CA . ARG A 1 615 ? 14.803 2.555 -21.536 1.00 93.44 615 ARG A CA 1
ATOM 4904 C C . ARG A 1 615 ? 14.215 2.197 -20.175 1.00 93.44 615 ARG A C 1
ATOM 4906 O O . ARG A 1 615 ? 14.690 2.683 -19.151 1.00 93.44 615 ARG A O 1
ATOM 4913 N N . HIS A 1 616 ? 13.241 1.288 -20.134 1.00 93.31 616 HIS A N 1
ATOM 4914 C CA . HIS A 1 616 ? 12.611 0.847 -18.891 1.00 93.31 616 HIS A CA 1
ATOM 4915 C C . HIS A 1 616 ? 12.510 -0.674 -18.784 1.00 93.31 616 HIS A C 1
ATOM 4917 O O . HIS A 1 616 ? 11.892 -1.333 -19.626 1.00 93.31 616 HIS A O 1
ATOM 4923 N N . ILE A 1 617 ? 13.045 -1.208 -17.686 1.00 90.25 617 ILE A N 1
ATOM 4924 C CA . ILE A 1 617 ? 12.810 -2.576 -17.225 1.00 90.25 617 ILE A CA 1
ATOM 4925 C C . ILE A 1 617 ? 11.986 -2.506 -15.936 1.00 90.25 617 ILE A C 1
ATOM 4927 O O . ILE A 1 617 ? 12.244 -1.669 -15.074 1.00 90.25 617 ILE A O 1
ATOM 4931 N N . SER A 1 618 ? 11.012 -3.402 -15.790 1.00 85.44 618 SER A N 1
ATOM 4932 C CA . SER A 1 618 ? 10.293 -3.624 -14.534 1.00 85.44 618 SER A CA 1
ATOM 4933 C C . SER A 1 618 ? 10.120 -5.123 -14.290 1.00 85.44 618 SER A C 1
ATOM 4935 O O . SER A 1 618 ? 9.641 -5.838 -15.169 1.00 85.44 618 SER A O 1
ATOM 4937 N N . TYR A 1 619 ? 10.527 -5.587 -13.113 1.00 83.25 619 TYR A N 1
ATOM 4938 C CA . TYR A 1 619 ? 10.279 -6.917 -12.552 1.00 83.25 619 TYR A CA 1
ATOM 4939 C C . TYR A 1 619 ? 10.306 -6.801 -11.020 1.00 83.25 619 TYR A C 1
ATOM 4941 O O . TYR A 1 619 ? 10.744 -5.774 -10.496 1.00 83.25 619 TYR A O 1
ATOM 4949 N N . ASP A 1 620 ? 9.843 -7.829 -10.309 1.00 66.88 620 ASP A N 1
ATOM 4950 C CA . ASP A 1 620 ? 9.758 -7.805 -8.842 1.00 66.88 620 ASP A CA 1
ATOM 4951 C C . ASP A 1 620 ? 10.922 -8.531 -8.157 1.00 66.88 620 ASP A C 1
ATOM 4953 O O . ASP A 1 620 ? 11.526 -9.448 -8.721 1.00 66.88 620 ASP A O 1
ATOM 4957 N N . ARG A 1 621 ? 11.164 -8.169 -6.890 1.00 59.16 621 ARG A N 1
ATOM 4958 C CA . ARG A 1 621 ? 12.120 -8.832 -5.999 1.00 59.16 621 ARG A CA 1
ATOM 4959 C C . ARG A 1 621 ? 11.765 -10.307 -5.815 1.00 59.16 621 ARG A C 1
ATOM 4961 O O . ARG A 1 621 ? 10.824 -10.646 -5.094 1.00 59.16 621 ARG A O 1
ATOM 4968 N N . VAL A 1 622 ? 12.549 -11.205 -6.404 1.00 54.06 622 VAL A N 1
ATOM 4969 C CA . VAL A 1 622 ? 12.407 -12.643 -6.144 1.00 54.06 622 VAL A CA 1
ATOM 4970 C C . VAL A 1 622 ? 12.929 -12.931 -4.732 1.00 54.06 622 VAL A C 1
ATOM 4972 O O . VAL A 1 622 ? 14.122 -12.787 -4.460 1.00 54.06 622 VAL A O 1
ATOM 4975 N N . PHE A 1 623 ? 12.046 -13.367 -3.827 1.00 41.50 623 PHE A N 1
ATOM 4976 C CA . PHE A 1 623 ? 12.368 -13.633 -2.412 1.00 41.50 623 PHE A CA 1
ATOM 4977 C C . PHE A 1 623 ? 13.501 -14.659 -2.192 1.00 41.50 623 PHE A C 1
ATOM 4979 O O . PHE A 1 623 ? 14.059 -14.720 -1.101 1.00 41.50 623 PHE A O 1
ATOM 4986 N N . SER A 1 624 ? 13.873 -15.438 -3.213 1.00 48.28 624 SER A N 1
ATOM 4987 C CA . SER A 1 624 ? 14.978 -16.405 -3.181 1.00 48.28 624 SER A CA 1
ATOM 4988 C C . SER A 1 624 ? 16.355 -15.826 -3.549 1.00 48.28 624 SER A C 1
ATOM 4990 O O . SER A 1 624 ? 17.277 -16.599 -3.796 1.00 48.28 624 SER A O 1
ATOM 4992 N N . GLY A 1 625 ? 16.511 -14.499 -3.646 1.00 48.41 625 GLY A N 1
ATOM 4993 C CA . GLY A 1 625 ? 17.818 -13.863 -3.875 1.00 48.41 625 GLY A CA 1
ATOM 4994 C C . GLY A 1 625 ? 18.437 -14.170 -5.243 1.00 48.41 625 GLY A C 1
ATOM 4995 O O . GLY A 1 625 ? 19.648 -14.356 -5.349 1.00 48.41 625 GLY A O 1
ATOM 4996 N N . TRP A 1 626 ? 17.613 -14.257 -6.289 1.00 54.28 626 TRP A N 1
ATOM 4997 C CA . TRP A 1 626 ? 18.040 -14.618 -7.641 1.00 54.28 626 TRP A CA 1
ATOM 4998 C C . TRP A 1 626 ? 17.473 -13.641 -8.677 1.00 54.28 626 TRP A C 1
ATOM 5000 O O . TRP A 1 626 ? 16.259 -13.499 -8.809 1.00 54.28 626 TRP A O 1
ATOM 5010 N N . SER A 1 627 ? 18.358 -12.972 -9.419 1.00 60.69 627 SER A N 1
ATOM 5011 C CA . SER A 1 627 ? 17.993 -12.107 -10.541 1.00 60.69 627 SER A CA 1
ATOM 5012 C C . SER A 1 627 ? 17.708 -12.928 -11.805 1.00 60.69 627 SER A C 1
ATOM 5014 O O . SER A 1 627 ? 18.546 -13.743 -12.207 1.00 60.69 627 SER A O 1
ATOM 5016 N N . PRO A 1 628 ? 16.582 -12.684 -12.502 1.00 64.25 628 PRO A N 1
ATOM 5017 C CA . PRO A 1 628 ? 16.281 -13.363 -13.756 1.00 64.25 628 PRO A CA 1
ATOM 5018 C C . PRO A 1 628 ? 17.129 -12.878 -14.942 1.00 64.25 628 PRO A C 1
ATOM 5020 O O . PRO A 1 628 ? 17.138 -13.545 -15.979 1.00 64.25 628 PRO A O 1
ATOM 5023 N N . TRP A 1 629 ? 17.808 -11.727 -14.835 1.00 77.12 629 TRP A N 1
ATOM 5024 C CA . TRP A 1 629 ? 18.438 -11.047 -15.974 1.00 77.12 629 TRP A CA 1
ATOM 5025 C C . TRP A 1 629 ? 19.781 -11.681 -16.408 1.00 77.12 629 TRP A C 1
ATOM 5027 O O . TRP A 1 629 ? 20.582 -12.078 -15.560 1.00 77.12 629 TRP A O 1
ATOM 5037 N N . PRO A 1 630 ? 20.078 -11.782 -17.720 1.00 78.81 630 PRO A N 1
ATOM 5038 C CA . PRO A 1 630 ? 21.342 -12.336 -18.206 1.00 78.81 630 PRO A CA 1
ATOM 5039 C C . PRO A 1 630 ? 22.562 -11.420 -18.008 1.00 78.81 630 PRO A C 1
ATOM 5041 O O . PRO A 1 630 ? 22.461 -10.199 -17.956 1.00 78.81 630 PRO A O 1
ATOM 5044 N N . SER A 1 631 ? 23.744 -12.036 -18.025 1.00 83.19 631 SER A N 1
ATOM 5045 C CA . SER A 1 631 ? 25.050 -11.364 -18.060 1.00 83.19 631 SER A CA 1
ATOM 5046 C C . SER A 1 631 ? 25.236 -10.483 -19.304 1.00 83.19 631 SER A C 1
ATOM 5048 O O . SER A 1 631 ? 24.972 -10.954 -20.414 1.00 83.19 631 SER A O 1
ATOM 5050 N N . GLY A 1 632 ? 25.770 -9.270 -19.128 1.00 82.94 632 GLY A N 1
ATOM 5051 C CA . GLY A 1 632 ? 26.006 -8.268 -20.174 1.00 82.94 632 GLY A CA 1
ATOM 5052 C C . GLY A 1 632 ? 24.948 -7.157 -20.211 1.00 82.94 632 GLY A C 1
ATOM 5053 O O . GLY A 1 632 ? 24.520 -6.757 -21.297 1.00 82.94 632 GLY A O 1
ATOM 5054 N N . MET A 1 633 ? 24.478 -6.698 -19.045 1.00 86.69 633 MET A N 1
ATOM 5055 C CA . MET A 1 633 ? 23.474 -5.630 -18.936 1.00 86.69 633 MET A CA 1
ATOM 5056 C C . MET A 1 633 ? 24.016 -4.276 -19.423 1.00 86.69 633 MET A C 1
ATOM 5058 O O . MET A 1 633 ? 23.252 -3.494 -19.982 1.00 86.69 633 MET A O 1
ATOM 5062 N N . GLY A 1 634 ? 25.324 -4.026 -19.320 1.00 85.38 634 GLY A N 1
ATOM 5063 C CA . GLY A 1 634 ? 25.968 -2.785 -19.763 1.00 85.38 634 GLY A CA 1
ATOM 5064 C C . GLY A 1 634 ? 25.884 -2.503 -21.272 1.00 85.38 634 GLY A C 1
ATOM 5065 O O . GLY A 1 634 ? 26.192 -1.411 -21.740 1.00 85.38 634 GLY A O 1
ATOM 5066 N N . ARG A 1 635 ? 25.394 -3.463 -22.067 1.00 88.38 635 ARG A N 1
ATOM 5067 C CA . ARG A 1 635 ? 25.041 -3.247 -23.482 1.00 88.38 635 ARG A CA 1
ATOM 5068 C C . ARG A 1 635 ? 23.799 -2.363 -23.673 1.00 88.38 635 ARG A C 1
ATOM 5070 O O . ARG A 1 635 ? 23.520 -1.956 -24.797 1.00 88.38 635 ARG A O 1
ATOM 5077 N N . LEU A 1 636 ? 23.040 -2.094 -22.610 1.00 90.62 636 LEU A N 1
ATOM 5078 C CA . LEU A 1 636 ? 21.764 -1.375 -22.624 1.00 90.62 636 LEU A CA 1
ATOM 5079 C C . LEU A 1 636 ? 21.961 0.108 -22.258 1.00 90.62 636 LEU A C 1
ATOM 5081 O O . LEU A 1 636 ? 21.313 0.620 -21.355 1.00 90.62 636 LEU A O 1
ATOM 5085 N N . THR A 1 637 ? 22.877 0.808 -22.929 1.00 89.88 637 THR A N 1
ATOM 5086 C CA . THR A 1 637 ? 23.337 2.162 -22.538 1.00 89.88 637 THR A CA 1
ATOM 5087 C C . THR A 1 637 ? 22.240 3.237 -22.477 1.00 89.88 637 THR A C 1
ATOM 5089 O O . THR A 1 637 ? 22.418 4.246 -21.799 1.00 89.88 637 THR A O 1
ATOM 5092 N N . ASN A 1 638 ? 21.098 3.007 -23.134 1.00 89.50 638 ASN A N 1
ATOM 5093 C CA . ASN A 1 638 ? 19.904 3.859 -23.088 1.00 89.50 638 ASN A CA 1
ATOM 5094 C C . ASN A 1 638 ? 18.983 3.596 -21.873 1.00 89.50 638 ASN A C 1
ATOM 5096 O O . ASN A 1 638 ? 17.897 4.168 -21.798 1.00 89.50 638 ASN A O 1
ATOM 5100 N N . LEU A 1 639 ? 19.348 2.698 -20.950 1.00 92.44 639 LEU A N 1
ATOM 5101 C CA . LEU A 1 639 ? 18.488 2.304 -19.833 1.00 92.44 639 LEU A CA 1
ATOM 5102 C C . LEU A 1 639 ? 18.356 3.436 -18.802 1.00 92.44 639 LEU A C 1
ATOM 5104 O O . LEU A 1 639 ? 19.333 3.835 -18.172 1.00 92.44 639 LEU A O 1
ATOM 5108 N N . GLN A 1 640 ? 17.124 3.911 -18.607 1.00 91.25 640 GLN A N 1
ATOM 5109 C CA . GLN A 1 640 ? 16.781 5.019 -17.713 1.00 91.25 640 GLN A CA 1
ATOM 5110 C C . GLN A 1 640 ? 16.221 4.552 -16.370 1.00 91.25 640 GLN A C 1
ATOM 5112 O O . GLN A 1 640 ? 16.470 5.196 -15.359 1.00 91.25 640 GLN A O 1
ATOM 5117 N N . SER A 1 641 ? 15.487 3.434 -16.318 1.00 90.44 641 SER A N 1
ATOM 5118 C CA . SER A 1 641 ? 14.974 2.892 -15.050 1.00 90.44 641 SER A CA 1
ATOM 5119 C C . SER A 1 641 ? 15.249 1.398 -14.892 1.00 90.44 641 SER A C 1
ATOM 5121 O O . SER A 1 641 ? 14.752 0.581 -15.675 1.00 90.44 641 SER A O 1
ATOM 5123 N N . LEU A 1 642 ? 15.977 1.067 -13.825 1.00 90.50 642 LEU A N 1
ATOM 5124 C CA . LEU A 1 642 ? 16.355 -0.279 -13.404 1.00 90.50 642 LEU A CA 1
ATOM 5125 C C . LEU A 1 642 ? 16.062 -0.414 -11.897 1.00 90.50 642 LEU A C 1
ATOM 5127 O O . LEU A 1 642 ? 16.846 0.089 -11.095 1.00 90.50 642 LEU A O 1
ATOM 5131 N N . PRO A 1 643 ? 14.948 -1.046 -11.483 1.00 82.50 643 PRO A N 1
ATOM 5132 C CA . PRO A 1 643 ? 14.517 -1.020 -10.084 1.00 82.50 643 PRO A CA 1
ATOM 5133 C C . PRO A 1 643 ? 15.469 -1.776 -9.149 1.00 82.50 643 PRO A C 1
ATOM 5135 O O . PRO A 1 643 ? 15.601 -1.404 -7.981 1.00 82.50 643 PRO A O 1
ATOM 5138 N N . GLU A 1 644 ? 16.126 -2.823 -9.657 1.00 85.44 644 GLU A N 1
ATOM 5139 C CA . GLU A 1 644 ? 17.016 -3.713 -8.913 1.00 85.44 644 GLU A CA 1
ATOM 5140 C C . GLU A 1 644 ? 18.201 -4.152 -9.788 1.00 85.44 644 GLU A C 1
ATOM 5142 O O . GLU A 1 644 ? 18.042 -4.369 -10.987 1.00 85.44 644 GLU A O 1
ATOM 5147 N N . PHE A 1 645 ? 19.376 -4.339 -9.189 1.00 88.06 645 PHE A N 1
ATOM 5148 C CA . PHE A 1 645 ? 20.560 -4.929 -9.812 1.00 88.06 645 PHE A CA 1
ATOM 5149 C C . PHE A 1 645 ? 21.213 -5.896 -8.822 1.00 88.06 645 PHE A C 1
ATOM 5151 O O . PHE A 1 645 ? 21.447 -5.531 -7.673 1.00 88.06 645 PHE A O 1
ATOM 5158 N N . GLN A 1 646 ? 21.518 -7.124 -9.244 1.00 84.50 646 GLN A N 1
ATOM 5159 C CA . GLN A 1 646 ? 22.223 -8.096 -8.405 1.00 84.50 646 GLN A CA 1
ATOM 5160 C C . GLN A 1 646 ? 23.653 -8.269 -8.909 1.00 84.50 646 GLN A C 1
ATOM 5162 O O . GLN A 1 646 ? 23.857 -8.689 -10.049 1.00 84.50 646 GLN A O 1
ATOM 5167 N N . VAL A 1 647 ? 24.630 -8.002 -8.043 1.00 85.94 647 VAL A N 1
ATOM 5168 C CA . VAL A 1 647 ? 26.029 -8.342 -8.306 1.00 85.94 647 VAL A CA 1
ATOM 5169 C C . VAL A 1 647 ? 26.204 -9.854 -8.158 1.00 85.94 647 VAL A C 1
ATOM 5171 O O . VAL A 1 647 ? 25.797 -10.441 -7.159 1.00 85.94 647 VAL A O 1
ATOM 5174 N N . LEU A 1 648 ? 26.835 -10.500 -9.137 1.00 80.94 648 LEU A N 1
ATOM 5175 C CA . LEU A 1 648 ? 27.203 -11.915 -9.073 1.00 80.94 648 LEU A CA 1
ATOM 5176 C C . LEU A 1 648 ? 28.660 -12.086 -9.505 1.00 80.94 648 LEU A C 1
ATOM 5178 O O . LEU A 1 648 ? 29.120 -11.419 -10.428 1.00 80.94 648 LEU A O 1
ATOM 5182 N N . LYS A 1 649 ? 29.365 -13.075 -8.941 1.00 74.44 649 LYS A N 1
ATOM 5183 C CA . LYS A 1 649 ? 30.759 -13.434 -9.302 1.00 74.44 649 LYS A CA 1
ATOM 5184 C C . LYS A 1 649 ? 30.926 -14.019 -10.724 1.00 74.44 649 LYS A C 1
ATOM 5186 O O . LYS A 1 649 ? 31.931 -14.651 -11.032 1.00 74.44 649 LYS A O 1
ATOM 5191 N N . LYS A 1 650 ? 29.928 -13.846 -11.593 1.00 76.12 650 LYS A N 1
ATOM 5192 C CA . LYS A 1 650 ? 29.890 -14.323 -12.978 1.00 76.12 650 LYS A CA 1
ATOM 5193 C C . LYS A 1 650 ? 30.294 -13.192 -13.926 1.00 76.12 650 LYS A C 1
ATOM 5195 O O . LYS A 1 650 ? 29.844 -12.060 -13.774 1.00 76.12 650 LYS A O 1
ATOM 5200 N N . ILE A 1 651 ? 31.091 -13.515 -14.945 1.00 70.62 651 ILE A N 1
ATOM 5201 C CA . ILE A 1 651 ? 31.485 -12.569 -16.002 1.00 70.62 651 ILE A CA 1
ATOM 5202 C C . ILE A 1 651 ? 30.228 -11.947 -16.640 1.00 70.62 651 ILE A C 1
ATOM 5204 O O . ILE A 1 651 ? 29.306 -12.665 -17.033 1.00 70.62 651 ILE A O 1
ATOM 5208 N N . GLY A 1 652 ? 30.194 -10.615 -16.721 1.00 69.88 652 GLY A N 1
ATOM 5209 C CA . GLY A 1 652 ? 29.046 -9.836 -17.201 1.00 69.88 652 GLY A CA 1
ATOM 5210 C C . GLY A 1 652 ? 27.925 -9.612 -16.173 1.00 69.88 652 GLY A C 1
ATOM 5211 O O . GLY A 1 652 ? 26.853 -9.142 -16.544 1.00 69.88 652 GLY A O 1
ATOM 5212 N N . CYS A 1 653 ? 28.128 -9.971 -14.902 1.00 80.62 653 CYS A N 1
ATOM 5213 C CA . CYS A 1 653 ? 27.213 -9.684 -13.785 1.00 80.62 653 CYS A CA 1
ATOM 5214 C C . CYS A 1 653 ? 27.905 -8.909 -12.643 1.00 80.62 653 CYS A C 1
ATOM 5216 O O . CYS A 1 653 ? 27.406 -8.882 -11.517 1.00 80.62 653 CYS A O 1
ATOM 5218 N N . GLY A 1 654 ? 29.072 -8.321 -12.918 1.00 86.06 654 GLY A N 1
ATOM 5219 C CA . GLY A 1 654 ? 29.802 -7.480 -11.973 1.00 86.06 654 GLY A CA 1
ATOM 5220 C C . GLY A 1 654 ? 29.217 -6.068 -11.885 1.00 86.06 654 GLY A C 1
ATOM 5221 O O . GLY A 1 654 ? 28.496 -5.622 -12.779 1.00 86.06 654 GLY A O 1
ATOM 5222 N N . ILE A 1 655 ? 29.525 -5.358 -10.800 1.00 89.88 655 ILE A N 1
ATOM 5223 C CA . ILE A 1 655 ? 29.009 -4.005 -10.543 1.00 89.88 655 ILE A CA 1
ATOM 5224 C C . ILE A 1 655 ? 29.532 -2.969 -11.557 1.00 89.88 655 ILE A C 1
ATOM 5226 O O . ILE A 1 655 ? 28.861 -1.976 -11.830 1.00 89.88 655 ILE A O 1
ATOM 5230 N N . GLU A 1 656 ? 30.671 -3.250 -12.198 1.00 90.56 656 GLU A N 1
ATOM 5231 C CA . GLU A 1 656 ? 31.256 -2.437 -13.266 1.00 90.56 656 GLU A CA 1
ATOM 5232 C C . GLU A 1 656 ? 30.344 -2.284 -14.501 1.00 90.56 656 GLU A C 1
ATOM 5234 O O . GLU A 1 656 ? 30.463 -1.298 -15.227 1.00 90.56 656 GLU A O 1
ATOM 5239 N N . GLU A 1 657 ? 29.387 -3.199 -14.718 1.00 89.88 657 GLU A N 1
ATOM 5240 C CA . GLU A 1 657 ? 28.389 -3.099 -15.796 1.00 89.88 657 GLU A CA 1
ATOM 5241 C C . GLU A 1 657 ? 27.571 -1.797 -15.686 1.00 89.88 657 GLU A C 1
ATOM 5243 O O . GLU A 1 657 ? 27.261 -1.174 -16.705 1.00 89.88 657 GLU A O 1
ATOM 5248 N N . LEU A 1 658 ? 27.284 -1.336 -14.458 1.00 91.62 658 LEU A N 1
ATOM 5249 C CA . LEU A 1 658 ? 26.539 -0.099 -14.195 1.00 91.62 658 LEU A CA 1
ATOM 5250 C C . LEU A 1 658 ? 27.259 1.153 -14.721 1.00 91.62 658 LEU A C 1
ATOM 5252 O O . LEU A 1 658 ? 26.597 2.143 -15.031 1.00 91.62 658 LEU A O 1
ATOM 5256 N N . GLY A 1 659 ? 28.587 1.128 -14.881 1.00 91.06 659 GLY A N 1
ATOM 5257 C CA . GLY A 1 659 ? 29.368 2.269 -15.376 1.00 91.06 659 GLY A CA 1
ATOM 5258 C C . GLY A 1 659 ? 28.929 2.765 -16.752 1.00 91.06 659 GLY A C 1
ATOM 5259 O O . GLY A 1 659 ? 28.888 3.966 -17.011 1.00 91.06 659 GLY A O 1
ATOM 5260 N N . SER A 1 660 ? 28.526 1.830 -17.610 1.00 89.81 660 SER A N 1
ATOM 5261 C CA . SER A 1 660 ? 28.025 2.099 -18.963 1.00 89.81 660 SER A CA 1
ATOM 5262 C C . SER A 1 660 ? 26.600 2.676 -19.004 1.00 89.81 660 SER A C 1
ATOM 5264 O O . SER A 1 660 ? 26.221 3.325 -19.979 1.00 89.81 660 SER A O 1
ATOM 5266 N N . LEU A 1 661 ? 25.809 2.473 -17.945 1.00 91.94 661 LEU A N 1
ATOM 5267 C CA . LEU A 1 661 ? 24.385 2.810 -17.875 1.00 91.94 661 LEU A CA 1
ATOM 5268 C C . LEU A 1 661 ? 24.179 4.256 -17.388 1.00 91.94 661 LEU A C 1
ATOM 5270 O O . LEU A 1 661 ? 23.534 4.507 -16.370 1.00 91.94 661 LEU A O 1
ATOM 5274 N N . LYS A 1 662 ? 24.783 5.219 -18.095 1.00 89.75 662 LYS A N 1
ATOM 5275 C CA . LYS A 1 662 ? 24.846 6.636 -17.685 1.00 89.75 662 LYS A CA 1
ATOM 5276 C C . LYS A 1 662 ? 23.474 7.315 -17.533 1.00 89.75 662 LYS A C 1
ATOM 5278 O O . LYS A 1 662 ? 23.355 8.229 -16.731 1.00 89.75 662 LYS A O 1
ATOM 5283 N N . GLN A 1 663 ? 22.439 6.861 -18.247 1.00 88.62 663 GLN A N 1
ATOM 5284 C CA . GLN A 1 663 ? 21.097 7.473 -18.223 1.00 88.62 663 GLN A CA 1
ATOM 5285 C C . GLN A 1 663 ? 20.215 7.056 -17.025 1.00 88.62 663 GLN A C 1
ATOM 5287 O O . GLN A 1 663 ? 19.066 7.491 -16.938 1.00 88.62 663 GLN A O 1
ATOM 5292 N N . LEU A 1 664 ? 20.707 6.218 -16.101 1.00 91.69 664 LEU A N 1
ATOM 5293 C CA . LEU A 1 664 ? 19.907 5.717 -14.977 1.00 91.69 664 LEU A CA 1
ATOM 5294 C C . LEU A 1 664 ? 19.437 6.841 -14.035 1.00 91.69 664 LEU A C 1
ATOM 5296 O O . LEU A 1 664 ? 20.244 7.544 -13.424 1.00 91.69 664 LEU A O 1
ATOM 5300 N N . LYS A 1 665 ? 18.113 6.947 -13.864 1.00 89.75 665 LYS A N 1
ATOM 5301 C CA . LYS A 1 665 ? 17.429 7.916 -13.001 1.00 89.75 665 LYS A CA 1
ATOM 5302 C C . LYS A 1 665 ? 16.294 7.276 -12.187 1.00 89.75 665 LYS A C 1
ATOM 5304 O O . LYS A 1 665 ? 15.796 6.195 -12.501 1.00 89.75 665 LYS A O 1
ATOM 5309 N N . GLY A 1 666 ? 15.874 7.936 -11.106 1.00 87.00 666 GLY A N 1
ATOM 5310 C CA . GLY A 1 666 ? 14.781 7.450 -10.249 1.00 87.00 666 GLY A CA 1
ATOM 5311 C C . GLY A 1 666 ? 15.238 6.456 -9.174 1.00 87.00 666 GLY A C 1
ATOM 5312 O O . GLY A 1 666 ? 16.021 6.835 -8.308 1.00 87.00 666 GLY A O 1
ATOM 5313 N N . LYS A 1 667 ? 14.725 5.219 -9.169 1.00 89.75 667 LYS A N 1
ATOM 5314 C CA . LYS A 1 667 ? 15.039 4.207 -8.139 1.00 89.75 667 LYS A CA 1
ATOM 5315 C C . LYS A 1 667 ? 16.027 3.153 -8.649 1.00 89.75 667 LYS A C 1
ATOM 5317 O O . LYS A 1 667 ? 15.779 2.580 -9.706 1.00 89.75 667 LYS A O 1
ATOM 5322 N N . LEU A 1 668 ? 17.047 2.833 -7.846 1.00 92.56 668 LEU A N 1
ATOM 5323 C CA . LEU A 1 668 ? 17.953 1.693 -8.031 1.00 92.56 668 LEU A CA 1
ATOM 5324 C C . LEU A 1 668 ? 18.190 0.956 -6.699 1.00 92.56 668 LEU A C 1
ATOM 5326 O O . LEU A 1 668 ? 18.476 1.575 -5.676 1.00 92.56 668 LEU A O 1
ATOM 5330 N N . SER A 1 669 ? 18.122 -0.377 -6.721 1.00 91.44 669 SER A N 1
ATOM 5331 C CA . SER A 1 669 ? 18.384 -1.233 -5.552 1.00 91.44 669 SER A CA 1
ATOM 5332 C C . SER A 1 669 ? 19.500 -2.232 -5.875 1.00 91.44 669 SER A C 1
ATOM 5334 O O . SER A 1 669 ? 19.277 -3.160 -6.648 1.00 91.44 669 SER A O 1
ATOM 5336 N N . ILE A 1 670 ? 20.703 -2.045 -5.332 1.00 91.81 670 ILE A N 1
ATOM 5337 C CA . ILE A 1 670 ? 21.862 -2.914 -5.576 1.00 91.81 670 ILE A CA 1
ATOM 5338 C C . ILE A 1 670 ? 21.943 -3.982 -4.480 1.00 91.81 670 ILE A C 1
ATOM 5340 O O . ILE A 1 670 ? 22.043 -3.663 -3.295 1.00 91.81 670 ILE A O 1
ATOM 5344 N N . TYR A 1 671 ? 21.918 -5.248 -4.894 1.00 87.06 671 TYR A N 1
ATOM 5345 C CA . TYR A 1 671 ? 21.957 -6.433 -4.040 1.00 87.06 671 TYR A CA 1
ATOM 5346 C C . TYR A 1 671 ? 23.229 -7.258 -4.260 1.00 87.06 671 TYR A C 1
ATOM 5348 O O . TYR A 1 671 ? 23.822 -7.239 -5.342 1.00 87.06 671 TYR A O 1
ATOM 5356 N N . CYS A 1 672 ? 23.580 -8.053 -3.249 1.00 85.94 672 CYS A N 1
ATOM 5357 C CA . CYS A 1 672 ? 24.732 -8.957 -3.232 1.00 85.94 672 CYS A CA 1
ATOM 5358 C C . CYS A 1 672 ? 26.099 -8.256 -3.309 1.00 85.94 672 CYS A C 1
ATOM 5360 O O . CYS A 1 672 ? 27.045 -8.751 -3.929 1.00 85.94 672 CYS A O 1
ATOM 5362 N N . LEU A 1 673 ? 26.219 -7.095 -2.657 1.00 88.94 673 LEU A N 1
ATOM 5363 C CA . LEU A 1 673 ? 27.462 -6.317 -2.603 1.00 88.94 673 LEU A CA 1
ATOM 5364 C C . LEU A 1 673 ? 28.642 -7.087 -1.975 1.00 88.94 673 LEU A C 1
ATOM 5366 O O . LEU A 1 673 ? 29.786 -6.824 -2.337 1.00 88.94 673 LEU A O 1
ATOM 5370 N N . GLU A 1 674 ? 28.393 -8.138 -1.181 1.00 84.44 674 GLU A N 1
ATOM 5371 C CA . GLU A 1 674 ? 29.425 -9.078 -0.707 1.00 84.44 674 GLU A CA 1
ATOM 5372 C C . GLU A 1 674 ? 30.187 -9.814 -1.832 1.00 84.44 674 GLU A C 1
ATOM 5374 O O . GLU A 1 674 ? 31.205 -10.466 -1.578 1.00 84.44 674 GLU A O 1
ATOM 5379 N N . CYS A 1 675 ? 29.711 -9.732 -3.079 1.00 84.44 675 CYS A N 1
ATOM 5380 C CA . CYS A 1 675 ? 30.394 -10.265 -4.256 1.00 84.44 675 CYS A CA 1
ATOM 5381 C C . CYS A 1 675 ? 31.435 -9.310 -4.877 1.00 84.44 675 CYS A C 1
ATOM 5383 O O . CYS A 1 675 ? 32.164 -9.750 -5.768 1.00 84.44 675 CYS A O 1
ATOM 5385 N N . VAL A 1 676 ? 31.532 -8.046 -4.442 1.00 86.56 676 VAL A N 1
ATOM 5386 C CA . VAL A 1 676 ? 32.467 -7.049 -5.002 1.00 86.56 676 VAL A CA 1
ATOM 5387 C C . VAL A 1 676 ? 33.845 -7.161 -4.336 1.00 86.56 676 VAL A C 1
ATOM 5389 O O . VAL A 1 676 ? 34.138 -6.484 -3.359 1.00 86.56 676 VAL A O 1
ATOM 5392 N N . THR A 1 677 ? 34.722 -8.009 -4.876 1.00 78.94 677 THR A N 1
ATOM 5393 C CA . THR A 1 677 ? 36.076 -8.257 -4.326 1.00 78.94 677 THR A CA 1
ATOM 5394 C C . THR A 1 677 ? 37.168 -7.317 -4.859 1.00 78.94 677 THR A C 1
ATOM 5396 O O . THR A 1 677 ? 38.348 -7.590 -4.672 1.00 78.94 677 THR A O 1
ATOM 5399 N N . ASP A 1 678 ? 36.804 -6.276 -5.609 1.00 84.94 678 ASP A N 1
ATOM 5400 C CA . ASP A 1 678 ? 37.733 -5.366 -6.293 1.00 84.94 678 ASP A CA 1
ATOM 5401 C C . ASP A 1 678 ? 37.116 -3.959 -6.329 1.00 84.94 678 ASP A C 1
ATOM 5403 O O . ASP A 1 678 ? 36.044 -3.734 -6.899 1.00 84.94 678 ASP A O 1
ATOM 5407 N N . ILE A 1 679 ? 37.799 -3.019 -5.676 1.00 87.19 679 ILE A N 1
ATOM 5408 C CA . ILE A 1 679 ? 37.345 -1.645 -5.435 1.00 87.19 679 ILE A CA 1
ATOM 5409 C C . ILE A 1 679 ? 37.317 -0.845 -6.747 1.00 87.19 679 ILE A C 1
ATOM 5411 O O . ILE A 1 679 ? 36.446 0.002 -6.947 1.00 87.19 679 ILE A O 1
ATOM 5415 N N . GLU A 1 680 ? 38.193 -1.160 -7.706 1.00 88.94 680 GLU A N 1
ATOM 5416 C CA . GLU A 1 680 ? 38.202 -0.502 -9.014 1.00 88.94 680 GLU A CA 1
ATOM 5417 C C . GLU A 1 680 ? 36.985 -0.889 -9.864 1.00 88.94 680 GLU A C 1
ATOM 5419 O O . GLU A 1 680 ? 36.629 -0.159 -10.789 1.00 88.94 680 GLU A O 1
ATOM 5424 N N . LYS A 1 681 ? 36.295 -1.997 -9.556 1.00 89.44 681 LYS A N 1
ATOM 5425 C CA . LYS A 1 681 ? 34.978 -2.308 -10.144 1.00 89.44 681 LYS A CA 1
ATOM 5426 C C . LYS A 1 681 ? 33.865 -1.480 -9.515 1.00 89.44 681 LYS A C 1
ATOM 5428 O O . LYS A 1 681 ? 33.006 -0.997 -10.249 1.00 89.44 681 LYS A O 1
ATOM 5433 N N . ALA A 1 682 ? 33.902 -1.276 -8.196 1.00 90.44 682 ALA A N 1
ATOM 5434 C CA . ALA A 1 682 ? 32.960 -0.398 -7.501 1.00 90.44 682 ALA A CA 1
ATOM 5435 C C . ALA A 1 682 ? 33.060 1.041 -8.035 1.00 90.44 682 ALA A C 1
ATOM 5437 O O . ALA A 1 682 ? 32.054 1.591 -8.478 1.00 90.44 682 ALA A O 1
ATOM 5438 N N . LYS A 1 683 ? 34.277 1.596 -8.151 1.00 92.00 683 LYS A N 1
ATOM 5439 C CA . LYS A 1 683 ? 34.513 2.919 -8.763 1.00 92.00 683 LYS A CA 1
ATOM 5440 C C . LYS A 1 683 ? 33.984 2.997 -10.199 1.00 92.00 683 LYS A C 1
ATOM 5442 O O . LYS A 1 683 ? 33.312 3.962 -10.559 1.00 92.00 683 LYS A O 1
ATOM 5447 N N . LYS A 1 684 ? 34.211 1.956 -11.015 1.00 92.44 684 LYS A N 1
ATOM 5448 C CA . LYS A 1 684 ? 33.681 1.871 -12.392 1.00 92.44 684 LYS A CA 1
ATOM 5449 C C . LYS A 1 684 ? 32.154 1.882 -12.461 1.00 92.44 684 LYS A C 1
ATOM 5451 O O . LYS A 1 684 ? 31.634 2.286 -13.493 1.00 92.44 684 LYS A O 1
ATOM 5456 N N . ALA A 1 685 ? 31.430 1.508 -11.403 1.00 92.38 685 ALA A N 1
ATOM 5457 C CA . ALA A 1 685 ? 29.971 1.623 -11.366 1.00 92.38 685 ALA A CA 1
ATOM 5458 C C . ALA A 1 685 ? 29.487 3.085 -11.439 1.00 92.38 685 ALA A C 1
ATOM 5460 O O . ALA A 1 685 ? 28.397 3.326 -11.964 1.00 92.38 685 ALA A O 1
ATOM 5461 N N . ASN A 1 686 ? 30.304 4.040 -10.963 1.00 92.00 686 ASN A N 1
ATOM 5462 C CA . ASN A 1 686 ? 30.135 5.493 -11.087 1.00 92.00 686 ASN A CA 1
ATOM 5463 C C . ASN A 1 686 ? 28.683 5.950 -10.836 1.00 92.00 686 ASN A C 1
ATOM 5465 O O . ASN A 1 686 ? 27.940 6.272 -11.769 1.00 92.00 686 ASN A O 1
ATOM 5469 N N . LEU A 1 687 ? 28.248 5.885 -9.572 1.00 92.25 687 LEU A N 1
ATOM 5470 C CA . LEU A 1 687 ? 26.885 6.264 -9.179 1.00 92.25 687 LEU A CA 1
ATOM 5471 C C . LEU A 1 687 ? 26.683 7.786 -9.089 1.00 92.25 687 LEU A C 1
ATOM 5473 O O . LEU A 1 687 ? 25.550 8.241 -9.226 1.00 92.25 687 LEU A O 1
ATOM 5477 N N . VAL A 1 688 ? 27.753 8.568 -8.922 1.00 90.19 688 VAL A N 1
ATOM 5478 C CA . VAL A 1 688 ? 27.681 10.033 -8.801 1.00 90.19 688 VAL A CA 1
ATOM 5479 C C . VAL A 1 688 ? 27.226 10.717 -10.100 1.00 90.19 688 VAL A C 1
ATOM 5481 O O . VAL A 1 688 ? 26.472 11.683 -10.039 1.00 90.19 688 VAL A O 1
ATOM 5484 N N . GLU A 1 689 ? 27.571 10.171 -11.274 1.00 89.00 689 GLU A N 1
ATOM 5485 C CA . GLU A 1 689 ? 27.061 10.643 -12.577 1.00 89.00 689 GLU A CA 1
ATOM 5486 C C . GLU A 1 689 ? 25.581 10.294 -12.853 1.00 89.00 689 GLU A C 1
ATOM 5488 O O . GLU A 1 689 ? 25.024 10.751 -13.849 1.00 89.00 689 GLU A O 1
ATOM 5493 N N . LYS A 1 690 ? 24.925 9.467 -12.025 1.00 90.38 690 LYS A N 1
ATOM 5494 C CA . LYS A 1 690 ? 23.578 8.931 -12.300 1.00 90.38 690 LYS A CA 1
ATOM 5495 C C . LYS A 1 690 ? 22.524 9.641 -11.459 1.00 90.38 690 LYS A C 1
ATOM 5497 O O . LYS A 1 690 ? 22.620 9.639 -10.236 1.00 90.38 690 LYS A O 1
ATOM 5502 N N . CYS A 1 691 ? 21.472 10.186 -12.071 1.00 87.81 691 CYS A N 1
ATOM 5503 C CA . CYS A 1 691 ? 20.424 10.964 -11.386 1.00 87.81 691 CYS A CA 1
ATOM 5504 C C . CYS A 1 691 ? 19.423 10.098 -10.579 1.00 87.81 691 CYS A C 1
ATOM 5506 O O . CYS A 1 691 ? 18.198 10.195 -10.725 1.00 87.81 691 CYS A O 1
ATOM 5508 N N . ILE A 1 692 ? 19.953 9.224 -9.725 1.00 91.31 692 ILE A N 1
ATOM 5509 C CA . ILE A 1 692 ? 19.229 8.345 -8.807 1.00 91.31 692 ILE A CA 1
ATOM 5510 C C . ILE A 1 692 ? 18.704 9.178 -7.626 1.00 91.31 692 ILE A C 1
ATOM 5512 O O . ILE A 1 692 ? 19.422 9.988 -7.044 1.00 91.31 692 ILE A O 1
ATOM 5516 N N . ARG A 1 693 ? 17.432 8.962 -7.277 1.00 89.62 693 ARG A N 1
ATOM 5517 C CA . ARG A 1 693 ? 16.693 9.622 -6.188 1.00 89.62 693 ARG A CA 1
ATOM 5518 C C . ARG A 1 693 ? 16.352 8.673 -5.038 1.00 89.62 693 ARG A C 1
ATOM 5520 O O . ARG A 1 693 ? 16.321 9.126 -3.903 1.00 89.62 693 ARG A O 1
ATOM 5527 N N . ASP A 1 694 ? 16.132 7.384 -5.305 1.00 92.44 694 ASP A N 1
ATOM 5528 C CA . ASP A 1 694 ? 16.018 6.337 -4.276 1.00 92.44 694 ASP A CA 1
ATOM 5529 C C . ASP A 1 694 ? 17.100 5.278 -4.511 1.00 92.44 694 ASP A C 1
ATOM 5531 O O . ASP A 1 694 ? 17.032 4.533 -5.492 1.00 92.44 694 ASP A O 1
ATOM 5535 N N . LEU A 1 695 ? 18.100 5.235 -3.628 1.00 95.19 695 LEU A N 1
ATOM 5536 C CA . LEU A 1 695 ? 19.199 4.275 -3.676 1.00 95.19 695 LEU A CA 1
ATOM 5537 C C . LEU A 1 695 ? 19.110 3.315 -2.489 1.00 95.19 695 LEU A C 1
ATOM 5539 O O . LEU A 1 695 ? 19.132 3.732 -1.330 1.00 95.19 695 LEU A O 1
ATOM 5543 N N . SER A 1 696 ? 19.083 2.018 -2.787 1.00 94.75 696 SER A N 1
ATOM 5544 C CA . SER A 1 696 ? 19.249 0.955 -1.796 1.00 94.75 696 SER A CA 1
ATOM 5545 C C . SER A 1 696 ? 20.537 0.184 -2.076 1.00 94.75 696 SER A C 1
ATOM 5547 O O . SER A 1 696 ? 20.721 -0.296 -3.189 1.00 94.75 696 SER A O 1
ATOM 5549 N N . LEU A 1 697 ? 21.398 0.026 -1.073 1.00 94.75 697 LEU A N 1
ATOM 5550 C CA . LEU A 1 697 ? 22.618 -0.786 -1.107 1.00 94.75 697 LEU A CA 1
ATOM 5551 C C . LEU A 1 697 ? 22.460 -1.923 -0.090 1.00 94.75 697 LEU A C 1
ATOM 5553 O O . LEU A 1 697 ? 22.128 -1.663 1.063 1.00 94.75 697 LEU A O 1
ATOM 5557 N N . SER A 1 698 ? 22.601 -3.181 -0.509 1.00 91.25 698 SER A N 1
ATOM 5558 C CA . SER A 1 698 ? 22.166 -4.331 0.294 1.00 91.25 698 SER A CA 1
ATOM 5559 C C . SER A 1 698 ? 23.104 -5.537 0.145 1.00 91.25 698 SER A C 1
ATOM 5561 O O . SER A 1 698 ? 23.341 -6.049 -0.955 1.00 91.25 698 SER A O 1
ATOM 5563 N N . TRP A 1 699 ? 23.631 -5.990 1.282 1.00 89.25 699 TRP A N 1
ATOM 5564 C CA . TRP A 1 699 ? 24.468 -7.181 1.436 1.00 89.25 699 TRP A CA 1
ATOM 5565 C C . TRP A 1 699 ? 23.625 -8.394 1.870 1.00 89.25 699 TRP A C 1
ATOM 5567 O O . TRP A 1 699 ? 22.502 -8.255 2.366 1.00 89.25 699 TRP A O 1
ATOM 5577 N N . SER A 1 700 ? 24.144 -9.611 1.696 1.00 81.12 700 SER A N 1
ATOM 5578 C CA . SER A 1 700 ? 23.443 -10.836 2.103 1.00 81.12 700 SER A CA 1
ATOM 5579 C C . SER A 1 700 ? 23.295 -10.955 3.628 1.00 81.12 700 SER A C 1
ATOM 5581 O O . SER A 1 700 ? 24.234 -10.715 4.385 1.00 81.12 700 SER A O 1
ATOM 5583 N N . TRP A 1 701 ? 22.138 -11.430 4.099 1.00 64.94 701 TRP A N 1
ATOM 5584 C CA . TRP A 1 701 ? 21.935 -11.741 5.525 1.00 64.94 701 TRP A CA 1
ATOM 5585 C C . TRP A 1 701 ? 22.789 -12.939 5.992 1.00 64.94 701 TRP A C 1
ATOM 5587 O O . TRP A 1 701 ? 23.108 -13.065 7.174 1.00 64.94 701 TRP A O 1
ATOM 5597 N N . SER A 1 702 ? 23.167 -13.812 5.052 1.00 57.91 702 SER A N 1
ATOM 5598 C CA . SER A 1 702 ? 23.943 -15.043 5.253 1.00 57.91 702 SER A CA 1
ATOM 5599 C C . SER A 1 702 ? 25.425 -14.826 5.570 1.00 57.91 702 SER A C 1
ATOM 5601 O O . SER A 1 702 ? 26.062 -15.734 6.097 1.00 57.91 702 SER A O 1
ATOM 5603 N N . SER A 1 703 ? 25.995 -13.656 5.272 1.00 52.41 703 SER A N 1
ATOM 5604 C CA . SER A 1 703 ? 27.399 -13.348 5.573 1.00 52.41 703 SER A CA 1
ATOM 5605 C C . SER A 1 703 ? 27.593 -12.901 7.027 1.00 52.41 703 SER A C 1
ATOM 5607 O O . SER A 1 703 ? 27.921 -11.749 7.297 1.00 52.41 703 SER A O 1
ATOM 5609 N N . THR A 1 704 ? 27.410 -13.813 7.983 1.00 48.03 704 THR A N 1
ATOM 5610 C CA . THR A 1 704 ? 27.927 -13.629 9.349 1.00 48.03 704 THR A CA 1
ATOM 5611 C C . THR A 1 704 ? 29.453 -13.709 9.343 1.00 48.03 704 THR A C 1
ATOM 5613 O O . THR A 1 704 ? 29.997 -14.690 8.840 1.00 48.03 704 THR A O 1
ATOM 5616 N N . SER A 1 705 ? 30.120 -12.696 9.912 1.00 56.03 705 SER A N 1
ATOM 5617 C CA . SER A 1 705 ? 31.571 -12.656 10.182 1.00 56.03 705 SER A CA 1
ATOM 5618 C C . SER A 1 705 ? 32.460 -13.125 9.017 1.00 56.03 705 SER A C 1
ATOM 5620 O O . SER A 1 705 ? 33.026 -14.217 9.050 1.00 56.03 705 SER A O 1
ATOM 5622 N N . ARG A 1 706 ? 32.611 -12.278 7.989 1.00 64.12 706 ARG A N 1
ATOM 5623 C CA . ARG A 1 706 ? 33.641 -12.446 6.950 1.00 64.12 706 ARG A CA 1
ATOM 5624 C C . ARG A 1 706 ? 34.944 -11.775 7.417 1.00 64.12 706 ARG A C 1
ATOM 5626 O O . ARG A 1 706 ? 34.980 -10.547 7.411 1.00 64.12 706 ARG A O 1
ATOM 5633 N N . PRO A 1 707 ? 36.004 -12.509 7.809 1.00 52.28 707 PRO A N 1
ATOM 5634 C CA . PRO A 1 707 ? 37.298 -11.880 8.066 1.00 52.28 707 PRO A CA 1
ATOM 5635 C C . PRO A 1 707 ? 37.818 -11.221 6.779 1.00 52.28 707 PRO A C 1
ATOM 5637 O O . PRO A 1 707 ? 37.691 -11.793 5.696 1.00 52.28 707 PRO A O 1
ATOM 5640 N N . ASN A 1 708 ? 38.391 -10.023 6.910 1.00 60.84 708 ASN A N 1
ATOM 5641 C CA . ASN A 1 708 ? 38.894 -9.186 5.813 1.00 60.84 708 ASN A CA 1
ATOM 5642 C C . ASN A 1 708 ? 37.830 -8.846 4.741 1.00 60.84 708 ASN A C 1
ATOM 5644 O O . ASN A 1 708 ? 38.062 -9.018 3.543 1.00 60.84 708 ASN A O 1
ATOM 5648 N N . CYS A 1 709 ? 36.652 -8.361 5.152 1.00 71.69 709 CYS A N 1
ATOM 5649 C CA . CYS A 1 709 ? 35.679 -7.777 4.225 1.00 71.69 709 CYS A CA 1
ATOM 5650 C C . CYS A 1 709 ? 36.075 -6.352 3.800 1.00 71.69 709 CYS A C 1
ATOM 5652 O O . CYS A 1 709 ? 36.234 -5.469 4.633 1.00 71.69 709 CYS A O 1
ATOM 5654 N N . ASN A 1 710 ? 36.135 -6.109 2.492 1.00 82.25 710 ASN A N 1
ATOM 5655 C CA . ASN A 1 710 ? 36.372 -4.800 1.873 1.00 82.25 710 ASN A CA 1
ATOM 5656 C C . ASN A 1 710 ? 35.079 -3.968 1.714 1.00 82.25 710 ASN A C 1
ATOM 5658 O O . ASN A 1 710 ? 34.951 -3.184 0.774 1.00 82.25 710 ASN A O 1
ATOM 5662 N N . ASP A 1 711 ? 34.077 -4.188 2.574 1.00 86.75 711 ASP A N 1
ATOM 5663 C CA . ASP A 1 711 ? 32.751 -3.573 2.420 1.00 86.75 711 ASP A CA 1
ATOM 5664 C C . ASP A 1 711 ? 32.812 -2.044 2.555 1.00 86.75 711 ASP A C 1
ATOM 5666 O O . ASP A 1 711 ? 32.085 -1.346 1.849 1.00 86.75 711 ASP A O 1
ATOM 5670 N N . GLU A 1 712 ? 33.703 -1.532 3.410 1.00 88.19 712 GLU A N 1
ATOM 5671 C CA . GLU A 1 712 ? 33.960 -0.099 3.610 1.00 88.19 712 GLU A CA 1
ATOM 5672 C C . GLU A 1 712 ? 34.451 0.564 2.318 1.00 88.19 712 GLU A C 1
ATOM 5674 O O . GLU A 1 712 ? 33.806 1.492 1.833 1.00 88.19 712 GLU A O 1
ATOM 5679 N N . ASP A 1 713 ? 35.507 0.031 1.693 1.00 88.56 713 ASP A N 1
ATOM 5680 C CA . ASP A 1 713 ? 36.034 0.539 0.419 1.00 88.56 713 ASP A CA 1
ATOM 5681 C C . ASP A 1 713 ? 35.000 0.471 -0.717 1.00 88.56 713 ASP A C 1
ATOM 5683 O O . ASP A 1 713 ? 34.942 1.346 -1.585 1.00 88.56 713 ASP A O 1
ATOM 5687 N N . VAL A 1 714 ? 34.174 -0.583 -0.729 1.00 91.19 714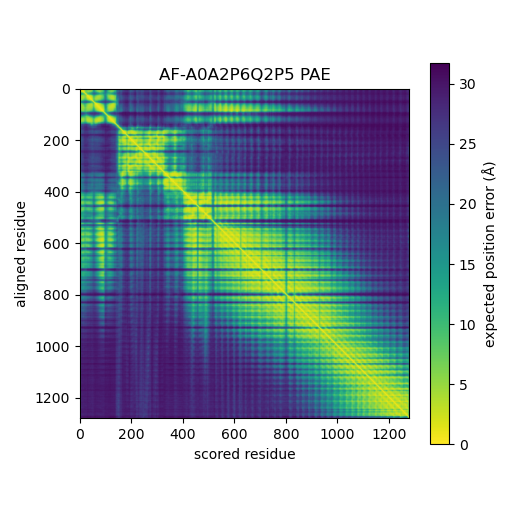 VAL A N 1
ATOM 5688 C CA . VAL A 1 714 ? 33.089 -0.754 -1.706 1.00 91.19 714 VAL A CA 1
ATOM 5689 C C . VAL A 1 714 ? 32.003 0.299 -1.499 1.00 91.19 714 VAL A C 1
ATOM 5691 O O . VAL A 1 714 ? 31.498 0.837 -2.480 1.00 91.19 714 VAL A O 1
ATOM 5694 N N . LEU A 1 715 ? 31.650 0.622 -0.253 1.00 91.19 715 LEU A N 1
ATOM 5695 C CA . LEU A 1 715 ? 30.652 1.643 0.061 1.00 91.19 715 LEU A CA 1
ATOM 5696 C C . LEU A 1 715 ? 31.194 3.071 -0.156 1.00 91.19 715 LEU A C 1
ATOM 5698 O O . LEU A 1 715 ? 30.469 3.923 -0.670 1.00 91.19 715 LEU A O 1
ATOM 5702 N N . GLU A 1 716 ? 32.473 3.322 0.135 1.00 91.12 716 GLU A N 1
ATOM 5703 C CA . GLU A 1 716 ? 33.177 4.568 -0.207 1.00 91.12 716 GLU A CA 1
ATOM 5704 C C . GLU A 1 716 ? 33.140 4.812 -1.724 1.00 91.12 716 GLU A C 1
ATOM 5706 O O . GLU A 1 716 ? 32.699 5.865 -2.182 1.00 91.12 716 GLU A O 1
ATOM 5711 N N . ALA A 1 717 ? 33.489 3.794 -2.518 1.00 91.62 717 ALA A N 1
ATOM 5712 C CA . ALA A 1 717 ? 33.495 3.854 -3.980 1.00 91.62 717 ALA A CA 1
ATOM 5713 C C . ALA A 1 717 ? 32.100 3.972 -4.637 1.00 91.62 717 ALA A C 1
ATOM 5715 O O . ALA A 1 717 ? 32.017 4.225 -5.841 1.00 91.62 717 ALA A O 1
ATOM 5716 N N . LEU A 1 718 ? 31.009 3.802 -3.881 1.00 92.69 718 LEU A N 1
ATOM 5717 C CA . LEU A 1 718 ? 29.621 3.881 -4.359 1.00 92.69 718 LEU A CA 1
ATOM 5718 C C . LEU A 1 718 ? 28.924 5.199 -3.970 1.00 92.69 718 LEU A C 1
ATOM 5720 O O . LEU A 1 718 ? 27.723 5.219 -3.696 1.00 92.69 718 LEU A O 1
ATOM 5724 N N . GLN A 1 719 ? 29.671 6.309 -3.995 1.00 91.12 719 GLN A N 1
ATOM 5725 C CA . GLN A 1 719 ? 29.154 7.659 -3.747 1.00 91.12 719 GLN A CA 1
ATOM 5726 C C . GLN A 1 719 ? 27.920 7.986 -4.625 1.00 91.12 719 GLN A C 1
ATOM 5728 O O . GLN A 1 719 ? 28.002 7.901 -5.856 1.00 91.12 719 GLN A O 1
ATOM 5733 N N . PRO A 1 720 ? 26.779 8.389 -4.030 1.00 91.88 720 PRO A N 1
ATOM 5734 C CA . PRO A 1 720 ? 25.567 8.747 -4.762 1.00 91.88 720 PRO A CA 1
ATOM 5735 C C . PRO A 1 720 ? 25.604 10.176 -5.328 1.00 91.88 720 PRO A C 1
ATOM 5737 O O . PRO A 1 720 ? 26.371 11.032 -4.891 1.00 91.88 720 PRO A O 1
ATOM 5740 N N . HIS A 1 721 ? 24.703 10.460 -6.268 1.00 89.69 721 HIS A N 1
ATOM 5741 C CA . HIS A 1 721 ? 24.495 11.799 -6.825 1.00 89.69 721 HIS A CA 1
ATOM 5742 C C . HIS A 1 721 ? 23.937 12.793 -5.773 1.00 89.69 721 HIS A C 1
ATOM 5744 O O . HIS A 1 721 ? 23.030 12.429 -5.018 1.00 89.69 721 HIS A O 1
ATOM 5750 N N . PRO A 1 722 ? 24.343 14.084 -5.780 1.00 86.69 722 PRO A N 1
ATOM 5751 C CA . PRO A 1 722 ? 23.856 15.141 -4.866 1.00 86.69 722 PRO A CA 1
ATOM 5752 C C . PRO A 1 722 ? 22.339 15.442 -4.825 1.00 86.69 722 PRO A C 1
ATOM 5754 O O . PRO A 1 722 ? 21.907 16.328 -4.091 1.00 86.69 722 PRO A O 1
ATOM 5757 N N . ASN A 1 723 ? 21.514 14.718 -5.590 1.00 87.12 723 ASN A N 1
ATOM 5758 C CA . ASN A 1 723 ? 20.056 14.893 -5.668 1.00 87.12 723 ASN A CA 1
ATOM 5759 C C . ASN A 1 723 ? 19.291 13.687 -5.091 1.00 87.12 723 ASN A C 1
ATOM 5761 O O . ASN A 1 723 ? 18.110 13.501 -5.384 1.00 87.12 723 ASN A O 1
ATOM 5765 N N . LEU A 1 724 ? 19.965 12.857 -4.289 1.00 90.94 724 LEU A N 1
ATOM 5766 C CA . LEU A 1 724 ? 19.353 11.709 -3.633 1.00 90.94 724 LEU A CA 1
ATOM 5767 C C . LEU A 1 724 ? 18.284 12.161 -2.622 1.00 90.94 724 LEU A C 1
ATOM 5769 O O . LEU A 1 724 ? 18.547 12.996 -1.759 1.00 90.94 724 LEU A O 1
ATOM 5773 N N . GLU A 1 725 ? 17.084 11.589 -2.717 1.00 91.81 725 GLU A N 1
ATOM 5774 C CA . GLU A 1 725 ? 15.954 11.856 -1.816 1.00 91.81 725 GLU A CA 1
ATOM 5775 C C . GLU A 1 725 ? 15.789 10.749 -0.764 1.00 91.81 725 GLU A C 1
ATOM 5777 O O . GLU A 1 725 ? 15.315 11.011 0.341 1.00 91.81 725 GLU A O 1
ATOM 5782 N N . VAL A 1 726 ? 16.186 9.513 -1.081 1.00 93.31 726 VAL A N 1
ATOM 5783 C CA . VAL A 1 726 ? 16.085 8.354 -0.190 1.00 93.31 726 VAL A CA 1
ATOM 5784 C C . VAL A 1 726 ? 17.358 7.509 -0.252 1.00 93.31 726 VAL A C 1
ATOM 5786 O O . VAL A 1 726 ? 17.784 7.105 -1.335 1.00 93.31 726 VAL A O 1
ATOM 5789 N N . LEU A 1 727 ? 17.931 7.199 0.914 1.00 94.94 727 LEU A N 1
ATOM 5790 C CA . LEU A 1 727 ? 19.091 6.316 1.065 1.00 94.94 727 LEU A CA 1
ATOM 5791 C C . LEU A 1 727 ? 18.762 5.137 1.986 1.00 94.94 727 LEU A C 1
ATOM 5793 O O . LEU A 1 727 ? 18.299 5.325 3.112 1.00 94.94 727 LEU A O 1
ATOM 5797 N N . LYS A 1 728 ? 19.037 3.913 1.530 1.00 95.38 728 LYS A N 1
ATOM 5798 C CA . LYS A 1 728 ? 18.862 2.682 2.310 1.00 95.38 728 LYS A CA 1
ATOM 5799 C C . LYS A 1 728 ? 20.142 1.847 2.261 1.00 95.38 728 LYS A C 1
ATOM 5801 O O . LYS A 1 728 ? 20.645 1.572 1.176 1.00 95.38 728 LYS A O 1
ATOM 5806 N N . ILE A 1 729 ? 20.655 1.429 3.415 1.00 94.44 729 ILE A N 1
ATOM 5807 C CA . ILE A 1 729 ? 21.831 0.556 3.542 1.00 94.44 729 ILE A CA 1
ATOM 5808 C C . ILE A 1 729 ? 21.425 -0.652 4.395 1.00 94.44 729 ILE A C 1
ATOM 5810 O O . ILE A 1 729 ? 21.019 -0.481 5.544 1.00 94.44 729 ILE A O 1
ATOM 5814 N N . GLU A 1 730 ? 21.499 -1.860 3.829 1.00 92.44 730 GLU A N 1
ATOM 5815 C CA . GLU A 1 730 ? 21.096 -3.119 4.473 1.00 92.44 730 GLU A CA 1
ATOM 5816 C C . GLU A 1 730 ? 22.276 -4.104 4.628 1.00 92.44 730 GLU A C 1
ATOM 5818 O O . GLU A 1 730 ? 22.975 -4.402 3.663 1.00 92.44 730 GLU A O 1
ATOM 5823 N N . ASN A 1 731 ? 22.430 -4.687 5.820 1.00 89.62 731 ASN A N 1
ATOM 5824 C CA . ASN A 1 731 ? 23.359 -5.767 6.194 1.00 89.62 731 ASN A CA 1
ATOM 5825 C C . ASN A 1 731 ? 24.863 -5.460 6.038 1.00 89.62 731 ASN A C 1
ATOM 5827 O O . ASN A 1 731 ? 25.670 -6.382 5.927 1.00 89.62 731 ASN A O 1
ATOM 5831 N N . PHE A 1 732 ? 25.241 -4.181 6.037 1.00 89.56 732 PHE A N 1
ATOM 5832 C CA . PHE A 1 732 ? 26.631 -3.730 5.945 1.00 89.56 732 PHE A CA 1
ATOM 5833 C C . PHE A 1 732 ? 27.487 -4.223 7.134 1.00 89.56 732 PHE A C 1
ATOM 5835 O O . PHE A 1 732 ? 27.026 -4.222 8.281 1.00 89.56 732 PHE A O 1
ATOM 5842 N N . LEU A 1 733 ? 28.726 -4.655 6.859 1.00 86.06 733 LEU A N 1
ATOM 5843 C CA . LEU A 1 733 ? 29.629 -5.276 7.845 1.00 86.06 733 LEU A CA 1
ATOM 5844 C C . LEU A 1 733 ? 30.876 -4.440 8.190 1.00 86.06 733 LEU A C 1
ATOM 5846 O O . LEU A 1 733 ? 31.694 -4.907 8.975 1.00 86.06 733 LEU A O 1
ATOM 5850 N N . GLY A 1 734 ? 31.036 -3.241 7.622 1.00 84.31 734 GLY A N 1
ATOM 5851 C CA . GLY A 1 734 ? 32.126 -2.332 7.995 1.00 84.31 734 GLY A CA 1
ATOM 5852 C C . GLY A 1 734 ? 31.940 -1.723 9.388 1.00 84.31 734 GLY A C 1
ATOM 5853 O O . GLY A 1 734 ? 30.807 -1.570 9.855 1.00 84.31 734 GLY A O 1
ATOM 5854 N N . ASP A 1 735 ? 33.036 -1.346 10.050 1.00 83.00 735 ASP A N 1
ATOM 5855 C CA . ASP A 1 735 ? 32.983 -0.675 11.358 1.00 83.00 735 ASP A CA 1
ATOM 5856 C C . ASP A 1 735 ? 32.643 0.826 11.228 1.00 83.00 735 ASP A C 1
ATOM 5858 O O . ASP A 1 735 ? 32.046 1.411 12.138 1.00 83.00 735 ASP A O 1
ATOM 5862 N N . LYS A 1 736 ? 32.948 1.425 10.068 1.00 83.81 736 LYS A N 1
ATOM 5863 C CA . LYS A 1 736 ? 32.730 2.837 9.732 1.00 83.81 736 LYS A CA 1
ATOM 5864 C C . LYS A 1 736 ? 31.861 3.011 8.491 1.00 83.81 736 LYS A C 1
ATOM 5866 O O . LYS A 1 736 ? 31.875 2.223 7.549 1.00 83.81 736 LYS A O 1
ATOM 5871 N N . PHE A 1 737 ? 31.117 4.109 8.494 1.00 87.94 737 PHE A N 1
ATOM 5872 C CA . PHE A 1 737 ? 30.420 4.633 7.326 1.00 87.94 737 PHE A CA 1
ATOM 5873 C C . PHE A 1 737 ? 31.365 5.508 6.468 1.00 87.94 737 PHE A C 1
ATOM 5875 O O . PHE A 1 737 ? 32.315 6.077 7.008 1.00 87.94 737 PHE A O 1
ATOM 5882 N N . PRO A 1 738 ? 31.112 5.650 5.151 1.00 86.25 738 PRO A N 1
ATOM 5883 C CA . PRO A 1 738 ? 32.017 6.319 4.211 1.00 86.25 738 PRO A CA 1
ATOM 5884 C C . PRO A 1 738 ? 32.168 7.827 4.453 1.00 86.25 738 PRO A C 1
ATOM 5886 O O . PRO A 1 738 ? 31.273 8.493 4.985 1.00 86.25 738 PRO A O 1
ATOM 5889 N N . SER A 1 739 ? 33.264 8.407 3.967 1.00 85.69 739 SER A N 1
ATOM 5890 C CA . SER A 1 739 ? 33.583 9.834 4.101 1.00 85.69 739 SER A CA 1
ATOM 5891 C C . SER A 1 739 ? 32.450 10.734 3.587 1.00 85.69 739 SER A C 1
ATOM 5893 O O . SER A 1 739 ? 32.086 11.722 4.233 1.00 85.69 739 SER A O 1
ATOM 5895 N N . TRP A 1 740 ? 31.807 10.335 2.482 1.00 86.69 740 TRP A N 1
ATOM 5896 C CA . TRP A 1 740 ? 30.727 11.086 1.843 1.00 86.69 740 TRP A CA 1
ATOM 5897 C C . TRP A 1 740 ? 29.405 11.100 2.628 1.00 86.69 740 TRP A C 1
ATOM 5899 O O . TRP A 1 740 ? 28.575 11.969 2.365 1.00 86.69 740 TRP A O 1
ATOM 5909 N N . ILE A 1 741 ? 29.202 10.195 3.597 1.00 84.12 741 ILE A N 1
ATOM 5910 C CA . ILE A 1 741 ? 28.042 10.232 4.510 1.00 84.12 741 ILE A CA 1
ATOM 5911 C C . ILE A 1 741 ? 28.407 10.784 5.899 1.00 84.12 741 ILE A C 1
ATOM 5913 O O . ILE A 1 741 ? 27.546 11.324 6.589 1.00 84.12 741 ILE A O 1
ATOM 5917 N N . MET A 1 742 ? 29.677 10.685 6.309 1.00 74.12 742 MET A N 1
ATOM 5918 C CA . MET A 1 742 ? 30.168 11.213 7.591 1.00 74.12 742 MET A CA 1
ATOM 5919 C C . MET A 1 742 ? 30.427 12.733 7.556 1.00 74.12 742 MET A C 1
ATOM 5921 O O . MET A 1 742 ? 30.385 13.394 8.595 1.00 74.12 742 MET A O 1
ATOM 5925 N N . SER A 1 743 ? 30.671 13.303 6.371 1.00 69.19 743 SER A N 1
ATOM 5926 C CA . SER A 1 743 ? 30.969 14.727 6.173 1.00 69.19 743 SER A CA 1
ATOM 5927 C C . SER A 1 743 ? 29.721 15.620 6.064 1.00 69.19 743 SER A C 1
ATOM 5929 O O . SER A 1 743 ? 28.875 15.455 5.182 1.00 69.19 743 SER A O 1
ATOM 5931 N N . LYS A 1 744 ? 29.704 16.676 6.891 1.00 60.06 744 LYS A N 1
ATOM 5932 C CA . LYS A 1 744 ? 28.766 17.824 6.899 1.00 60.06 744 LYS A CA 1
ATOM 5933 C C . LYS A 1 744 ? 28.686 18.588 5.560 1.00 60.06 744 LYS A C 1
ATOM 5935 O O . LYS A 1 744 ? 27.768 19.377 5.370 1.00 60.06 744 LYS A O 1
ATOM 5940 N N . LEU A 1 745 ? 29.642 18.379 4.648 1.00 57.62 745 LEU A N 1
ATOM 5941 C CA . LEU A 1 745 ? 29.727 19.050 3.340 1.00 57.62 745 LEU A CA 1
ATOM 5942 C C . LEU A 1 745 ? 29.442 18.122 2.144 1.00 57.62 745 LEU A C 1
ATOM 5944 O O . LEU A 1 745 ? 29.418 18.593 1.010 1.00 57.62 745 LEU A O 1
ATOM 5948 N N . SER A 1 746 ? 29.259 16.817 2.370 1.00 60.69 746 SER A N 1
ATOM 5949 C CA . SER A 1 746 ? 29.204 15.805 1.296 1.00 60.69 746 SER A CA 1
ATOM 5950 C C . SER A 1 746 ? 27.845 15.107 1.159 1.00 60.69 746 SER A C 1
ATOM 5952 O O . SER A 1 746 ? 27.573 14.489 0.129 1.00 60.69 746 SER A O 1
ATOM 5954 N N . LEU A 1 747 ? 26.983 15.228 2.170 1.00 68.50 747 LEU A N 1
ATOM 5955 C CA . LEU A 1 747 ? 25.635 14.663 2.183 1.00 68.50 747 LEU A CA 1
ATOM 5956 C C . LEU A 1 747 ? 24.661 15.444 1.268 1.00 68.50 747 LEU A C 1
ATOM 5958 O O . LEU A 1 747 ? 24.586 16.670 1.363 1.00 68.50 747 LEU A O 1
ATOM 5962 N N . PRO A 1 748 ? 23.841 14.767 0.437 1.00 70.69 748 PRO A N 1
ATOM 5963 C CA . PRO A 1 748 ? 22.788 15.417 -0.346 1.00 70.69 748 PRO A CA 1
ATOM 5964 C C . PRO A 1 748 ? 21.747 16.137 0.531 1.00 70.69 748 PRO A C 1
ATOM 5966 O O . PRO A 1 748 ? 20.976 15.508 1.256 1.00 70.69 748 PRO A O 1
ATOM 5969 N N . SER A 1 749 ? 21.648 17.464 0.407 1.00 76.81 749 SER A N 1
ATOM 5970 C CA . SER A 1 749 ? 20.679 18.299 1.146 1.00 76.81 749 SER A CA 1
ATOM 5971 C C . SER A 1 749 ? 19.207 17.998 0.813 1.00 76.81 749 SER A C 1
ATOM 5973 O O . SER A 1 749 ? 18.302 18.386 1.557 1.00 76.81 749 SER A O 1
ATOM 5975 N N . ASN A 1 750 ? 18.968 17.276 -0.285 1.00 86.44 750 ASN A N 1
ATOM 5976 C CA . ASN A 1 750 ? 17.662 16.808 -0.748 1.00 86.44 750 ASN A CA 1
ATOM 5977 C C . ASN A 1 750 ? 17.152 15.539 -0.031 1.00 86.44 750 ASN A C 1
ATOM 5979 O O . ASN A 1 750 ? 16.018 15.130 -0.287 1.00 86.44 750 ASN A O 1
ATOM 5983 N N . LEU A 1 751 ? 17.937 14.923 0.865 1.00 90.44 751 LEU A N 1
ATOM 5984 C CA . LEU A 1 751 ? 17.547 13.694 1.567 1.00 90.44 751 LEU A CA 1
ATOM 5985 C C . LEU A 1 751 ? 16.300 13.885 2.447 1.00 90.44 751 LEU A C 1
ATOM 5987 O O . LEU A 1 751 ? 16.283 14.691 3.376 1.00 90.44 751 LEU A O 1
ATOM 5991 N N . LYS A 1 752 ? 15.269 13.081 2.165 1.00 92.12 752 LYS A N 1
ATOM 5992 C CA . LYS A 1 752 ? 13.969 13.006 2.853 1.00 92.12 752 LYS A CA 1
ATOM 5993 C C . LYS A 1 752 ? 13.838 11.758 3.728 1.00 92.12 752 LYS A C 1
ATOM 5995 O O . LYS A 1 752 ? 13.129 11.798 4.732 1.00 92.12 752 LYS A O 1
ATOM 6000 N N . GLU A 1 753 ? 14.499 10.658 3.370 1.00 93.94 753 GLU A N 1
ATOM 6001 C CA . GLU A 1 753 ? 14.461 9.395 4.118 1.00 93.94 753 GLU A CA 1
ATOM 6002 C C . GLU A 1 753 ? 15.842 8.721 4.167 1.00 93.94 753 GLU A C 1
ATOM 6004 O O . GLU A 1 753 ? 16.497 8.556 3.138 1.00 93.94 753 GLU A O 1
ATOM 6009 N N . ILE A 1 754 ? 16.258 8.280 5.359 1.00 94.75 754 ILE A N 1
ATOM 6010 C CA . ILE A 1 754 ? 17.470 7.473 5.570 1.00 94.75 754 ILE A CA 1
ATOM 6011 C C . ILE A 1 754 ? 17.106 6.209 6.355 1.00 94.75 754 ILE A C 1
ATOM 6013 O O . ILE A 1 754 ? 16.391 6.276 7.360 1.00 94.75 754 ILE A O 1
ATOM 6017 N N . LYS A 1 755 ? 17.595 5.048 5.902 1.00 95.69 755 LYS A N 1
ATOM 6018 C CA . LYS A 1 755 ? 17.398 3.751 6.567 1.00 95.69 755 LYS A CA 1
ATOM 6019 C C . LYS A 1 755 ? 18.708 2.967 6.656 1.00 95.69 755 LYS A C 1
ATOM 6021 O O . LYS A 1 755 ? 19.192 2.471 5.642 1.00 95.69 755 LYS A O 1
ATOM 6026 N N . PHE A 1 756 ? 19.240 2.804 7.864 1.00 94.88 756 PHE A N 1
ATOM 6027 C CA . PHE A 1 756 ? 20.310 1.847 8.164 1.00 94.88 756 PHE A CA 1
ATOM 6028 C C . PHE A 1 756 ? 19.684 0.582 8.741 1.00 94.88 756 PHE A C 1
ATOM 6030 O O . PHE A 1 756 ? 18.889 0.675 9.679 1.00 94.88 756 PHE A O 1
ATOM 6037 N N . ARG A 1 757 ? 20.002 -0.589 8.185 1.00 92.31 757 ARG A N 1
ATOM 6038 C CA . ARG A 1 757 ? 19.355 -1.842 8.574 1.00 92.31 757 ARG A CA 1
ATOM 6039 C C . ARG A 1 757 ? 20.321 -3.002 8.713 1.00 92.31 757 ARG A C 1
ATOM 6041 O O . ARG A 1 757 ? 20.936 -3.401 7.736 1.00 92.31 757 ARG A O 1
ATOM 6048 N N . GLY A 1 758 ? 20.401 -3.600 9.897 1.00 86.44 758 GLY A N 1
ATOM 6049 C CA . GLY A 1 758 ? 21.270 -4.747 10.145 1.00 86.44 758 GLY A CA 1
ATOM 6050 C C . GLY A 1 758 ? 22.755 -4.432 9.948 1.00 86.44 758 GLY A C 1
ATOM 6051 O O . GLY A 1 758 ? 23.521 -5.353 9.674 1.00 86.44 758 GLY A O 1
ATOM 6052 N N . CYS A 1 759 ? 23.163 -3.161 10.054 1.00 88.44 759 CYS A N 1
ATOM 6053 C CA . CYS A 1 759 ? 24.568 -2.766 9.965 1.00 88.44 759 CYS A CA 1
ATOM 6054 C C . CYS A 1 759 ? 25.245 -3.168 11.282 1.00 88.44 759 CYS A C 1
ATOM 6056 O O . CYS A 1 759 ? 25.035 -2.521 12.310 1.00 88.44 759 CYS A O 1
ATOM 6058 N N . LYS A 1 760 ? 25.933 -4.315 11.283 1.00 84.19 760 LYS A N 1
ATOM 6059 C CA . LYS A 1 760 ? 26.264 -5.036 12.525 1.00 84.19 760 LYS A CA 1
ATOM 6060 C C . LYS A 1 760 ? 27.465 -4.472 13.256 1.00 84.19 760 LYS A C 1
ATOM 6062 O O . LYS A 1 760 ? 27.376 -4.340 14.470 1.00 84.19 760 LYS A O 1
ATOM 6067 N N . GLU A 1 761 ? 28.535 -4.128 12.544 1.00 86.19 761 GLU A N 1
ATOM 6068 C CA . GLU A 1 761 ? 29.798 -3.721 13.173 1.00 86.19 761 GLU A CA 1
ATOM 6069 C C . GLU A 1 761 ? 29.895 -2.212 13.441 1.00 86.19 761 GLU A C 1
ATOM 6071 O O . GLU A 1 761 ? 30.668 -1.792 14.300 1.00 86.19 761 GLU A O 1
ATOM 6076 N N . CYS A 1 762 ? 29.045 -1.406 12.796 1.00 87.75 762 CYS A N 1
ATOM 6077 C CA . CYS A 1 762 ? 28.981 0.041 12.985 1.00 87.75 762 CYS A CA 1
ATOM 6078 C C . CYS A 1 762 ? 28.638 0.436 14.434 1.00 87.75 762 CYS A C 1
ATOM 6080 O O . CYS A 1 762 ? 27.563 0.101 14.942 1.00 87.75 762 CYS A O 1
ATOM 6082 N N . LYS A 1 763 ? 29.527 1.210 15.069 1.00 88.12 763 LYS A N 1
ATOM 6083 C CA . LYS A 1 763 ? 29.391 1.697 16.458 1.00 88.12 763 LYS A CA 1
ATOM 6084 C C . LYS A 1 763 ? 28.732 3.070 16.598 1.00 88.12 763 LYS A C 1
ATOM 6086 O O . LYS A 1 763 ? 28.238 3.395 17.676 1.00 88.12 763 LYS A O 1
ATOM 6091 N N . GLU A 1 764 ? 28.728 3.866 15.533 1.00 84.94 764 GLU A N 1
ATOM 6092 C CA . GLU A 1 764 ? 28.330 5.279 15.529 1.00 84.94 764 GLU A CA 1
ATOM 6093 C C . GLU A 1 764 ? 27.426 5.590 14.328 1.00 84.94 764 GLU A C 1
ATOM 6095 O O . GLU A 1 764 ? 27.527 4.952 13.277 1.00 84.94 764 GLU A O 1
ATOM 6100 N N . VAL A 1 765 ? 26.533 6.575 14.475 1.00 87.06 765 VAL A N 1
ATOM 6101 C CA . VAL A 1 765 ? 25.649 7.049 13.393 1.00 87.06 765 VAL A CA 1
ATOM 6102 C C . VAL A 1 765 ? 26.265 8.289 12.727 1.00 87.06 765 VAL A C 1
ATOM 6104 O O . VAL A 1 765 ? 26.790 9.141 13.445 1.00 87.06 765 VAL A O 1
ATOM 6107 N N . PRO A 1 766 ? 26.167 8.448 11.391 1.00 86.94 766 PRO A N 1
ATOM 6108 C CA . PRO A 1 766 ? 26.637 9.648 10.701 1.00 86.94 766 PRO A CA 1
ATOM 6109 C C . PRO A 1 766 ? 25.979 10.947 11.186 1.00 86.94 766 PRO A C 1
ATOM 6111 O O . PRO A 1 766 ? 24.953 10.944 11.873 1.00 86.94 766 PRO A O 1
ATOM 6114 N N . LYS A 1 767 ? 26.549 12.087 10.781 1.00 86.81 767 LYS A N 1
ATOM 6115 C CA . LYS A 1 767 ? 26.118 13.409 11.250 1.00 86.81 767 LYS A CA 1
ATOM 6116 C C . LYS A 1 767 ? 24.834 13.875 10.562 1.00 86.81 767 LYS A C 1
ATOM 6118 O O . LYS A 1 767 ? 24.896 14.628 9.599 1.00 86.81 767 LYS A O 1
ATOM 6123 N N . LEU A 1 768 ? 23.661 13.443 11.033 1.00 89.12 768 LEU A N 1
ATOM 6124 C CA . LEU A 1 768 ? 22.385 13.629 10.320 1.00 89.12 768 LEU A CA 1
ATOM 6125 C C . LEU A 1 768 ? 21.557 14.855 10.740 1.00 89.12 768 LEU A C 1
ATOM 6127 O O . LEU A 1 768 ? 20.746 15.328 9.944 1.00 89.12 768 LEU A O 1
ATOM 6131 N N . GLY A 1 769 ? 21.747 15.403 11.945 1.00 84.06 769 GLY A N 1
ATOM 6132 C CA . GLY A 1 769 ? 20.886 16.477 12.475 1.00 84.06 769 GLY A CA 1
ATOM 6133 C C . GLY A 1 769 ? 20.926 17.813 11.725 1.00 84.06 769 GLY A C 1
ATOM 6134 O O . GLY A 1 769 ? 20.033 18.639 11.911 1.00 84.06 769 GLY A O 1
ATOM 6135 N N . HIS A 1 770 ? 21.901 18.007 10.832 1.00 81.44 770 HIS A N 1
ATOM 6136 C CA . HIS A 1 770 ? 22.006 19.186 9.968 1.00 81.44 770 HIS A CA 1
ATOM 6137 C C . HIS A 1 770 ? 21.150 19.107 8.685 1.00 81.44 770 HIS A C 1
ATOM 6139 O O . HIS A 1 770 ? 21.068 20.093 7.954 1.00 81.44 770 HIS A O 1
ATOM 6145 N N . LEU A 1 771 ? 20.535 17.956 8.376 1.00 87.31 771 LEU A N 1
ATOM 6146 C CA . LEU A 1 771 ? 19.806 17.749 7.120 1.00 87.31 771 LEU A CA 1
ATOM 6147 C C . LEU A 1 771 ? 18.436 18.461 7.134 1.00 87.31 771 LEU A C 1
ATOM 6149 O O . LEU A 1 771 ? 17.569 18.095 7.933 1.00 87.31 771 LEU A O 1
ATOM 6153 N N . PRO A 1 772 ? 18.183 19.437 6.236 1.00 86.00 772 PRO A N 1
ATOM 6154 C CA . PRO A 1 772 ? 16.995 20.289 6.320 1.00 86.00 772 PRO A CA 1
ATOM 6155 C C . PRO A 1 772 ? 15.703 19.584 5.886 1.00 86.00 772 PRO A C 1
ATOM 6157 O O . PRO A 1 772 ? 14.629 19.923 6.371 1.00 86.00 772 PRO A O 1
ATOM 6160 N N . ASN A 1 773 ? 15.797 18.601 4.983 1.00 89.00 773 ASN A N 1
ATOM 6161 C CA . ASN A 1 773 ? 14.646 17.936 4.362 1.00 89.00 773 ASN A CA 1
ATOM 6162 C C . ASN A 1 773 ? 14.298 16.564 4.966 1.00 89.00 773 ASN A C 1
ATOM 6164 O O . ASN A 1 773 ? 13.297 15.967 4.560 1.00 89.00 773 ASN A O 1
ATOM 6168 N N . LEU A 1 774 ? 15.090 16.055 5.917 1.00 91.94 774 LEU A N 1
ATOM 6169 C CA . LEU A 1 774 ? 14.963 14.687 6.425 1.00 91.94 774 LEU A CA 1
ATOM 6170 C C . LEU A 1 774 ? 13.664 14.521 7.227 1.00 91.94 774 LEU A C 1
ATOM 6172 O O . LEU A 1 774 ? 13.537 15.073 8.313 1.00 91.94 774 LEU A O 1
ATOM 6176 N N . ARG A 1 775 ? 12.712 13.735 6.705 1.00 92.69 775 ARG A N 1
ATOM 6177 C CA . ARG A 1 775 ? 11.390 13.467 7.306 1.00 92.69 775 ARG A CA 1
ATOM 6178 C C . ARG A 1 775 ? 11.316 12.146 8.064 1.00 92.69 775 ARG A C 1
ATOM 6180 O O . ARG A 1 775 ? 10.551 12.050 9.022 1.00 92.69 775 ARG A O 1
ATOM 6187 N N . SER A 1 776 ? 12.075 11.137 7.638 1.00 94.56 776 SER A N 1
ATOM 6188 C CA . SER A 1 776 ? 12.053 9.790 8.221 1.00 94.56 776 SER A CA 1
ATOM 6189 C C . SER A 1 776 ? 13.463 9.240 8.413 1.00 94.56 776 SER A C 1
ATOM 6191 O O . SER A 1 776 ? 14.250 9.209 7.467 1.00 94.56 776 SER A O 1
ATOM 6193 N N . LEU A 1 777 ? 13.748 8.728 9.609 1.00 96.00 777 LEU A N 1
ATOM 6194 C CA . LEU A 1 777 ? 15.017 8.091 9.952 1.00 96.00 777 LEU A CA 1
ATOM 6195 C C . LEU A 1 777 ? 14.780 6.739 10.639 1.00 96.00 777 LEU A C 1
ATOM 6197 O O . LEU A 1 777 ? 14.093 6.663 11.658 1.00 96.00 777 LEU A O 1
ATOM 6201 N N . TYR A 1 778 ? 15.352 5.677 10.069 1.00 96.31 778 TYR A N 1
ATOM 6202 C CA . TYR A 1 778 ? 15.328 4.317 10.613 1.00 96.31 778 TYR A CA 1
ATOM 6203 C C . TYR A 1 778 ? 16.754 3.829 10.883 1.00 96.31 778 TYR A C 1
ATOM 6205 O O . TYR A 1 778 ? 17.608 3.896 9.997 1.00 96.31 778 TYR A O 1
ATOM 6213 N N . ILE A 1 779 ? 16.997 3.329 12.092 1.00 95.31 779 ILE A N 1
ATOM 6214 C CA . ILE A 1 779 ? 18.307 2.893 12.580 1.00 95.31 779 ILE A CA 1
ATOM 6215 C C . ILE A 1 779 ? 18.162 1.490 13.176 1.00 95.31 779 ILE A C 1
ATOM 6217 O O . ILE A 1 779 ? 17.567 1.325 14.236 1.00 95.31 779 ILE A O 1
ATOM 6221 N N . GLU A 1 780 ? 18.714 0.474 12.519 1.00 94.06 780 GLU A N 1
ATOM 6222 C CA . GLU A 1 780 ? 18.810 -0.891 13.045 1.00 94.06 780 GLU A CA 1
ATOM 6223 C C . GLU A 1 780 ? 20.280 -1.332 13.020 1.00 94.06 780 GLU A C 1
ATOM 6225 O O . GLU A 1 780 ? 20.783 -1.828 12.012 1.00 94.06 780 GLU A O 1
ATOM 6230 N N . MET A 1 781 ? 20.985 -1.053 14.123 1.00 91.50 781 MET A N 1
ATOM 6231 C CA . MET A 1 781 ? 22.450 -1.118 14.250 1.00 91.50 781 MET A CA 1
ATOM 6232 C C . MET A 1 781 ? 22.853 -1.799 15.574 1.00 91.50 781 MET A C 1
ATOM 6234 O O . MET A 1 781 ? 22.956 -1.124 16.598 1.00 91.50 781 MET A O 1
ATOM 6238 N N . PRO A 1 782 ? 23.057 -3.131 15.599 1.00 89.38 782 PRO A N 1
ATOM 6239 C CA . PRO A 1 782 ? 23.276 -3.885 16.838 1.00 89.38 782 PRO A CA 1
ATOM 6240 C C . PRO A 1 782 ? 24.455 -3.451 17.720 1.00 89.38 782 PRO A C 1
ATOM 6242 O O . PRO A 1 782 ? 24.319 -3.498 18.945 1.00 89.38 782 PRO A O 1
ATOM 6245 N N . ASN A 1 783 ? 25.575 -3.012 17.132 1.00 90.31 783 ASN A N 1
ATOM 6246 C CA . ASN A 1 783 ? 26.745 -2.538 17.882 1.00 90.31 783 ASN A CA 1
ATOM 6247 C C . ASN A 1 783 ? 26.777 -1.020 18.135 1.00 90.31 783 ASN A C 1
ATOM 6249 O O . ASN A 1 783 ? 27.761 -0.558 18.701 1.00 90.31 783 ASN A O 1
ATOM 6253 N N . LEU A 1 784 ? 25.738 -0.257 17.771 1.00 91.94 784 LEU A N 1
ATOM 6254 C CA . LEU A 1 784 ? 25.652 1.181 18.056 1.00 91.94 784 LEU A CA 1
ATOM 6255 C C . LEU A 1 784 ? 25.817 1.444 19.561 1.00 91.94 784 LEU A C 1
ATOM 6257 O O . LEU A 1 784 ? 25.014 0.940 20.338 1.00 91.94 784 LEU A O 1
ATOM 6261 N N . GLU A 1 785 ? 26.823 2.224 19.968 1.00 90.25 785 GLU A N 1
ATOM 6262 C CA . GLU A 1 785 ? 27.176 2.394 21.390 1.00 90.25 785 GLU A CA 1
ATOM 6263 C C . GLU A 1 785 ? 26.564 3.662 22.013 1.00 90.25 785 GLU A C 1
ATOM 6265 O O . GLU A 1 785 ? 26.092 3.621 23.154 1.00 90.25 785 GLU A O 1
ATOM 6270 N N . ARG A 1 786 ? 26.540 4.787 21.277 1.00 89.25 786 ARG A N 1
ATOM 6271 C CA . ARG A 1 786 ? 26.042 6.094 21.758 1.00 89.25 786 ARG A CA 1
ATOM 6272 C C . ARG A 1 786 ? 25.383 6.933 20.657 1.00 89.25 786 ARG A C 1
ATOM 6274 O O . ARG A 1 786 ? 25.709 6.801 19.480 1.00 89.25 786 ARG A O 1
ATOM 6281 N N . LEU A 1 787 ? 24.508 7.855 21.061 1.00 90.00 787 LEU A N 1
ATOM 6282 C CA . LEU A 1 787 ? 23.942 8.927 20.234 1.00 90.00 787 LEU A CA 1
ATOM 6283 C C . LEU A 1 787 ? 24.149 10.276 20.937 1.00 90.00 787 LEU A C 1
ATOM 6285 O O . LEU A 1 787 ? 23.587 10.497 22.007 1.00 90.00 787 LEU A O 1
ATOM 6289 N N . GLY A 1 788 ? 24.939 11.173 20.340 1.00 84.25 788 GLY A N 1
ATOM 6290 C CA . GLY A 1 788 ? 25.316 12.465 20.933 1.00 84.25 788 GLY A CA 1
ATOM 6291 C C . GLY A 1 788 ? 25.602 13.558 19.897 1.00 84.25 788 GLY A C 1
ATOM 6292 O O . GLY A 1 788 ? 24.992 13.566 18.829 1.00 84.25 788 GLY A O 1
ATOM 6293 N N . SER A 1 789 ? 26.527 14.475 20.209 1.00 77.00 789 SER A N 1
ATOM 6294 C CA . SER A 1 789 ? 26.956 15.629 19.383 1.00 77.00 789 SER A CA 1
ATOM 6295 C C . SER A 1 789 ? 27.018 15.343 17.881 1.00 77.00 789 SER A C 1
ATOM 6297 O O . SER A 1 789 ? 26.438 16.067 17.067 1.00 77.00 789 SER A O 1
ATOM 6299 N N . ASP A 1 790 ? 27.676 14.245 17.526 1.00 78.88 790 ASP A N 1
ATOM 6300 C CA . ASP A 1 790 ? 27.941 13.850 16.152 1.00 78.88 790 ASP A CA 1
ATOM 6301 C C . ASP A 1 790 ? 26.656 13.501 15.408 1.00 78.88 790 ASP A C 1
ATOM 6303 O O . ASP A 1 790 ? 26.426 14.060 14.341 1.00 78.88 790 ASP A O 1
ATOM 6307 N N . PHE A 1 791 ? 25.756 12.717 16.011 1.00 87.31 791 PHE A N 1
ATOM 6308 C CA . PHE A 1 791 ? 24.436 12.402 15.450 1.00 87.31 791 PHE A CA 1
ATOM 6309 C C . PHE A 1 791 ? 23.627 13.669 15.120 1.00 87.31 791 PHE A C 1
ATOM 6311 O O . PHE A 1 791 ? 23.012 13.765 14.053 1.00 87.31 791 PHE A O 1
ATOM 6318 N N . TYR A 1 792 ? 23.675 14.674 16.001 1.00 83.25 792 TYR A N 1
ATOM 6319 C CA . TYR A 1 792 ? 23.023 15.969 15.787 1.00 83.25 792 TYR A CA 1
ATOM 6320 C C . TYR A 1 792 ? 23.750 16.873 14.770 1.00 83.25 792 TYR A C 1
ATOM 6322 O O . TYR A 1 792 ? 23.164 17.843 14.294 1.00 83.25 792 TYR A O 1
ATOM 6330 N N . GLY A 1 793 ? 25.003 16.580 14.408 1.00 73.38 793 GLY A N 1
ATOM 6331 C CA . GLY A 1 793 ? 25.812 17.429 13.526 1.00 73.38 793 GLY A CA 1
ATOM 6332 C C . GLY A 1 793 ? 26.195 18.777 14.152 1.00 73.38 793 GLY A C 1
ATOM 6333 O O . GLY A 1 793 ? 26.294 19.782 13.441 1.00 73.38 793 GLY A O 1
ATOM 6334 N N . TYR A 1 794 ? 26.374 18.806 15.475 1.00 68.44 794 TYR A N 1
ATOM 6335 C CA . TYR A 1 794 ? 26.763 19.988 16.244 1.00 68.44 794 TYR A CA 1
ATOM 6336 C C . TYR A 1 794 ? 28.143 19.786 16.877 1.00 68.44 794 TYR A C 1
ATOM 6338 O O . TYR A 1 794 ? 28.380 18.771 17.530 1.00 68.44 794 TYR A O 1
ATOM 6346 N N . ASP A 1 795 ? 29.027 20.764 16.698 1.00 62.25 795 ASP A N 1
ATOM 6347 C CA . ASP A 1 795 ? 30.321 20.840 17.372 1.00 62.25 795 ASP A CA 1
ATOM 6348 C C . ASP A 1 795 ? 30.236 21.915 18.476 1.00 62.25 795 ASP A C 1
ATOM 6350 O O . ASP A 1 795 ? 29.963 23.076 18.152 1.00 62.25 795 ASP A O 1
ATOM 6354 N N . PRO A 1 796 ? 30.453 21.574 19.763 1.00 56.47 796 PRO A N 1
ATOM 6355 C CA . PRO A 1 796 ? 30.472 22.542 20.862 1.00 56.47 796 PRO A CA 1
ATOM 6356 C C . PRO A 1 796 ? 31.510 23.664 20.717 1.00 56.47 796 PRO A C 1
ATOM 6358 O O . PRO A 1 796 ? 31.379 24.690 21.383 1.00 56.47 796 PRO A O 1
ATOM 6361 N N . HIS A 1 797 ? 32.525 23.486 19.867 1.00 55.06 797 HIS A N 1
ATOM 6362 C CA . HIS A 1 797 ? 33.605 24.443 19.640 1.00 55.06 797 HIS A CA 1
ATOM 6363 C C . HIS A 1 797 ? 33.399 25.323 18.388 1.00 55.06 797 HIS A C 1
ATOM 6365 O O . HIS A 1 797 ? 34.112 26.315 18.236 1.00 55.06 797 HIS A O 1
ATOM 6371 N N . GLU A 1 798 ? 32.392 25.062 17.536 1.00 54.59 798 GLU A N 1
ATOM 6372 C CA . GLU A 1 798 ? 31.962 25.967 16.443 1.00 54.59 798 GLU A CA 1
ATOM 6373 C C . GLU A 1 798 ? 31.184 27.197 16.984 1.00 54.59 798 GLU A C 1
ATOM 6375 O O . GLU A 1 798 ? 30.092 27.537 16.523 1.00 54.59 798 GLU A O 1
ATOM 6380 N N . ALA A 1 799 ? 31.744 27.900 17.974 1.00 45.72 799 ALA A N 1
ATOM 6381 C CA . ALA A 1 799 ? 31.150 29.074 18.619 1.00 45.72 799 ALA A CA 1
ATOM 6382 C C . ALA A 1 799 ? 31.271 30.356 17.761 1.00 45.72 799 ALA A C 1
ATOM 6384 O O . ALA A 1 799 ? 31.825 31.370 18.188 1.00 45.72 799 ALA A O 1
ATOM 6385 N N . THR A 1 800 ? 30.766 30.324 16.525 1.00 43.97 800 THR A N 1
ATOM 6386 C CA . THR A 1 800 ? 30.734 31.497 15.635 1.00 43.97 800 THR A CA 1
ATOM 6387 C C . THR A 1 800 ? 29.674 32.515 16.061 1.00 43.97 800 THR A C 1
ATOM 6389 O O . THR A 1 800 ? 28.543 32.154 16.384 1.00 43.97 800 THR A O 1
ATOM 6392 N N . THR A 1 801 ? 30.025 33.799 16.003 1.00 45.06 801 THR A N 1
ATOM 6393 C CA . THR A 1 801 ? 29.260 34.953 16.506 1.00 45.06 801 THR A CA 1
ATOM 6394 C C . THR A 1 801 ? 28.030 35.327 15.656 1.00 45.06 801 THR A C 1
ATOM 6396 O O . THR A 1 801 ? 27.949 36.415 15.090 1.00 45.06 801 THR A O 1
ATOM 6399 N N . GLY A 1 802 ? 27.039 34.432 15.574 1.00 47.06 802 GLY A N 1
ATOM 6400 C CA . GLY A 1 802 ? 25.787 34.638 14.835 1.00 47.06 802 GLY A CA 1
ATOM 6401 C C . GLY A 1 802 ? 24.535 34.563 15.716 1.00 47.06 802 GLY A C 1
ATOM 6402 O O . GLY A 1 802 ? 24.263 33.536 16.330 1.00 47.06 802 GLY A O 1
ATOM 6403 N N . CYS A 1 803 ? 23.724 35.626 15.731 1.00 42.72 803 CYS A N 1
ATOM 6404 C CA . CYS A 1 803 ? 22.457 35.681 16.475 1.00 42.72 803 CYS A CA 1
ATOM 6405 C C . CYS A 1 803 ? 21.306 34.989 15.706 1.00 42.72 803 CYS A C 1
ATOM 6407 O O . CYS A 1 803 ? 20.323 35.623 15.325 1.00 42.72 803 CYS A O 1
ATOM 6409 N N . GLN A 1 804 ? 21.455 33.694 15.405 1.00 51.19 804 GLN A N 1
ATOM 6410 C CA . GLN A 1 804 ? 20.445 32.893 14.703 1.00 51.19 804 GLN A CA 1
ATOM 6411 C C . GLN A 1 804 ? 20.200 31.555 15.410 1.00 51.19 804 GLN A C 1
ATOM 6413 O O . GLN A 1 804 ? 21.127 30.800 15.697 1.00 51.19 804 GLN A O 1
ATOM 6418 N N . THR A 1 805 ? 18.928 31.243 15.660 1.00 55.31 805 THR A N 1
ATOM 6419 C CA . THR A 1 805 ? 18.479 29.980 16.262 1.00 55.31 805 THR A CA 1
ATOM 6420 C C . THR A 1 805 ? 18.691 28.816 15.293 1.00 55.31 805 THR A C 1
ATOM 6422 O O . THR A 1 805 ? 17.948 28.667 14.319 1.00 55.31 805 THR A O 1
ATOM 6425 N N . LYS A 1 806 ? 19.692 27.970 15.551 1.00 67.50 806 LYS A N 1
ATOM 6426 C CA . LYS A 1 806 ? 19.976 26.782 14.734 1.00 67.50 806 LYS A CA 1
ATOM 6427 C C . LYS A 1 806 ? 18.972 25.673 15.068 1.00 67.50 806 LYS A C 1
ATOM 6429 O O . LYS A 1 806 ? 18.898 25.221 16.208 1.00 67.50 806 LYS A O 1
ATOM 6434 N N . ALA A 1 807 ? 18.196 25.236 14.078 1.00 75.56 807 ALA A N 1
ATOM 6435 C CA . ALA A 1 807 ? 17.287 24.100 14.219 1.00 75.56 807 ALA A CA 1
ATOM 6436 C C . ALA A 1 807 ? 17.991 22.793 13.817 1.00 75.56 807 ALA A C 1
ATOM 6438 O O . ALA A 1 807 ? 18.639 22.735 12.772 1.00 75.56 807 ALA A O 1
ATOM 6439 N N . LEU A 1 808 ? 17.851 21.746 14.632 1.00 85.56 808 LEU A N 1
ATOM 6440 C CA . LEU A 1 808 ? 18.439 20.422 14.408 1.00 85.56 808 LEU A CA 1
ATOM 6441 C C . LEU A 1 808 ? 17.318 19.394 14.203 1.00 85.56 808 LEU A C 1
ATOM 6443 O O . LEU A 1 808 ? 16.361 19.334 14.978 1.00 85.56 808 LEU A O 1
ATOM 6447 N N . PHE A 1 809 ? 17.420 18.599 13.135 1.00 88.62 809 PHE A N 1
ATOM 6448 C CA . PHE A 1 809 ? 16.323 17.779 12.598 1.00 88.62 809 PHE A CA 1
ATOM 6449 C C . PHE A 1 809 ? 15.006 18.570 12.360 1.00 88.62 809 PHE A C 1
ATOM 6451 O O . PHE A 1 809 ? 13.943 18.145 12.825 1.00 88.62 809 PHE A O 1
ATOM 6458 N N . PRO A 1 810 ? 15.028 19.711 11.635 1.00 87.25 810 PRO A N 1
ATOM 6459 C CA . PRO A 1 810 ? 13.876 20.618 11.532 1.00 87.25 810 PRO A CA 1
ATOM 6460 C C . PRO A 1 810 ? 12.628 19.973 10.906 1.00 87.25 810 PRO A C 1
ATOM 6462 O O . PRO A 1 810 ? 11.514 20.234 11.356 1.00 87.25 810 PRO A O 1
ATOM 6465 N N . ALA A 1 811 ? 12.796 19.103 9.903 1.00 90.88 811 ALA A N 1
ATOM 6466 C CA . ALA A 1 811 ? 11.699 18.458 9.170 1.00 90.88 811 ALA A CA 1
ATOM 6467 C C . ALA A 1 811 ? 11.381 17.014 9.616 1.00 90.88 811 ALA A C 1
ATOM 6469 O O . ALA A 1 811 ? 10.500 16.379 9.025 1.00 90.88 811 ALA A O 1
ATOM 6470 N N . LEU A 1 812 ? 12.079 16.475 10.626 1.00 93.75 812 LEU A N 1
ATOM 6471 C CA . LEU A 1 812 ? 11.986 15.057 10.988 1.00 93.75 812 LEU A CA 1
ATOM 6472 C C . LEU A 1 812 ? 10.650 14.757 11.666 1.00 93.75 812 LEU A C 1
ATOM 6474 O O . LEU A 1 812 ? 10.419 15.210 12.779 1.00 93.75 812 LEU A O 1
ATOM 6478 N N . LYS A 1 813 ? 9.798 13.962 11.007 1.00 93.75 813 LYS A N 1
ATOM 6479 C CA . LYS A 1 813 ? 8.478 13.534 11.498 1.00 93.75 813 LYS A CA 1
ATOM 6480 C C . LYS A 1 813 ? 8.495 12.163 12.163 1.00 93.75 813 LYS A C 1
ATOM 6482 O O . LYS A 1 813 ? 7.693 11.912 13.059 1.00 93.75 813 LYS A O 1
ATOM 6487 N N . SER A 1 814 ? 9.389 11.267 11.739 1.00 95.25 814 SER A N 1
ATOM 6488 C CA . SER A 1 814 ? 9.477 9.914 12.291 1.00 95.25 814 SER A CA 1
ATOM 6489 C C . SER A 1 814 ? 10.917 9.475 12.539 1.00 95.25 814 SER A C 1
ATOM 6491 O O . SER A 1 814 ? 11.740 9.472 11.623 1.00 95.25 814 SER A O 1
ATOM 6493 N N . LEU A 1 815 ? 11.188 9.057 13.776 1.00 96.44 815 LEU A N 1
ATOM 6494 C CA . LEU A 1 815 ? 12.433 8.429 14.204 1.00 96.44 815 LEU A CA 1
ATOM 6495 C C . LEU A 1 815 ? 12.130 7.016 14.711 1.00 96.44 815 LEU A C 1
ATOM 6497 O O . LEU A 1 815 ? 11.225 6.806 15.520 1.00 96.44 815 LEU A O 1
ATOM 6501 N N . THR A 1 816 ? 12.868 6.026 14.222 1.00 96.12 816 THR A N 1
ATOM 6502 C CA . THR A 1 816 ? 12.748 4.632 14.658 1.00 96.12 816 THR A CA 1
ATOM 6503 C C . THR A 1 816 ? 14.129 4.029 14.867 1.00 96.12 816 THR A C 1
ATOM 6505 O O . THR A 1 816 ? 14.949 4.033 13.954 1.00 96.12 816 THR A O 1
ATOM 6508 N N . ILE A 1 817 ? 14.364 3.481 16.058 1.00 94.94 817 ILE A N 1
ATOM 6509 C CA . ILE A 1 817 ? 15.600 2.795 16.439 1.00 94.94 817 ILE A CA 1
ATOM 6510 C C . ILE A 1 817 ? 15.224 1.371 16.855 1.00 94.94 817 ILE A C 1
ATOM 6512 O O . ILE A 1 817 ? 14.445 1.194 17.793 1.00 94.94 817 ILE A O 1
ATOM 6516 N N . GLN A 1 818 ? 15.730 0.356 16.149 1.00 93.31 818 GLN A N 1
ATOM 6517 C CA . GLN A 1 818 ? 15.428 -1.053 16.421 1.00 93.31 818 GLN A CA 1
ATOM 6518 C C . GLN A 1 818 ? 16.690 -1.894 16.636 1.00 93.31 818 GLN A C 1
ATOM 6520 O O . GLN A 1 818 ? 17.698 -1.707 15.968 1.00 93.31 818 GLN A O 1
ATOM 6525 N N . TYR A 1 819 ? 16.627 -2.858 17.551 1.00 89.56 819 TYR A N 1
ATOM 6526 C CA . TYR A 1 819 ? 17.667 -3.849 17.834 1.00 89.56 819 TYR A CA 1
ATOM 6527 C C . TYR A 1 819 ? 19.067 -3.257 18.092 1.00 89.56 819 TYR A C 1
ATOM 6529 O O . TYR A 1 819 ? 20.068 -3.918 17.818 1.00 89.56 819 TYR A O 1
ATOM 6537 N N . ALA A 1 820 ? 19.150 -2.034 18.633 1.00 89.38 820 ALA A N 1
ATOM 6538 C CA . ALA A 1 820 ? 20.403 -1.362 18.982 1.00 89.38 820 ALA A CA 1
ATOM 6539 C C . ALA A 1 820 ? 20.963 -1.914 20.308 1.00 89.38 820 ALA A C 1
ATOM 6541 O O . ALA A 1 820 ? 20.914 -1.273 21.358 1.00 89.38 820 ALA A O 1
ATOM 6542 N N . GLY A 1 821 ? 21.443 -3.160 20.256 1.00 86.62 821 GLY A N 1
ATOM 6543 C CA . GLY A 1 821 ? 21.779 -3.989 21.416 1.00 86.62 821 GLY A CA 1
ATOM 6544 C C . GLY A 1 821 ? 22.776 -3.371 22.401 1.00 86.62 821 GLY A C 1
ATOM 6545 O O . GLY A 1 821 ? 22.619 -3.563 23.608 1.00 86.62 821 GLY A O 1
ATOM 6546 N N . LYS A 1 822 ? 23.769 -2.628 21.896 1.00 89.69 822 LYS A N 1
ATOM 6547 C CA . LYS A 1 822 ? 24.823 -1.965 22.687 1.00 89.69 822 LYS A CA 1
ATOM 6548 C C . LYS A 1 822 ? 24.577 -0.479 22.978 1.00 89.69 822 LYS A C 1
ATOM 6550 O O . LYS A 1 822 ? 25.465 0.164 23.529 1.00 89.69 822 LYS A O 1
ATOM 6555 N N . LEU A 1 823 ? 23.413 0.081 22.633 1.00 92.44 823 LEU A N 1
ATOM 6556 C CA . LEU A 1 823 ? 23.174 1.516 22.812 1.00 92.44 823 LEU A CA 1
ATOM 6557 C C . LEU A 1 823 ? 23.017 1.824 24.306 1.00 92.44 823 LEU A C 1
ATOM 6559 O O . LEU A 1 823 ? 21.981 1.517 24.890 1.00 92.44 823 LEU A O 1
ATOM 6563 N N . ILE A 1 824 ? 24.047 2.420 24.911 1.00 88.62 824 ILE A N 1
ATOM 6564 C CA . ILE A 1 824 ? 24.086 2.759 26.342 1.00 88.62 824 ILE A CA 1
ATOM 6565 C C . ILE A 1 824 ? 23.502 4.152 26.589 1.00 88.62 824 ILE A C 1
ATOM 6567 O O . ILE A 1 824 ? 22.779 4.362 27.563 1.00 88.62 824 ILE A O 1
ATOM 6571 N N . GLU A 1 825 ? 23.817 5.108 25.717 1.00 88.25 825 GLU A N 1
ATOM 6572 C CA . GLU A 1 825 ? 23.581 6.531 25.957 1.00 88.25 825 GLU A CA 1
ATOM 6573 C C . GLU A 1 825 ? 22.940 7.199 24.739 1.00 88.25 825 GLU A C 1
ATOM 6575 O O . GLU A 1 825 ? 23.475 7.125 23.631 1.00 88.25 825 GLU A O 1
ATOM 6580 N N . TRP A 1 826 ? 21.831 7.907 24.950 1.00 90.94 826 TRP A N 1
ATOM 6581 C CA . TRP A 1 826 ? 21.337 8.910 24.012 1.00 90.94 826 TRP A CA 1
ATOM 6582 C C . TRP A 1 826 ? 21.267 10.251 24.745 1.00 90.94 826 TRP A C 1
ATOM 6584 O O . TRP A 1 826 ? 20.360 10.496 25.542 1.00 90.94 826 TRP A O 1
ATOM 6594 N N . SER A 1 827 ? 22.269 11.101 24.522 1.00 83.12 827 SER A N 1
ATOM 6595 C CA . SER A 1 827 ? 22.400 12.372 25.228 1.00 83.12 827 SER A CA 1
ATOM 6596 C C . SER A 1 827 ? 21.516 13.465 24.631 1.00 83.12 827 SER A C 1
ATOM 6598 O O . SER A 1 827 ? 21.292 13.562 23.419 1.00 83.12 827 SER A O 1
ATOM 6600 N N . GLU A 1 828 ? 20.998 14.308 25.521 1.00 76.75 828 GLU A N 1
ATOM 6601 C CA . GLU A 1 828 ? 20.403 15.595 25.173 1.00 76.75 828 GLU A CA 1
ATOM 6602 C C . GLU A 1 828 ? 21.557 16.545 24.782 1.00 76.75 828 GLU A C 1
ATOM 6604 O O . GLU A 1 828 ? 22.587 16.551 25.465 1.00 76.75 828 GLU A O 1
ATOM 6609 N N . PRO A 1 829 ? 21.469 17.290 23.663 1.00 69.62 829 PRO A N 1
ATOM 6610 C CA . PRO A 1 829 ? 22.575 18.134 23.219 1.00 69.62 829 PRO A CA 1
ATOM 6611 C C . PRO A 1 829 ? 22.860 19.228 24.252 1.00 69.62 829 PRO A C 1
ATOM 6613 O O . PRO A 1 829 ? 21.937 19.814 24.808 1.00 69.62 829 PRO A O 1
ATOM 6616 N N . GLN A 1 830 ? 24.138 19.513 24.513 1.00 59.66 830 GLN A N 1
ATOM 6617 C CA . GLN A 1 830 ? 24.539 20.543 25.474 1.00 59.66 830 GLN A CA 1
ATOM 6618 C C . GLN A 1 830 ? 24.469 21.926 24.812 1.00 59.66 830 GLN A C 1
ATOM 6620 O O . GLN A 1 830 ? 25.112 22.166 23.789 1.00 59.66 830 GLN A O 1
ATOM 6625 N N . VAL A 1 831 ? 23.648 22.821 25.370 1.00 52.84 831 VAL A N 1
ATOM 6626 C CA . VAL A 1 831 ? 23.186 24.042 24.690 1.00 52.84 831 VAL A CA 1
ATOM 6627 C C . VAL A 1 831 ? 23.750 25.312 25.334 1.00 52.84 831 VAL A C 1
ATOM 6629 O O . VAL A 1 831 ? 23.480 25.587 26.499 1.00 52.84 831 VAL A O 1
ATOM 6632 N N . LEU A 1 832 ? 24.456 26.129 24.541 1.00 48.06 832 LEU A N 1
ATOM 6633 C CA . LEU A 1 832 ? 24.883 27.497 24.896 1.00 48.06 832 LEU A CA 1
ATOM 6634 C C . LEU A 1 832 ? 24.088 28.604 24.168 1.00 48.06 832 LEU A C 1
ATOM 6636 O O . LEU A 1 832 ? 24.177 29.771 24.536 1.00 48.06 832 LEU A O 1
ATOM 6640 N N . LEU A 1 833 ? 23.309 28.252 23.140 1.00 51.84 833 LEU A N 1
ATOM 6641 C CA . LEU A 1 833 ? 22.513 29.163 22.302 1.00 51.84 833 LEU A CA 1
ATOM 6642 C C . LEU A 1 833 ? 21.142 28.537 22.019 1.00 51.84 833 LEU A C 1
ATOM 6644 O O . LEU A 1 833 ? 21.108 27.330 21.791 1.00 51.84 833 LEU A O 1
ATOM 6648 N N . PRO A 1 834 ? 20.027 29.293 21.959 1.00 53.53 834 PRO A N 1
ATOM 6649 C CA . PRO A 1 834 ? 18.685 28.737 21.752 1.00 53.53 834 PRO A CA 1
ATOM 6650 C C . PRO A 1 834 ? 18.600 27.866 20.482 1.00 53.53 834 PRO A C 1
ATOM 6652 O O . PRO A 1 834 ? 18.516 28.356 19.356 1.00 53.53 834 PRO A O 1
ATOM 6655 N N . THR A 1 835 ? 18.637 26.551 20.698 1.00 63.03 835 THR A N 1
ATOM 6656 C CA . THR A 1 835 ? 18.770 25.507 19.675 1.00 63.03 835 THR A CA 1
ATOM 6657 C C . THR A 1 835 ? 17.548 24.607 19.765 1.00 63.03 835 THR A C 1
ATOM 6659 O O . THR A 1 835 ? 17.327 23.962 20.788 1.00 63.03 835 THR A O 1
ATOM 6662 N N . VAL A 1 836 ? 16.730 24.578 18.713 1.00 71.44 836 VAL A N 1
ATOM 6663 C CA . VAL A 1 836 ? 15.490 23.788 18.697 1.00 71.44 836 VAL A CA 1
ATOM 6664 C C . VAL A 1 836 ? 15.768 22.442 18.042 1.00 71.44 836 VAL A C 1
ATOM 6666 O O . VAL A 1 836 ? 16.269 22.385 16.921 1.00 71.44 836 VAL A O 1
ATOM 6669 N N . VAL A 1 837 ? 15.437 21.353 18.733 1.00 81.94 837 VAL A N 1
ATOM 6670 C CA . VAL A 1 837 ? 15.712 19.980 18.288 1.00 81.94 837 VAL A CA 1
ATOM 6671 C C . VAL A 1 837 ? 14.396 19.217 18.166 1.00 81.94 837 VAL A C 1
ATOM 6673 O O . VAL A 1 837 ? 13.505 19.393 18.995 1.00 81.94 837 VAL A O 1
ATOM 6676 N N . PHE A 1 838 ? 14.257 18.394 17.122 1.00 86.31 838 PHE A N 1
ATOM 6677 C CA . PHE A 1 838 ? 13.067 17.559 16.879 1.00 86.31 838 PHE A CA 1
ATOM 6678 C C . PHE A 1 838 ? 11.736 18.338 16.798 1.00 86.31 838 PHE A C 1
ATOM 6680 O O . PHE A 1 838 ? 10.679 17.812 17.145 1.00 86.31 838 PHE A O 1
ATOM 6687 N N . GLN A 1 839 ? 11.772 19.578 16.292 1.00 86.19 839 GLN A N 1
ATOM 6688 C CA . GLN A 1 839 ? 10.609 20.478 16.212 1.00 86.19 839 GLN A CA 1
ATOM 6689 C C . GLN A 1 839 ? 9.385 19.859 15.513 1.00 86.19 839 GLN A C 1
ATOM 6691 O O . GLN A 1 839 ? 8.262 20.183 15.874 1.00 86.19 839 GLN A O 1
ATOM 6696 N N . SER A 1 840 ? 9.595 18.973 14.533 1.00 89.94 840 SER A N 1
ATOM 6697 C CA . SER A 1 840 ? 8.527 18.339 13.744 1.00 89.94 840 SER A CA 1
ATOM 6698 C C . SER A 1 840 ? 8.233 16.878 14.124 1.00 89.94 840 SER A C 1
ATOM 6700 O O . SER A 1 840 ? 7.485 16.216 13.402 1.00 89.94 840 SER A O 1
ATOM 6702 N N . LEU A 1 841 ? 8.830 16.338 15.199 1.00 92.88 841 LEU A N 1
ATOM 6703 C CA . LEU A 1 841 ? 8.838 14.892 15.456 1.00 92.88 841 LEU A CA 1
ATOM 6704 C C . LEU A 1 841 ? 7.506 14.383 16.015 1.00 92.88 841 LEU A C 1
ATOM 6706 O O . LEU A 1 841 ? 7.284 14.381 17.219 1.00 92.88 841 LEU A O 1
ATOM 6710 N N . GLU A 1 842 ? 6.654 13.880 15.125 1.00 94.25 842 GLU A N 1
ATOM 6711 C CA . GLU A 1 842 ? 5.350 13.285 15.439 1.00 94.25 842 GLU A CA 1
ATOM 6712 C C . GLU A 1 842 ? 5.453 11.877 16.047 1.00 94.25 842 GLU A C 1
ATOM 6714 O O . GLU A 1 842 ? 4.582 11.481 16.827 1.00 94.25 842 GLU A O 1
ATOM 6719 N N . LYS A 1 843 ? 6.462 11.082 15.652 1.00 95.44 843 LYS A N 1
ATOM 6720 C CA . LYS A 1 843 ? 6.528 9.637 15.950 1.00 95.44 843 LYS A CA 1
ATOM 6721 C C . LYS A 1 843 ? 7.926 9.177 16.365 1.00 95.44 843 LYS A C 1
ATOM 6723 O O . LYS A 1 843 ? 8.868 9.290 15.580 1.00 95.44 843 LYS A O 1
ATOM 6728 N N . LEU A 1 844 ? 8.027 8.561 17.544 1.00 95.81 844 LEU A N 1
ATOM 6729 C CA . LEU A 1 844 ? 9.245 7.951 18.081 1.00 95.81 844 LEU A CA 1
ATOM 6730 C C . LEU A 1 844 ? 8.997 6.476 18.429 1.00 95.81 844 LEU A C 1
ATOM 6732 O O . LEU A 1 844 ? 8.057 6.148 19.153 1.00 95.81 844 LEU A O 1
ATOM 6736 N N . ASN A 1 845 ? 9.848 5.581 17.926 1.00 95.00 845 ASN A N 1
ATOM 6737 C CA . ASN A 1 845 ? 9.809 4.153 18.247 1.00 95.00 845 ASN A CA 1
ATOM 6738 C C . ASN A 1 845 ? 11.207 3.645 18.626 1.00 95.00 845 ASN A C 1
ATOM 6740 O O . ASN A 1 845 ? 12.095 3.616 17.775 1.00 95.00 845 ASN A O 1
ATOM 6744 N N . LEU A 1 846 ? 11.389 3.228 19.879 1.00 93.75 846 LEU A N 1
ATOM 6745 C CA . LEU A 1 846 ? 12.590 2.555 20.375 1.00 93.75 846 LEU A CA 1
ATOM 6746 C C . LEU A 1 846 ? 12.242 1.091 20.663 1.00 93.75 846 LEU A C 1
ATOM 6748 O O . LEU A 1 846 ? 11.345 0.818 21.459 1.00 93.75 846 LEU A O 1
ATOM 6752 N N . GLN A 1 847 ? 12.931 0.147 20.022 1.00 92.69 847 GLN A N 1
ATOM 6753 C CA . GLN A 1 847 ? 12.622 -1.281 20.128 1.00 92.69 847 GLN A CA 1
ATOM 6754 C C . GLN A 1 847 ? 13.887 -2.135 20.256 1.00 92.69 847 GLN A C 1
ATOM 6756 O O . GLN A 1 847 ? 14.630 -2.262 19.297 1.00 92.69 847 GLN A O 1
ATOM 6761 N N . GLY A 1 848 ? 14.099 -2.833 21.370 1.00 88.75 848 GLY A N 1
ATOM 6762 C CA . GLY A 1 848 ? 15.228 -3.757 21.524 1.00 88.75 848 GLY A CA 1
ATOM 6763 C C . GLY A 1 848 ? 16.564 -3.050 21.738 1.00 88.75 848 GLY A C 1
ATOM 6764 O O . GLY A 1 848 ? 17.565 -3.462 21.155 1.00 88.75 848 GLY A O 1
ATOM 6765 N N . SER A 1 849 ? 16.563 -2.017 22.581 1.00 89.94 849 SER A N 1
ATOM 6766 C CA . SER A 1 849 ? 17.753 -1.279 23.021 1.00 89.94 849 SER A CA 1
ATOM 6767 C C . SER A 1 849 ? 17.967 -1.522 24.524 1.00 89.94 849 SER A C 1
ATOM 6769 O O . SER A 1 849 ? 17.713 -0.627 25.330 1.00 89.94 849 SER A O 1
ATOM 6771 N N . PRO A 1 850 ? 18.346 -2.747 24.946 1.00 87.25 850 PRO A N 1
ATOM 6772 C CA . PRO A 1 850 ? 18.320 -3.145 26.351 1.00 87.25 850 PRO A CA 1
ATOM 6773 C C . PRO A 1 850 ? 19.274 -2.320 27.219 1.00 87.25 850 PRO A C 1
ATOM 6775 O O . PRO A 1 850 ? 18.917 -1.979 28.339 1.00 87.25 850 PRO A O 1
ATOM 6778 N N . GLN A 1 851 ? 20.456 -1.959 26.711 1.00 89.62 851 GLN A N 1
ATOM 6779 C CA . GLN A 1 851 ? 21.490 -1.280 27.500 1.00 89.62 851 GLN A CA 1
ATOM 6780 C C . GLN A 1 851 ? 21.235 0.220 27.737 1.00 89.62 851 GLN A C 1
ATOM 6782 O O . GLN A 1 851 ? 22.020 0.840 28.455 1.00 89.62 851 GLN A O 1
ATOM 6787 N N . LEU A 1 852 ? 20.159 0.792 27.183 1.00 90.75 852 LEU A N 1
ATOM 6788 C CA . LEU A 1 852 ? 19.896 2.232 27.185 1.00 90.75 852 LEU A CA 1
ATOM 6789 C C . LEU A 1 852 ? 19.647 2.759 28.607 1.00 90.75 852 LEU A C 1
ATOM 6791 O O . LEU A 1 852 ? 18.725 2.318 29.293 1.00 90.75 852 LEU A O 1
ATOM 6795 N N . ARG A 1 853 ? 20.454 3.732 29.043 1.00 86.19 853 ARG A N 1
ATOM 6796 C CA . ARG A 1 853 ? 20.384 4.350 30.383 1.00 86.19 853 ARG A CA 1
ATOM 6797 C C . ARG A 1 853 ? 19.901 5.797 30.373 1.00 86.19 853 ARG A C 1
ATOM 6799 O O . ARG A 1 853 ? 19.417 6.268 31.397 1.00 86.19 853 ARG A O 1
ATOM 6806 N N . SER A 1 854 ? 20.008 6.485 29.240 1.00 87.50 854 SER A N 1
ATOM 6807 C CA . SER A 1 854 ? 19.579 7.875 29.055 1.00 87.50 854 SER A CA 1
ATOM 6808 C C . SER A 1 854 ? 18.874 8.061 27.713 1.00 87.50 854 SER A C 1
ATOM 6810 O O . SER A 1 854 ? 19.162 7.357 26.747 1.00 87.50 854 SER A O 1
ATOM 6812 N N . ALA A 1 855 ? 17.947 9.014 27.663 1.00 87.94 855 ALA A N 1
ATOM 6813 C CA . ALA A 1 855 ? 17.333 9.519 26.440 1.00 87.94 855 ALA A CA 1
ATOM 6814 C C . ALA A 1 855 ? 16.890 10.980 26.659 1.00 87.94 855 ALA A C 1
ATOM 6816 O O . ALA A 1 855 ? 16.590 11.333 27.809 1.00 87.94 855 ALA A O 1
ATOM 6817 N N . PRO A 1 856 ? 16.817 11.822 25.607 1.00 86.69 856 PRO A N 1
ATOM 6818 C CA . PRO A 1 856 ? 16.376 13.210 25.723 1.00 86.69 856 PRO A CA 1
ATOM 6819 C C . PRO A 1 856 ? 14.979 13.348 26.337 1.00 86.69 856 PRO A C 1
ATOM 6821 O O . PRO A 1 856 ? 14.149 12.444 26.267 1.00 86.69 856 PRO A O 1
ATOM 6824 N N . SER A 1 857 ? 14.719 14.510 26.921 1.00 83.19 857 SER A N 1
ATOM 6825 C CA . SER A 1 857 ? 13.483 14.848 27.627 1.00 83.19 857 SER A CA 1
ATOM 6826 C C . SER A 1 857 ? 12.539 15.748 26.824 1.00 83.19 857 SER A C 1
ATOM 6828 O O . SER A 1 857 ? 11.366 15.865 27.169 1.00 83.19 857 SER A O 1
ATOM 6830 N N . TYR A 1 858 ? 13.034 16.411 25.773 1.00 84.00 858 TYR A N 1
ATOM 6831 C CA . TYR A 1 858 ? 12.293 17.439 25.039 1.00 84.00 858 TYR A CA 1
ATOM 6832 C C . TYR A 1 858 ? 11.934 17.011 23.607 1.00 84.00 858 TYR A C 1
ATOM 6834 O O . TYR A 1 858 ? 12.773 17.031 22.706 1.00 84.00 858 TYR A O 1
ATOM 6842 N N . PHE A 1 859 ? 10.656 16.681 23.387 1.00 87.44 859 PHE A N 1
ATOM 6843 C CA . PHE A 1 859 ? 10.078 16.418 22.063 1.00 87.44 859 PHE A CA 1
ATOM 6844 C C . PHE A 1 859 ? 8.742 17.177 21.922 1.00 87.44 859 PHE A C 1
ATOM 6846 O O . PHE A 1 859 ? 7.709 16.677 22.367 1.00 87.44 859 PHE A O 1
ATOM 6853 N N . PRO A 1 860 ? 8.721 18.393 21.343 1.00 85.81 860 PRO A N 1
ATOM 6854 C CA . PRO A 1 860 ? 7.565 19.292 21.454 1.00 85.81 860 PRO A CA 1
ATOM 6855 C C . PRO A 1 860 ? 6.304 18.796 20.723 1.00 85.81 860 PRO A C 1
ATOM 6857 O O . PRO A 1 860 ? 5.187 19.059 21.167 1.00 85.81 860 PRO A O 1
ATOM 6860 N N . SER A 1 861 ? 6.457 18.056 19.622 1.00 90.31 861 SER A N 1
ATOM 6861 C CA . SER A 1 861 ? 5.350 17.652 18.735 1.00 90.31 861 SER A CA 1
ATOM 6862 C C . SER A 1 861 ? 5.038 16.150 18.748 1.00 90.31 861 SER A C 1
ATOM 6864 O O . SER A 1 861 ? 4.393 15.653 17.824 1.00 90.31 861 SER A O 1
ATOM 6866 N N . LEU A 1 862 ? 5.487 15.420 19.774 1.00 93.00 862 LEU A N 1
ATOM 6867 C CA . LEU A 1 862 ? 5.445 13.958 19.807 1.00 93.00 862 LEU A CA 1
ATOM 6868 C C . LEU A 1 862 ? 4.046 13.403 20.112 1.00 93.00 862 LEU A C 1
ATOM 6870 O O . LEU A 1 862 ? 3.617 13.329 21.259 1.00 93.00 862 LEU A O 1
ATOM 6874 N N . GLN A 1 863 ? 3.364 12.939 19.064 1.00 93.62 863 GLN A N 1
ATOM 6875 C CA . GLN A 1 863 ? 2.012 12.373 19.125 1.00 93.62 863 GLN A CA 1
ATOM 6876 C C . GLN A 1 863 ? 2.002 10.864 19.409 1.00 93.62 863 GLN A C 1
ATOM 6878 O O . GLN A 1 863 ? 1.066 10.356 20.022 1.00 93.62 863 GLN A O 1
ATOM 6883 N N . SER A 1 864 ? 3.025 10.124 18.971 1.00 95.50 864 SER A N 1
ATOM 6884 C CA . SER A 1 864 ? 3.065 8.659 19.064 1.00 95.50 864 SER A CA 1
ATOM 6885 C C . SER A 1 864 ? 4.411 8.163 19.579 1.00 95.50 864 SER A C 1
ATOM 6887 O O . SER A 1 864 ? 5.419 8.265 18.876 1.00 95.50 864 SER A O 1
ATOM 6889 N N . LEU A 1 865 ? 4.403 7.526 20.750 1.00 95.19 865 LEU A N 1
ATOM 6890 C CA . LEU A 1 865 ? 5.584 6.962 21.402 1.00 95.19 865 LEU A CA 1
ATOM 6891 C C . LEU A 1 865 ? 5.448 5.444 21.575 1.00 95.19 865 LEU A C 1
ATOM 6893 O O . LEU A 1 865 ? 4.445 4.948 22.086 1.00 95.19 865 LEU A O 1
ATOM 6897 N N . SER A 1 866 ? 6.474 4.705 21.156 1.00 94.81 866 SER A N 1
ATOM 6898 C CA . SER A 1 866 ? 6.596 3.257 21.344 1.00 94.81 866 SER A CA 1
ATOM 6899 C C . SER A 1 866 ? 7.959 2.923 21.955 1.00 94.81 866 SER A C 1
ATOM 6901 O O . SER A 1 866 ? 8.990 3.302 21.406 1.00 94.81 866 SER A O 1
ATOM 6903 N N . LEU A 1 867 ? 7.955 2.236 23.099 1.00 93.19 867 LEU A N 1
ATOM 6904 C CA . LEU A 1 867 ? 9.127 1.892 23.907 1.00 93.19 867 LEU A CA 1
ATOM 6905 C C . LEU A 1 867 ? 9.083 0.396 24.235 1.00 93.19 867 LEU A C 1
ATOM 6907 O O . LEU A 1 867 ? 8.286 -0.045 25.060 1.00 93.19 867 LEU A O 1
ATOM 6911 N N . VAL A 1 868 ? 9.895 -0.405 23.550 1.00 92.19 868 VAL A N 1
ATOM 6912 C CA . VAL A 1 868 ? 9.788 -1.871 23.546 1.00 92.19 868 VAL A CA 1
ATOM 6913 C C . VAL A 1 868 ? 11.144 -2.510 23.856 1.00 92.19 868 VAL A C 1
ATOM 6915 O O . VAL A 1 868 ? 12.122 -2.188 23.195 1.00 92.19 868 VAL A O 1
ATOM 6918 N N . LYS A 1 869 ? 11.215 -3.469 24.787 1.00 89.56 869 LYS A N 1
ATOM 6919 C CA . LYS A 1 869 ? 12.437 -4.216 25.162 1.00 89.56 869 LYS A CA 1
ATOM 6920 C C . LYS A 1 869 ? 13.620 -3.296 25.511 1.00 89.56 869 LYS A C 1
ATOM 6922 O O . LYS A 1 869 ? 14.569 -3.167 24.734 1.00 89.56 869 LYS A O 1
ATOM 6927 N N . ILE A 1 870 ? 13.532 -2.668 26.682 1.00 88.12 870 ILE A N 1
ATOM 6928 C CA . ILE A 1 870 ? 14.549 -1.781 27.268 1.00 88.12 870 ILE A CA 1
ATOM 6929 C C . ILE A 1 870 ? 14.787 -2.270 28.704 1.00 88.12 870 ILE A C 1
ATOM 6931 O O . ILE A 1 870 ? 13.826 -2.414 29.454 1.00 88.12 870 ILE A O 1
ATOM 6935 N N . ASP A 1 871 ? 16.028 -2.533 29.118 1.00 87.19 871 ASP A N 1
ATOM 6936 C CA . ASP A 1 871 ? 16.299 -3.141 30.435 1.00 87.19 871 ASP A CA 1
ATOM 6937 C C . ASP A 1 871 ? 16.464 -2.092 31.560 1.00 87.19 871 ASP A C 1
ATOM 6939 O O . ASP A 1 871 ? 17.049 -2.375 32.604 1.00 87.19 871 ASP A O 1
ATOM 6943 N N . SER A 1 872 ? 15.938 -0.879 31.356 1.00 85.50 872 SER A N 1
ATOM 6944 C CA . SER A 1 872 ? 15.913 0.216 32.330 1.00 85.50 872 SER A CA 1
ATOM 6945 C C . SER A 1 872 ? 14.657 1.074 32.165 1.00 85.50 872 SER A C 1
ATOM 6947 O O . SER A 1 872 ? 14.278 1.418 31.042 1.00 85.50 872 SER A O 1
ATOM 6949 N N . GLY A 1 873 ? 14.050 1.490 33.281 1.00 80.38 873 GLY A N 1
ATOM 6950 C CA . GLY A 1 873 ? 12.966 2.474 33.297 1.00 80.38 873 GLY A CA 1
ATOM 6951 C C . GLY A 1 873 ? 13.436 3.918 33.089 1.00 80.38 873 GLY A C 1
ATOM 6952 O O . GLY A 1 873 ? 12.642 4.753 32.666 1.00 80.38 873 GLY A O 1
ATOM 6953 N N . VAL A 1 874 ? 14.720 4.235 33.309 1.00 84.81 874 VAL A N 1
ATOM 6954 C CA . VAL A 1 874 ? 15.224 5.627 33.284 1.00 84.81 874 VAL A CA 1
ATOM 6955 C C . VAL A 1 874 ? 14.970 6.350 31.946 1.00 84.81 874 VAL A C 1
ATOM 6957 O O . VAL A 1 874 ? 14.474 7.478 31.994 1.00 84.81 874 VAL A O 1
ATOM 6960 N N . PRO A 1 875 ? 15.195 5.744 30.756 1.00 83.25 875 PRO A N 1
ATOM 6961 C CA . PRO A 1 875 ? 14.842 6.374 29.479 1.00 83.25 875 PRO A CA 1
ATOM 6962 C C . PRO A 1 875 ? 13.330 6.555 29.281 1.00 83.25 875 PRO A C 1
ATOM 6964 O O . PRO A 1 875 ? 12.906 7.467 28.579 1.00 83.25 875 PRO A O 1
ATOM 6967 N N . VAL A 1 876 ? 12.500 5.698 29.888 1.00 82.50 876 VAL A N 1
ATOM 6968 C CA . VAL A 1 876 ? 11.034 5.835 29.845 1.00 82.50 876 VAL A CA 1
ATOM 6969 C C . VAL A 1 876 ? 10.614 7.053 30.667 1.00 82.50 876 VAL A C 1
ATOM 6971 O O . VAL A 1 876 ? 9.851 7.891 30.188 1.00 82.50 876 VAL A O 1
ATOM 6974 N N . THR A 1 877 ? 11.175 7.191 31.869 1.00 82.38 877 THR A N 1
ATOM 6975 C CA . THR A 1 877 ? 10.958 8.328 32.768 1.00 82.38 877 THR A CA 1
ATOM 6976 C C . THR A 1 877 ? 11.431 9.647 32.152 1.00 82.38 877 THR A C 1
ATOM 6978 O O . THR A 1 877 ? 10.680 10.622 32.180 1.00 82.38 877 THR A O 1
ATOM 6981 N N . SER A 1 878 ? 12.628 9.697 31.547 1.00 84.19 878 SER A N 1
ATOM 6982 C CA . SER A 1 878 ? 13.152 10.940 30.961 1.00 84.19 878 SER A CA 1
ATOM 6983 C C . SER A 1 878 ? 12.324 11.410 29.761 1.00 84.19 878 SER A C 1
ATOM 6985 O O . SER A 1 878 ? 11.885 12.562 29.755 1.00 84.19 878 SER A O 1
ATOM 6987 N N . VAL A 1 879 ? 12.032 10.520 28.804 1.00 85.25 879 VAL A N 1
ATOM 6988 C CA . VAL A 1 879 ? 11.267 10.841 27.585 1.00 85.25 879 VAL A CA 1
ATOM 6989 C C . VAL A 1 879 ? 9.844 11.290 27.911 1.00 85.25 879 VAL A C 1
ATOM 6991 O O . VAL A 1 879 ? 9.357 12.235 27.300 1.00 85.25 879 VAL A O 1
ATOM 6994 N N . LEU A 1 880 ? 9.169 10.643 28.866 1.00 83.81 880 LEU A N 1
ATOM 6995 C CA . LEU A 1 880 ? 7.780 10.965 29.219 1.00 83.81 880 LEU A CA 1
ATOM 6996 C C . LEU A 1 880 ? 7.629 12.237 30.074 1.00 83.81 880 LEU A C 1
ATOM 6998 O O . LEU A 1 880 ? 6.544 12.819 30.092 1.00 83.81 880 LEU A O 1
ATOM 7002 N N . SER A 1 881 ? 8.681 12.669 30.780 1.00 80.50 881 SER A N 1
ATOM 7003 C CA . SER A 1 881 ? 8.599 13.694 31.839 1.00 80.50 881 SER A CA 1
ATOM 7004 C C . SER A 1 881 ? 8.010 15.050 31.413 1.00 80.50 881 SER A C 1
ATOM 7006 O O . SER A 1 881 ? 7.327 15.693 32.210 1.00 80.50 881 SER A O 1
ATOM 7008 N N . LYS A 1 882 ? 8.251 15.493 30.170 1.00 78.75 882 LYS A N 1
ATOM 7009 C CA . LYS A 1 882 ? 7.868 16.831 29.668 1.00 78.75 882 LYS A CA 1
ATOM 7010 C C . LYS A 1 882 ? 6.848 16.806 28.519 1.00 78.75 882 LYS A C 1
ATOM 7012 O O . LYS A 1 882 ? 6.555 17.858 27.953 1.00 78.75 882 LYS A O 1
ATOM 7017 N N . LEU A 1 883 ? 6.316 15.639 28.142 1.00 84.62 883 LEU A N 1
ATOM 7018 C CA . LEU A 1 883 ? 5.380 15.530 27.013 1.00 84.62 883 LEU A CA 1
ATOM 7019 C C . LEU A 1 883 ? 3.986 16.052 27.374 1.00 84.62 883 LEU A C 1
ATOM 7021 O O . LEU A 1 883 ? 3.479 15.778 28.462 1.00 84.62 883 LEU A O 1
ATOM 7025 N N . THR A 1 884 ? 3.358 16.747 26.426 1.00 85.50 884 THR A N 1
ATOM 7026 C CA . THR A 1 884 ? 1.973 17.257 26.506 1.00 85.50 884 THR A CA 1
ATOM 7027 C C . THR A 1 884 ? 1.130 16.928 25.266 1.00 85.50 884 THR A C 1
ATOM 7029 O O . THR A 1 884 ? -0.091 17.077 25.286 1.00 85.50 884 THR A O 1
ATOM 7032 N N . THR A 1 885 ? 1.766 16.493 24.173 1.00 89.31 885 THR A N 1
ATOM 7033 C CA . THR A 1 885 ? 1.173 16.330 22.835 1.00 89.31 885 THR A CA 1
ATOM 7034 C C . THR A 1 885 ? 0.835 14.880 22.465 1.00 89.31 885 THR A C 1
ATOM 7036 O O . THR A 1 885 ? 0.396 14.622 21.342 1.00 89.31 885 THR A O 1
ATOM 7039 N N . LEU A 1 886 ? 0.995 13.933 23.397 1.00 90.50 886 LEU A N 1
ATOM 7040 C CA . LEU A 1 886 ? 0.896 12.499 23.128 1.00 90.50 886 LEU A CA 1
ATOM 7041 C C . LEU A 1 886 ? -0.558 12.019 22.970 1.00 90.50 886 LEU A C 1
ATOM 7043 O O . LEU A 1 886 ? -1.412 12.294 23.811 1.00 90.50 886 LEU A O 1
ATOM 7047 N N . THR A 1 887 ? -0.820 11.242 21.915 1.00 91.75 887 THR A N 1
ATOM 7048 C CA . THR A 1 887 ? -2.122 10.616 21.610 1.00 91.75 887 THR A CA 1
ATOM 7049 C C . THR A 1 887 ? -2.072 9.084 21.651 1.00 91.75 887 THR A C 1
ATOM 7051 O O . THR A 1 887 ? -3.091 8.439 21.908 1.00 91.75 887 THR A O 1
ATOM 7054 N N . TYR A 1 888 ? -0.889 8.494 21.452 1.00 93.44 888 TYR A N 1
ATOM 7055 C CA . TYR A 1 888 ? -0.635 7.054 21.517 1.00 93.44 888 TYR A CA 1
ATOM 7056 C C . TYR A 1 888 ? 0.629 6.758 22.333 1.00 93.44 888 TYR A C 1
ATOM 7058 O O . TYR A 1 888 ? 1.720 7.212 21.975 1.00 93.44 888 TYR A O 1
ATOM 7066 N N . LEU A 1 889 ? 0.491 5.945 23.385 1.00 93.31 889 LEU A N 1
ATOM 7067 C CA . LEU A 1 889 ? 1.605 5.427 24.181 1.00 93.31 889 LEU A CA 1
ATOM 7068 C C . LEU A 1 889 ? 1.609 3.896 24.178 1.00 93.31 889 LEU A C 1
ATOM 7070 O O . LEU A 1 889 ? 0.650 3.256 24.610 1.00 93.31 889 LEU A O 1
ATOM 7074 N N . HIS A 1 890 ? 2.722 3.315 23.736 1.00 94.69 890 HIS A N 1
ATOM 7075 C CA . HIS A 1 890 ? 2.997 1.886 23.806 1.00 94.69 890 HIS A CA 1
ATOM 7076 C C . HIS A 1 890 ? 4.282 1.628 24.589 1.00 94.69 890 HIS A C 1
ATOM 7078 O O . HIS A 1 890 ? 5.354 2.080 24.194 1.00 94.69 890 HIS A O 1
ATOM 7084 N N . ILE A 1 891 ? 4.183 0.868 25.674 1.00 93.19 891 ILE A N 1
ATOM 7085 C CA . ILE A 1 891 ? 5.322 0.418 26.476 1.00 93.19 891 ILE A CA 1
ATOM 7086 C C . ILE A 1 891 ? 5.285 -1.110 26.499 1.00 93.19 891 ILE A C 1
ATOM 7088 O O . ILE A 1 891 ? 4.226 -1.700 26.710 1.00 93.19 891 ILE A O 1
ATOM 7092 N N . SER A 1 892 ? 6.410 -1.786 26.260 1.00 92.75 892 SER A N 1
ATOM 7093 C CA . SER A 1 892 ? 6.436 -3.246 26.340 1.00 92.75 892 SER A CA 1
ATOM 7094 C C . SER A 1 892 ? 7.781 -3.838 26.739 1.00 92.75 892 SER A C 1
ATOM 7096 O O . SER A 1 892 ? 8.811 -3.472 26.184 1.00 92.75 892 SER A O 1
ATOM 7098 N N . GLY A 1 893 ? 7.782 -4.817 27.646 1.00 89.50 893 GLY A N 1
ATOM 7099 C CA . GLY A 1 893 ? 8.992 -5.552 28.018 1.00 89.50 893 GLY A CA 1
ATOM 7100 C C . GLY A 1 893 ? 10.082 -4.656 28.602 1.00 89.50 893 GLY A C 1
ATOM 7101 O O . GLY A 1 893 ? 11.248 -4.834 28.252 1.00 89.50 893 GLY A O 1
ATOM 7102 N N . VAL A 1 894 ? 9.704 -3.662 29.412 1.00 87.88 894 VAL A N 1
ATOM 7103 C CA . VAL A 1 894 ? 10.656 -2.779 30.098 1.00 87.88 894 VAL A CA 1
ATOM 7104 C C . VAL A 1 894 ? 10.952 -3.325 31.497 1.00 87.88 894 VAL A C 1
ATOM 7106 O O . VAL A 1 894 ? 10.020 -3.636 32.241 1.00 87.88 894 VAL A O 1
ATOM 7109 N N . LYS A 1 895 ? 12.240 -3.443 31.846 1.00 85.19 895 LYS A N 1
ATOM 7110 C CA . LYS A 1 895 ? 12.719 -3.830 33.192 1.00 85.19 895 LYS A CA 1
ATOM 7111 C C . LYS A 1 895 ? 13.104 -2.591 33.999 1.00 85.19 895 LYS A C 1
ATOM 7113 O O . LYS A 1 895 ? 13.411 -1.557 33.410 1.00 85.19 895 LYS A O 1
ATOM 7118 N N . GLY A 1 896 ? 13.095 -2.674 35.331 1.00 83.38 896 GLY A N 1
ATOM 7119 C CA . GLY A 1 896 ? 13.373 -1.516 36.187 1.00 83.38 896 GLY A CA 1
ATOM 7120 C C . GLY A 1 896 ? 12.381 -0.359 36.003 1.00 83.38 896 GLY A C 1
ATOM 7121 O O . GLY A 1 896 ? 12.750 0.793 36.213 1.00 83.38 896 GLY A O 1
ATOM 7122 N N . LEU A 1 897 ? 11.154 -0.658 35.558 1.00 86.75 897 LEU A N 1
ATOM 7123 C CA . LEU A 1 897 ? 10.030 0.273 35.463 1.00 86.75 897 LEU A CA 1
ATOM 7124 C C . LEU A 1 897 ? 8.983 -0.153 36.498 1.00 86.75 897 LEU A C 1
ATOM 7126 O O . LEU A 1 897 ? 8.205 -1.072 36.252 1.00 86.75 897 LEU A O 1
ATOM 7130 N N . ASP A 1 898 ? 9.015 0.487 37.661 1.00 86.56 898 ASP A N 1
ATOM 7131 C CA . ASP A 1 898 ? 8.154 0.234 38.820 1.00 86.56 898 ASP A CA 1
ATOM 7132 C C . ASP A 1 898 ? 6.818 0.992 38.750 1.00 86.56 898 ASP A C 1
ATOM 7134 O O . ASP A 1 898 ? 5.786 0.480 39.193 1.00 86.56 898 ASP A O 1
ATOM 7138 N N . CYS A 1 899 ? 6.827 2.180 38.149 1.00 84.31 899 CYS A N 1
ATOM 7139 C CA . CYS A 1 899 ? 5.682 3.049 37.909 1.00 84.31 899 CYS A CA 1
ATOM 7140 C C . CYS A 1 899 ? 5.863 3.857 36.605 1.00 84.31 899 CYS A C 1
ATOM 7142 O O . CYS A 1 899 ? 6.925 3.843 35.983 1.00 84.31 899 CYS A O 1
ATOM 7144 N N . LEU A 1 900 ? 4.818 4.571 36.171 1.00 84.50 900 LEU A N 1
ATOM 7145 C CA . LEU A 1 900 ? 4.945 5.612 35.139 1.00 84.50 900 LEU A CA 1
ATOM 7146 C C . LEU A 1 900 ? 5.167 6.981 35.805 1.00 84.50 900 LEU A C 1
ATOM 7148 O O . LEU A 1 900 ? 4.559 7.220 36.852 1.00 84.50 900 LEU A O 1
ATOM 7152 N N . PRO A 1 901 ? 5.971 7.884 35.204 1.00 78.00 901 PRO A N 1
ATOM 7153 C CA . PRO A 1 901 ? 6.309 9.172 35.805 1.00 78.00 901 PRO A CA 1
ATOM 7154 C C . PRO A 1 901 ? 5.086 10.009 36.176 1.00 78.00 901 PRO A C 1
ATOM 7156 O O . PRO A 1 901 ? 4.105 10.099 35.429 1.00 78.00 901 PRO A O 1
ATOM 7159 N N . GLU A 1 902 ? 5.184 10.659 37.333 1.00 72.69 902 GLU A N 1
ATOM 7160 C CA . GLU A 1 902 ? 4.149 11.535 37.865 1.00 72.69 902 GLU A CA 1
ATOM 7161 C C . GLU A 1 902 ? 3.821 12.681 36.893 1.00 72.69 902 GLU A C 1
ATOM 7163 O O . GLU A 1 902 ? 4.666 13.166 36.140 1.00 72.69 902 GLU A O 1
ATOM 7168 N N . GLY A 1 903 ? 2.550 13.088 36.854 1.00 71.44 903 GLY A N 1
ATOM 7169 C CA . GLY A 1 903 ? 2.072 14.150 35.967 1.00 71.44 903 GLY A CA 1
ATOM 7170 C C . GLY A 1 903 ? 1.949 13.775 34.483 1.00 71.44 903 GLY A C 1
ATOM 7171 O O . GLY A 1 903 ? 1.203 14.449 33.780 1.00 71.44 903 GLY A O 1
ATOM 7172 N N . MET A 1 904 ? 2.565 12.689 33.994 1.00 81.00 904 MET A N 1
ATOM 7173 C CA . MET A 1 904 ? 2.534 12.302 32.570 1.00 81.00 904 MET A CA 1
ATOM 7174 C C . MET A 1 904 ? 1.107 12.216 32.003 1.00 81.00 904 MET A C 1
ATOM 7176 O O . MET A 1 904 ? 0.813 12.816 30.967 1.00 81.00 904 MET A O 1
ATOM 7180 N N . LEU A 1 905 ? 0.197 11.548 32.719 1.00 75.75 905 LEU A N 1
ATOM 7181 C CA . LEU A 1 905 ? -1.218 11.429 32.338 1.00 75.75 905 LEU A CA 1
ATOM 7182 C C . LEU A 1 905 ? -1.967 12.775 32.407 1.00 75.75 905 LEU A C 1
ATOM 7184 O O . LEU A 1 905 ? -2.761 13.095 31.527 1.00 75.75 905 LEU A O 1
ATOM 7188 N N . ARG A 1 906 ? -1.661 13.604 33.415 1.00 75.12 906 ARG A N 1
ATOM 7189 C CA . ARG A 1 906 ? -2.239 14.948 33.615 1.00 75.12 906 ARG A CA 1
ATOM 7190 C C . ARG A 1 906 ? -1.809 15.937 32.521 1.00 75.12 906 ARG A C 1
ATOM 7192 O O . ARG A 1 906 ? -2.576 16.836 32.167 1.00 75.12 906 ARG A O 1
ATOM 7199 N N . ASN A 1 907 ? -0.596 15.766 31.997 1.00 78.06 907 ASN A N 1
ATOM 7200 C CA . ASN A 1 907 ? -0.008 16.590 30.945 1.00 78.06 907 ASN A CA 1
ATOM 7201 C C . ASN A 1 907 ? -0.538 16.202 29.554 1.00 78.06 907 ASN A C 1
ATOM 7203 O O . ASN A 1 907 ? -0.860 17.080 28.755 1.00 78.06 907 ASN A O 1
ATOM 7207 N N . ASN A 1 908 ? -0.689 14.903 29.272 1.00 81.88 908 ASN A N 1
ATOM 7208 C CA . ASN A 1 908 ? -1.117 14.382 27.968 1.00 81.88 908 ASN A CA 1
ATOM 7209 C C . ASN A 1 908 ? -2.636 14.156 27.913 1.00 81.88 908 ASN A C 1
ATOM 7211 O O . ASN A 1 908 ? -3.116 13.043 27.712 1.00 81.88 908 ASN A O 1
ATOM 7215 N N . LYS A 1 909 ? -3.407 15.240 28.063 1.00 80.62 909 LYS A N 1
ATOM 7216 C CA . LYS A 1 909 ? -4.884 15.205 28.093 1.00 80.62 909 LYS A CA 1
ATOM 7217 C C . LYS A 1 909 ? -5.526 14.558 26.858 1.00 80.62 909 LYS A C 1
ATOM 7219 O O . LYS A 1 909 ? -6.620 14.023 26.971 1.00 80.62 909 LYS A O 1
ATOM 7224 N N . ASN A 1 910 ? -4.827 14.579 25.721 1.00 86.19 910 ASN A N 1
ATOM 7225 C CA . ASN A 1 910 ? -5.269 14.031 24.434 1.00 86.19 910 ASN A CA 1
ATOM 7226 C C . ASN A 1 910 ? -4.863 12.554 24.219 1.00 86.19 910 ASN A C 1
ATOM 7228 O O . ASN A 1 910 ? -4.975 12.048 23.099 1.00 86.19 910 ASN A O 1
ATOM 7232 N N . LEU A 1 911 ? -4.368 11.859 25.254 1.00 88.12 911 LEU A N 1
ATOM 7233 C CA . LEU A 1 911 ? -3.948 10.459 25.176 1.00 88.12 911 LEU A CA 1
ATOM 7234 C C . LEU A 1 911 ? -5.153 9.543 24.915 1.00 88.12 911 LEU A C 1
ATOM 7236 O O . LEU A 1 911 ? -5.872 9.161 25.834 1.00 88.12 911 LEU A O 1
ATOM 7240 N N . ALA A 1 912 ? -5.354 9.173 23.650 1.00 89.88 912 ALA A N 1
ATOM 7241 C CA . ALA A 1 912 ? -6.477 8.352 23.211 1.00 89.88 912 ALA A CA 1
ATOM 7242 C C . ALA A 1 912 ? -6.242 6.847 23.399 1.00 89.88 912 ALA A C 1
ATOM 7244 O O . ALA A 1 912 ? -7.200 6.083 23.532 1.00 89.88 912 ALA A O 1
ATOM 7245 N N . ARG A 1 913 ? -4.980 6.392 23.388 1.00 91.62 913 ARG A N 1
ATOM 7246 C CA . ARG A 1 913 ? -4.633 4.965 23.494 1.00 91.62 913 ARG A CA 1
ATOM 7247 C C . ARG A 1 913 ? -3.402 4.737 24.366 1.00 91.62 913 ARG A C 1
ATOM 7249 O O . ARG A 1 913 ? -2.324 5.250 24.058 1.00 91.62 913 ARG A O 1
ATOM 7256 N N . LEU A 1 914 ? -3.555 3.904 25.395 1.00 91.81 914 LEU A N 1
ATOM 7257 C CA . LEU A 1 914 ? -2.485 3.457 26.286 1.00 91.81 914 LEU A CA 1
ATOM 7258 C C . LEU A 1 914 ? -2.366 1.930 26.237 1.00 91.81 914 LEU A C 1
ATOM 7260 O O . LEU A 1 914 ? -3.329 1.210 26.506 1.00 91.81 914 LEU A O 1
ATOM 7264 N N . LYS A 1 915 ? -1.173 1.431 25.903 1.00 93.06 915 LYS A N 1
ATOM 7265 C CA . LYS A 1 915 ? -0.886 -0.003 25.796 1.00 93.06 915 LYS A CA 1
ATOM 7266 C C . LYS A 1 915 ? 0.390 -0.379 26.548 1.00 93.06 915 LYS A C 1
ATOM 7268 O O . LYS A 1 915 ? 1.454 0.164 26.251 1.00 93.06 915 LYS A O 1
ATOM 7273 N N . ILE A 1 916 ? 0.289 -1.322 27.483 1.00 91.88 916 ILE A N 1
ATOM 7274 C CA . ILE A 1 916 ? 1.384 -1.768 28.354 1.00 91.88 916 ILE A CA 1
ATOM 7275 C C . ILE A 1 916 ? 1.469 -3.305 28.345 1.00 91.88 916 ILE A C 1
ATOM 7277 O O . ILE A 1 916 ? 0.626 -3.987 28.925 1.00 91.88 916 ILE A O 1
ATOM 7281 N N . ASP A 1 917 ? 2.502 -3.859 27.704 1.00 92.06 917 ASP A N 1
ATOM 7282 C CA . ASP A 1 917 ? 2.657 -5.310 27.508 1.00 92.06 917 ASP A CA 1
ATOM 7283 C C . ASP A 1 917 ? 3.963 -5.850 28.126 1.00 92.06 917 ASP A C 1
ATOM 7285 O O . ASP A 1 917 ? 5.047 -5.574 27.620 1.00 92.06 917 ASP A O 1
ATOM 7289 N N . ARG A 1 918 ? 3.900 -6.762 29.098 1.00 88.44 918 ARG A N 1
ATOM 7290 C CA . ARG A 1 918 ? 5.042 -7.526 29.647 1.00 88.44 918 ARG A CA 1
ATOM 7291 C C . ARG A 1 918 ? 6.050 -6.690 30.440 1.00 88.44 918 ARG A C 1
ATOM 7293 O O . ARG A 1 918 ? 7.231 -7.020 30.480 1.00 88.44 918 ARG A O 1
ATOM 7300 N N . CYS A 1 919 ? 5.607 -5.599 31.059 1.00 88.44 919 CYS A N 1
ATOM 7301 C CA . CYS A 1 919 ? 6.414 -4.894 32.055 1.00 88.44 919 CYS A CA 1
ATOM 7302 C C . CYS A 1 919 ? 6.258 -5.624 33.393 1.00 88.44 919 CYS A C 1
ATOM 7304 O O . CYS A 1 919 ? 5.330 -5.353 34.152 1.00 88.44 919 CYS A O 1
ATOM 7306 N N . GLU A 1 920 ? 7.123 -6.612 33.632 1.00 85.06 920 GLU A N 1
ATOM 7307 C CA . GLU A 1 920 ? 6.995 -7.560 34.748 1.00 85.06 920 GLU A CA 1
ATOM 7308 C C . GLU A 1 920 ? 7.143 -6.898 36.123 1.00 85.06 920 GLU A C 1
ATOM 7310 O O . GLU A 1 920 ? 6.567 -7.379 37.097 1.00 85.06 920 GLU A O 1
ATOM 7315 N N . GLU A 1 921 ? 7.887 -5.792 36.203 1.00 87.12 921 GLU A N 1
ATOM 7316 C CA . GLU A 1 921 ? 8.201 -5.102 37.460 1.00 87.12 921 GLU A CA 1
ATOM 7317 C C . GLU A 1 921 ? 7.258 -3.951 37.814 1.00 87.12 921 GLU A C 1
ATOM 7319 O O . GLU A 1 921 ? 7.323 -3.454 38.936 1.00 87.12 921 GLU A O 1
ATOM 7324 N N . LEU A 1 922 ? 6.371 -3.573 36.892 1.00 88.69 922 LEU A N 1
ATOM 7325 C CA . LEU A 1 922 ? 5.430 -2.473 37.063 1.00 88.69 922 LEU A CA 1
ATOM 7326 C C . LEU A 1 922 ? 4.460 -2.792 38.205 1.00 88.69 922 LEU A C 1
ATOM 7328 O O . LEU A 1 922 ? 3.759 -3.798 38.143 1.00 88.69 922 LEU A O 1
ATOM 7332 N N . THR A 1 923 ? 4.415 -1.939 39.225 1.00 86.19 923 THR A N 1
ATOM 7333 C CA . THR A 1 923 ? 3.589 -2.108 40.433 1.00 86.19 923 THR A CA 1
ATOM 7334 C C . THR A 1 923 ? 2.304 -1.281 40.400 1.00 86.19 923 THR A C 1
ATOM 7336 O O . THR A 1 923 ? 1.279 -1.740 40.908 1.00 86.19 923 THR A O 1
ATOM 7339 N N . CYS A 1 924 ? 2.331 -0.108 39.759 1.00 82.12 924 CYS A N 1
ATOM 7340 C CA . CYS A 1 924 ? 1.184 0.787 39.585 1.00 82.12 924 CYS A CA 1
ATOM 7341 C C . CYS A 1 924 ? 1.292 1.629 38.300 1.00 82.12 924 CYS A C 1
ATOM 7343 O O . CYS A 1 924 ? 2.351 1.719 37.673 1.00 82.12 924 CYS A O 1
ATOM 7345 N N . ILE A 1 925 ? 0.192 2.278 37.905 1.00 77.94 925 ILE A N 1
ATOM 7346 C CA . ILE A 1 925 ? 0.133 3.182 36.745 1.00 77.94 925 ILE A CA 1
ATOM 7347 C C . ILE A 1 925 ? -0.214 4.592 37.242 1.00 77.94 925 ILE A C 1
ATOM 7349 O O . ILE A 1 925 ? -1.383 4.926 37.388 1.00 77.94 925 ILE A O 1
ATOM 7353 N N . ALA A 1 926 ? 0.830 5.397 37.487 1.00 70.12 926 ALA A N 1
ATOM 7354 C CA . ALA A 1 926 ? 0.801 6.754 38.056 1.00 70.12 926 ALA A CA 1
ATOM 7355 C C . ALA A 1 926 ? 0.145 6.830 39.462 1.00 70.12 926 ALA A C 1
ATOM 7357 O O . ALA A 1 926 ? -1.074 6.969 39.558 1.00 70.12 926 ALA A O 1
ATOM 7358 N N . PRO A 1 927 ? 0.917 6.766 40.569 1.00 60.97 927 PRO A N 1
ATOM 7359 C CA . PRO A 1 927 ? 0.379 6.543 41.923 1.00 60.97 927 PRO A CA 1
ATOM 7360 C C . PRO A 1 927 ? -0.467 7.687 42.516 1.00 60.97 927 PRO A C 1
ATOM 7362 O O . PRO A 1 927 ? -1.142 7.479 43.522 1.00 60.97 927 PRO A O 1
ATOM 7365 N N . HIS A 1 928 ? -0.451 8.888 41.928 1.00 59.47 928 HIS A N 1
ATOM 7366 C CA . HIS A 1 928 ? -1.177 10.065 42.427 1.00 59.47 928 HIS A CA 1
ATOM 7367 C C . HIS A 1 928 ? -2.108 10.632 41.338 1.00 59.47 928 HIS A C 1
ATOM 7369 O O . HIS A 1 928 ? -1.792 11.588 40.627 1.00 59.47 928 HIS A O 1
ATOM 7375 N N . GLY A 1 929 ? -3.262 9.980 41.170 1.00 56.34 929 GLY A N 1
ATOM 7376 C CA . GLY A 1 929 ? -4.228 10.229 40.095 1.00 56.34 929 GLY A CA 1
ATOM 7377 C C . GLY A 1 929 ? -5.083 11.491 40.262 1.00 56.34 929 GLY A C 1
ATOM 7378 O O . GLY A 1 929 ? -6.278 11.392 40.507 1.00 56.34 929 GLY A O 1
ATOM 7379 N N . PHE A 1 930 ? -4.512 12.683 40.052 1.00 49.16 930 PHE A N 1
ATOM 7380 C CA . PHE A 1 930 ? -5.276 13.944 39.998 1.00 49.16 930 PHE A CA 1
A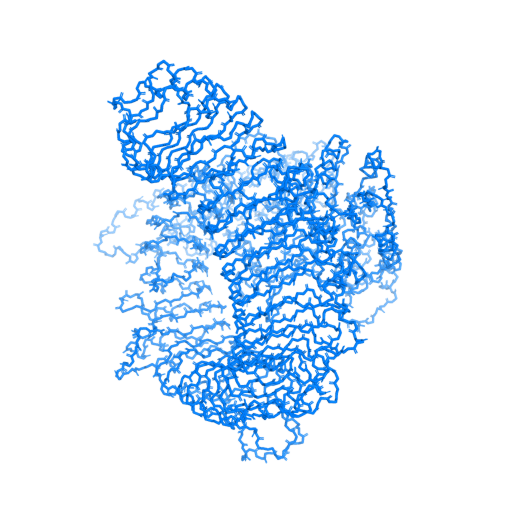TOM 7381 C C . PHE A 1 930 ? -5.287 14.569 38.595 1.00 49.16 930 PHE A C 1
ATOM 7383 O O . PHE A 1 930 ? -4.540 15.498 38.276 1.00 49.16 930 PHE A O 1
ATOM 7390 N N . GLY A 1 931 ? -6.177 14.042 37.751 1.00 53.72 931 GLY A N 1
ATOM 7391 C CA . GLY A 1 931 ? -6.442 14.526 36.394 1.00 53.72 931 GLY A CA 1
ATOM 7392 C C . GLY A 1 931 ? -6.839 13.382 35.465 1.00 53.72 931 GLY A C 1
ATOM 7393 O O . GLY A 1 931 ? -5.968 12.691 34.946 1.00 53.72 931 GLY A O 1
ATOM 7394 N N . CYS A 1 932 ? -8.145 13.186 35.263 1.00 54.12 932 CYS A N 1
ATOM 7395 C CA . CYS A 1 932 ? -8.678 12.088 34.452 1.00 54.12 932 CYS A CA 1
ATOM 7396 C C . CYS A 1 932 ? -8.136 12.118 33.015 1.00 54.12 932 CYS A C 1
ATOM 7398 O O . CYS A 1 932 ? -8.080 13.182 32.390 1.00 54.12 932 CYS A O 1
ATOM 7400 N N . CYS A 1 933 ? -7.842 10.944 32.452 1.00 63.31 933 CYS A N 1
ATOM 7401 C CA . CYS A 1 933 ? -7.497 10.795 31.034 1.00 63.31 933 CYS A CA 1
ATOM 7402 C C . CYS A 1 933 ? -8.761 10.891 30.163 1.00 63.31 933 CYS A C 1
ATOM 7404 O O . CYS A 1 933 ? -9.182 9.913 29.556 1.00 63.31 933 CYS A O 1
ATOM 7406 N N . ALA A 1 934 ? -9.402 12.063 30.131 1.00 67.88 934 ALA A N 1
ATOM 7407 C CA . ALA A 1 934 ? -10.741 12.258 29.567 1.00 67.88 934 ALA A CA 1
ATOM 7408 C C . ALA A 1 934 ? -10.880 11.881 28.074 1.00 67.88 934 ALA A C 1
ATOM 7410 O O . ALA A 1 934 ? -11.997 11.664 27.608 1.00 67.88 934 ALA A O 1
ATOM 7411 N N . SER A 1 935 ? -9.776 11.760 27.332 1.00 80.69 935 SER A N 1
ATOM 7412 C CA . SER A 1 935 ? -9.751 11.307 25.933 1.00 80.69 935 SER A CA 1
ATOM 7413 C C . SER A 1 935 ? -9.441 9.813 25.735 1.00 80.69 935 SER A C 1
ATOM 7415 O O . SER A 1 935 ? -9.396 9.376 24.587 1.00 80.69 935 SER A O 1
ATOM 7417 N N . LEU A 1 936 ? -9.201 9.025 26.791 1.00 86.50 936 LEU A N 1
ATOM 7418 C CA . LEU A 1 936 ? -8.684 7.655 26.679 1.00 86.50 936 LEU A CA 1
ATOM 7419 C C . LEU A 1 936 ? -9.749 6.654 26.204 1.00 86.50 936 LEU A C 1
ATOM 7421 O O . LEU A 1 936 ? -10.505 6.109 27.000 1.00 86.50 936 LEU A O 1
ATOM 7425 N N . GLN A 1 937 ? -9.739 6.357 24.905 1.00 89.56 937 GLN A N 1
ATOM 7426 C CA . GLN A 1 937 ? -10.637 5.408 24.235 1.00 89.56 937 GLN A CA 1
ATOM 7427 C C . GLN A 1 937 ? -10.205 3.941 24.377 1.00 89.56 937 GLN A C 1
ATOM 7429 O O . GLN A 1 937 ? -11.041 3.042 24.304 1.00 89.56 937 GLN A O 1
ATOM 7434 N N . SER A 1 938 ? -8.909 3.660 24.543 1.00 90.88 938 SER A N 1
ATOM 7435 C CA . SER A 1 938 ? -8.398 2.282 24.597 1.00 90.88 938 SER A CA 1
ATOM 7436 C C . SER A 1 938 ? -7.320 2.107 25.662 1.00 90.88 938 SER A C 1
ATOM 7438 O O . SER A 1 938 ? -6.291 2.788 25.629 1.00 90.88 938 SER A O 1
ATOM 7440 N N . LEU A 1 939 ? -7.549 1.152 26.568 1.00 90.75 939 LEU A N 1
ATOM 7441 C CA . LEU A 1 939 ? -6.596 0.716 27.584 1.00 90.75 939 LEU A CA 1
ATOM 7442 C C . LEU A 1 939 ? -6.327 -0.784 27.432 1.00 90.75 939 LEU A C 1
ATOM 7444 O O . LEU A 1 939 ? -7.227 -1.618 27.565 1.00 90.75 939 LEU A O 1
ATOM 7448 N N . VAL A 1 940 ? -5.068 -1.124 27.161 1.00 90.62 940 VAL A N 1
ATOM 7449 C CA . VAL A 1 940 ? -4.614 -2.499 26.927 1.00 90.62 940 VAL A CA 1
ATOM 7450 C C . VAL A 1 940 ? -3.448 -2.809 27.862 1.00 90.62 940 VAL A C 1
ATOM 7452 O O . VAL A 1 940 ? -2.395 -2.186 27.765 1.00 90.62 940 VAL A O 1
ATOM 7455 N N . ILE A 1 941 ? -3.624 -3.780 28.758 1.00 90.38 941 ILE A N 1
ATOM 7456 C CA . ILE A 1 941 ? -2.614 -4.214 29.731 1.00 90.38 941 ILE A CA 1
ATOM 7457 C C . ILE A 1 941 ? -2.455 -5.735 29.624 1.00 90.38 941 ILE A C 1
ATOM 7459 O O . ILE A 1 941 ? -3.433 -6.474 29.758 1.00 90.38 941 ILE A O 1
ATOM 7463 N N . VAL A 1 942 ? -1.239 -6.218 29.351 1.00 89.62 942 VAL A N 1
ATOM 7464 C CA . VAL A 1 942 ? -0.974 -7.644 29.079 1.00 89.62 942 VAL A CA 1
ATOM 7465 C C . VAL A 1 942 ? 0.328 -8.111 29.733 1.00 89.62 942 VAL A C 1
ATOM 7467 O O . VAL A 1 942 ? 1.389 -7.708 29.279 1.00 89.62 942 VAL A O 1
ATOM 7470 N N . GLY A 1 943 ? 0.318 -9.023 30.707 1.00 84.94 943 GLY A N 1
ATOM 7471 C CA . GLY A 1 943 ? 1.560 -9.622 31.238 1.00 84.94 943 GLY A CA 1
ATOM 7472 C C . GLY A 1 943 ? 2.311 -8.770 32.266 1.00 84.94 943 GLY A C 1
ATOM 7473 O O . GLY A 1 943 ? 3.534 -8.867 32.362 1.00 84.94 943 GLY A O 1
ATOM 7474 N N . CYS A 1 944 ? 1.621 -7.887 32.990 1.00 86.50 944 CYS A N 1
ATOM 7475 C CA . CYS A 1 944 ? 2.230 -7.066 34.038 1.00 86.50 944 CYS A CA 1
ATOM 7476 C C . CYS A 1 944 ? 2.129 -7.779 35.393 1.00 86.50 944 CYS A C 1
ATOM 7478 O O . CYS A 1 944 ? 1.136 -7.663 36.109 1.00 86.50 944 CYS A O 1
ATOM 7480 N N . ASN A 1 945 ? 3.170 -8.549 35.719 1.00 84.25 945 ASN A N 1
ATOM 7481 C CA . ASN A 1 945 ? 3.134 -9.537 36.798 1.00 84.25 945 ASN A CA 1
ATOM 7482 C C . ASN A 1 945 ? 3.028 -8.941 38.209 1.00 84.25 945 ASN A C 1
ATOM 7484 O O . ASN A 1 945 ? 2.246 -9.468 38.996 1.00 84.25 945 ASN A O 1
ATOM 7488 N N . LYS A 1 946 ? 3.775 -7.871 38.534 1.00 86.62 946 LYS A N 1
ATOM 7489 C CA . LYS A 1 946 ? 3.771 -7.212 39.862 1.00 86.62 946 LYS A CA 1
ATOM 7490 C C . LYS A 1 946 ? 2.707 -6.108 40.027 1.00 86.62 946 LYS A C 1
ATOM 7492 O O . LYS A 1 946 ? 2.643 -5.504 41.097 1.00 86.62 946 LYS A O 1
ATOM 7497 N N . LEU A 1 947 ? 1.892 -5.836 39.005 1.00 87.06 947 LEU A N 1
ATOM 7498 C CA . LEU A 1 947 ? 0.937 -4.720 38.987 1.00 87.06 947 LEU A CA 1
ATOM 7499 C C . LEU A 1 947 ? -0.185 -4.987 39.992 1.00 87.06 947 LEU A C 1
ATOM 7501 O O . LEU A 1 947 ? -0.913 -5.953 39.801 1.00 87.06 947 LEU A O 1
ATOM 7505 N N . ARG A 1 948 ? -0.316 -4.162 41.041 1.00 80.38 948 ARG A N 1
ATOM 7506 C CA . ARG A 1 948 ? -1.277 -4.382 42.144 1.00 80.38 948 ARG A CA 1
ATOM 7507 C C . ARG A 1 948 ? -2.573 -3.605 42.013 1.00 80.38 948 ARG A C 1
ATOM 7509 O O . ARG A 1 948 ? -3.631 -4.124 42.350 1.00 80.38 948 ARG A O 1
ATOM 7516 N N . TYR A 1 949 ? -2.498 -2.383 41.500 1.00 75.44 949 TYR A N 1
ATOM 7517 C CA . TYR A 1 949 ? -3.654 -1.519 41.295 1.00 75.44 949 TYR A CA 1
ATOM 7518 C C . TYR A 1 949 ? -3.497 -0.685 40.022 1.00 75.44 949 TYR A C 1
ATOM 7520 O O . TYR A 1 949 ? -2.391 -0.325 39.605 1.00 75.44 949 TYR A O 1
ATOM 7528 N N . LEU A 1 950 ? -4.635 -0.370 39.409 1.00 78.44 950 LEU A N 1
ATOM 7529 C CA . LEU A 1 950 ? -4.762 0.759 38.494 1.00 78.44 950 LEU A CA 1
ATOM 7530 C C . LEU A 1 950 ? -5.161 1.981 39.335 1.00 78.44 950 LEU A C 1
ATOM 7532 O O . LEU A 1 950 ? -5.842 1.822 40.346 1.00 78.44 950 LEU A O 1
ATOM 7536 N N . SER A 1 951 ? -4.750 3.183 38.945 1.00 73.44 951 SER A N 1
ATOM 7537 C CA . SER A 1 951 ? -5.111 4.393 39.694 1.00 73.44 951 SER A CA 1
ATOM 7538 C C . SER A 1 951 ? -6.513 4.891 39.344 1.00 73.44 951 SER A C 1
ATOM 7540 O O . SER A 1 951 ? -6.968 4.769 38.202 1.00 73.44 951 SER A O 1
ATOM 7542 N N . GLU A 1 952 ? -7.187 5.493 40.322 1.00 66.38 952 GLU A N 1
ATOM 7543 C CA . GLU A 1 952 ? -8.481 6.151 40.124 1.00 66.38 952 GLU A CA 1
ATOM 7544 C C . GLU A 1 952 ? -8.387 7.244 39.041 1.00 66.38 952 GLU A C 1
ATOM 7546 O O . GLU A 1 952 ? -7.354 7.895 38.865 1.00 66.38 952 GLU A O 1
ATOM 7551 N N . GLY A 1 953 ? -9.450 7.405 38.248 1.00 66.44 953 GLY A N 1
ATOM 7552 C CA . GLY A 1 953 ? -9.476 8.338 37.113 1.00 66.44 953 GLY A CA 1
ATOM 7553 C C . GLY A 1 953 ? -8.683 7.907 35.864 1.00 66.44 953 GLY A C 1
ATOM 7554 O O . GLY A 1 953 ? -8.741 8.608 34.849 1.00 66.44 953 GLY A O 1
ATOM 7555 N N . LEU A 1 954 ? -7.983 6.760 35.881 1.00 75.31 954 LEU A N 1
ATOM 7556 C CA . LEU A 1 954 ? -7.412 6.154 34.665 1.00 75.31 954 LEU A CA 1
ATOM 7557 C C . LEU A 1 954 ? -8.512 5.587 33.751 1.00 75.31 954 LEU A C 1
ATOM 7559 O O . LEU A 1 954 ? -8.437 5.710 32.530 1.00 75.31 954 LEU A O 1
ATOM 7563 N N . LEU A 1 955 ? -9.539 4.973 34.344 1.00 75.44 955 LEU A N 1
ATOM 7564 C CA . LEU A 1 955 ? -10.713 4.462 33.638 1.00 75.44 955 LEU A CA 1
ATOM 7565 C C . LEU A 1 955 ? -11.700 5.615 33.409 1.00 75.44 955 LEU A C 1
ATOM 7567 O O . LEU A 1 955 ? -12.543 5.901 34.256 1.00 75.44 955 LEU A O 1
ATOM 7571 N N . ALA A 1 956 ? -11.559 6.306 32.277 1.00 74.56 956 ALA A N 1
ATOM 7572 C CA . ALA A 1 956 ? -12.418 7.427 31.906 1.00 74.56 956 ALA A CA 1
ATOM 7573 C C . ALA A 1 956 ? -13.779 6.968 31.323 1.00 74.56 956 ALA A C 1
ATOM 7575 O O . ALA A 1 956 ? -13.844 5.911 30.691 1.00 74.56 956 ALA A O 1
ATOM 7576 N N . PRO A 1 957 ? -14.857 7.775 31.429 1.00 76.88 957 PRO A N 1
ATOM 7577 C CA . PRO A 1 957 ? -16.160 7.467 30.814 1.00 76.88 957 PRO A CA 1
ATOM 7578 C C . PRO A 1 957 ? -16.147 7.356 29.279 1.00 76.88 957 PRO A C 1
ATOM 7580 O O . PRO A 1 957 ? -17.092 6.835 28.689 1.00 76.88 957 PRO A O 1
ATOM 7583 N N . SER A 1 958 ? -15.086 7.848 28.631 1.00 81.75 958 SER A N 1
ATOM 7584 C CA . SER A 1 958 ? -14.816 7.795 27.186 1.00 81.75 958 SER A CA 1
ATOM 7585 C C . SER A 1 958 ? -14.131 6.503 26.714 1.00 81.75 958 SER A C 1
ATOM 7587 O O . SER A 1 958 ? -13.895 6.340 25.518 1.00 81.75 958 SER A O 1
ATOM 7589 N N . LEU A 1 959 ? -13.821 5.575 27.625 1.00 85.81 959 LEU A N 1
ATOM 7590 C CA . LEU A 1 959 ? -13.156 4.312 27.312 1.00 85.81 959 LEU A CA 1
ATOM 7591 C C . LEU A 1 959 ? -14.074 3.382 26.506 1.00 85.81 959 LEU A C 1
ATOM 7593 O O . LEU A 1 959 ? -15.130 2.987 26.987 1.00 85.81 959 LEU A O 1
ATOM 7597 N N . GLU A 1 960 ? -13.656 2.996 25.298 1.00 89.00 960 GLU A N 1
ATOM 7598 C CA . GLU A 1 960 ? -14.400 2.129 24.371 1.00 89.00 960 GLU A CA 1
ATOM 7599 C C . GLU A 1 960 ? -13.957 0.656 24.441 1.00 89.00 960 GLU A C 1
ATOM 7601 O O . GLU A 1 960 ? -14.784 -0.258 24.333 1.00 89.00 960 GLU A O 1
ATOM 7606 N N . GLU A 1 961 ? -12.657 0.409 24.639 1.00 88.06 961 GLU A N 1
ATOM 7607 C CA . GLU A 1 961 ? -12.077 -0.930 24.795 1.00 88.06 961 GLU A CA 1
ATOM 7608 C C . GLU A 1 961 ? -11.184 -1.021 26.039 1.00 88.06 961 GLU A C 1
ATOM 7610 O O . GLU A 1 961 ? -10.182 -0.311 26.155 1.00 88.06 961 GLU A O 1
ATOM 7615 N N . LEU A 1 962 ? -11.513 -1.974 26.918 1.00 89.12 962 LEU A N 1
ATOM 7616 C CA . LEU A 1 962 ? -10.677 -2.389 28.043 1.00 89.12 962 LEU A CA 1
ATOM 7617 C C . LEU A 1 962 ? -10.233 -3.844 27.855 1.00 89.12 962 LEU A C 1
ATOM 7619 O O . LEU A 1 962 ? -11.060 -4.763 27.800 1.00 89.12 962 LEU A O 1
ATOM 7623 N N . LEU A 1 963 ? -8.918 -4.058 27.788 1.00 87.31 963 LEU A N 1
ATOM 7624 C CA . LEU A 1 963 ? -8.298 -5.381 27.746 1.00 87.31 963 LEU A CA 1
ATOM 7625 C C . LEU A 1 963 ? -7.281 -5.508 28.881 1.00 87.31 963 LEU A C 1
ATOM 7627 O O . LEU A 1 963 ? -6.248 -4.845 28.861 1.00 87.31 963 LEU A O 1
ATOM 7631 N N . ILE A 1 964 ? -7.550 -6.408 29.827 1.00 87.50 964 ILE A N 1
ATOM 7632 C CA . ILE A 1 964 ? -6.608 -6.816 30.876 1.00 87.50 964 ILE A CA 1
ATOM 7633 C C . ILE A 1 964 ? -6.329 -8.312 30.707 1.00 87.50 964 ILE A C 1
ATOM 7635 O O . ILE A 1 964 ? -7.254 -9.124 30.636 1.00 87.50 964 ILE A O 1
ATOM 7639 N N . SER A 1 965 ? -5.056 -8.692 30.609 1.00 85.69 965 SER A N 1
ATOM 7640 C CA . SER A 1 965 ? -4.647 -10.085 30.425 1.00 85.69 965 SER A CA 1
ATOM 7641 C C . SER A 1 965 ? -3.381 -10.421 31.207 1.00 85.69 965 SER A C 1
ATOM 7643 O O . SER A 1 965 ? -2.410 -9.684 31.116 1.00 85.69 965 SER A O 1
ATOM 7645 N N . ASP A 1 966 ? -3.312 -11.598 31.834 1.00 81.88 966 ASP A N 1
ATOM 7646 C CA . ASP A 1 966 ? -2.050 -12.144 32.376 1.00 81.88 966 ASP A CA 1
ATOM 7647 C C . ASP A 1 966 ? -1.424 -11.223 33.463 1.00 81.88 966 ASP A C 1
ATOM 7649 O O . ASP A 1 966 ? -0.225 -10.965 33.464 1.00 81.88 966 ASP A O 1
ATOM 7653 N N . CYS A 1 967 ? -2.252 -10.676 34.367 1.00 81.25 967 CYS A N 1
ATOM 7654 C CA . CYS A 1 967 ? -1.850 -9.734 35.429 1.00 81.25 967 CYS A CA 1
ATOM 7655 C C . CYS A 1 967 ? -2.144 -10.302 36.838 1.00 81.25 967 CYS A C 1
ATOM 7657 O O . CYS A 1 967 ? -3.096 -9.867 37.485 1.00 81.25 967 CYS A O 1
ATOM 7659 N N . PRO A 1 968 ? -1.374 -11.295 37.322 1.00 74.81 968 PRO A N 1
ATOM 7660 C CA . PRO A 1 968 ? -1.705 -12.063 38.526 1.00 74.81 968 PRO A CA 1
ATOM 7661 C C . PRO A 1 968 ? -1.676 -11.288 39.856 1.00 74.81 968 PRO A C 1
ATOM 7663 O O . PRO A 1 968 ? -2.366 -11.707 40.780 1.00 74.81 968 PRO A O 1
ATOM 7666 N N . SER A 1 969 ? -0.924 -10.190 39.993 1.00 79.75 969 SER A N 1
ATOM 7667 C CA . SER A 1 969 ? -0.906 -9.419 41.255 1.00 79.75 969 SER A CA 1
ATOM 7668 C C . SER A 1 969 ? -2.003 -8.357 41.365 1.00 79.75 969 SER A C 1
ATOM 7670 O O . SER A 1 969 ? -2.076 -7.706 42.401 1.00 79.75 969 SER A O 1
ATOM 7672 N N . LEU A 1 970 ? -2.819 -8.140 40.325 1.00 79.06 970 LEU A N 1
ATOM 7673 C CA . LEU A 1 970 ? -3.764 -7.020 40.290 1.00 79.06 970 LEU A CA 1
ATOM 7674 C C . LEU A 1 970 ? -4.950 -7.333 41.215 1.00 79.06 970 LEU A C 1
ATOM 7676 O O . LEU A 1 970 ? -5.710 -8.266 40.964 1.00 79.06 970 LEU A O 1
ATOM 7680 N N . GLU A 1 971 ? -5.096 -6.575 42.298 1.00 71.81 971 GLU A N 1
ATOM 7681 C CA . GLU A 1 971 ? -6.016 -6.891 43.398 1.00 71.81 971 GLU A CA 1
ATOM 7682 C C . GLU A 1 971 ? -7.474 -6.562 43.035 1.00 71.81 971 GLU A C 1
ATOM 7684 O O . GLU A 1 971 ? -8.392 -7.294 43.400 1.00 71.81 971 GLU A O 1
ATOM 7689 N N . SER A 1 972 ? -7.695 -5.490 42.268 1.00 70.62 972 SER A N 1
ATOM 7690 C CA . SER A 1 972 ? -9.014 -5.098 41.758 1.00 70.62 972 SER A CA 1
ATOM 7691 C C . SER A 1 972 ? -8.918 -4.231 40.494 1.00 70.62 972 SER A C 1
ATOM 7693 O O . SER A 1 972 ? -7.843 -3.765 40.106 1.00 70.62 972 SER A O 1
ATOM 7695 N N . ILE A 1 973 ? -10.064 -4.008 39.842 1.00 75.50 973 ILE A N 1
ATOM 7696 C CA . ILE A 1 973 ? -10.226 -3.029 38.759 1.00 75.50 973 ILE A CA 1
ATOM 7697 C C . ILE A 1 973 ? -11.022 -1.844 39.343 1.00 75.50 973 ILE A C 1
ATOM 7699 O O . ILE A 1 973 ? -12.154 -2.068 39.773 1.00 75.50 973 ILE A O 1
ATOM 7703 N N . PRO A 1 974 ? -10.480 -0.610 39.373 1.00 70.69 974 PRO A N 1
ATOM 7704 C CA . PRO A 1 974 ? -11.081 0.530 40.070 1.00 70.69 974 PRO A CA 1
ATOM 7705 C C . PRO A 1 974 ? -12.177 1.192 39.223 1.00 70.69 974 PRO A C 1
ATOM 7707 O O . PRO A 1 974 ? -12.028 2.313 38.733 1.00 70.69 974 PRO A O 1
ATOM 7710 N N . PHE A 1 975 ? -13.281 0.480 39.008 1.00 72.19 975 PHE A N 1
ATOM 7711 C CA . PHE A 1 975 ? -14.503 1.102 38.512 1.00 72.19 975 PHE A CA 1
ATOM 7712 C C . PHE A 1 975 ? -15.106 1.946 39.637 1.00 72.19 975 PHE A C 1
ATOM 7714 O O . PHE A 1 975 ? -15.396 1.428 40.713 1.00 72.19 975 PHE A O 1
ATOM 7721 N N . THR A 1 976 ? -15.258 3.248 39.409 1.00 67.38 976 THR A N 1
ATOM 7722 C CA . THR A 1 976 ? -15.775 4.173 40.421 1.00 67.38 976 THR A CA 1
ATOM 7723 C C . THR A 1 976 ? -17.289 4.022 40.536 1.00 67.38 976 THR A C 1
ATOM 7725 O O . THR A 1 976 ? -18.007 4.199 39.549 1.00 67.38 976 THR A O 1
ATOM 7728 N N . GLU A 1 977 ? -17.787 3.711 41.734 1.00 62.66 977 GLU A N 1
ATOM 7729 C CA . GLU A 1 977 ? -19.228 3.612 41.978 1.00 62.66 977 GLU A CA 1
ATOM 7730 C C . GLU A 1 977 ? -19.934 4.942 41.658 1.00 62.66 977 GLU A C 1
ATOM 7732 O O . GLU A 1 977 ? -19.440 6.026 41.970 1.00 62.66 977 GLU A O 1
ATOM 7737 N N . GLY A 1 978 ? -21.089 4.860 40.993 1.00 60.25 978 GLY A N 1
ATOM 7738 C CA . GLY A 1 978 ? -21.860 6.030 40.557 1.00 60.25 978 GLY A CA 1
ATOM 7739 C C . GLY A 1 978 ? -21.413 6.680 39.238 1.00 60.25 978 GLY A C 1
ATOM 7740 O O . GLY A 1 978 ? -22.089 7.603 38.787 1.00 60.25 978 GLY A O 1
ATOM 7741 N N . ILE A 1 979 ? -20.341 6.211 38.583 1.00 69.50 979 ILE A N 1
ATOM 7742 C CA . ILE A 1 979 ? -19.958 6.673 37.235 1.00 69.50 979 ILE A CA 1
ATOM 7743 C C . ILE A 1 979 ? -20.556 5.757 36.155 1.00 69.50 979 ILE A C 1
ATOM 7745 O O . ILE A 1 979 ? -20.339 4.547 36.157 1.00 69.50 979 ILE A O 1
ATOM 7749 N N . GLU A 1 980 ? -21.265 6.337 35.180 1.00 71.06 980 GLU A N 1
ATOM 7750 C CA . GLU A 1 980 ? -21.697 5.606 33.984 1.00 71.06 980 GLU A CA 1
ATOM 7751 C C . GLU A 1 980 ? -20.555 5.468 32.967 1.00 71.06 980 GLU A C 1
ATOM 7753 O O . GLU A 1 980 ? -20.080 6.444 32.381 1.00 71.06 980 GLU A O 1
ATOM 7758 N N . TYR A 1 981 ? -20.164 4.229 32.675 1.00 75.88 981 TYR A N 1
ATOM 7759 C CA . TYR A 1 981 ? -19.179 3.888 31.645 1.00 75.88 981 TYR A CA 1
ATOM 7760 C C . TYR A 1 981 ? -19.850 3.744 30.268 1.00 75.88 981 TYR A C 1
ATOM 7762 O O . TYR A 1 981 ? -19.677 2.753 29.554 1.00 75.88 981 TYR A O 1
ATOM 7770 N N . GLY A 1 982 ? -20.639 4.759 29.897 1.00 74.12 982 GLY A N 1
ATOM 7771 C CA . GLY A 1 982 ? -21.535 4.764 28.735 1.00 74.12 982 GLY A CA 1
ATOM 7772 C C . GLY A 1 982 ? -20.862 4.622 27.363 1.00 74.12 982 GLY A C 1
ATOM 7773 O O . GLY A 1 982 ? -21.562 4.383 26.380 1.00 74.12 982 GLY A O 1
ATOM 7774 N N . SER A 1 983 ? -19.531 4.713 27.272 1.00 82.31 983 SER A N 1
ATOM 7775 C CA . SER A 1 983 ? -18.778 4.494 26.022 1.00 82.31 983 SER A CA 1
ATOM 7776 C C . SER A 1 983 ? -18.227 3.071 25.865 1.00 82.31 983 SER A C 1
ATOM 7778 O O . SER A 1 983 ? -17.821 2.704 24.760 1.00 82.31 983 SER A O 1
ATOM 7780 N N . LEU A 1 984 ? -18.194 2.252 26.928 1.00 83.94 984 LEU A N 1
ATOM 7781 C CA . LEU A 1 984 ? -17.473 0.978 26.888 1.00 83.94 984 LEU A CA 1
ATOM 7782 C C . LEU A 1 984 ? -18.212 -0.041 26.022 1.00 83.94 984 LEU A C 1
ATOM 7784 O O . LEU A 1 984 ? -19.299 -0.499 26.355 1.00 83.94 984 LEU A O 1
ATOM 7788 N N . HIS A 1 985 ? -17.591 -0.439 24.913 1.00 85.81 985 HIS A N 1
ATOM 7789 C CA . HIS A 1 985 ? -18.155 -1.383 23.952 1.00 85.81 985 HIS A CA 1
ATOM 7790 C C . HIS A 1 985 ? -17.700 -2.822 24.199 1.00 85.81 985 HIS A C 1
ATOM 7792 O O . HIS A 1 985 ? -18.442 -3.768 23.914 1.00 85.81 985 HIS A O 1
ATOM 7798 N N . THR A 1 986 ? -16.462 -3.000 24.666 1.00 84.31 986 THR A N 1
ATOM 7799 C CA . THR A 1 986 ? -15.796 -4.303 24.774 1.00 84.31 986 THR A CA 1
ATOM 7800 C C . THR A 1 986 ? -15.003 -4.415 26.072 1.00 84.31 986 THR A C 1
ATOM 7802 O O . THR A 1 986 ? -14.049 -3.668 26.285 1.00 84.31 986 THR A O 1
ATOM 7805 N N . LEU A 1 987 ? -15.344 -5.424 26.879 1.00 86.50 987 LEU A N 1
ATOM 7806 C CA . LEU A 1 987 ? -14.602 -5.816 28.077 1.00 86.50 987 LEU A CA 1
ATOM 7807 C C . LEU A 1 987 ? -13.941 -7.184 27.855 1.00 86.50 987 LEU A C 1
ATOM 7809 O O . LEU A 1 987 ? -14.616 -8.179 27.565 1.00 86.50 987 LEU A O 1
ATOM 7813 N N . ARG A 1 988 ? -12.611 -7.244 27.980 1.00 84.69 988 ARG A N 1
ATOM 7814 C CA . ARG A 1 988 ? -11.814 -8.472 27.829 1.00 84.69 988 ARG A CA 1
ATOM 7815 C C . ARG A 1 988 ? -10.933 -8.684 29.056 1.00 84.69 988 ARG A C 1
ATOM 7817 O O . ARG A 1 988 ? -9.983 -7.938 29.265 1.00 84.69 988 ARG A O 1
ATOM 7824 N N . ILE A 1 989 ? -11.219 -9.740 29.812 1.00 85.12 989 ILE A N 1
ATOM 7825 C CA . ILE A 1 989 ? -10.429 -10.179 30.967 1.00 85.12 989 ILE A CA 1
ATOM 7826 C C . ILE A 1 989 ? -9.859 -11.565 30.644 1.00 85.12 989 ILE A C 1
ATOM 7828 O O . ILE A 1 989 ? -10.609 -12.467 30.255 1.00 85.12 989 ILE A O 1
ATOM 7832 N N . LYS A 1 990 ? -8.536 -11.746 30.747 1.00 82.31 990 LYS A N 1
ATOM 7833 C CA . LYS A 1 990 ? -7.880 -13.027 30.436 1.00 82.31 990 LYS A CA 1
ATOM 7834 C C . LYS A 1 990 ? -6.752 -13.408 31.414 1.00 82.31 990 LYS A C 1
ATOM 7836 O O . LYS A 1 990 ? -6.065 -12.532 31.921 1.00 82.31 990 LYS A O 1
ATOM 7841 N N . LYS A 1 991 ? -6.501 -14.711 31.625 1.00 65.69 991 LYS A N 1
ATOM 7842 C CA . LYS A 1 991 ? -5.343 -15.253 32.381 1.00 65.69 991 LYS A CA 1
ATOM 7843 C C . LYS A 1 991 ? -5.173 -14.584 33.748 1.00 65.69 991 LYS A C 1
ATOM 7845 O O . LYS A 1 991 ? -4.086 -14.159 34.121 1.00 65.69 991 LYS A O 1
ATOM 7850 N N . TYR A 1 992 ? -6.277 -14.433 34.467 1.00 71.62 992 TYR A N 1
ATOM 7851 C CA . TYR A 1 992 ? -6.303 -13.719 35.736 1.00 71.62 992 TYR A CA 1
ATOM 7852 C C . TYR A 1 992 ? -6.461 -14.752 36.853 1.00 71.62 992 TYR A C 1
ATOM 7854 O O . TYR A 1 992 ? -7.566 -15.142 37.226 1.00 71.62 992 TYR A O 1
ATOM 7862 N N . SER A 1 993 ? -5.324 -15.282 37.307 1.00 68.06 993 SER A N 1
ATOM 7863 C CA . SER A 1 993 ? -5.254 -16.481 38.152 1.00 68.06 993 SER A CA 1
ATOM 7864 C C . SER A 1 993 ? -5.609 -16.256 39.623 1.00 68.06 993 SER A C 1
ATOM 7866 O O . SER A 1 993 ? -5.662 -17.219 40.372 1.00 68.06 993 SER A O 1
ATOM 7868 N N . THR A 1 994 ? -5.823 -15.010 40.037 1.00 68.75 994 THR A N 1
ATOM 7869 C CA . THR A 1 994 ? -6.118 -14.580 41.418 1.00 68.75 994 THR A CA 1
ATOM 7870 C C . THR A 1 994 ? -7.499 -13.938 41.570 1.00 68.75 994 THR A C 1
ATOM 7872 O O . THR A 1 994 ? -7.944 -13.701 42.688 1.00 68.75 994 THR A O 1
ATOM 7875 N N . LEU A 1 995 ? -8.190 -13.663 40.459 1.00 72.88 995 LEU A N 1
ATOM 7876 C CA . LEU A 1 995 ? -9.449 -12.922 40.440 1.00 72.88 995 LEU A CA 1
ATOM 7877 C C . LEU A 1 995 ? -10.608 -13.802 40.921 1.00 72.88 995 LEU A C 1
ATOM 7879 O O . LEU A 1 995 ? -11.135 -14.606 40.152 1.00 72.88 995 LEU A O 1
ATOM 7883 N N . THR A 1 996 ? -11.003 -13.641 42.181 1.00 72.50 996 THR A N 1
ATOM 7884 C CA . THR A 1 996 ? -12.123 -14.370 42.801 1.00 72.50 996 THR A CA 1
ATOM 7885 C C . THR A 1 996 ? -13.487 -13.829 42.369 1.00 72.50 996 THR A C 1
ATOM 7887 O O . THR A 1 996 ? -14.425 -14.608 42.187 1.00 72.50 996 THR A O 1
ATOM 7890 N N . SER A 1 997 ? -13.590 -12.516 42.144 1.00 73.00 997 SER A N 1
ATOM 7891 C CA . SER A 1 997 ? -14.779 -11.813 41.650 1.00 73.00 997 SER A CA 1
ATOM 7892 C C . SER A 1 997 ? -14.403 -10.650 40.723 1.00 73.00 997 SER A C 1
ATOM 7894 O O . SER A 1 997 ? -13.299 -10.114 40.780 1.00 73.00 997 SER A O 1
ATOM 7896 N N . ILE A 1 998 ? -15.330 -10.257 39.848 1.00 74.56 998 ILE A N 1
ATOM 7897 C CA . ILE A 1 998 ? -15.254 -9.022 39.049 1.00 74.56 998 ILE A CA 1
ATOM 7898 C C . ILE A 1 998 ? -16.200 -7.999 39.712 1.00 74.56 998 ILE A C 1
ATOM 7900 O O . ILE A 1 998 ? -17.277 -8.417 40.147 1.00 74.56 998 ILE A O 1
ATOM 7904 N N . PRO A 1 999 ? -15.852 -6.696 39.803 1.00 73.25 999 PRO A N 1
ATOM 7905 C CA . PRO A 1 999 ? -16.738 -5.687 40.390 1.00 73.25 999 PRO A CA 1
ATOM 7906 C C . PRO A 1 999 ? -18.085 -5.551 39.661 1.00 73.25 999 PRO A C 1
ATOM 7908 O O . PRO A 1 999 ? -18.236 -5.996 38.521 1.00 73.25 999 PRO A O 1
ATOM 7911 N N . SER A 1 1000 ? -19.053 -4.905 40.319 1.00 73.88 1000 SER A N 1
ATOM 7912 C CA . SER A 1 1000 ? -20.389 -4.631 39.766 1.00 73.88 1000 SER A CA 1
ATOM 7913 C C . SER A 1 1000 ? -20.312 -3.917 38.411 1.00 73.88 1000 SER A C 1
ATOM 7915 O O . SER A 1 1000 ? -19.595 -2.930 38.263 1.00 73.88 1000 SER A O 1
ATOM 7917 N N . LEU A 1 1001 ? -21.091 -4.388 37.432 1.00 74.62 1001 LEU A N 1
ATOM 7918 C CA . LEU A 1 1001 ? -21.242 -3.769 36.109 1.00 74.62 1001 LEU A CA 1
ATOM 7919 C C . LEU A 1 1001 ? -22.518 -2.910 35.994 1.00 74.62 1001 LEU A C 1
ATOM 7921 O O . LEU A 1 1001 ? -23.049 -2.686 34.903 1.00 74.62 1001 LEU A O 1
ATOM 7925 N N . GLN A 1 1002 ? -22.998 -2.365 37.113 1.00 71.62 1002 GLN A N 1
ATOM 7926 C CA . GLN A 1 1002 ? -23.951 -1.251 37.090 1.00 71.62 1002 GLN A CA 1
ATOM 7927 C C . GLN A 1 1002 ? -23.318 -0.025 36.400 1.00 71.62 1002 GLN A C 1
ATOM 7929 O O . GLN A 1 1002 ? -22.146 0.269 36.606 1.00 71.62 1002 GLN A O 1
ATOM 7934 N N . GLY A 1 1003 ? -24.076 0.666 35.540 1.00 69.25 1003 GLY A N 1
ATOM 7935 C CA . GLY A 1 1003 ? -23.580 1.800 34.737 1.00 69.25 1003 GLY A CA 1
ATOM 7936 C C . GLY A 1 1003 ? -22.935 1.435 33.386 1.00 69.25 1003 GLY A C 1
ATOM 7937 O O . GLY A 1 1003 ? -22.539 2.330 32.643 1.00 69.25 1003 GLY A O 1
ATOM 7938 N N . PHE A 1 1004 ? -22.854 0.149 33.017 1.00 76.25 1004 PHE A N 1
ATOM 7939 C CA . PHE A 1 1004 ? -22.218 -0.328 31.773 1.00 76.25 1004 PHE A CA 1
ATOM 7940 C C . PHE A 1 1004 ? -23.227 -0.622 30.643 1.00 76.25 1004 PHE A C 1
ATOM 7942 O O . PHE A 1 1004 ? -23.215 -1.691 30.025 1.00 76.25 1004 PHE A O 1
ATOM 7949 N N . SER A 1 1005 ? -24.121 0.329 30.363 1.00 78.12 1005 SER A N 1
ATOM 7950 C CA . SER A 1 1005 ? -25.247 0.183 29.421 1.00 78.12 1005 SER A CA 1
ATOM 7951 C C . SER A 1 1005 ? -24.837 -0.156 27.975 1.00 78.12 1005 SER A C 1
ATOM 7953 O O . SER A 1 1005 ? -25.516 -0.942 27.306 1.00 78.12 1005 SER A O 1
ATOM 7955 N N . SER A 1 1006 ? -23.706 0.375 27.499 1.00 83.12 1006 SER A N 1
ATOM 7956 C CA . SER A 1 1006 ? -23.219 0.226 26.113 1.00 83.12 1006 SER A CA 1
ATOM 7957 C C . SER A 1 1006 ? -22.389 -1.032 25.824 1.00 83.12 1006 SER A C 1
ATOM 7959 O O . SER A 1 1006 ? -22.061 -1.280 24.657 1.00 83.12 1006 SER A O 1
ATOM 7961 N N . VAL A 1 1007 ? -22.056 -1.851 26.831 1.00 84.50 1007 VAL A N 1
ATOM 7962 C CA . VAL A 1 1007 ? -21.166 -3.012 26.642 1.00 84.50 1007 VAL A CA 1
ATOM 7963 C C . VAL A 1 1007 ? -21.834 -4.051 25.749 1.00 84.50 1007 VAL A C 1
ATOM 7965 O O . VAL A 1 1007 ? -22.820 -4.674 26.126 1.00 84.50 1007 VAL A O 1
ATOM 7968 N N . ARG A 1 1008 ? -21.270 -4.269 24.554 1.00 86.50 1008 ARG A N 1
ATOM 7969 C CA . ARG A 1 1008 ? -21.818 -5.182 23.532 1.00 86.50 1008 ARG A CA 1
ATOM 7970 C C . ARG A 1 1008 ? -21.250 -6.593 23.630 1.00 86.50 1008 ARG A C 1
ATOM 7972 O O . ARG A 1 1008 ? -21.888 -7.550 23.185 1.00 86.50 1008 ARG A O 1
ATOM 7979 N N . ALA A 1 1009 ? -20.038 -6.727 24.170 1.00 87.44 1009 ALA A N 1
ATOM 7980 C CA . ALA A 1 1009 ? -19.351 -8.003 24.306 1.00 87.44 1009 ALA A CA 1
ATOM 7981 C C . ALA A 1 1009 ? -18.500 -8.079 25.582 1.00 87.44 1009 ALA A C 1
ATOM 7983 O O . ALA A 1 1009 ? -17.566 -7.295 25.762 1.00 87.44 1009 ALA A O 1
ATOM 7984 N N . ILE A 1 1010 ? -18.770 -9.099 26.399 1.00 88.25 1010 ILE A N 1
ATOM 7985 C CA . ILE A 1 1010 ? -17.933 -9.496 27.537 1.00 88.25 1010 ILE A CA 1
ATOM 7986 C C . ILE A 1 1010 ? -17.211 -10.796 27.179 1.00 88.25 1010 ILE A C 1
ATOM 7988 O O . ILE A 1 1010 ? -17.828 -11.772 26.737 1.00 88.25 1010 ILE A O 1
ATOM 7992 N N . LYS A 1 1011 ? -15.889 -10.821 27.370 1.00 87.19 1011 LYS A N 1
ATOM 7993 C CA . LYS A 1 1011 ? -15.069 -12.029 27.235 1.00 87.19 1011 LYS A CA 1
ATOM 7994 C C . LYS A 1 1011 ? -14.208 -12.228 28.479 1.00 87.19 1011 LYS A C 1
ATOM 7996 O O . LYS A 1 1011 ? -13.278 -11.460 28.709 1.00 87.19 1011 LYS A O 1
ATOM 8001 N N . ILE A 1 1012 ? -14.473 -13.316 29.191 1.00 87.62 1012 ILE A N 1
ATOM 8002 C CA . ILE A 1 1012 ? -13.675 -13.836 30.304 1.00 87.62 1012 ILE A CA 1
ATOM 8003 C C . ILE A 1 1012 ? -12.973 -15.109 29.804 1.00 87.62 1012 ILE A C 1
ATOM 8005 O O . ILE A 1 1012 ? -13.572 -15.914 29.081 1.00 87.62 1012 ILE A O 1
ATOM 8009 N N . SER A 1 1013 ? -11.680 -15.293 30.079 1.00 86.00 1013 SER A N 1
ATOM 8010 C CA . SER A 1 1013 ? -10.936 -16.485 29.629 1.00 86.00 1013 SER A CA 1
ATOM 8011 C C . SER A 1 1013 ? -9.750 -16.822 30.536 1.00 86.00 1013 SER A C 1
ATOM 8013 O O . SER A 1 1013 ? -8.952 -15.945 30.829 1.00 86.00 1013 SER A O 1
ATOM 8015 N N . GLU A 1 1014 ? -9.549 -18.086 30.903 1.00 79.75 1014 GLU A N 1
ATOM 8016 C CA . GLU A 1 1014 ? -8.394 -18.538 31.706 1.00 79.75 1014 GLU A CA 1
ATOM 8017 C C . GLU A 1 1014 ? -8.315 -17.851 33.094 1.00 79.75 1014 GLU A C 1
ATOM 8019 O O . GLU A 1 1014 ? -7.230 -17.598 33.613 1.00 79.75 1014 GLU A O 1
ATOM 8024 N N . CYS A 1 1015 ? -9.464 -17.524 33.700 1.00 80.56 1015 CYS A N 1
ATOM 8025 C CA . CYS A 1 1015 ? -9.550 -16.977 35.062 1.00 80.56 1015 CYS A CA 1
ATOM 8026 C C . CYS A 1 1015 ? -9.916 -18.106 36.035 1.00 80.56 1015 CYS A C 1
ATOM 8028 O O . CYS A 1 1015 ? -11.091 -18.446 36.178 1.00 80.56 1015 CYS A O 1
ATOM 8030 N N . SER A 1 1016 ? -8.906 -18.740 36.635 1.00 79.56 1016 SER A N 1
ATOM 8031 C CA . SER A 1 1016 ? -9.036 -20.020 37.349 1.00 79.56 1016 SER A CA 1
ATOM 8032 C C . SER A 1 1016 ? -9.800 -19.944 38.672 1.00 79.56 1016 SER A C 1
ATOM 8034 O O . SER A 1 1016 ? -10.539 -20.878 38.993 1.00 79.56 1016 SER A O 1
ATOM 8036 N N . GLU A 1 1017 ? -9.632 -18.843 39.409 1.00 82.06 1017 GLU A N 1
ATOM 8037 C CA . GLU A 1 1017 ? -10.177 -18.632 40.761 1.00 82.06 1017 GLU A CA 1
ATOM 8038 C C . GLU A 1 1017 ? -11.559 -17.963 40.787 1.00 82.06 1017 GLU A C 1
ATOM 8040 O O . GLU A 1 1017 ? -12.151 -17.837 41.856 1.00 82.06 1017 GLU A O 1
ATOM 8045 N N . LEU A 1 1018 ? -12.088 -17.567 39.625 1.00 83.75 1018 LEU A N 1
ATOM 8046 C CA . LEU A 1 1018 ? -13.349 -16.836 39.519 1.00 83.75 1018 LEU A CA 1
ATOM 8047 C C . LEU A 1 1018 ? -14.520 -17.694 40.019 1.00 83.75 1018 LEU A C 1
ATOM 8049 O O . LEU A 1 1018 ? -14.834 -18.723 39.418 1.00 83.75 1018 LEU A O 1
ATOM 8053 N N . LEU A 1 1019 ? -15.165 -17.258 41.103 1.00 81.56 1019 LEU A N 1
ATOM 8054 C CA . LEU A 1 1019 ? -16.240 -17.999 41.773 1.00 81.56 1019 LEU A CA 1
ATOM 8055 C C . LEU A 1 1019 ? -17.615 -17.751 41.138 1.00 81.56 1019 LEU A C 1
ATOM 8057 O O . LEU A 1 1019 ? -18.452 -18.653 41.109 1.00 81.56 1019 LEU A O 1
ATOM 8061 N N . SER A 1 1020 ? -17.839 -16.539 40.627 1.00 78.12 1020 SER A N 1
ATOM 8062 C CA . SER A 1 1020 ? -19.106 -16.072 40.055 1.00 78.12 1020 SER A CA 1
ATOM 8063 C C . SER A 1 1020 ? -18.882 -15.024 38.956 1.00 78.12 1020 SER A C 1
ATOM 8065 O O . SER A 1 1020 ? -17.790 -14.478 38.791 1.00 78.12 1020 SER A O 1
ATOM 8067 N N . LEU A 1 1021 ? -19.930 -14.740 38.179 1.00 78.12 1021 LEU A N 1
ATOM 8068 C CA . LEU A 1 1021 ? -19.967 -13.595 37.264 1.00 78.12 1021 LEU A CA 1
ATOM 8069 C C . LEU A 1 1021 ? -20.260 -12.287 38.030 1.00 78.12 1021 LEU A C 1
ATOM 8071 O O . LEU A 1 1021 ? -20.846 -12.347 39.113 1.00 78.12 1021 LEU A O 1
ATOM 8075 N N . PRO A 1 1022 ? -19.874 -11.111 37.495 1.00 75.81 1022 PRO A N 1
ATOM 8076 C CA . PRO A 1 1022 ? -20.161 -9.831 38.139 1.00 75.81 1022 PRO A CA 1
ATOM 8077 C C . PRO A 1 1022 ? -21.666 -9.583 38.290 1.00 75.81 1022 PRO A C 1
ATOM 8079 O O . PRO A 1 1022 ? -22.461 -9.901 37.403 1.00 75.81 1022 PRO A O 1
ATOM 8082 N N . SER A 1 1023 ? -22.044 -8.949 39.399 1.00 73.31 1023 SER A N 1
ATOM 8083 C CA . SER A 1 1023 ? -23.380 -8.384 39.590 1.00 73.31 1023 SER A CA 1
ATOM 8084 C C . SER A 1 1023 ? -23.622 -7.205 38.634 1.00 73.31 1023 SER A C 1
ATOM 8086 O O . SER A 1 1023 ? -22.698 -6.676 38.016 1.00 73.31 1023 SER A O 1
ATOM 8088 N N . GLY A 1 1024 ? -24.883 -6.799 38.460 1.00 72.81 1024 GLY A N 1
ATOM 8089 C CA . GLY A 1 1024 ? -25.230 -5.671 37.587 1.00 72.81 1024 GLY A CA 1
ATOM 8090 C C . GLY A 1 1024 ? -25.223 -5.973 36.083 1.00 72.81 1024 GLY A C 1
ATOM 8091 O O . GLY A 1 1024 ? -25.498 -5.073 35.297 1.00 72.81 1024 GLY A O 1
ATOM 8092 N N . LEU A 1 1025 ? -24.970 -7.219 35.655 1.00 76.31 1025 LEU A N 1
ATOM 8093 C CA . LEU A 1 1025 ? -25.048 -7.623 34.239 1.00 76.31 1025 LEU A CA 1
ATOM 8094 C C . LEU A 1 1025 ? -26.411 -7.311 33.594 1.00 76.31 1025 LEU A C 1
ATOM 8096 O O . LEU A 1 1025 ? -26.471 -6.992 32.410 1.00 76.31 1025 LEU A O 1
ATOM 8100 N N . ASN A 1 1026 ? -27.492 -7.337 34.375 1.00 70.38 1026 ASN A N 1
ATOM 8101 C CA . ASN A 1 1026 ? -28.834 -6.920 33.962 1.00 70.38 1026 ASN A CA 1
ATOM 8102 C C . ASN A 1 1026 ? -28.922 -5.437 33.533 1.00 70.38 1026 ASN A C 1
ATOM 8104 O O . ASN A 1 1026 ? -29.805 -5.088 32.752 1.00 70.38 1026 ASN A O 1
ATOM 8108 N N . CYS A 1 1027 ? -27.999 -4.580 33.982 1.00 72.12 1027 CYS A N 1
ATOM 8109 C CA . CYS A 1 1027 ? -27.885 -3.183 33.551 1.00 72.12 1027 CYS A CA 1
ATOM 8110 C C . CYS A 1 1027 ? -27.157 -3.017 32.202 1.00 72.12 1027 CYS A C 1
ATOM 8112 O O . CYS A 1 1027 ? -27.237 -1.949 31.593 1.00 72.12 1027 CYS A O 1
ATOM 8114 N N . CYS A 1 1028 ? -26.469 -4.048 31.697 1.00 76.12 1028 CYS A N 1
ATOM 8115 C CA . CYS A 1 1028 ? -25.784 -4.023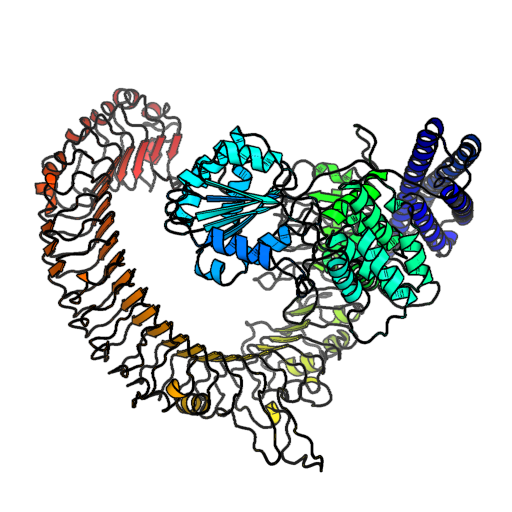 30.402 1.00 76.12 1028 CYS A CA 1
ATOM 8116 C C . CYS A 1 1028 ? -26.780 -4.222 29.244 1.00 76.12 1028 CYS A C 1
ATOM 8118 O O . CYS A 1 1028 ? -26.763 -5.235 28.542 1.00 76.12 1028 CYS A O 1
ATOM 8120 N N . THR A 1 1029 ? -27.671 -3.253 29.031 1.00 75.94 1029 THR A N 1
ATOM 8121 C CA . THR A 1 1029 ? -28.786 -3.339 28.068 1.00 75.94 1029 THR A CA 1
ATOM 8122 C C . THR A 1 1029 ? -28.356 -3.565 26.612 1.00 75.94 1029 THR A C 1
ATOM 8124 O O . THR A 1 1029 ? -29.146 -4.087 25.827 1.00 75.94 1029 THR A O 1
ATOM 8127 N N . SER A 1 1030 ? -27.106 -3.263 26.245 1.00 82.69 1030 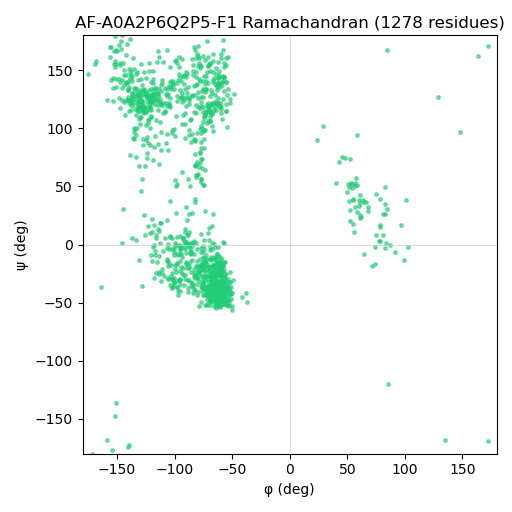SER A N 1
ATOM 8128 C CA . SER A 1 1030 ? -26.538 -3.533 24.910 1.00 82.69 1030 SER A CA 1
ATOM 8129 C C . SER A 1 1030 ? -25.850 -4.903 24.754 1.00 82.69 1030 SER A C 1
ATOM 8131 O O . SER A 1 1030 ? -25.301 -5.184 23.682 1.00 82.69 1030 SER A O 1
ATOM 8133 N N . LEU A 1 1031 ? -25.837 -5.758 25.786 1.00 83.50 1031 LEU A N 1
ATOM 8134 C CA . LEU A 1 1031 ? -24.983 -6.952 25.857 1.00 83.50 1031 LEU A CA 1
ATOM 8135 C C . LEU A 1 1031 ? -25.444 -8.103 24.956 1.00 83.50 1031 LEU A C 1
ATOM 8137 O O . LEU A 1 1031 ? -26.059 -9.069 25.395 1.00 83.50 1031 LEU A O 1
ATOM 8141 N N . GLY A 1 1032 ? -25.066 -8.037 23.680 1.00 84.12 1032 GLY A N 1
ATOM 8142 C CA . GLY A 1 1032 ? -25.378 -9.060 22.683 1.00 84.12 1032 GLY A CA 1
ATOM 8143 C C . GLY A 1 1032 ? -24.562 -10.356 22.783 1.00 84.12 1032 GLY A C 1
ATOM 8144 O O . GLY A 1 1032 ? -24.918 -11.337 22.123 1.00 84.12 1032 GLY A O 1
ATOM 8145 N N . LYS A 1 1033 ? -23.454 -10.390 23.543 1.00 87.88 1033 LYS A N 1
ATOM 8146 C CA . LYS A 1 1033 ? -22.502 -11.517 23.506 1.00 87.88 1033 LYS A CA 1
ATOM 8147 C C . LYS A 1 1033 ? -21.702 -11.724 24.797 1.00 87.88 1033 LYS A C 1
ATOM 8149 O O . LYS A 1 1033 ? -20.921 -10.858 25.187 1.00 87.88 1033 LYS A O 1
ATOM 8154 N N . ILE A 1 1034 ? -21.782 -12.929 25.363 1.00 88.81 1034 ILE A N 1
ATOM 8155 C CA . ILE A 1 1034 ? -20.940 -13.386 26.480 1.00 88.81 1034 ILE A CA 1
ATOM 8156 C C . ILE A 1 1034 ? -20.076 -14.566 26.025 1.00 88.81 1034 ILE A C 1
ATOM 8158 O O . ILE A 1 1034 ? -20.559 -15.500 25.380 1.00 88.81 1034 ILE A O 1
ATOM 8162 N N . LYS A 1 1035 ? -18.785 -14.529 26.370 1.00 88.19 1035 LYS A N 1
ATOM 8163 C CA . LYS A 1 1035 ? -17.854 -15.656 26.214 1.00 88.19 1035 LYS A CA 1
ATOM 8164 C C . LYS A 1 1035 ? -17.120 -15.929 27.524 1.00 88.19 1035 LYS A C 1
ATOM 8166 O O . LYS A 1 1035 ? -16.429 -15.041 28.016 1.00 88.19 1035 LYS A O 1
ATOM 8171 N N . ILE A 1 1036 ? -17.228 -17.151 28.038 1.00 88.19 1036 ILE A N 1
ATOM 8172 C CA . ILE A 1 1036 ? -16.564 -17.620 29.265 1.00 88.19 1036 ILE A CA 1
ATOM 8173 C C . ILE A 1 1036 ? -15.738 -18.846 28.885 1.00 88.19 1036 ILE A C 1
ATOM 8175 O O . ILE A 1 1036 ? -16.253 -19.751 28.231 1.00 88.19 1036 ILE A O 1
ATOM 8179 N N . ARG A 1 1037 ? -14.445 -18.877 29.220 1.00 88.50 1037 ARG A N 1
ATOM 8180 C CA . ARG A 1 1037 ? -13.572 -20.008 28.868 1.00 88.50 1037 ARG A CA 1
ATOM 8181 C C . ARG A 1 1037 ? -12.573 -20.328 29.968 1.00 88.50 1037 ARG A C 1
ATOM 8183 O O . ARG A 1 1037 ? -11.971 -19.405 30.501 1.00 88.50 1037 ARG A O 1
ATOM 8190 N N . SER A 1 1038 ? -12.322 -21.603 30.242 1.00 83.94 1038 SER A N 1
ATOM 8191 C CA . SER A 1 1038 ? -11.238 -22.045 31.136 1.00 83.94 1038 SER A CA 1
ATOM 8192 C C . SER A 1 1038 ? -11.302 -21.401 32.533 1.00 83.94 1038 SER A C 1
ATOM 8194 O O . SER A 1 1038 ? -10.279 -21.008 33.092 1.00 83.94 1038 SER A O 1
ATOM 8196 N N . CYS A 1 1039 ? -12.516 -21.249 33.073 1.00 84.00 1039 CYS A N 1
ATOM 8197 C CA . CYS A 1 1039 ? -12.763 -20.753 34.427 1.00 84.00 1039 CYS A CA 1
ATOM 8198 C C . CYS A 1 1039 ? -13.092 -21.942 35.332 1.00 84.00 1039 CYS A C 1
ATOM 8200 O O . CYS A 1 1039 ? -14.205 -22.463 35.298 1.00 84.00 1039 CYS A O 1
ATOM 8202 N N . SER A 1 1040 ? -12.092 -22.418 36.075 1.00 82.62 1040 SER A N 1
ATOM 8203 C CA . SER A 1 1040 ? -12.099 -23.743 36.709 1.00 82.62 1040 SER A CA 1
ATOM 8204 C C . SER A 1 1040 ? -12.854 -23.836 38.035 1.00 82.62 1040 SER A C 1
ATOM 8206 O O . SER A 1 1040 ? -13.321 -24.926 38.355 1.00 82.62 1040 SER A O 1
ATOM 8208 N N . LYS A 1 1041 ? -12.981 -22.743 38.803 1.00 84.25 1041 LYS A N 1
ATOM 8209 C CA . LYS A 1 1041 ? -13.740 -22.700 40.073 1.00 84.25 1041 LYS A CA 1
ATOM 8210 C C . LYS A 1 1041 ? -15.149 -22.103 39.958 1.00 84.25 1041 LYS A C 1
ATOM 8212 O O . LYS A 1 1041 ? -15.881 -22.109 40.945 1.00 84.25 1041 LYS A O 1
ATOM 8217 N N . LEU A 1 1042 ? -15.550 -21.656 38.767 1.00 85.00 1042 LEU A N 1
ATOM 8218 C CA . LEU A 1 1042 ? -16.891 -21.136 38.499 1.00 85.00 1042 LEU A CA 1
ATOM 8219 C C . LEU A 1 1042 ? -17.913 -22.277 38.613 1.00 85.00 1042 LEU A C 1
ATOM 8221 O O . LEU A 1 1042 ? -18.006 -23.108 37.711 1.00 85.00 1042 LEU A O 1
ATOM 8225 N N . LYS A 1 1043 ? -18.639 -22.329 39.736 1.00 81.81 1043 LYS A N 1
ATOM 8226 C CA . LYS A 1 1043 ? -19.592 -23.407 40.056 1.00 81.81 1043 LYS A CA 1
ATOM 8227 C C . LYS A 1 1043 ? -20.970 -23.226 39.434 1.00 81.81 1043 LYS A C 1
ATOM 8229 O O . LYS A 1 1043 ? -21.570 -24.203 39.002 1.00 81.81 1043 LYS A O 1
ATOM 8234 N N . PHE A 1 1044 ? -21.464 -21.994 39.412 1.00 79.38 1044 PHE A N 1
ATOM 8235 C CA . PHE A 1 1044 ? -22.841 -21.680 39.047 1.00 79.38 1044 PHE A CA 1
ATOM 8236 C C . PHE A 1 1044 ? -22.877 -20.440 38.160 1.00 79.38 1044 PHE A C 1
ATOM 8238 O O . PHE A 1 1044 ? -22.092 -19.505 38.342 1.00 79.38 1044 PHE A O 1
ATOM 8245 N N . ILE A 1 1045 ? -23.814 -20.420 37.218 1.00 76.00 1045 ILE A N 1
ATOM 8246 C CA . ILE A 1 1045 ? -24.132 -19.245 36.406 1.00 76.00 1045 ILE A CA 1
ATOM 8247 C C . ILE A 1 1045 ? -25.625 -18.972 36.593 1.00 76.00 1045 ILE A C 1
ATOM 8249 O O . ILE A 1 1045 ? -26.446 -19.543 35.883 1.00 76.00 1045 ILE A O 1
ATOM 8253 N N . SER A 1 1046 ? -25.953 -18.114 37.565 1.00 69.38 1046 SER A N 1
ATOM 8254 C CA . SER A 1 1046 ? -27.290 -17.527 37.719 1.00 69.38 1046 SER A CA 1
ATOM 8255 C C . SER A 1 1046 ? -27.338 -16.207 36.959 1.00 69.38 1046 SER A C 1
ATOM 8257 O O . SER A 1 1046 ? -26.474 -15.350 37.167 1.00 69.38 1046 SER A O 1
ATOM 8259 N N . ILE A 1 1047 ? -28.308 -16.046 36.058 1.00 70.19 1047 ILE A N 1
ATOM 8260 C CA . ILE A 1 1047 ? -28.511 -14.806 35.295 1.00 70.19 1047 ILE A CA 1
ATOM 8261 C C . ILE A 1 1047 ? -30.003 -14.464 35.273 1.00 70.19 1047 ILE A C 1
ATOM 8263 O O . ILE A 1 1047 ? -30.771 -14.992 34.467 1.00 70.19 1047 ILE A O 1
ATOM 8267 N N . ASP A 1 1048 ? -30.396 -13.533 36.141 1.00 60.25 1048 ASP A N 1
ATOM 8268 C CA . ASP A 1 1048 ? -31.805 -13.208 36.398 1.00 60.25 1048 ASP A CA 1
ATOM 8269 C C . ASP A 1 1048 ? -32.491 -12.553 35.185 1.00 60.25 1048 ASP A C 1
ATOM 8271 O O . ASP A 1 1048 ? -33.659 -12.816 34.896 1.00 60.25 1048 ASP A O 1
ATOM 8275 N N . SER A 1 1049 ? -31.764 -11.703 34.446 1.00 66.00 1049 SER A N 1
ATOM 8276 C CA . SER A 1 1049 ? -32.249 -11.057 33.221 1.00 66.00 1049 SER A CA 1
ATOM 8277 C C . SER A 1 1049 ? -31.106 -10.576 32.323 1.00 66.00 1049 SER A C 1
ATOM 8279 O O . SER A 1 1049 ? -30.273 -9.780 32.750 1.00 66.00 1049 SER A O 1
ATOM 8281 N N . LEU A 1 1050 ? -31.089 -11.022 31.061 1.00 72.94 1050 LEU A N 1
ATOM 8282 C CA . LEU A 1 1050 ? -30.246 -10.476 29.989 1.00 72.94 1050 LEU A CA 1
ATOM 8283 C C . LEU A 1 1050 ? -31.060 -10.398 28.684 1.00 72.94 1050 LEU A C 1
ATOM 8285 O O . LEU A 1 1050 ? -30.902 -11.239 27.792 1.00 72.94 1050 LEU A O 1
ATOM 8289 N N . PRO A 1 1051 ? -31.945 -9.390 28.545 1.00 69.06 1051 PRO A N 1
ATOM 8290 C CA . PRO A 1 1051 ? -32.945 -9.355 27.481 1.00 69.06 1051 PRO A CA 1
ATOM 8291 C C . PRO A 1 1051 ? -32.338 -9.252 26.077 1.00 69.06 1051 PRO A C 1
ATOM 8293 O O . PRO A 1 1051 ? -32.963 -9.713 25.129 1.00 69.06 1051 PRO A O 1
ATOM 8296 N N . SER A 1 1052 ? -31.129 -8.697 25.945 1.00 79.75 1052 SER A N 1
ATOM 8297 C CA . SER A 1 1052 ? -30.458 -8.433 24.662 1.00 79.75 1052 SER A CA 1
ATOM 8298 C C . SER A 1 1052 ? -29.418 -9.486 24.256 1.00 79.75 1052 SER A C 1
ATOM 8300 O O . SER A 1 1052 ? -28.789 -9.337 23.208 1.00 79.75 1052 SER A O 1
ATOM 8302 N N . LEU A 1 1053 ? -29.194 -10.535 25.059 1.00 83.31 1053 LEU A N 1
ATOM 8303 C CA . LEU A 1 1053 ? -28.123 -11.503 24.809 1.00 83.31 1053 LEU A CA 1
ATOM 8304 C C . LEU A 1 1053 ? -28.461 -12.426 23.636 1.00 83.31 1053 LEU A C 1
ATOM 8306 O O . LEU A 1 1053 ? -29.317 -13.291 23.759 1.00 83.31 1053 LEU A O 1
ATOM 8310 N N . VAL A 1 1054 ? -27.734 -12.287 22.523 1.00 86.00 1054 VAL A N 1
ATOM 8311 C CA . VAL A 1 1054 ? -27.929 -13.087 21.298 1.00 86.00 1054 VAL A CA 1
ATOM 8312 C C . VAL A 1 1054 ? -27.072 -14.357 21.293 1.00 86.00 1054 VAL A C 1
ATOM 8314 O O . VAL A 1 1054 ? -27.451 -15.356 20.679 1.00 86.00 1054 VAL A O 1
ATOM 8317 N N . ARG A 1 1055 ? -25.900 -14.327 21.949 1.00 86.50 1055 ARG A N 1
ATOM 8318 C CA . ARG A 1 1055 ? -24.894 -15.405 21.910 1.00 86.50 1055 ARG A CA 1
ATOM 8319 C C . ARG A 1 1055 ? -24.232 -15.671 23.262 1.00 86.50 1055 ARG A C 1
ATOM 8321 O O . ARG A 1 1055 ? -23.600 -14.769 23.819 1.00 86.50 1055 ARG A O 1
ATOM 8328 N N . LEU A 1 1056 ? -24.253 -16.932 23.694 1.00 88.25 1056 LEU A N 1
ATOM 8329 C CA . LEU A 1 1056 ? -23.556 -17.435 24.884 1.00 88.25 1056 LEU A CA 1
ATOM 8330 C C . LEU A 1 1056 ? -22.602 -18.578 24.490 1.00 88.25 1056 LEU A C 1
ATOM 8332 O O . LEU A 1 1056 ? -23.008 -19.530 23.830 1.00 88.25 1056 LEU A O 1
ATOM 8336 N N . ASP A 1 1057 ? -21.320 -18.469 24.851 1.00 88.12 1057 ASP A N 1
ATOM 8337 C CA . ASP A 1 1057 ? -20.271 -19.449 24.510 1.00 88.12 1057 ASP A CA 1
ATOM 8338 C C . ASP A 1 1057 ? -19.407 -19.760 25.741 1.00 88.12 1057 ASP A C 1
ATOM 8340 O O . ASP A 1 1057 ? -18.507 -18.983 26.080 1.00 88.12 1057 ASP A O 1
ATOM 8344 N N . ILE A 1 1058 ? -19.697 -20.887 26.393 1.00 88.69 1058 ILE A N 1
ATOM 8345 C CA . ILE A 1 1058 ? -19.046 -21.387 27.613 1.00 88.69 1058 ILE A CA 1
ATOM 8346 C C . ILE A 1 1058 ? -18.142 -22.564 27.234 1.00 88.69 1058 ILE A C 1
ATOM 8348 O O . ILE A 1 1058 ? -18.587 -23.468 26.529 1.00 88.69 1058 ILE A O 1
ATOM 8352 N N . ARG A 1 1059 ? -16.868 -22.567 27.656 1.00 90.00 1059 ARG A N 1
ATOM 8353 C CA . ARG A 1 1059 ? -15.947 -23.691 27.386 1.00 90.00 1059 ARG A CA 1
ATOM 8354 C C . ARG A 1 1059 ? -14.997 -24.001 28.536 1.00 90.00 1059 ARG A C 1
ATOM 8356 O O . ARG A 1 1059 ? -14.474 -23.075 29.147 1.00 90.00 1059 ARG A O 1
ATOM 8363 N N . THR A 1 1060 ? -14.654 -25.268 28.742 1.00 86.19 1060 THR A N 1
ATOM 8364 C CA . THR A 1 1060 ? -13.548 -25.678 29.630 1.00 86.19 1060 THR A CA 1
ATOM 8365 C C . THR A 1 1060 ? -13.765 -25.231 31.086 1.00 86.19 1060 THR A C 1
ATOM 8367 O O . THR A 1 1060 ? -12.833 -24.818 31.775 1.00 86.19 1060 THR A O 1
ATOM 8370 N N . CYS A 1 1061 ? -15.016 -25.250 31.548 1.00 84.88 1061 CYS A N 1
ATOM 8371 C CA . CYS A 1 1061 ? -15.413 -24.860 32.905 1.00 84.88 1061 CYS A CA 1
ATOM 8372 C C . CYS A 1 1061 ? -15.753 -26.119 33.707 1.00 84.88 1061 CYS A C 1
ATOM 8374 O O . CYS A 1 1061 ? -16.913 -26.506 33.812 1.00 84.88 1061 CYS A O 1
ATOM 8376 N N . SER A 1 1062 ? -14.719 -26.782 34.226 1.00 83.94 1062 SER A N 1
ATOM 8377 C CA . SER A 1 1062 ? -14.805 -28.140 34.780 1.00 83.94 1062 SER A CA 1
ATOM 8378 C C . SER A 1 1062 ? -15.564 -28.259 36.106 1.00 83.94 1062 SER A C 1
ATOM 8380 O O . SER A 1 1062 ? -16.145 -29.311 36.362 1.00 83.94 1062 SER A O 1
ATOM 8382 N N . SER A 1 1063 ? -15.621 -27.206 36.935 1.00 86.50 1063 SER A N 1
ATOM 8383 C CA . SER A 1 1063 ? -16.427 -27.207 38.174 1.00 86.50 1063 SER A CA 1
ATOM 8384 C C . SER A 1 1063 ? -17.841 -26.640 38.023 1.00 86.50 1063 SER A C 1
ATOM 8386 O O . SER A 1 1063 ? -18.518 -26.504 39.037 1.00 86.50 1063 SER A O 1
ATOM 8388 N N . LEU A 1 1064 ? -18.281 -26.300 36.809 1.00 86.19 1064 LEU A N 1
ATOM 8389 C CA . LEU A 1 1064 ? -19.625 -25.774 36.567 1.00 86.19 1064 LEU A CA 1
ATOM 8390 C C . LEU A 1 1064 ? -20.652 -26.893 36.794 1.00 86.19 1064 LEU A C 1
ATOM 8392 O O . LEU A 1 1064 ? -20.642 -27.878 36.066 1.00 86.19 1064 LEU A O 1
ATOM 8396 N N . GLU A 1 1065 ? -21.489 -26.756 37.821 1.00 85.00 1065 GLU A N 1
ATOM 8397 C CA . GLU A 1 1065 ? -22.423 -27.781 38.313 1.00 85.00 1065 GLU A CA 1
ATOM 8398 C C . GLU A 1 1065 ? -23.835 -27.602 37.706 1.00 85.00 1065 GLU A C 1
ATOM 8400 O O . GLU A 1 1065 ? -24.442 -28.589 37.275 1.00 85.00 1065 GLU A O 1
ATOM 8405 N N . SER A 1 1066 ? -24.307 -26.352 37.572 1.00 80.56 1066 SER A N 1
ATOM 8406 C CA . SER A 1 1066 ? -25.546 -25.956 36.869 1.00 80.56 1066 SER A CA 1
ATOM 8407 C C . SER A 1 1066 ? -25.395 -24.629 36.102 1.00 80.56 1066 SER A C 1
ATOM 8409 O O . SER A 1 1066 ? -24.479 -23.832 36.344 1.00 80.56 1066 SER A O 1
ATOM 8411 N N . ILE A 1 1067 ? -26.323 -24.382 35.172 1.00 77.88 1067 ILE A N 1
ATOM 8412 C CA . ILE A 1 1067 ? -26.577 -23.064 34.571 1.00 77.88 1067 ILE A CA 1
ATOM 8413 C C . ILE A 1 1067 ? -28.067 -22.768 34.743 1.00 77.88 1067 ILE A C 1
ATOM 8415 O O . ILE A 1 1067 ? -28.900 -23.479 34.178 1.00 77.88 1067 ILE A O 1
ATOM 8419 N N . ASP A 1 1068 ? -28.374 -21.705 35.486 1.00 70.94 1068 ASP A N 1
ATOM 8420 C CA . ASP A 1 1068 ? -29.721 -21.367 35.938 1.00 70.94 1068 ASP A CA 1
ATOM 8421 C C . ASP A 1 1068 ? -30.166 -20.030 35.326 1.00 70.94 1068 ASP A C 1
ATOM 8423 O O . ASP A 1 1068 ? -29.695 -18.943 35.666 1.00 70.94 1068 ASP A O 1
ATOM 8427 N N . ALA A 1 1069 ? -31.080 -20.126 34.364 1.00 63.34 1069 ALA A N 1
ATOM 8428 C CA . ALA A 1 1069 ? -31.529 -19.031 33.509 1.00 63.34 1069 ALA A CA 1
ATOM 8429 C C . ALA A 1 1069 ? -33.062 -18.933 33.485 1.00 63.34 1069 ALA A C 1
ATOM 8431 O O . ALA A 1 1069 ? -33.683 -18.820 32.425 1.00 63.34 1069 ALA A O 1
ATOM 8432 N N . LEU A 1 1070 ? -33.675 -19.011 34.671 1.00 50.38 1070 LEU A N 1
ATOM 8433 C CA . LEU A 1 1070 ? -35.107 -19.275 34.866 1.00 50.38 1070 LEU A CA 1
ATOM 8434 C C . LEU A 1 1070 ? -36.042 -18.365 34.042 1.00 50.38 1070 LEU A C 1
ATOM 8436 O O . LEU A 1 1070 ? -37.031 -18.860 33.504 1.00 50.38 1070 LEU A O 1
ATOM 8440 N N . HIS A 1 1071 ? -35.708 -17.078 33.857 1.00 54.47 1071 HIS A N 1
ATOM 8441 C CA . HIS A 1 1071 ? -36.504 -16.142 33.036 1.00 54.47 1071 HIS A CA 1
ATOM 8442 C C . HIS A 1 1071 ? -35.689 -15.222 32.095 1.00 54.47 1071 HIS A C 1
ATOM 8444 O O . HIS A 1 1071 ? -36.258 -14.327 31.461 1.00 54.47 1071 HIS A O 1
ATOM 8450 N N . GLY A 1 1072 ? -34.364 -15.402 32.004 1.00 56.72 1072 GLY A N 1
ATOM 8451 C CA . GLY A 1 1072 ? -33.459 -14.319 31.595 1.00 56.72 1072 GLY A CA 1
ATOM 8452 C C . GLY A 1 1072 ? -33.178 -14.136 30.095 1.00 56.72 1072 GLY A C 1
ATOM 8453 O O . GLY A 1 1072 ? -32.931 -13.009 29.663 1.00 56.72 1072 GLY A O 1
ATOM 8454 N N . PHE A 1 1073 ? -33.207 -15.199 29.283 1.00 70.88 1073 PHE A N 1
ATOM 8455 C CA . PHE A 1 1073 ? -32.592 -15.220 27.940 1.00 70.88 1073 PHE A CA 1
ATOM 8456 C C . PHE A 1 1073 ? -33.565 -15.010 26.764 1.00 70.88 1073 PHE A C 1
ATOM 8458 O O . PHE A 1 1073 ? -33.610 -15.789 25.812 1.00 70.88 1073 PHE A O 1
ATOM 8465 N N . ARG A 1 1074 ? -34.323 -13.908 26.788 1.00 71.25 1074 ARG A N 1
ATOM 8466 C CA . ARG A 1 1074 ? -35.384 -13.631 25.794 1.00 71.25 1074 ARG A CA 1
ATOM 8467 C C . ARG A 1 1074 ? -34.916 -13.515 24.334 1.00 71.25 1074 ARG A C 1
ATOM 8469 O O . ARG A 1 1074 ? -35.723 -13.780 23.449 1.00 71.25 1074 ARG A O 1
ATOM 8476 N N . CYS A 1 1075 ? -33.656 -13.146 24.078 1.00 78.38 1075 CYS A N 1
ATOM 8477 C CA . CYS A 1 1075 ? -33.106 -12.995 22.720 1.00 78.38 1075 CYS A CA 1
ATOM 8478 C C . CYS A 1 1075 ? -32.012 -14.014 22.336 1.00 78.38 1075 CYS A C 1
ATOM 8480 O O . CYS A 1 1075 ? -31.347 -13.826 21.313 1.00 78.38 1075 CYS A O 1
ATOM 8482 N N . LEU A 1 1076 ? -31.794 -15.078 23.122 1.00 81.88 1076 LEU A N 1
ATOM 8483 C CA . LEU A 1 1076 ? -30.677 -16.000 22.884 1.00 81.88 1076 LEU A CA 1
ATOM 8484 C C . LEU A 1 1076 ? -30.940 -16.891 21.665 1.00 81.88 1076 LEU A C 1
ATOM 8486 O O . LEU A 1 1076 ? -31.837 -17.725 21.676 1.00 81.88 1076 LEU A O 1
ATOM 8490 N N . TYR A 1 1077 ? -30.129 -16.710 20.622 1.00 85.38 1077 TYR A N 1
ATOM 8491 C CA . TYR A 1 1077 ? -30.285 -17.353 19.313 1.00 85.38 1077 TYR A CA 1
ATOM 8492 C C . TYR A 1 1077 ? -29.326 -18.542 19.120 1.00 85.38 1077 TYR A C 1
ATOM 8494 O O . TYR A 1 1077 ? -29.688 -19.552 18.514 1.00 85.38 1077 TYR A O 1
ATOM 8502 N N . GLU A 1 1078 ? -28.112 -18.428 19.667 1.00 85.44 1078 GLU A N 1
ATOM 8503 C CA . GLU A 1 1078 ? -27.050 -19.442 19.638 1.00 85.44 1078 GLU A CA 1
ATOM 8504 C C . GLU A 1 1078 ? -26.477 -19.652 21.049 1.00 85.44 1078 GLU A C 1
ATOM 8506 O O . GLU A 1 1078 ? -25.989 -18.703 21.677 1.00 85.44 1078 GLU A O 1
ATOM 8511 N N . PHE A 1 1079 ? -26.456 -20.904 21.508 1.00 89.06 1079 PHE A N 1
ATOM 8512 C CA . PHE A 1 1079 ? -25.834 -21.315 22.767 1.00 89.06 1079 PHE A CA 1
ATOM 8513 C C . PHE A 1 1079 ? -24.816 -22.435 22.505 1.00 89.06 1079 PHE A C 1
ATOM 8515 O O . PHE A 1 1079 ? -25.122 -23.437 21.858 1.00 89.06 1079 PHE A O 1
ATOM 8522 N N . THR A 1 1080 ? -23.583 -22.257 22.983 1.00 88.81 1080 THR A N 1
ATOM 8523 C CA . THR A 1 1080 ? -22.510 -23.255 22.898 1.00 88.81 1080 THR A CA 1
ATOM 8524 C C . THR A 1 1080 ? -21.931 -23.550 24.277 1.00 88.81 1080 THR A C 1
ATOM 8526 O O . THR A 1 1080 ? -21.501 -22.631 24.977 1.00 88.81 1080 THR A O 1
ATOM 8529 N N . ILE A 1 1081 ? -21.848 -24.834 24.618 1.00 89.56 1081 ILE A N 1
ATOM 8530 C CA . ILE A 1 1081 ? -21.191 -25.372 25.811 1.00 89.56 1081 ILE A CA 1
ATOM 8531 C C . ILE A 1 1081 ? -20.174 -26.417 25.351 1.00 89.56 1081 ILE A C 1
ATOM 8533 O O . ILE A 1 1081 ? -20.519 -27.297 24.562 1.00 89.56 1081 ILE A O 1
ATOM 8537 N N . ARG A 1 1082 ? -18.922 -26.338 25.815 1.00 89.94 1082 ARG A N 1
ATOM 8538 C CA . ARG A 1 1082 ? -17.922 -27.394 25.576 1.00 89.94 1082 ARG A CA 1
ATOM 8539 C C . ARG A 1 1082 ? -17.067 -27.687 26.806 1.00 89.94 1082 ARG A C 1
ATOM 8541 O O . ARG A 1 1082 ? -16.730 -26.756 27.527 1.00 89.94 1082 ARG A O 1
ATOM 8548 N N . ASP A 1 1083 ? -16.630 -28.927 26.990 1.00 86.62 1083 ASP A N 1
ATOM 8549 C CA . ASP A 1 1083 ? -15.609 -29.301 27.984 1.00 86.62 1083 ASP A CA 1
ATOM 8550 C C . ASP A 1 1083 ? -16.014 -28.877 29.421 1.00 86.62 1083 ASP A C 1
ATOM 8552 O O . ASP A 1 1083 ? -15.311 -28.126 30.102 1.00 86.62 1083 ASP A O 1
ATOM 8556 N N . CYS A 1 1084 ? -17.212 -29.274 29.858 1.00 86.12 1084 CYS A N 1
ATOM 8557 C CA . CYS A 1 1084 ? -17.782 -28.906 31.162 1.00 86.12 1084 CYS A CA 1
ATOM 8558 C C . CYS A 1 1084 ? -18.134 -30.171 31.952 1.00 86.12 1084 CYS A C 1
ATOM 8560 O O . CYS A 1 1084 ? -19.250 -30.679 31.867 1.00 86.12 1084 CYS A O 1
ATOM 8562 N N . ASP A 1 1085 ? -17.148 -30.688 32.689 1.00 84.94 1085 ASP A N 1
ATOM 8563 C CA . ASP A 1 1085 ? -17.151 -32.061 33.207 1.00 84.94 1085 ASP A CA 1
ATOM 8564 C C . ASP A 1 1085 ? -18.248 -32.344 34.240 1.00 84.94 1085 ASP A C 1
ATOM 8566 O O . ASP A 1 1085 ? -18.880 -33.398 34.181 1.00 84.94 1085 ASP A O 1
ATOM 8570 N N . LYS A 1 1086 ? -18.487 -31.411 35.173 1.00 86.62 1086 LYS A N 1
ATOM 8571 C CA . LYS A 1 1086 ? -19.491 -31.537 36.248 1.00 86.62 1086 LYS A CA 1
ATOM 8572 C C . LYS A 1 1086 ? -20.888 -31.013 35.910 1.00 86.62 1086 LYS A C 1
ATOM 8574 O O . LYS A 1 1086 ? -21.755 -31.054 36.780 1.00 86.62 1086 LYS A O 1
ATOM 8579 N N . LEU A 1 1087 ? -21.122 -30.508 34.701 1.00 86.44 1087 LEU A N 1
ATOM 8580 C CA . LEU A 1 1087 ? -22.391 -29.861 34.371 1.00 86.44 1087 LEU A CA 1
ATOM 8581 C C . LEU A 1 1087 ? -23.506 -30.910 34.322 1.00 86.44 1087 LEU A C 1
ATOM 8583 O O . LEU A 1 1087 ? -23.523 -31.723 33.405 1.00 86.44 1087 LEU A O 1
ATOM 8587 N N . THR A 1 1088 ? -24.413 -30.886 35.300 1.00 82.75 1088 THR A N 1
ATOM 8588 C CA . THR A 1 1088 ? -25.462 -31.912 35.472 1.00 82.75 1088 THR A CA 1
ATOM 8589 C C . THR A 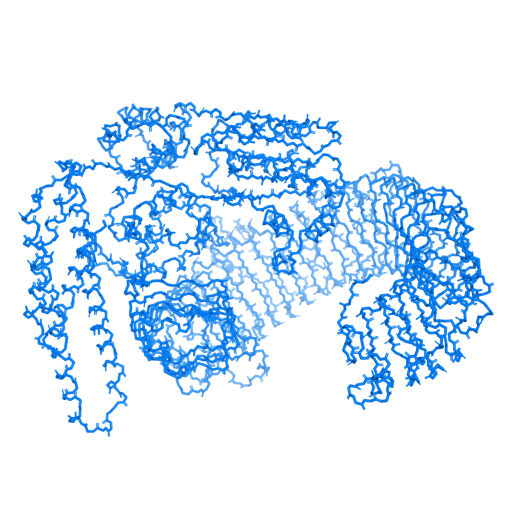1 1088 ? -26.741 -31.606 34.699 1.00 82.75 1088 THR A C 1
ATOM 8591 O O . THR A 1 1088 ? -27.389 -32.505 34.159 1.00 82.75 1088 THR A O 1
ATOM 8594 N N . SER A 1 1089 ? -27.111 -30.327 34.645 1.00 76.56 1089 SER A N 1
ATOM 8595 C CA . SER A 1 1089 ? -28.417 -29.866 34.182 1.00 76.56 1089 SER A CA 1
ATOM 8596 C C . SER A 1 1089 ? -28.347 -28.468 33.567 1.00 76.56 1089 SER A C 1
ATOM 8598 O O . SER A 1 1089 ? -27.458 -27.664 33.864 1.00 76.56 1089 SER A O 1
ATOM 8600 N N . LEU A 1 1090 ? -29.311 -28.190 32.688 1.00 75.75 1090 LEU A N 1
ATOM 8601 C CA . LEU A 1 1090 ? -29.513 -26.898 32.037 1.00 75.75 1090 LEU A CA 1
ATOM 8602 C C . LEU A 1 1090 ? -30.948 -26.434 32.289 1.00 75.75 1090 LEU A C 1
ATOM 8604 O O . LEU A 1 1090 ? -31.881 -26.923 31.651 1.00 75.75 1090 LEU A O 1
ATOM 8608 N N . LEU A 1 1091 ? -31.126 -25.492 33.218 1.00 65.75 1091 LEU A N 1
ATOM 8609 C CA . LEU A 1 1091 ? -32.440 -25.033 33.667 1.00 65.75 1091 LEU A CA 1
ATOM 8610 C C . LEU A 1 1091 ? -32.716 -23.616 33.152 1.00 65.75 1091 LEU A C 1
ATOM 8612 O O . LEU A 1 1091 ? -32.059 -22.650 33.532 1.00 65.75 1091 LEU A O 1
ATOM 8616 N N . GLY A 1 1092 ? -33.708 -23.467 32.275 1.00 66.75 1092 GLY A N 1
ATOM 8617 C CA . GLY A 1 1092 ? -34.106 -22.160 31.754 1.00 66.75 1092 GLY A CA 1
ATOM 8618 C C . GLY A 1 1092 ? -35.132 -22.231 30.628 1.00 66.75 1092 GLY A C 1
ATOM 8619 O O . GLY A 1 1092 ? -35.420 -23.303 30.095 1.00 66.75 1092 GLY A O 1
ATOM 8620 N N . SER A 1 1093 ? -35.666 -21.065 30.262 1.00 67.19 1093 SER A N 1
ATOM 8621 C CA . SER A 1 1093 ? -36.584 -20.904 29.130 1.00 67.19 1093 SER A CA 1
ATOM 8622 C C . SER A 1 1093 ? -35.881 -20.221 27.957 1.00 67.19 1093 SER A C 1
ATOM 8624 O O . SER A 1 1093 ? -35.279 -19.158 28.126 1.00 67.19 1093 SER A O 1
ATOM 8626 N N . PHE A 1 1094 ? -35.948 -20.826 26.768 1.00 75.12 1094 PHE A N 1
ATOM 8627 C CA . PHE A 1 1094 ? -35.142 -20.456 25.598 1.00 75.12 1094 PHE A CA 1
ATOM 8628 C C . PHE A 1 1094 ? -36.016 -20.233 24.341 1.00 75.12 1094 PHE A C 1
ATOM 8630 O O . PHE A 1 1094 ? -35.790 -20.857 23.303 1.00 75.12 1094 PHE A O 1
ATOM 8637 N N . PRO A 1 1095 ? -37.022 -19.334 24.395 1.00 71.81 1095 PRO A N 1
ATOM 8638 C CA . PRO A 1 1095 ? -38.147 -19.313 23.452 1.00 71.81 1095 PRO A CA 1
ATOM 8639 C C . PRO A 1 1095 ? -37.787 -19.036 21.982 1.00 71.81 1095 PRO A C 1
ATOM 8641 O O . PRO A 1 1095 ? -38.587 -19.359 21.104 1.00 71.81 1095 PRO A O 1
ATOM 8644 N N . ILE A 1 1096 ? -36.614 -18.458 21.685 1.00 82.75 1096 ILE A N 1
ATOM 8645 C CA . ILE A 1 1096 ? -36.163 -18.169 20.307 1.00 82.75 1096 ILE A CA 1
ATOM 8646 C C . ILE A 1 1096 ? -34.848 -18.865 19.903 1.00 82.75 1096 ILE A C 1
ATOM 8648 O O . ILE A 1 1096 ? -34.263 -18.523 18.871 1.00 82.75 1096 ILE A O 1
ATOM 8652 N N . LEU A 1 1097 ? -34.359 -19.812 20.711 1.00 84.19 1097 LEU A N 1
ATOM 8653 C CA . LEU A 1 1097 ? -33.073 -20.475 20.492 1.00 84.19 1097 LEU A CA 1
ATOM 8654 C C . LEU A 1 1097 ? -33.131 -21.380 19.258 1.00 84.19 1097 LEU A C 1
ATOM 8656 O O . LEU A 1 1097 ? -33.816 -22.396 19.268 1.00 84.19 1097 LEU A O 1
ATOM 8660 N N . GLN A 1 1098 ? -32.368 -21.051 18.212 1.00 86.69 1098 GLN A N 1
ATOM 8661 C CA . GLN A 1 1098 ? -32.330 -21.843 16.976 1.00 86.69 1098 GLN A CA 1
ATOM 8662 C C . GLN A 1 1098 ? -31.163 -22.834 16.927 1.00 86.69 1098 GLN A C 1
ATOM 8664 O O . GLN A 1 1098 ? -31.297 -23.890 16.307 1.00 86.69 1098 GLN A O 1
ATOM 8669 N N . GLY A 1 1099 ? -30.036 -22.515 17.574 1.00 88.31 1099 GLY A N 1
ATOM 8670 C CA . GLY A 1 1099 ? -28.838 -23.356 17.590 1.00 88.31 1099 GLY A CA 1
ATOM 8671 C C . GLY A 1 1099 ? -28.337 -23.664 19.000 1.00 88.31 1099 GLY A C 1
ATOM 8672 O O . GLY A 1 1099 ? -27.923 -22.752 19.717 1.00 88.31 1099 GLY A O 1
ATOM 8673 N N . LEU A 1 1100 ? -28.300 -24.950 19.358 1.00 89.94 1100 LEU A N 1
ATOM 8674 C CA . LEU A 1 1100 ? -27.696 -25.457 20.593 1.00 89.94 1100 LEU A CA 1
ATOM 8675 C C . LEU A 1 1100 ? -26.552 -26.425 20.258 1.00 89.94 1100 LEU A C 1
ATOM 8677 O O . LEU A 1 1100 ? -26.751 -27.405 19.541 1.00 89.94 1100 LEU A O 1
ATOM 8681 N N . GLU A 1 1101 ? -25.357 -26.153 20.783 1.00 90.12 1101 GLU A N 1
ATOM 8682 C CA . GLU A 1 1101 ? -24.205 -27.056 20.718 1.00 90.12 1101 GLU A CA 1
ATOM 8683 C C . GLU A 1 1101 ? -23.711 -27.399 22.126 1.00 90.12 1101 GLU A C 1
ATOM 8685 O O . GLU A 1 1101 ? -23.346 -26.508 22.891 1.00 90.12 1101 GLU A O 1
ATOM 8690 N N . ILE A 1 1102 ? -23.641 -28.695 22.425 1.00 89.50 1102 ILE A N 1
ATOM 8691 C CA . ILE A 1 1102 ? -23.073 -29.262 23.647 1.00 89.50 1102 ILE A CA 1
ATOM 8692 C C . ILE A 1 1102 ? -21.993 -30.269 23.236 1.00 89.50 1102 ILE A C 1
ATOM 8694 O O . ILE A 1 1102 ? -22.220 -31.104 22.357 1.00 89.50 1102 ILE A O 1
ATOM 8698 N N . ARG A 1 1103 ? -20.802 -30.195 23.839 1.00 88.75 1103 ARG A N 1
ATOM 8699 C CA . ARG A 1 1103 ? -19.718 -31.148 23.564 1.00 88.75 1103 ARG A CA 1
ATOM 8700 C C . ARG A 1 1103 ? -18.857 -31.444 24.789 1.00 88.75 1103 ARG A C 1
ATOM 8702 O O . ARG A 1 1103 ? -18.506 -30.512 25.499 1.00 88.75 1103 ARG A O 1
ATOM 8709 N N . ASN A 1 1104 ? -18.422 -32.688 24.983 1.00 85.38 1104 ASN A N 1
ATOM 8710 C CA . ASN A 1 1104 ? -17.536 -33.075 26.088 1.00 85.38 1104 ASN A CA 1
ATOM 8711 C C . ASN A 1 1104 ? -18.131 -32.646 27.452 1.00 85.38 1104 ASN A C 1
ATOM 8713 O O . ASN A 1 1104 ? -17.498 -31.942 28.240 1.00 85.38 1104 ASN A O 1
ATOM 8717 N N . CYS A 1 1105 ? -19.389 -33.017 27.699 1.00 86.19 1105 CYS A N 1
ATOM 8718 C CA . CYS A 1 1105 ? -20.097 -32.762 28.961 1.00 86.19 1105 CYS A CA 1
ATOM 8719 C C . CYS A 1 1105 ? -20.603 -34.103 29.522 1.00 86.19 1105 CYS A C 1
ATOM 8721 O O . CYS A 1 1105 ? -21.785 -34.417 29.367 1.00 86.19 1105 CYS A O 1
ATOM 8723 N N . PRO A 1 1106 ? -19.716 -34.944 30.091 1.00 83.31 1106 PRO A N 1
ATOM 8724 C CA . PRO A 1 1106 ? -20.033 -36.328 30.445 1.00 83.31 1106 PRO A CA 1
ATOM 8725 C C . PRO A 1 1106 ? -21.085 -36.469 31.552 1.00 83.31 1106 PRO A C 1
ATOM 8727 O O . PRO A 1 1106 ? -21.854 -37.423 31.501 1.00 83.31 1106 PRO A O 1
ATOM 8730 N N . SER A 1 1107 ? -21.157 -35.534 32.508 1.00 85.25 1107 SER A N 1
ATOM 8731 C CA . SER A 1 1107 ? -22.136 -35.581 33.612 1.00 85.25 1107 SER A CA 1
ATOM 8732 C C . SER A 1 1107 ? -23.504 -34.978 33.270 1.00 85.25 1107 SER A C 1
ATOM 8734 O O . SER A 1 1107 ? -24.364 -34.928 34.143 1.00 85.25 1107 SER A O 1
ATOM 8736 N N . LEU A 1 1108 ? -23.719 -34.496 32.039 1.00 85.69 1108 LEU A N 1
ATOM 8737 C CA . LEU A 1 1108 ? -24.973 -33.839 31.672 1.00 85.69 1108 LEU A CA 1
ATOM 8738 C C . LEU A 1 1108 ? -26.087 -34.876 31.528 1.00 85.69 1108 LEU A C 1
ATOM 8740 O O . LEU A 1 1108 ? -26.076 -35.662 30.585 1.00 85.69 1108 LEU A O 1
ATOM 8744 N N . GLU A 1 1109 ? -27.058 -34.849 32.435 1.00 79.81 1109 GLU A N 1
ATOM 8745 C CA . GLU A 1 1109 ? -28.210 -35.754 32.419 1.00 79.81 1109 GLU A CA 1
ATOM 8746 C C . GLU A 1 1109 ? -29.427 -35.127 31.729 1.00 79.81 1109 GLU A C 1
ATOM 8748 O O . GLU A 1 1109 ? -30.221 -35.840 31.122 1.00 79.81 1109 GLU A O 1
ATOM 8753 N N . THR A 1 1110 ? -29.587 -33.798 31.790 1.00 73.44 1110 THR A N 1
ATOM 8754 C CA . THR A 1 1110 ? -30.803 -33.111 31.316 1.00 73.44 1110 THR A CA 1
ATOM 8755 C C . THR A 1 1110 ? -30.527 -31.834 30.522 1.00 73.44 1110 THR A C 1
ATOM 8757 O O . THR A 1 1110 ? -29.666 -31.024 30.866 1.00 73.44 1110 THR A O 1
ATOM 8760 N N . ILE A 1 1111 ? -31.322 -31.636 29.468 1.00 76.12 1111 ILE A N 1
ATOM 8761 C CA . ILE A 1 1111 ? -31.480 -30.365 28.744 1.00 76.12 1111 ILE A CA 1
ATOM 8762 C C . ILE A 1 1111 ? -32.860 -29.758 29.086 1.00 76.12 1111 ILE A C 1
ATOM 8764 O O . ILE A 1 1111 ? -33.691 -30.465 29.661 1.00 76.12 1111 ILE A O 1
ATOM 8768 N N . PRO A 1 1112 ? -33.149 -28.484 28.752 1.00 71.12 1112 PRO A N 1
ATOM 8769 C CA . PRO A 1 1112 ? -34.453 -27.885 29.037 1.00 71.12 1112 PRO A CA 1
ATOM 8770 C C . PRO A 1 1112 ? -35.614 -28.669 28.404 1.00 71.12 1112 PRO A C 1
ATOM 8772 O O . PRO A 1 1112 ? -35.492 -29.164 27.284 1.00 71.12 1112 PRO A O 1
ATOM 8775 N N . CYS A 1 1113 ? -36.755 -28.742 29.100 1.00 62.94 1113 CYS A N 1
ATOM 8776 C CA . CYS A 1 1113 ? -37.960 -29.418 28.599 1.00 62.94 1113 CYS A CA 1
ATOM 8777 C C . CYS A 1 1113 ? -38.430 -28.837 27.251 1.00 62.94 1113 CYS A C 1
ATOM 8779 O O . CYS A 1 1113 ? -38.219 -27.657 26.966 1.00 62.94 1113 CYS A O 1
ATOM 8781 N N . SER A 1 1114 ? -39.110 -29.652 26.443 1.00 60.12 1114 SER A N 1
ATOM 8782 C CA . SER A 1 1114 ? -39.511 -29.322 25.067 1.00 60.12 1114 SER A CA 1
ATOM 8783 C C . SER A 1 1114 ? -40.311 -28.019 24.925 1.00 60.12 1114 SER A C 1
ATOM 8785 O O . SER A 1 1114 ? -40.079 -27.259 23.983 1.00 60.12 1114 SER A O 1
ATOM 8787 N N . ASP A 1 1115 ? -41.148 -27.694 25.915 1.00 62.06 1115 ASP A N 1
ATOM 8788 C CA . ASP A 1 1115 ? -41.938 -26.457 25.990 1.00 62.06 1115 ASP A CA 1
ATOM 8789 C C . ASP A 1 1115 ? -41.066 -25.186 26.013 1.00 62.06 1115 ASP A C 1
ATOM 8791 O O . ASP A 1 1115 ? -41.508 -24.107 25.624 1.00 62.06 1115 ASP A O 1
ATOM 8795 N N . ASN A 1 1116 ? -39.802 -25.316 26.431 1.00 68.94 1116 ASN A N 1
ATOM 8796 C CA . ASN A 1 1116 ? -38.808 -24.244 26.488 1.00 68.94 1116 ASN A CA 1
ATOM 8797 C C . ASN A 1 1116 ? -37.886 -24.177 25.256 1.00 68.94 1116 ASN A C 1
ATOM 8799 O O . ASN A 1 1116 ? -37.064 -23.263 25.190 1.00 68.94 1116 ASN A O 1
ATOM 8803 N N . LEU A 1 1117 ? -37.998 -25.112 24.300 1.00 73.12 1117 LEU A N 1
ATOM 8804 C CA . LEU A 1 1117 ? -37.126 -25.250 23.116 1.00 73.12 1117 LEU A CA 1
ATOM 8805 C C . LEU A 1 1117 ? -37.911 -25.296 21.788 1.00 73.12 1117 LEU A C 1
ATOM 8807 O O . LEU A 1 1117 ? -37.439 -25.826 20.781 1.00 73.12 1117 LEU A O 1
ATOM 8811 N N . THR A 1 1118 ? -39.113 -24.718 21.764 1.00 72.50 1118 THR A N 1
ATOM 8812 C CA . THR A 1 1118 ? -40.080 -24.809 20.653 1.00 72.50 1118 THR A CA 1
ATOM 8813 C C . THR A 1 1118 ? -39.588 -24.275 19.301 1.00 72.50 1118 THR A C 1
ATOM 8815 O O . THR A 1 1118 ? -40.166 -24.619 18.272 1.00 72.50 1118 THR A O 1
ATOM 8818 N N . THR A 1 1119 ? -38.521 -23.474 19.263 1.00 82.38 1119 THR A N 1
ATOM 8819 C CA . THR A 1 1119 ? -37.919 -22.899 18.042 1.00 82.38 1119 THR A CA 1
ATOM 8820 C C . THR A 1 1119 ? -36.598 -23.555 17.615 1.00 82.38 1119 THR A C 1
ATOM 8822 O O . THR A 1 1119 ? -36.031 -23.167 16.588 1.00 82.38 1119 THR A O 1
ATOM 8825 N N . LEU A 1 1120 ? -36.119 -24.571 18.344 1.00 86.62 1120 LEU A N 1
ATOM 8826 C CA . LEU A 1 1120 ? -34.812 -25.188 18.115 1.00 86.62 1120 LEU A CA 1
ATOM 8827 C C . LEU A 1 1120 ? -34.763 -25.944 16.781 1.00 86.62 1120 LEU A C 1
ATOM 8829 O O . LEU A 1 1120 ? -35.415 -26.972 16.608 1.00 86.62 1120 LEU A O 1
ATOM 8833 N N . SER A 1 1121 ? -33.962 -25.440 15.837 1.00 89.06 1121 SER A N 1
ATOM 8834 C CA . SER A 1 1121 ? -33.851 -25.979 14.476 1.00 89.06 1121 SER A CA 1
ATOM 8835 C C . SER A 1 1121 ? -32.579 -26.805 14.258 1.00 89.06 1121 SER A C 1
ATOM 8837 O O . SER A 1 1121 ? -32.592 -27.737 13.447 1.00 89.06 1121 SER A O 1
ATOM 8839 N N . SER A 1 1122 ? -31.509 -26.519 15.007 1.00 91.12 1122 SER A N 1
ATOM 8840 C CA . SER A 1 1122 ? -30.228 -27.227 14.961 1.00 91.12 1122 SER A CA 1
ATOM 8841 C C . SER A 1 1122 ? -29.739 -27.602 16.363 1.00 91.12 1122 SER A C 1
ATOM 8843 O O . SER A 1 1122 ? -29.411 -26.728 17.166 1.00 91.12 1122 SER A O 1
ATOM 8845 N N . LEU A 1 1123 ? -29.590 -28.903 16.615 1.00 90.81 1123 LEU A N 1
ATOM 8846 C CA . LEU A 1 1123 ? -29.026 -29.459 17.846 1.00 90.81 1123 LEU A CA 1
ATOM 8847 C C . LEU A 1 1123 ? -27.752 -30.254 17.538 1.00 90.81 1123 LEU A C 1
ATOM 8849 O O . LEU A 1 1123 ? -27.723 -31.050 16.601 1.00 90.81 1123 LEU A O 1
ATOM 8853 N N . LYS A 1 1124 ? -26.703 -30.037 18.332 1.00 90.44 1124 LYS A N 1
ATOM 8854 C CA . LYS A 1 1124 ? -25.412 -30.729 18.245 1.00 90.44 1124 LYS A CA 1
ATOM 8855 C C . LYS A 1 1124 ? -25.028 -31.246 19.634 1.00 90.44 1124 LYS A C 1
ATOM 8857 O O . LYS A 1 1124 ? -24.863 -30.428 20.536 1.00 90.44 1124 LYS A O 1
ATOM 8862 N N . ILE A 1 1125 ? -24.885 -32.560 19.812 1.00 88.94 1125 ILE A N 1
ATOM 8863 C CA . ILE A 1 1125 ? -24.490 -33.195 21.082 1.00 88.94 1125 ILE A CA 1
ATOM 8864 C C . ILE A 1 1125 ? -23.368 -34.203 20.819 1.00 88.94 1125 ILE A C 1
ATOM 8866 O O . ILE A 1 1125 ? -23.582 -35.214 20.155 1.00 88.94 1125 ILE A O 1
ATOM 8870 N N . TYR A 1 1126 ? -22.181 -33.948 21.363 1.00 87.31 1126 TYR A N 1
ATOM 8871 C CA . TYR A 1 1126 ? -21.016 -34.820 21.192 1.00 87.31 1126 TYR A CA 1
ATOM 8872 C C . TYR A 1 1126 ? -20.399 -35.198 22.545 1.00 87.31 1126 TYR A C 1
ATOM 8874 O O . TYR A 1 1126 ? -20.153 -34.317 23.366 1.00 87.31 1126 TYR A O 1
ATOM 8882 N N . SER A 1 1127 ? -20.099 -36.477 22.775 1.00 83.31 1127 SER A N 1
ATOM 8883 C CA . SER A 1 1127 ? -19.310 -36.919 23.942 1.00 83.31 1127 SER A CA 1
ATOM 8884 C C . SER A 1 1127 ? -19.943 -36.529 25.299 1.00 83.31 1127 SER A C 1
ATOM 8886 O O . SER A 1 1127 ? -19.319 -35.915 26.171 1.00 83.31 1127 SER A O 1
ATOM 8888 N N . CYS A 1 1128 ? -21.231 -36.859 25.468 1.00 84.00 1128 CYS A N 1
ATOM 8889 C CA . CYS A 1 1128 ? -22.065 -36.500 26.628 1.00 84.00 1128 CYS A CA 1
ATOM 8890 C C . CYS A 1 1128 ? -22.712 -37.739 27.281 1.00 84.00 1128 CYS A C 1
ATOM 8892 O O . CYS A 1 1128 ? -23.923 -37.933 27.203 1.00 84.00 1128 CYS A O 1
ATOM 8894 N N . ASP A 1 1129 ? -21.904 -38.605 27.899 1.00 81.19 1129 ASP A N 1
ATOM 8895 C CA . ASP A 1 1129 ? -22.318 -39.962 28.297 1.00 81.19 1129 ASP A CA 1
ATOM 8896 C C . ASP A 1 1129 ? -23.447 -40.070 29.345 1.00 81.19 1129 ASP A C 1
ATOM 8898 O O . ASP A 1 1129 ? -24.034 -41.150 29.490 1.00 81.19 1129 ASP A O 1
ATOM 8902 N N . GLY A 1 1130 ? -23.771 -39.002 30.078 1.00 80.12 1130 GLY A N 1
ATOM 8903 C CA . GLY A 1 1130 ? -24.966 -38.914 30.926 1.00 80.12 1130 GLY A CA 1
ATOM 8904 C C . GLY A 1 1130 ? -26.261 -38.846 30.111 1.00 80.12 1130 GLY A C 1
ATOM 8905 O O . GLY A 1 1130 ? -27.215 -39.561 30.404 1.00 80.12 1130 GLY A O 1
ATOM 8906 N N . PHE A 1 1131 ? -26.262 -38.078 29.018 1.00 81.31 1131 PHE A N 1
ATOM 8907 C CA . PHE A 1 1131 ? -27.458 -37.763 28.233 1.00 81.31 1131 PHE A CA 1
ATOM 8908 C C . PHE A 1 1131 ? -27.946 -38.928 27.354 1.00 81.31 1131 PHE A C 1
ATOM 8910 O O . PHE A 1 1131 ? -29.049 -38.882 26.815 1.00 81.31 1131 PHE A O 1
ATOM 8917 N N . ILE A 1 1132 ? -27.157 -40.000 27.215 1.00 77.44 1132 ILE A N 1
ATOM 8918 C CA . ILE A 1 1132 ? -27.489 -41.173 26.384 1.00 77.44 1132 ILE A CA 1
ATOM 8919 C C . ILE A 1 1132 ? -28.845 -41.773 26.774 1.00 77.44 1132 ILE A C 1
ATOM 8921 O O . ILE A 1 1132 ? -29.679 -42.014 25.904 1.00 77.44 1132 ILE A O 1
ATOM 8925 N N . SER A 1 1133 ? -29.099 -41.945 28.076 1.00 74.69 1133 SER A N 1
ATOM 8926 C CA . SER A 1 1133 ? -30.361 -42.489 28.609 1.00 74.69 1133 SER A CA 1
ATOM 8927 C C . SER A 1 1133 ? -31.577 -41.587 28.359 1.00 74.69 1133 SER A C 1
ATOM 8929 O O . SER A 1 1133 ? -32.715 -42.004 28.574 1.00 74.69 1133 SER A O 1
ATOM 8931 N N . LYS A 1 1134 ? -31.336 -40.351 27.910 1.00 76.88 1134 LYS A N 1
ATOM 8932 C CA . LYS A 1 1134 ? -32.308 -39.273 27.715 1.00 76.88 1134 LYS A CA 1
ATOM 8933 C C . LYS A 1 1134 ? -32.423 -38.824 26.255 1.00 76.88 1134 LYS A C 1
ATOM 8935 O O . LYS A 1 1134 ? -33.279 -38.004 25.934 1.00 76.88 1134 LYS A O 1
ATOM 8940 N N . LEU A 1 1135 ? -31.652 -39.422 25.338 1.00 78.12 1135 LEU A N 1
ATOM 8941 C CA . LEU A 1 1135 ? -31.727 -39.142 23.897 1.00 78.12 1135 LEU A CA 1
ATOM 8942 C C . LEU A 1 1135 ? -33.130 -39.371 23.310 1.00 78.12 1135 LEU A C 1
ATOM 8944 O O . LEU A 1 1135 ? -33.507 -38.680 22.366 1.00 78.12 1135 LEU A O 1
ATOM 8948 N N . SER A 1 1136 ? -33.920 -40.286 23.875 1.00 74.44 1136 SER A N 1
ATOM 8949 C CA . SER A 1 1136 ? -35.320 -40.523 23.496 1.00 74.44 1136 SER A CA 1
ATOM 8950 C C . SER A 1 1136 ? -36.221 -39.292 23.686 1.00 74.44 1136 SER A C 1
ATOM 8952 O O . SER A 1 1136 ? -37.148 -39.091 22.901 1.00 74.44 1136 SER A O 1
ATOM 8954 N N . GLU A 1 1137 ? -35.925 -38.421 24.657 1.00 77.00 1137 GLU A N 1
ATOM 8955 C CA . GLU A 1 1137 ? -36.718 -37.218 24.948 1.00 77.00 1137 GLU A CA 1
ATOM 8956 C C . GLU A 1 1137 ? -36.621 -36.173 23.822 1.00 77.00 1137 GLU A C 1
ATOM 8958 O O . GLU A 1 1137 ? -37.539 -35.367 23.651 1.00 77.00 1137 GLU A O 1
ATOM 8963 N N . LEU A 1 1138 ? -35.594 -36.246 22.959 1.00 80.00 1138 LEU A N 1
ATOM 8964 C CA . LEU A 1 1138 ? -35.460 -35.401 21.762 1.00 80.00 1138 LEU A CA 1
ATOM 8965 C C . LEU A 1 1138 ? -36.604 -35.583 20.746 1.00 80.00 1138 LEU A C 1
ATOM 8967 O O . LEU A 1 1138 ? -36.814 -34.701 19.912 1.00 80.00 1138 LEU A O 1
ATOM 8971 N N . ALA A 1 1139 ? -37.372 -36.678 20.820 1.00 76.75 1139 ALA A N 1
ATOM 8972 C CA . ALA A 1 1139 ? -38.559 -36.901 19.985 1.00 76.75 1139 ALA A CA 1
ATOM 8973 C C . ALA A 1 1139 ? -39.632 -35.801 20.139 1.00 76.75 1139 ALA A C 1
ATOM 8975 O O . ALA A 1 1139 ? -40.420 -35.563 19.225 1.00 76.75 1139 ALA A O 1
ATOM 8976 N N . SER A 1 1140 ? -39.626 -35.087 21.269 1.00 78.12 1140 SER A N 1
ATOM 8977 C CA . SER A 1 1140 ? -40.517 -33.955 21.556 1.00 78.12 1140 SER A CA 1
ATOM 8978 C C . SER A 1 1140 ? -40.200 -32.667 20.769 1.00 78.12 1140 SER A C 1
ATOM 8980 O O . SER A 1 1140 ? -41.035 -31.764 20.701 1.00 78.12 1140 SER A O 1
ATOM 8982 N N . LEU A 1 1141 ? -39.020 -32.554 20.143 1.00 81.94 1141 LEU A N 1
ATOM 8983 C CA . LEU A 1 1141 ? -38.548 -31.324 19.492 1.00 81.94 1141 LEU A CA 1
ATOM 8984 C C . LEU A 1 1141 ? -39.120 -31.155 18.068 1.00 81.94 1141 LEU A C 1
ATOM 8986 O O . LEU A 1 1141 ? -38.451 -31.370 17.052 1.00 81.94 1141 LEU A O 1
ATOM 8990 N N . THR A 1 1142 ? -40.383 -30.732 17.988 1.00 80.69 1142 THR A N 1
ATOM 8991 C CA . THR A 1 1142 ? -41.169 -30.573 16.742 1.00 80.69 1142 THR A CA 1
ATOM 8992 C C . THR A 1 1142 ? -40.544 -29.640 15.688 1.00 80.69 1142 THR A C 1
ATOM 8994 O O . THR A 1 1142 ? -40.717 -29.846 14.481 1.00 80.69 1142 THR A O 1
ATOM 8997 N N . SER A 1 1143 ? -39.759 -28.643 16.104 1.00 85.50 1143 SER A N 1
ATOM 8998 C CA . SER A 1 1143 ? -39.082 -27.697 15.197 1.00 85.50 1143 SER A CA 1
ATOM 8999 C C . SER A 1 1143 ? -37.724 -28.166 14.665 1.00 85.50 1143 SER A C 1
ATOM 9001 O O . SER A 1 1143 ? -37.186 -27.529 13.756 1.00 85.50 1143 SER A O 1
ATOM 9003 N N . LEU A 1 1144 ? -37.182 -29.288 15.152 1.00 88.19 1144 LEU A N 1
ATOM 9004 C CA . LEU A 1 1144 ? -35.829 -29.717 14.799 1.00 88.19 1144 LEU A CA 1
ATOM 9005 C C . LEU A 1 1144 ? -35.709 -30.061 13.301 1.00 88.19 1144 LEU A C 1
ATOM 9007 O O . LEU A 1 1144 ? -36.607 -30.664 12.705 1.00 88.19 1144 LEU A O 1
ATOM 9011 N N . ARG A 1 1145 ? -34.603 -29.647 12.671 1.00 91.00 1145 ARG A N 1
ATOM 9012 C CA . ARG A 1 1145 ? -34.291 -29.893 11.246 1.00 91.00 1145 ARG A CA 1
ATOM 9013 C C . ARG A 1 1145 ? -32.904 -30.498 11.048 1.00 91.00 1145 ARG A C 1
ATOM 9015 O O . ARG A 1 1145 ? -32.753 -31.355 10.179 1.00 91.00 1145 ARG A O 1
ATOM 9022 N N . ARG A 1 1146 ? -31.922 -30.095 11.861 1.00 92.56 1146 ARG A N 1
ATOM 9023 C CA . ARG A 1 1146 ? -30.566 -30.656 11.898 1.00 92.56 1146 ARG A CA 1
ATOM 9024 C C . ARG A 1 1146 ? -30.272 -31.232 13.282 1.00 92.56 1146 ARG A C 1
ATOM 9026 O O . ARG A 1 1146 ? -30.389 -30.523 14.278 1.00 92.56 1146 ARG A O 1
ATOM 9033 N N . LEU A 1 1147 ? -29.869 -32.497 13.322 1.00 91.75 1147 LEU A N 1
ATOM 9034 C CA . LEU A 1 1147 ? -29.380 -33.179 14.516 1.00 91.75 1147 LEU A CA 1
ATOM 9035 C C . LEU A 1 1147 ? -27.991 -33.729 14.210 1.00 91.75 1147 LEU A C 1
ATOM 9037 O O . LEU A 1 1147 ? -27.806 -34.469 13.246 1.00 91.75 1147 LEU A O 1
ATOM 9041 N N . GLU A 1 1148 ? -27.023 -33.381 15.041 1.00 91.12 1148 GLU A N 1
ATOM 9042 C CA . GLU A 1 1148 ? -25.701 -33.993 15.029 1.00 91.12 1148 GLU A CA 1
ATOM 9043 C C . GLU A 1 1148 ? -25.461 -34.616 16.401 1.00 91.12 1148 GLU A C 1
ATOM 9045 O O . GLU A 1 1148 ? -25.595 -33.935 17.419 1.00 91.12 1148 GLU A O 1
ATOM 9050 N N . VAL A 1 1149 ? -25.185 -35.916 16.443 1.00 90.00 1149 VAL A N 1
ATOM 9051 C CA . VAL A 1 1149 ? -25.185 -36.684 17.689 1.00 90.00 1149 VAL A CA 1
ATOM 9052 C C . VAL A 1 1149 ? -24.159 -37.814 17.623 1.00 90.00 1149 VAL A C 1
ATOM 9054 O O . VAL A 1 1149 ? -24.155 -38.596 16.672 1.00 90.00 1149 VAL A O 1
ATOM 9057 N N . GLY A 1 1150 ? -23.245 -37.892 18.594 1.00 85.38 1150 GLY A N 1
ATOM 9058 C CA . GLY A 1 1150 ? -22.201 -38.918 18.554 1.00 85.38 1150 GLY A CA 1
ATOM 9059 C C . GLY A 1 1150 ? -21.087 -38.833 19.597 1.00 85.38 1150 GLY A C 1
ATOM 9060 O O . GLY A 1 1150 ? -21.142 -38.039 20.530 1.00 85.38 1150 GLY A O 1
ATOM 9061 N N . ASP A 1 1151 ? -20.045 -39.635 19.380 1.00 80.44 1151 ASP A N 1
ATOM 9062 C CA . ASP A 1 1151 ? -18.810 -39.703 20.177 1.00 80.44 1151 ASP A CA 1
ATOM 9063 C C . ASP A 1 1151 ? -19.040 -40.168 21.631 1.00 80.44 1151 ASP A C 1
ATOM 9065 O O . ASP A 1 1151 ? -18.441 -39.654 22.571 1.00 80.44 1151 ASP A O 1
ATOM 9069 N N . PHE A 1 1152 ? -19.955 -41.127 21.815 1.00 81.75 1152 PHE A N 1
ATOM 9070 C CA . PHE A 1 1152 ? -20.398 -41.637 23.121 1.00 81.75 1152 PHE A CA 1
ATOM 9071 C C . PHE A 1 1152 ? -19.744 -42.982 23.481 1.00 81.75 1152 PHE A C 1
ATOM 9073 O O . PHE A 1 1152 ? -19.639 -43.879 22.642 1.00 81.75 1152 PHE A O 1
ATOM 9080 N N . CYS A 1 1153 ? -19.373 -43.173 24.751 1.00 73.62 1153 CYS A N 1
ATOM 9081 C CA . CYS A 1 1153 ? -18.642 -44.356 25.230 1.00 73.62 1153 CYS A CA 1
ATOM 9082 C C . CYS A 1 1153 ? -19.542 -45.546 25.614 1.00 73.62 1153 CYS A C 1
ATOM 9084 O O . CYS A 1 1153 ? -19.045 -46.669 25.805 1.00 73.62 1153 CYS A O 1
ATOM 9086 N N . LYS A 1 1154 ? -20.851 -45.319 25.775 1.00 73.50 1154 LYS A N 1
ATOM 9087 C CA . LYS A 1 1154 ? -21.863 -46.359 26.034 1.00 73.50 1154 LYS A CA 1
ATOM 9088 C C . LYS A 1 1154 ? -22.662 -46.631 24.758 1.00 73.50 1154 LYS A C 1
ATOM 9090 O O . LYS A 1 1154 ? -22.806 -45.754 23.911 1.00 73.50 1154 LYS A O 1
ATOM 9095 N N . GLU A 1 1155 ? -23.186 -47.845 24.644 1.00 69.75 1155 GLU A N 1
ATOM 9096 C CA . GLU A 1 1155 ? -24.216 -48.159 23.650 1.00 69.75 1155 GLU A CA 1
ATOM 9097 C C . GLU A 1 1155 ? -25.548 -47.499 24.048 1.00 69.75 1155 GLU A C 1
ATOM 9099 O O . GLU A 1 1155 ? -25.728 -47.076 25.192 1.00 69.75 1155 GLU A O 1
ATOM 9104 N N . LEU A 1 1156 ? -26.451 -47.366 23.079 1.00 74.31 1156 LEU A N 1
ATOM 9105 C CA . LEU A 1 1156 ? -27.746 -46.706 23.218 1.00 74.31 1156 LEU A CA 1
ATOM 9106 C C . LEU A 1 1156 ? -28.857 -47.747 23.054 1.00 74.31 1156 LEU A C 1
ATOM 9108 O O . LEU A 1 1156 ? -28.823 -48.520 22.105 1.00 74.31 1156 LEU A O 1
ATOM 9112 N N . ASP A 1 1157 ? -29.863 -47.756 23.928 1.00 70.81 1157 ASP A N 1
ATOM 9113 C CA . ASP A 1 1157 ? -30.949 -48.747 23.842 1.00 70.81 1157 ASP A CA 1
ATOM 9114 C C . ASP A 1 1157 ? -31.951 -48.437 22.711 1.00 70.81 1157 ASP A C 1
ATOM 9116 O O . ASP A 1 1157 ? -32.502 -49.338 22.076 1.00 70.81 1157 ASP A O 1
ATOM 9120 N N . SER A 1 1158 ? -32.200 -47.152 22.427 1.00 73.94 1158 SER A N 1
ATOM 9121 C CA . SER A 1 1158 ? -33.086 -46.721 21.336 1.00 73.94 1158 SER A CA 1
ATOM 9122 C C . SER A 1 1158 ? -32.766 -45.312 20.830 1.00 73.94 1158 SER A C 1
ATOM 9124 O O . SER A 1 1158 ? -32.458 -44.414 21.611 1.00 73.94 1158 SER A O 1
ATOM 9126 N N . PHE A 1 1159 ? -32.856 -45.104 19.513 1.00 81.88 1159 PHE A N 1
ATOM 9127 C CA . PHE A 1 1159 ? -32.649 -43.790 18.894 1.00 81.88 1159 PHE A CA 1
ATOM 9128 C C . PHE A 1 1159 ? -33.982 -43.021 18.762 1.00 81.88 1159 PHE A C 1
ATOM 9130 O O . PHE A 1 1159 ? -34.983 -43.636 18.381 1.00 81.88 1159 PHE A O 1
ATOM 9137 N N . PRO A 1 1160 ? -34.036 -41.702 19.051 1.00 83.56 1160 PRO A N 1
ATOM 9138 C CA . PRO A 1 1160 ? -35.270 -40.916 18.964 1.00 83.56 1160 PRO A CA 1
ATOM 9139 C C . PRO A 1 1160 ? -35.815 -40.843 17.534 1.00 83.56 1160 PRO A C 1
ATOM 9141 O O . PRO A 1 1160 ? -35.083 -40.554 16.589 1.00 83.56 1160 PRO A O 1
ATOM 9144 N N . VAL A 1 1161 ? -37.127 -41.027 17.382 1.00 80.06 1161 VAL A N 1
ATOM 9145 C CA . VAL A 1 1161 ? -37.827 -40.848 16.101 1.00 80.06 1161 VAL A CA 1
ATOM 9146 C C . VAL A 1 1161 ? -38.309 -39.399 15.991 1.00 80.06 1161 VAL A C 1
ATOM 9148 O O . VAL A 1 1161 ? -39.091 -38.930 16.811 1.00 80.06 1161 VAL A O 1
ATOM 9151 N N . ILE A 1 1162 ? -37.827 -38.690 14.968 1.00 85.56 1162 ILE A N 1
ATOM 9152 C CA . ILE A 1 1162 ? -38.027 -37.244 14.747 1.00 85.56 1162 ILE A CA 1
ATOM 9153 C C . ILE A 1 1162 ? -38.421 -37.039 13.267 1.00 85.56 1162 ILE A C 1
ATOM 9155 O O . ILE A 1 1162 ? -37.571 -36.665 12.458 1.00 85.56 1162 ILE A O 1
ATOM 9159 N N . PRO A 1 1163 ? -39.666 -37.349 12.845 1.00 81.19 1163 PRO A N 1
ATOM 9160 C CA . PRO A 1 1163 ? -40.021 -37.515 11.424 1.00 81.19 1163 PRO A CA 1
ATOM 9161 C C . PRO A 1 1163 ? -39.728 -36.306 10.518 1.00 81.19 1163 PRO A C 1
ATOM 9163 O O . PRO A 1 1163 ? -39.482 -36.474 9.324 1.00 81.19 1163 PRO A O 1
ATOM 9166 N N . GLN A 1 1164 ? -39.729 -35.099 11.089 1.00 86.69 1164 GLN A N 1
ATOM 9167 C CA . GLN A 1 1164 ? -39.431 -33.808 10.458 1.00 86.69 1164 GLN A CA 1
ATOM 9168 C C . GLN A 1 1164 ? -37.937 -33.538 10.177 1.00 86.69 1164 GLN A C 1
ATOM 9170 O O . GLN A 1 1164 ? -37.603 -32.512 9.577 1.00 86.69 1164 GLN A O 1
ATOM 9175 N N . LEU A 1 1165 ? -37.032 -34.408 10.636 1.00 90.44 1165 LEU A N 1
ATOM 9176 C CA . LEU A 1 1165 ? -35.587 -34.204 10.545 1.00 90.44 1165 LEU A CA 1
ATOM 9177 C C . LEU A 1 1165 ? -35.097 -34.258 9.087 1.00 90.44 1165 LEU A C 1
ATOM 9179 O O . LEU A 1 1165 ? -35.398 -35.200 8.359 1.00 90.44 1165 LEU A O 1
ATOM 9183 N N . GLN A 1 1166 ? -34.313 -33.260 8.672 1.00 93.38 1166 GLN A N 1
ATOM 9184 C CA . GLN A 1 1166 ? -33.789 -33.124 7.305 1.00 93.38 1166 GLN A CA 1
ATOM 9185 C C . GLN A 1 1166 ? -32.307 -33.505 7.208 1.00 93.38 1166 GLN A C 1
ATOM 9187 O O . GLN A 1 1166 ? -31.876 -34.079 6.209 1.00 93.38 1166 GLN A O 1
ATOM 9192 N N . THR A 1 1167 ? -31.519 -33.215 8.244 1.00 93.12 1167 THR A N 1
ATOM 9193 C CA . THR A 1 1167 ? -30.085 -33.521 8.297 1.00 93.12 1167 THR A CA 1
ATOM 9194 C C . THR A 1 1167 ? -29.755 -34.271 9.580 1.00 93.12 1167 THR A C 1
ATOM 9196 O O . THR A 1 1167 ? -30.016 -33.764 10.671 1.00 93.12 1167 THR A O 1
ATOM 9199 N N . LEU A 1 1168 ? -29.146 -35.447 9.440 1.00 93.38 1168 LEU A N 1
ATOM 9200 C CA . LEU A 1 1168 ? -28.635 -36.257 10.541 1.00 93.38 1168 LEU A CA 1
ATOM 9201 C C . LEU A 1 1168 ? -27.134 -36.481 10.346 1.00 93.38 1168 LEU A C 1
ATOM 9203 O O . LEU A 1 1168 ? -26.709 -36.960 9.295 1.00 93.38 1168 LEU A O 1
ATOM 9207 N N . MET A 1 1169 ? -26.335 -36.157 11.358 1.00 91.00 1169 MET A N 1
ATOM 9208 C CA . MET A 1 1169 ? -24.927 -36.543 11.427 1.00 91.00 1169 MET A CA 1
ATOM 9209 C C . MET A 1 1169 ? -24.713 -37.435 12.643 1.00 91.00 1169 MET A C 1
ATOM 9211 O O . MET A 1 1169 ? -24.978 -37.024 13.771 1.00 91.00 1169 MET A O 1
ATOM 9215 N N . LEU A 1 1170 ? -24.232 -38.648 12.397 1.00 89.69 1170 LEU A N 1
ATOM 9216 C CA . LEU A 1 1170 ? -23.828 -39.602 13.419 1.00 89.69 1170 LEU A CA 1
ATOM 9217 C C . LEU A 1 1170 ? -22.305 -39.649 13.469 1.00 89.69 1170 LEU A C 1
ATOM 9219 O O . LEU A 1 1170 ? -21.656 -39.705 12.425 1.00 89.69 1170 LEU A O 1
ATOM 9223 N N . SER A 1 1171 ? -21.734 -39.655 14.671 1.00 86.19 1171 SER A N 1
ATOM 9224 C CA . SER A 1 1171 ? -20.286 -39.764 14.868 1.00 86.19 1171 SER A CA 1
ATOM 9225 C C . SER A 1 1171 ? -19.959 -40.786 15.956 1.00 86.19 1171 SER A C 1
ATOM 9227 O O . SER A 1 1171 ? -20.693 -40.869 16.931 1.00 86.19 1171 SER A O 1
ATOM 9229 N N . GLY A 1 1172 ? -18.843 -41.507 15.843 1.00 69.19 1172 GLY A N 1
ATOM 9230 C CA . GLY A 1 1172 ? -18.154 -42.144 16.976 1.00 69.19 1172 GLY A CA 1
ATOM 9231 C C . GLY A 1 1172 ? -19.032 -42.953 17.944 1.00 69.19 1172 GLY A C 1
ATOM 9232 O O . GLY A 1 1172 ? -19.260 -42.525 19.072 1.00 69.19 1172 GLY A O 1
ATOM 9233 N N . TRP A 1 1173 ? -19.475 -44.147 17.551 1.00 80.06 1173 TRP A N 1
ATOM 9234 C CA . TRP A 1 1173 ? -19.957 -45.153 18.509 1.00 80.06 1173 TRP A CA 1
ATOM 9235 C C . TRP A 1 1173 ? -19.007 -46.365 18.494 1.00 80.06 1173 TRP A C 1
ATOM 9237 O O . TRP A 1 1173 ? -19.261 -47.328 17.769 1.00 80.06 1173 TRP A O 1
ATOM 9247 N N . PRO A 1 1174 ? -17.908 -46.351 19.279 1.00 69.44 1174 PRO A N 1
ATOM 9248 C CA . PRO A 1 1174 ? -16.787 -47.299 19.163 1.00 69.44 1174 PRO A CA 1
ATOM 9249 C C . PRO A 1 1174 ? -17.093 -48.744 19.600 1.00 69.44 1174 PRO A C 1
ATOM 9251 O O . PRO A 1 1174 ? -16.193 -49.575 19.625 1.00 69.44 1174 PRO A O 1
ATOM 9254 N N . LYS A 1 1175 ? -18.342 -49.053 19.964 1.00 72.88 1175 LYS A N 1
ATOM 9255 C CA . LYS A 1 1175 ? -18.826 -50.412 20.272 1.00 72.88 1175 LYS A CA 1
ATOM 9256 C C . LYS A 1 1175 ? -19.960 -50.874 19.351 1.00 72.88 1175 LYS A C 1
ATOM 9258 O O . LYS A 1 1175 ? -20.306 -52.054 19.348 1.00 72.88 1175 LYS A O 1
ATOM 9263 N N . LEU A 1 1176 ? -20.573 -49.960 18.593 1.00 80.00 1176 LEU A N 1
ATOM 9264 C CA . LEU A 1 1176 ? -21.822 -50.242 17.893 1.00 80.00 1176 LEU A CA 1
ATOM 9265 C C . LEU A 1 1176 ? -21.553 -50.961 16.564 1.00 80.00 1176 LEU A C 1
ATOM 9267 O O . LEU A 1 1176 ? -20.999 -50.387 15.631 1.00 80.00 1176 LEU A O 1
ATOM 9271 N N . LYS A 1 1177 ? -22.004 -52.214 16.473 1.00 80.38 1177 LYS A N 1
ATOM 9272 C CA . LYS A 1 1177 ? -21.763 -53.111 15.325 1.00 80.38 1177 LYS A CA 1
ATOM 9273 C C . LYS A 1 1177 ? -22.689 -52.866 14.125 1.00 80.38 1177 LYS A C 1
ATOM 9275 O O . LYS A 1 1177 ? -22.389 -53.296 13.015 1.00 80.38 1177 LYS A O 1
ATOM 9280 N N . SER A 1 1178 ? -23.816 -52.182 14.332 1.00 83.50 1178 SER A N 1
ATOM 9281 C CA . SER A 1 1178 ? -24.754 -51.769 13.280 1.00 83.50 1178 SER A CA 1
ATOM 9282 C C . SER A 1 1178 ? -25.522 -50.522 13.707 1.00 83.50 1178 SER A C 1
ATOM 9284 O O . SER A 1 1178 ? -25.910 -50.400 14.864 1.00 83.50 1178 SER A O 1
ATOM 9286 N N . LEU A 1 1179 ? -25.802 -49.626 12.760 1.00 85.44 1179 LEU A N 1
ATOM 9287 C CA . LEU A 1 1179 ? -26.629 -48.440 12.990 1.00 85.44 1179 LEU A CA 1
ATOM 9288 C C . LEU A 1 1179 ? -28.069 -48.819 13.396 1.00 85.44 1179 LEU A C 1
ATOM 9290 O O . LEU A 1 1179 ? -28.636 -49.782 12.869 1.00 85.44 1179 LEU A O 1
ATOM 9294 N N . HIS A 1 1180 ? -28.651 -48.025 14.300 1.00 84.62 1180 HIS A N 1
ATOM 9295 C CA . HIS A 1 1180 ? -29.979 -48.237 14.885 1.00 84.62 1180 HIS A CA 1
ATOM 9296 C C . HIS A 1 1180 ? -31.106 -48.322 13.853 1.00 84.62 1180 HIS A C 1
ATOM 9298 O O . HIS A 1 1180 ? -31.246 -47.451 12.999 1.00 84.62 1180 HIS A O 1
ATOM 9304 N N . GLU A 1 1181 ? -31.969 -49.331 13.983 1.00 83.69 1181 GLU A N 1
ATOM 9305 C CA . GLU A 1 1181 ? -33.074 -49.544 13.045 1.00 83.69 1181 GLU A CA 1
ATOM 9306 C C . GLU A 1 1181 ? -34.120 -48.418 13.081 1.00 83.69 1181 GLU A C 1
ATOM 9308 O O . GLU A 1 1181 ? -34.672 -48.075 12.038 1.00 83.69 1181 GLU A O 1
ATOM 9313 N N . GLN A 1 1182 ? -34.329 -47.749 14.226 1.00 85.50 118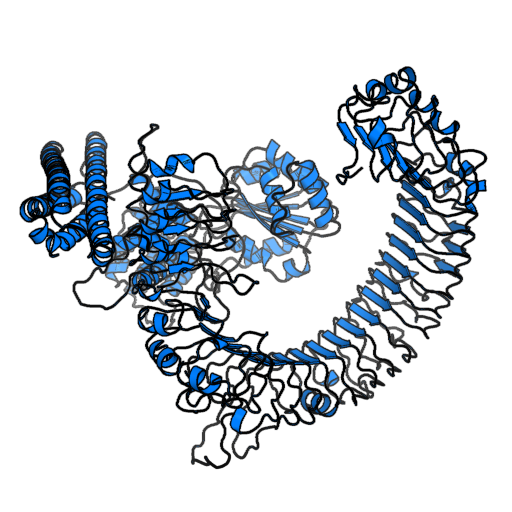2 GLN A N 1
ATOM 9314 C CA . GLN A 1 1182 ? -35.288 -46.637 14.336 1.00 85.50 1182 GLN A CA 1
ATOM 9315 C C . GLN A 1 1182 ? -35.014 -45.486 13.342 1.00 85.50 1182 GLN A C 1
ATOM 9317 O O . GLN A 1 1182 ? -35.930 -44.737 12.997 1.00 85.50 1182 GLN A O 1
ATOM 9322 N N . ILE A 1 1183 ? -33.779 -45.369 12.833 1.00 85.94 1183 ILE A N 1
ATOM 9323 C CA . ILE A 1 1183 ? -33.372 -44.374 11.829 1.00 85.94 1183 ILE A CA 1
ATOM 9324 C C . ILE A 1 1183 ? -34.168 -44.538 10.514 1.00 85.94 1183 ILE A C 1
ATOM 9326 O O . ILE A 1 1183 ? -34.379 -43.560 9.793 1.00 85.94 1183 ILE A O 1
ATOM 9330 N N . GLN A 1 1184 ? -34.708 -45.729 10.225 1.00 84.75 1184 GLN A N 1
ATOM 9331 C CA . GLN A 1 1184 ? -35.556 -45.974 9.050 1.00 84.75 1184 GLN A CA 1
ATOM 9332 C C . GLN A 1 1184 ? -36.847 -45.131 9.025 1.00 84.75 1184 GLN A C 1
ATOM 9334 O O . GLN A 1 1184 ? -37.447 -44.939 7.969 1.00 84.75 1184 GLN A O 1
ATOM 9339 N N . HIS A 1 1185 ? -37.273 -44.589 10.172 1.00 85.19 1185 HIS A N 1
ATOM 9340 C CA . HIS A 1 1185 ? -38.501 -43.801 10.298 1.00 85.19 1185 HIS A CA 1
ATOM 9341 C C . HIS A 1 1185 ? -38.325 -42.295 10.004 1.00 85.19 1185 HIS A C 1
ATOM 9343 O O . HIS A 1 1185 ? -39.308 -41.552 10.035 1.00 85.19 1185 HIS A O 1
ATOM 9349 N N . PHE A 1 1186 ? -37.115 -41.817 9.671 1.00 86.62 1186 PHE A N 1
ATOM 9350 C CA . PHE A 1 1186 ? -36.882 -40.420 9.270 1.00 86.62 1186 PHE A CA 1
ATOM 9351 C C . PHE A 1 1186 ? -37.331 -40.138 7.824 1.00 86.62 1186 PHE A C 1
ATOM 9353 O O . PHE A 1 1186 ? -36.526 -39.953 6.910 1.00 86.62 1186 PHE A O 1
ATOM 9360 N N . THR A 1 1187 ? -38.644 -40.070 7.606 1.00 82.75 1187 THR A N 1
ATOM 9361 C CA . THR A 1 1187 ? -39.262 -39.872 6.281 1.00 82.75 1187 THR A CA 1
ATOM 9362 C C . THR A 1 1187 ? -38.868 -38.562 5.583 1.00 82.75 1187 THR A C 1
ATOM 9364 O O . THR A 1 1187 ? -38.885 -38.507 4.349 1.00 82.75 1187 THR A O 1
ATOM 9367 N N . SER A 1 1188 ? -38.470 -37.527 6.333 1.00 88.56 1188 SER A N 1
ATOM 9368 C CA . SER A 1 1188 ? -38.028 -36.226 5.794 1.00 88.56 1188 SER A CA 1
ATOM 9369 C C . SER A 1 1188 ? -36.519 -36.115 5.528 1.00 88.56 1188 SER A C 1
ATOM 9371 O O . SER A 1 1188 ? -36.078 -35.072 5.042 1.00 88.56 1188 SER A O 1
ATOM 9373 N N . LEU A 1 1189 ? -35.720 -37.146 5.832 1.00 92.31 1189 LEU A N 1
ATOM 9374 C CA . LEU A 1 1189 ? -34.259 -37.036 5.826 1.00 92.31 1189 LEU A CA 1
ATOM 9375 C C . LEU A 1 1189 ? -33.707 -36.854 4.408 1.00 92.31 1189 LEU A C 1
ATOM 9377 O O . LEU A 1 1189 ? -33.896 -37.716 3.553 1.00 92.31 1189 LEU A O 1
ATOM 9381 N N . THR A 1 1190 ? -32.995 -35.751 4.168 1.00 93.81 1190 THR A N 1
ATOM 9382 C CA . THR A 1 1190 ? -32.349 -35.439 2.883 1.00 93.81 1190 THR A CA 1
ATOM 9383 C C . THR A 1 1190 ? -30.835 -35.621 2.931 1.00 93.81 1190 THR A C 1
ATOM 9385 O O . THR A 1 1190 ? -30.245 -35.978 1.915 1.00 93.81 1190 THR A O 1
ATOM 9388 N N . SER A 1 1191 ? -30.200 -35.455 4.094 1.00 94.00 1191 SER A N 1
ATOM 9389 C CA . SER A 1 1191 ? -28.755 -35.641 4.261 1.00 94.00 1191 SER A CA 1
ATOM 9390 C C . SER A 1 1191 ? -28.430 -36.514 5.471 1.0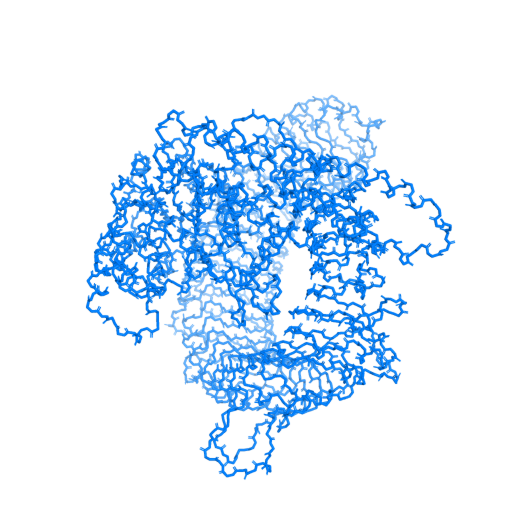0 94.00 1191 SER A C 1
ATOM 9392 O O . SER A 1 1191 ? -28.871 -36.220 6.584 1.00 94.00 1191 SER A O 1
ATOM 9394 N N . LEU A 1 1192 ? -27.606 -37.542 5.257 1.00 93.50 1192 LEU A N 1
ATOM 9395 C CA . LEU A 1 1192 ? -27.071 -38.425 6.295 1.00 93.50 1192 LEU A CA 1
ATOM 9396 C C . LEU A 1 1192 ? -25.537 -38.432 6.228 1.00 93.50 1192 LEU A C 1
ATOM 9398 O O . LEU A 1 1192 ? -24.973 -38.769 5.187 1.00 93.50 1192 LEU A O 1
ATOM 9402 N N . ASN A 1 1193 ? -24.870 -38.080 7.328 1.00 91.50 1193 ASN A N 1
ATOM 9403 C CA . ASN A 1 1193 ? -23.424 -38.247 7.505 1.00 91.50 1193 ASN A CA 1
ATOM 9404 C C . ASN A 1 1193 ? -23.158 -39.315 8.582 1.00 91.50 1193 ASN A C 1
ATOM 9406 O O . ASN A 1 1193 ? -23.785 -39.296 9.643 1.00 91.50 1193 ASN A O 1
ATOM 9410 N N . ILE A 1 1194 ? -22.265 -40.259 8.281 1.00 90.50 1194 ILE A N 1
ATOM 9411 C CA . ILE A 1 1194 ? -21.826 -41.354 9.148 1.00 90.50 1194 ILE A CA 1
ATOM 9412 C C . ILE A 1 1194 ? -20.303 -41.228 9.305 1.00 90.50 1194 ILE A C 1
ATOM 9414 O O . ILE A 1 1194 ? -19.557 -41.504 8.363 1.00 90.50 1194 ILE A O 1
ATOM 9418 N N . ASN A 1 1195 ? -19.848 -40.813 10.488 1.00 88.38 1195 ASN A N 1
ATOM 9419 C CA . ASN A 1 1195 ? -18.443 -40.530 10.780 1.00 88.38 1195 ASN A CA 1
ATOM 9420 C C . ASN A 1 1195 ? -17.870 -41.436 11.890 1.00 88.38 1195 ASN A C 1
ATOM 9422 O O . ASN A 1 1195 ? -18.513 -41.643 12.916 1.00 88.38 1195 ASN A O 1
ATOM 9426 N N . SER A 1 1196 ? -16.636 -41.925 11.735 1.00 84.06 1196 SER A N 1
ATOM 9427 C CA . SER A 1 1196 ? -15.904 -42.679 12.776 1.00 84.06 1196 SER A CA 1
ATOM 9428 C C . SER A 1 1196 ? -16.663 -43.899 13.337 1.00 84.06 1196 SER A C 1
ATOM 9430 O O . SER A 1 1196 ? -16.790 -44.071 14.550 1.00 84.06 1196 SER A O 1
ATOM 9432 N N . PHE A 1 1197 ? -17.197 -44.743 12.448 1.00 84.50 1197 PHE A N 1
ATOM 9433 C CA . PHE A 1 1197 ? -17.830 -46.019 12.798 1.00 84.50 1197 PHE A CA 1
ATOM 9434 C C . PHE A 1 1197 ? -16.900 -47.200 12.512 1.00 84.50 1197 PHE A C 1
ATOM 9436 O O . PHE A 1 1197 ? -16.840 -47.708 11.390 1.00 84.50 1197 PHE A O 1
ATOM 9443 N N . ASP A 1 1198 ? -16.186 -47.643 13.548 1.00 79.31 1198 ASP A N 1
ATOM 9444 C CA . ASP A 1 1198 ? -15.088 -48.606 13.403 1.00 79.31 1198 ASP A CA 1
ATOM 9445 C C . ASP A 1 1198 ? -15.459 -50.066 13.696 1.00 79.31 1198 ASP A C 1
ATOM 9447 O O . ASP A 1 1198 ? -14.754 -50.953 13.230 1.00 79.31 1198 ASP A O 1
ATOM 9451 N N . GLU A 1 1199 ? -16.583 -50.348 14.361 1.00 83.94 1199 GLU A N 1
ATOM 9452 C CA . GLU A 1 1199 ? -17.100 -51.721 14.545 1.00 83.94 1199 GLU A CA 1
ATOM 9453 C C . GLU A 1 1199 ? -18.151 -52.123 13.483 1.00 83.94 1199 GLU A C 1
ATOM 9455 O O . GLU A 1 1199 ? -18.601 -53.268 13.441 1.00 83.94 1199 GLU A O 1
ATOM 9460 N N . VAL A 1 1200 ? -18.544 -51.204 12.589 1.00 86.62 1200 VAL A N 1
ATOM 9461 C CA . VAL A 1 1200 ? -19.564 -51.452 11.551 1.00 86.62 1200 VAL A CA 1
ATOM 9462 C C . VAL A 1 1200 ? -18.913 -51.961 10.262 1.00 86.62 1200 VAL A C 1
ATOM 9464 O O . VAL A 1 1200 ? -18.371 -51.185 9.475 1.00 86.62 1200 VAL A O 1
ATOM 9467 N N . GLU A 1 1201 ? -19.004 -53.265 9.987 1.00 87.56 1201 GLU A N 1
ATOM 9468 C CA . GLU A 1 1201 ? -18.494 -53.845 8.730 1.00 87.56 1201 GLU A CA 1
ATOM 9469 C C . GLU A 1 1201 ? -19.394 -53.579 7.508 1.00 87.56 1201 GLU A C 1
ATOM 9471 O O . GLU A 1 1201 ? -18.911 -53.546 6.369 1.00 87.56 1201 GLU A O 1
ATOM 9476 N N . SER A 1 1202 ? -20.698 -53.384 7.718 1.00 89.00 1202 SER A N 1
ATOM 9477 C CA . SER A 1 1202 ? -21.700 -53.229 6.656 1.00 89.00 1202 SER A CA 1
ATOM 9478 C C . SER A 1 1202 ? -22.787 -52.227 7.028 1.00 89.00 1202 SER A C 1
ATOM 9480 O O . SER A 1 1202 ? -23.323 -52.294 8.133 1.00 89.00 1202 SER A O 1
ATOM 9482 N N . LEU A 1 1203 ? -23.180 -51.358 6.092 1.00 90.19 1203 LEU A N 1
ATOM 9483 C CA . LEU A 1 1203 ? -24.388 -50.546 6.277 1.00 90.19 1203 LEU A CA 1
ATOM 9484 C C . LEU A 1 1203 ? -25.658 -51.417 6.137 1.00 90.19 1203 LEU A C 1
ATOM 9486 O O . LEU A 1 1203 ? -25.695 -52.286 5.262 1.00 90.19 1203 LEU A O 1
ATOM 9490 N N . PRO A 1 1204 ? -26.697 -51.186 6.959 1.00 88.88 1204 PRO A N 1
ATOM 9491 C CA . PRO A 1 1204 ? -27.875 -52.053 7.040 1.00 88.88 1204 PRO A CA 1
ATOM 9492 C C . PRO A 1 1204 ? -28.873 -51.871 5.883 1.00 88.88 1204 PRO A C 1
ATOM 9494 O O . PRO A 1 1204 ? -29.018 -50.788 5.315 1.00 88.88 1204 PRO A O 1
ATOM 9497 N N . GLU A 1 1205 ? -29.635 -52.930 5.583 1.00 88.00 1205 GLU A N 1
ATOM 9498 C CA . GLU A 1 1205 ? -30.646 -52.958 4.508 1.00 88.00 1205 GLU A CA 1
ATOM 9499 C C . GLU A 1 1205 ? -31.753 -51.905 4.658 1.00 88.00 1205 GLU A C 1
ATOM 9501 O O . GLU A 1 1205 ? -32.250 -51.392 3.649 1.00 88.00 1205 GLU A O 1
ATOM 9506 N N . TRP A 1 1206 ? -32.113 -51.532 5.895 1.00 89.25 1206 TRP A N 1
ATOM 9507 C CA . TRP A 1 1206 ? -33.146 -50.521 6.149 1.00 89.25 1206 TRP A CA 1
ATOM 9508 C C . TRP A 1 1206 ? -32.795 -49.152 5.559 1.00 89.25 1206 TRP A C 1
ATOM 9510 O O . TRP A 1 1206 ? -33.706 -48.367 5.294 1.00 89.25 1206 TRP A O 1
ATOM 9520 N N . LEU A 1 1207 ? -31.518 -48.870 5.259 1.00 88.94 1207 LEU A N 1
ATOM 9521 C CA . LEU A 1 1207 ? -31.103 -47.630 4.594 1.00 88.94 1207 LEU A CA 1
ATOM 9522 C C . LEU A 1 1207 ? -31.853 -47.425 3.266 1.00 88.94 1207 LEU A C 1
ATOM 9524 O O . LEU A 1 1207 ? -32.211 -46.299 2.935 1.00 88.94 1207 LEU A O 1
ATOM 9528 N N . GLY A 1 1208 ? -32.195 -48.508 2.556 1.00 84.00 1208 GLY A N 1
ATOM 9529 C CA . GLY A 1 1208 ? -32.999 -48.468 1.328 1.00 84.00 1208 GLY A CA 1
ATOM 9530 C C . GLY A 1 1208 ? -34.475 -48.079 1.508 1.00 84.00 1208 GLY A C 1
ATOM 9531 O O . GLY A 1 1208 ? -35.200 -48.018 0.518 1.00 84.00 1208 GLY A O 1
ATOM 9532 N N . SER A 1 1209 ? -34.949 -47.839 2.734 1.00 85.50 1209 SER A N 1
ATOM 9533 C CA . SER A 1 1209 ? -36.291 -47.292 3.007 1.00 85.50 1209 SER A CA 1
ATOM 9534 C C . SER A 1 1209 ? -36.323 -45.757 3.049 1.00 85.50 1209 SER A C 1
ATOM 9536 O O . SER A 1 1209 ? -37.381 -45.160 2.833 1.00 85.50 1209 SER A O 1
ATOM 9538 N N . VAL A 1 1210 ? -35.169 -45.105 3.258 1.00 88.25 1210 VAL A N 1
ATOM 9539 C CA . VAL A 1 1210 ? -35.033 -43.651 3.467 1.00 88.25 1210 VAL A CA 1
ATOM 9540 C C . VAL A 1 1210 ? -35.100 -42.900 2.127 1.00 88.25 1210 VAL A C 1
ATOM 9542 O O . VAL A 1 1210 ? -34.174 -42.221 1.693 1.00 88.25 1210 VAL A O 1
ATOM 9545 N N . SER A 1 1211 ? -36.231 -43.036 1.431 1.00 84.62 1211 SER A N 1
ATOM 9546 C CA . SER A 1 1211 ? -36.461 -42.576 0.049 1.00 84.62 1211 SER A CA 1
ATOM 9547 C C . SER A 1 1211 ? -36.372 -41.056 -0.172 1.00 84.62 1211 SER A C 1
ATOM 9549 O O . SER A 1 1211 ? -36.408 -40.590 -1.313 1.00 84.62 1211 SER A O 1
ATOM 9551 N N . SER A 1 1212 ? -36.264 -40.262 0.896 1.00 89.62 1212 SER A N 1
ATOM 9552 C CA . SER A 1 1212 ? -36.020 -38.815 0.834 1.00 89.62 1212 SER A CA 1
ATOM 9553 C C . SER A 1 1212 ? -34.542 -38.430 0.720 1.00 89.62 1212 SER A C 1
ATOM 9555 O O . SER A 1 1212 ? -34.261 -37.290 0.348 1.00 89.62 1212 SER A O 1
ATOM 9557 N N . LEU A 1 1213 ? -33.620 -39.367 0.964 1.00 92.12 1213 LEU A N 1
ATOM 9558 C CA . LEU A 1 1213 ? -32.185 -39.108 1.036 1.00 92.12 1213 LEU A CA 1
ATOM 9559 C C . LEU A 1 1213 ? -31.627 -38.637 -0.317 1.00 92.12 1213 LEU A C 1
ATOM 9561 O O . LEU A 1 1213 ? -31.751 -39.329 -1.327 1.00 92.12 1213 LEU A O 1
ATOM 9565 N N . THR A 1 1214 ? -30.995 -37.462 -0.332 1.00 93.19 1214 THR A N 1
ATOM 9566 C CA . THR A 1 1214 ? -30.349 -36.859 -1.510 1.00 93.19 1214 THR A CA 1
ATOM 9567 C C . THR A 1 1214 ? -28.825 -36.856 -1.414 1.00 93.19 1214 THR A C 1
ATOM 9569 O O . THR A 1 1214 ? -28.163 -36.907 -2.455 1.00 93.19 1214 THR A O 1
ATOM 9572 N N . VAL A 1 1215 ? -28.275 -36.848 -0.195 1.00 93.38 1215 VAL A N 1
ATOM 9573 C CA . VAL A 1 1215 ? -26.836 -36.853 0.099 1.00 93.38 1215 VAL A CA 1
ATOM 9574 C C . VAL A 1 1215 ? -26.515 -37.907 1.161 1.00 93.38 1215 VAL A C 1
ATOM 9576 O O . VAL A 1 1215 ? -27.109 -37.909 2.239 1.00 93.38 1215 VAL A O 1
ATOM 9579 N N . LEU A 1 1216 ? -25.537 -38.770 0.874 1.00 92.81 1216 LEU A N 1
ATOM 9580 C CA . LEU A 1 1216 ? -24.948 -39.705 1.835 1.00 92.81 1216 LEU A CA 1
ATOM 9581 C C . LEU A 1 1216 ? -23.439 -39.446 1.951 1.00 92.81 1216 LEU A C 1
ATOM 9583 O O . LEU A 1 1216 ? -22.723 -39.441 0.949 1.00 92.81 1216 LEU A O 1
ATOM 9587 N N . ILE A 1 1217 ? -22.960 -39.226 3.172 1.00 90.69 1217 ILE A N 1
ATOM 9588 C CA . ILE A 1 1217 ? -21.555 -38.950 3.488 1.00 90.69 1217 ILE A CA 1
ATOM 9589 C C . ILE A 1 1217 ? -21.044 -40.028 4.453 1.00 90.69 1217 ILE A C 1
ATOM 9591 O O . ILE A 1 1217 ? -21.728 -40.378 5.413 1.00 90.69 1217 ILE A O 1
ATOM 9595 N N . ILE A 1 1218 ? -19.857 -40.572 4.172 1.00 89.38 1218 ILE A N 1
ATOM 9596 C CA . ILE A 1 1218 ? -19.197 -41.611 4.969 1.00 89.38 1218 ILE A CA 1
ATOM 9597 C C . ILE A 1 1218 ? -17.732 -41.212 5.192 1.00 89.38 1218 ILE A C 1
ATOM 9599 O O . ILE A 1 1218 ? -16.936 -41.157 4.248 1.00 89.38 1218 ILE A O 1
ATOM 9603 N N . GLU A 1 1219 ? -17.366 -40.970 6.448 1.00 86.62 1219 GLU A N 1
ATOM 9604 C CA . GLU A 1 1219 ? -16.057 -40.445 6.850 1.00 86.62 1219 GLU A CA 1
ATOM 9605 C C . GLU A 1 1219 ? -15.431 -41.315 7.948 1.00 86.62 1219 GLU A C 1
ATOM 9607 O O . GLU A 1 1219 ? -16.128 -41.822 8.820 1.00 86.62 1219 GLU A O 1
ATOM 9612 N N . LEU A 1 1220 ? -14.108 -41.516 7.911 1.00 80.94 1220 LEU A N 1
ATOM 9613 C CA . LEU A 1 1220 ? -13.319 -42.135 8.996 1.00 80.94 1220 LEU A CA 1
ATOM 9614 C C . LEU A 1 1220 ? -13.819 -43.506 9.521 1.00 80.94 1220 LEU A C 1
ATOM 9616 O O . LEU A 1 1220 ? -13.462 -43.897 10.620 1.00 80.94 1220 LEU A O 1
ATOM 9620 N N . CYS A 1 1221 ? -14.633 -44.252 8.766 1.00 83.62 1221 CYS A N 1
ATOM 9621 C CA . CYS A 1 1221 ? -15.138 -45.569 9.177 1.00 83.62 1221 CYS A CA 1
ATOM 9622 C C . CYS A 1 1221 ? -14.143 -46.670 8.766 1.00 83.62 1221 CYS A C 1
ATOM 9624 O O . CYS A 1 1221 ? -14.120 -47.089 7.601 1.00 83.62 1221 CYS A O 1
ATOM 9626 N N . HIS A 1 1222 ? -13.293 -47.128 9.685 1.00 83.31 1222 HIS A N 1
ATOM 9627 C CA . HIS A 1 1222 ? -12.085 -47.888 9.349 1.00 83.31 1222 HIS A CA 1
ATOM 9628 C C . HIS A 1 1222 ? -12.299 -49.379 9.038 1.00 83.31 1222 HIS A C 1
ATOM 9630 O O . HIS A 1 1222 ? -11.471 -49.948 8.326 1.00 83.31 1222 HIS A O 1
ATOM 9636 N N . ASN A 1 1223 ? -13.406 -50.006 9.461 1.00 85.94 1223 ASN A N 1
ATOM 9637 C CA . ASN A 1 1223 ? -13.745 -51.393 9.080 1.00 85.94 1223 ASN A CA 1
ATOM 9638 C C . ASN A 1 1223 ? -14.891 -51.528 8.068 1.00 85.94 1223 ASN A C 1
ATOM 9640 O O . ASN A 1 1223 ? -15.165 -52.646 7.628 1.00 85.94 1223 ASN A O 1
ATOM 9644 N N . LEU A 1 1224 ? -15.530 -50.434 7.644 1.00 88.12 1224 LEU A N 1
ATOM 9645 C CA . LEU A 1 1224 ? -16.679 -50.504 6.742 1.00 88.12 1224 LEU A CA 1
ATOM 9646 C C . LEU A 1 1224 ? -16.272 -51.055 5.360 1.00 88.12 1224 LEU A C 1
ATOM 9648 O O . LEU A 1 1224 ? -15.467 -50.464 4.633 1.00 88.12 1224 LEU A O 1
ATOM 9652 N N . LYS A 1 1225 ? -16.830 -52.217 5.004 1.00 87.12 1225 LYS A N 1
ATOM 9653 C CA . LYS A 1 1225 ? -16.474 -53.033 3.828 1.00 87.12 1225 LYS A CA 1
ATOM 9654 C C . LYS A 1 1225 ? -17.631 -53.187 2.838 1.00 87.12 1225 LYS A C 1
ATOM 9656 O O . LYS A 1 1225 ? -17.367 -53.317 1.641 1.00 87.12 1225 LYS A O 1
ATOM 9661 N N . TYR A 1 1226 ? -18.883 -53.147 3.293 1.00 89.31 1226 TYR A N 1
ATOM 9662 C CA . TYR A 1 1226 ? -20.049 -53.457 2.457 1.00 89.31 1226 TYR A CA 1
ATOM 9663 C C . TYR A 1 1226 ? -21.125 -52.365 2.499 1.00 89.31 1226 TYR A C 1
ATOM 9665 O O . TYR A 1 1226 ? -21.482 -51.854 3.560 1.00 89.31 1226 TYR A O 1
ATOM 9673 N N . LEU A 1 1227 ? -21.681 -52.047 1.328 1.00 89.31 1227 LEU A N 1
ATOM 9674 C CA . LEU A 1 1227 ? -22.955 -51.330 1.212 1.00 89.31 1227 LEU A CA 1
ATOM 9675 C C . LEU A 1 1227 ? -24.138 -52.310 1.349 1.00 89.31 1227 LEU A C 1
ATOM 9677 O O . LEU A 1 1227 ? -23.926 -53.519 1.198 1.00 89.31 1227 LEU A O 1
ATOM 9681 N N . PRO A 1 1228 ? -25.381 -51.821 1.524 1.00 90.25 1228 PRO A N 1
ATOM 9682 C CA . PRO A 1 1228 ? -26.586 -52.651 1.487 1.00 90.25 1228 PRO A CA 1
ATOM 9683 C C . PRO A 1 1228 ? -26.751 -53.402 0.156 1.00 90.25 1228 PRO A C 1
ATOM 9685 O O . PRO A 1 1228 ? -25.979 -53.226 -0.796 1.00 90.25 1228 PRO A O 1
ATOM 9688 N N . SER A 1 1229 ? -27.777 -54.241 0.050 1.00 89.94 1229 SER A N 1
ATOM 9689 C CA . SER A 1 1229 ? -28.113 -54.955 -1.176 1.00 89.94 1229 SER A CA 1
ATOM 9690 C C . SER A 1 1229 ? -28.318 -53.999 -2.353 1.00 89.94 1229 SER A C 1
ATOM 9692 O O . SER A 1 1229 ? -28.693 -52.830 -2.214 1.00 89.94 1229 SER A O 1
ATOM 9694 N N . ARG A 1 1230 ? -28.110 -54.516 -3.569 1.00 86.69 1230 ARG A N 1
ATOM 9695 C CA . ARG A 1 1230 ? -28.356 -53.744 -4.795 1.00 86.69 1230 ARG A CA 1
ATOM 9696 C C . ARG A 1 1230 ? -29.809 -53.259 -4.873 1.00 86.69 1230 ARG A C 1
ATOM 9698 O O . ARG A 1 1230 ? -30.040 -52.157 -5.350 1.00 86.69 1230 ARG A O 1
ATOM 9705 N N . GLN A 1 1231 ? -30.756 -54.047 -4.355 1.00 86.81 1231 GLN A N 1
ATOM 9706 C CA . GLN A 1 1231 ? -32.170 -53.680 -4.294 1.00 86.81 1231 GLN A CA 1
ATOM 9707 C C . GLN A 1 1231 ? -32.414 -52.515 -3.325 1.00 86.81 1231 GLN A C 1
ATOM 9709 O O . GLN A 1 1231 ? -33.095 -51.565 -3.700 1.00 86.81 1231 GLN A O 1
ATOM 9714 N N . ALA A 1 1232 ? -31.831 -52.542 -2.121 1.00 87.12 1232 ALA A N 1
ATOM 9715 C CA . ALA A 1 1232 ? -31.925 -51.438 -1.166 1.00 87.12 1232 ALA A CA 1
ATOM 9716 C C . ALA A 1 1232 ? -31.314 -50.144 -1.731 1.00 87.12 1232 ALA A C 1
ATOM 9718 O O . ALA A 1 1232 ? -31.974 -49.107 -1.735 1.00 87.12 1232 ALA A O 1
ATOM 9719 N N . MET A 1 1233 ? -30.110 -50.212 -2.308 1.00 90.12 1233 MET A N 1
ATOM 9720 C CA . MET A 1 1233 ? -29.464 -49.039 -2.911 1.00 90.12 1233 MET A CA 1
ATOM 9721 C C . MET A 1 1233 ? -30.221 -48.486 -4.131 1.00 90.12 1233 MET A C 1
ATOM 9723 O O . MET A 1 1233 ? -30.177 -47.287 -4.367 1.00 90.12 1233 MET A O 1
ATOM 9727 N N . GLN A 1 1234 ? -30.958 -49.317 -4.879 1.00 85.94 1234 GLN A N 1
ATOM 9728 C CA . GLN A 1 1234 ? -31.795 -48.866 -6.002 1.00 85.94 1234 GLN A CA 1
ATOM 9729 C C . GLN A 1 1234 ? -33.132 -48.230 -5.577 1.00 85.94 1234 GLN A C 1
ATOM 9731 O O . GLN A 1 1234 ? -33.732 -47.511 -6.374 1.00 85.94 1234 GLN A O 1
ATOM 9736 N N . ARG A 1 1235 ? -33.604 -48.452 -4.340 1.00 88.00 1235 ARG A N 1
ATOM 9737 C CA . ARG A 1 1235 ? -34.795 -47.770 -3.788 1.00 88.00 1235 ARG A CA 1
ATOM 9738 C C . ARG A 1 1235 ? -34.523 -46.310 -3.412 1.00 88.00 1235 ARG A C 1
ATOM 9740 O O . ARG A 1 1235 ? -35.462 -45.525 -3.308 1.00 88.00 1235 ARG A O 1
ATOM 9747 N N . LEU A 1 1236 ? -33.254 -45.922 -3.261 1.00 88.06 1236 LEU A N 1
ATOM 9748 C CA . LEU A 1 1236 ? -32.815 -44.552 -2.973 1.00 88.06 1236 LEU A CA 1
ATOM 9749 C C . LEU A 1 1236 ? -32.864 -43.653 -4.223 1.00 88.06 1236 LEU A C 1
ATOM 9751 O O . LEU A 1 1236 ? -31.883 -43.026 -4.612 1.00 88.06 1236 LEU A O 1
ATOM 9755 N N . THR A 1 1237 ? -34.034 -43.560 -4.859 1.00 85.31 1237 THR A N 1
ATOM 9756 C CA . THR A 1 1237 ? -34.234 -42.885 -6.156 1.00 85.31 1237 THR A CA 1
ATOM 9757 C C . THR A 1 1237 ? -33.947 -41.381 -6.151 1.00 85.31 1237 THR A C 1
ATOM 9759 O O . THR A 1 1237 ? -33.814 -40.787 -7.221 1.00 85.31 1237 THR A O 1
ATOM 9762 N N . LYS A 1 1238 ? -33.867 -40.743 -4.975 1.00 89.88 1238 LYS A N 1
ATOM 9763 C CA . LYS A 1 1238 ? -33.515 -39.321 -4.822 1.00 89.88 1238 LYS A CA 1
ATOM 9764 C C . LYS A 1 1238 ? -32.027 -39.079 -4.532 1.00 89.88 1238 LYS A C 1
ATOM 9766 O O . LYS A 1 1238 ? -31.622 -37.916 -4.543 1.00 89.88 1238 LYS A O 1
ATOM 9771 N N . LEU A 1 1239 ? -31.221 -40.123 -4.305 1.00 90.75 1239 LEU A N 1
ATOM 9772 C CA . LEU A 1 1239 ? -29.812 -40.007 -3.919 1.00 90.75 1239 LEU A CA 1
ATOM 9773 C C . LEU A 1 1239 ? -28.977 -39.464 -5.087 1.00 90.75 1239 LEU A C 1
ATOM 9775 O O . LEU A 1 1239 ? -28.722 -40.154 -6.073 1.00 90.75 1239 LEU A O 1
ATOM 9779 N N . ARG A 1 1240 ? -28.564 -38.198 -4.978 1.00 90.44 1240 ARG A N 1
ATOM 9780 C CA . ARG A 1 1240 ? -27.780 -37.493 -6.003 1.00 90.44 1240 ARG A CA 1
ATOM 9781 C C . ARG A 1 1240 ? -26.284 -37.625 -5.777 1.00 90.44 1240 ARG A C 1
ATOM 9783 O O . ARG A 1 1240 ? -25.542 -37.711 -6.754 1.00 90.44 1240 ARG A O 1
ATOM 9790 N N . SER A 1 1241 ? -25.874 -37.651 -4.511 1.00 90.44 1241 SER A N 1
ATOM 9791 C CA . SER A 1 1241 ? -24.469 -37.596 -4.132 1.00 90.44 1241 SER A CA 1
ATOM 9792 C C . SER A 1 1241 ? -24.107 -38.621 -3.065 1.00 90.44 1241 SER A C 1
ATOM 9794 O O . SER A 1 1241 ? -24.782 -38.724 -2.039 1.00 90.44 1241 SER A O 1
ATOM 9796 N N . LEU A 1 1242 ? -22.999 -39.328 -3.284 1.00 91.12 1242 LEU A N 1
ATOM 9797 C CA . LEU A 1 1242 ? -22.370 -40.207 -2.301 1.00 91.12 1242 LEU A CA 1
ATOM 9798 C C . LEU A 1 1242 ? -20.878 -39.866 -2.178 1.00 91.12 1242 LEU A C 1
ATOM 9800 O O . LEU A 1 1242 ? -20.109 -39.976 -3.137 1.00 91.12 1242 LEU A O 1
ATOM 9804 N N . TYR A 1 1243 ? -20.475 -39.471 -0.973 1.00 88.38 1243 TYR A N 1
ATOM 9805 C CA . TYR A 1 1243 ? -19.111 -39.068 -0.642 1.00 88.38 1243 TYR A CA 1
ATOM 9806 C C . TYR A 1 1243 ? -18.500 -40.066 0.348 1.00 88.38 1243 TYR A C 1
ATOM 9808 O O . TYR A 1 1243 ? -19.064 -40.301 1.413 1.00 88.38 1243 TYR A O 1
ATOM 9816 N N . ILE A 1 1244 ? -17.353 -40.661 0.000 1.00 87.31 1244 ILE A N 1
ATOM 9817 C CA . ILE A 1 1244 ? -16.625 -41.603 0.868 1.00 87.31 1244 ILE A CA 1
ATOM 9818 C C . ILE A 1 1244 ? -15.147 -41.199 0.917 1.00 87.31 1244 ILE A C 1
ATOM 9820 O O . ILE A 1 1244 ? -14.467 -41.187 -0.116 1.00 87.31 1244 ILE A O 1
ATOM 9824 N N . CYS A 1 1245 ? -14.625 -40.865 2.098 1.00 82.19 1245 CYS A N 1
ATOM 9825 C CA . CYS A 1 1245 ? -13.258 -40.350 2.258 1.00 82.19 1245 CYS A CA 1
ATOM 9826 C C . CYS A 1 1245 ? -12.519 -40.911 3.489 1.00 82.19 1245 CYS A C 1
ATOM 9828 O O . CYS A 1 1245 ? -12.964 -41.869 4.117 1.00 82.19 1245 CYS A O 1
ATOM 9830 N N . CYS A 1 1246 ? -11.334 -40.352 3.767 1.00 69.19 1246 CYS A N 1
ATOM 9831 C CA . CYS A 1 1246 ? -10.490 -40.671 4.926 1.00 69.19 1246 CYS A CA 1
ATOM 9832 C C . CYS A 1 1246 ? -10.177 -42.175 5.081 1.00 69.19 1246 CYS A C 1
ATOM 9834 O O . CYS A 1 1246 ? -10.419 -42.774 6.123 1.00 69.19 1246 CYS A O 1
ATOM 9836 N N . ASP A 1 1247 ? -9.664 -42.778 4.001 1.00 66.69 1247 ASP A N 1
ATOM 9837 C CA . ASP A 1 1247 ? -9.144 -44.157 3.913 1.00 66.69 1247 ASP A CA 1
ATOM 9838 C C . ASP A 1 1247 ? -10.071 -45.311 4.354 1.00 66.69 1247 ASP A C 1
ATOM 9840 O O . ASP A 1 1247 ? -9.624 -46.452 4.490 1.00 66.69 1247 ASP A O 1
ATOM 9844 N N . CYS A 1 1248 ? -11.382 -45.061 4.440 1.00 80.00 1248 CYS A N 1
ATOM 9845 C CA . CYS A 1 1248 ? -12.407 -46.097 4.590 1.00 80.00 1248 CYS A CA 1
ATOM 9846 C C . CYS A 1 1248 ? -12.212 -47.258 3.573 1.00 80.00 1248 CYS A C 1
ATOM 9848 O O . CYS A 1 1248 ? -12.119 -46.997 2.363 1.00 80.00 1248 CYS A O 1
ATOM 9850 N N . PRO A 1 1249 ? -12.192 -48.546 3.991 1.00 82.56 1249 PRO A N 1
ATOM 9851 C CA . PRO A 1 1249 ? -11.930 -49.681 3.091 1.00 82.56 1249 PRO A CA 1
ATOM 9852 C C . PRO A 1 1249 ? -12.902 -49.766 1.910 1.00 82.56 1249 PRO A C 1
ATOM 9854 O O . PRO A 1 1249 ? -12.520 -50.162 0.799 1.00 82.56 1249 PRO A O 1
ATOM 9857 N N . LEU A 1 1250 ? -14.144 -49.331 2.137 1.00 85.50 1250 LEU A N 1
ATOM 9858 C CA . LEU A 1 1250 ? -15.212 -49.236 1.152 1.00 85.50 1250 LEU A CA 1
ATOM 9859 C C . LEU A 1 1250 ? -14.795 -48.465 -0.115 1.00 85.50 1250 LEU A C 1
ATOM 9861 O O . LEU A 1 1250 ? -15.200 -48.844 -1.213 1.00 85.50 1250 LEU A O 1
ATOM 9865 N N . ILE A 1 1251 ? -13.902 -47.469 -0.003 1.00 84.75 1251 ILE A N 1
ATOM 9866 C CA . ILE A 1 1251 ? -13.357 -46.687 -1.131 1.00 84.75 1251 ILE A CA 1
ATOM 9867 C C . ILE A 1 1251 ? -12.707 -47.590 -2.184 1.00 84.75 1251 ILE A C 1
ATOM 9869 O O . ILE A 1 1251 ? -12.888 -47.371 -3.381 1.00 84.75 1251 ILE A O 1
ATOM 9873 N N . LYS A 1 1252 ? -11.946 -48.613 -1.770 1.00 82.25 1252 LYS A N 1
ATOM 9874 C CA . LYS A 1 1252 ? -11.280 -49.538 -2.707 1.00 82.25 1252 LYS A CA 1
ATOM 9875 C C . LYS A 1 1252 ? -12.303 -50.427 -3.419 1.00 82.25 1252 LYS A C 1
ATOM 9877 O O . LYS A 1 1252 ? -12.164 -50.683 -4.612 1.00 82.25 1252 LYS A O 1
ATOM 9882 N N . ARG A 1 1253 ? -13.347 -50.848 -2.698 1.00 86.75 1253 ARG A N 1
ATOM 9883 C CA . ARG A 1 1253 ? -14.404 -51.751 -3.181 1.00 86.75 1253 ARG A CA 1
ATOM 9884 C C . ARG A 1 1253 ? -15.463 -51.048 -4.048 1.00 86.75 1253 ARG A C 1
ATOM 9886 O O . ARG A 1 1253 ? -16.075 -51.697 -4.894 1.00 86.75 1253 ARG A O 1
ATOM 9893 N N . CYS A 1 1254 ? -15.619 -49.734 -3.876 1.00 85.75 1254 CYS A N 1
ATOM 9894 C CA . CYS A 1 1254 ? -16.520 -48.853 -4.627 1.00 85.75 1254 CYS A CA 1
ATOM 9895 C C . CYS A 1 1254 ? -15.884 -48.184 -5.860 1.00 85.75 1254 CYS A C 1
ATOM 9897 O O . CYS A 1 1254 ? -16.548 -47.401 -6.532 1.00 85.75 1254 CYS A O 1
ATOM 9899 N N . ARG A 1 1255 ? -14.615 -48.448 -6.202 1.00 84.69 1255 ARG A N 1
ATOM 9900 C CA . ARG A 1 1255 ? -14.035 -47.968 -7.475 1.00 84.69 1255 ARG A CA 1
ATOM 9901 C C . ARG A 1 1255 ? -14.656 -48.697 -8.670 1.00 84.69 1255 ARG A C 1
ATOM 9903 O O . ARG A 1 1255 ? -15.106 -49.831 -8.536 1.00 84.69 1255 ARG A O 1
ATOM 9910 N N . LYS A 1 1256 ? -14.635 -48.077 -9.858 1.00 81.06 1256 LYS A N 1
ATOM 9911 C CA . LYS A 1 1256 ? -15.074 -48.710 -11.118 1.00 81.06 1256 LYS A CA 1
ATOM 9912 C C . LYS A 1 1256 ? -14.380 -50.068 -11.307 1.00 81.06 1256 LYS A C 1
ATOM 9914 O O . LYS A 1 1256 ? -13.156 -50.123 -11.332 1.00 81.06 1256 LYS A O 1
ATOM 9919 N N . GLY A 1 1257 ? -15.173 -51.135 -11.425 1.00 77.38 1257 GLY A N 1
ATOM 9920 C CA . GLY A 1 1257 ? -14.699 -52.526 -11.503 1.00 77.38 1257 GLY A CA 1
ATOM 9921 C C . GLY A 1 1257 ? -14.582 -53.264 -10.158 1.00 77.38 1257 GLY A C 1
ATOM 9922 O O . GLY A 1 1257 ? -14.336 -54.465 -10.157 1.00 77.38 1257 GLY A O 1
ATOM 9923 N N . GLY A 1 1258 ? -14.777 -52.586 -9.023 1.00 84.56 1258 GLY A N 1
ATOM 9924 C CA . GLY A 1 1258 ? -14.837 -53.201 -7.694 1.00 84.56 1258 GLY A CA 1
ATOM 9925 C C . GLY A 1 1258 ? -16.200 -53.845 -7.379 1.00 84.56 1258 GLY A C 1
ATOM 9926 O O . GLY A 1 1258 ? -17.200 -53.518 -8.023 1.00 84.56 1258 GLY A O 1
ATOM 9927 N N . PRO A 1 1259 ? -16.271 -54.741 -6.375 1.00 85.75 1259 PRO A N 1
ATOM 9928 C CA . PRO A 1 1259 ? -17.460 -55.555 -6.094 1.00 85.75 1259 PRO A CA 1
ATOM 9929 C C . PRO A 1 1259 ? -18.692 -54.755 -5.644 1.00 85.75 1259 PRO A C 1
ATOM 9931 O O . PRO A 1 1259 ? -19.815 -55.201 -5.864 1.00 85.75 1259 PRO A O 1
ATOM 9934 N N . GLU A 1 1260 ? -18.517 -53.569 -5.052 1.00 89.44 1260 GLU A N 1
ATOM 9935 C CA . GLU A 1 1260 ? -19.642 -52.725 -4.618 1.00 89.44 1260 GLU A CA 1
ATOM 9936 C C . GLU A 1 1260 ? -20.101 -51.752 -5.722 1.00 89.44 1260 GLU A C 1
ATOM 9938 O O . GLU A 1 1260 ? -21.205 -51.216 -5.645 1.00 89.44 1260 GLU A O 1
ATOM 9943 N N . TRP A 1 1261 ? -19.308 -51.544 -6.785 1.00 88.00 1261 TRP A N 1
ATOM 9944 C CA . TRP A 1 1261 ? -19.627 -50.598 -7.869 1.00 88.00 1261 TRP A CA 1
ATOM 9945 C C . TRP A 1 1261 ? -21.031 -50.788 -8.488 1.00 88.00 1261 TRP A C 1
ATOM 9947 O O . TRP A 1 1261 ? -21.729 -49.785 -8.654 1.00 88.00 1261 TRP A O 1
ATOM 9957 N N . PRO A 1 1262 ? -21.530 -52.017 -8.761 1.00 87.12 1262 PRO A N 1
ATOM 9958 C CA . PRO A 1 1262 ? -22.873 -52.223 -9.323 1.00 87.12 1262 PRO A CA 1
ATOM 9959 C C . PRO A 1 1262 ? -24.038 -51.793 -8.413 1.00 87.12 1262 PRO A C 1
ATOM 9961 O O . PRO A 1 1262 ? -25.182 -51.760 -8.879 1.00 87.12 1262 PRO A O 1
ATOM 9964 N N . LYS A 1 1263 ? -23.768 -51.495 -7.131 1.00 89.19 1263 LYS A N 1
ATOM 9965 C CA . LYS A 1 1263 ? -24.737 -50.956 -6.161 1.00 89.19 1263 LYS A CA 1
ATOM 9966 C C . LYS A 1 1263 ? -24.854 -49.431 -6.221 1.00 89.19 1263 LYS A C 1
ATOM 9968 O O . LYS A 1 1263 ? -25.892 -48.911 -5.844 1.00 89.19 1263 LYS A O 1
ATOM 9973 N N . ILE A 1 1264 ? -23.826 -48.726 -6.706 1.00 88.88 1264 ILE A N 1
ATOM 9974 C CA . ILE A 1 1264 ? -23.731 -47.250 -6.678 1.00 88.88 1264 ILE A CA 1
ATOM 9975 C C . ILE A 1 1264 ? -23.593 -46.601 -8.054 1.00 88.88 1264 ILE A C 1
ATOM 9977 O O . ILE A 1 1264 ? -23.714 -45.389 -8.169 1.00 88.88 1264 ILE A O 1
ATOM 9981 N N . SER A 1 1265 ? -23.383 -47.381 -9.117 1.00 85.31 1265 SER A N 1
ATOM 9982 C CA . SER A 1 1265 ? -23.117 -46.884 -10.476 1.00 85.31 1265 SER A CA 1
ATOM 9983 C C . SER A 1 1265 ? -24.237 -46.046 -11.120 1.00 85.31 1265 SER A C 1
ATOM 9985 O O . SER A 1 1265 ? -24.081 -45.619 -12.260 1.00 85.31 1265 SER A O 1
ATOM 9987 N N . HIS A 1 1266 ? -25.367 -45.864 -10.433 1.00 84.31 1266 HIS A N 1
ATOM 9988 C CA . HIS A 1 1266 ? -26.502 -45.036 -10.844 1.00 84.31 1266 HIS A CA 1
ATOM 9989 C C . HIS A 1 1266 ? -26.532 -43.655 -10.157 1.00 84.31 1266 HIS A C 1
ATOM 9991 O 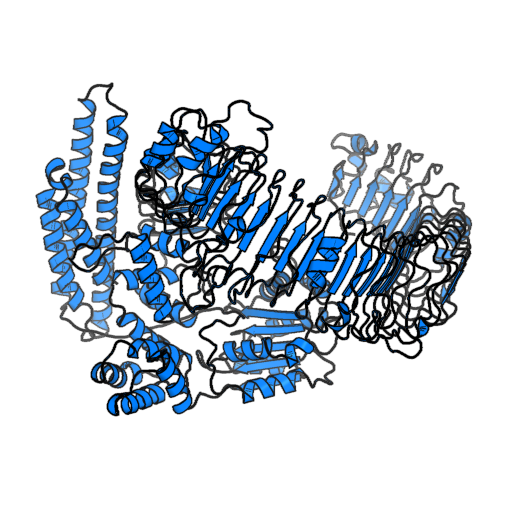O . HIS A 1 1266 ? -27.343 -42.816 -10.540 1.00 84.31 1266 HIS A O 1
ATOM 9997 N N . ILE A 1 1267 ? -25.670 -43.414 -9.161 1.00 87.31 1267 ILE A N 1
ATOM 9998 C CA . ILE A 1 1267 ? -25.598 -42.153 -8.409 1.00 87.31 1267 ILE A CA 1
ATOM 9999 C C . ILE A 1 1267 ? -24.813 -41.111 -9.239 1.00 87.31 1267 ILE A C 1
ATOM 10001 O O . ILE A 1 1267 ? -23.689 -41.413 -9.651 1.00 87.31 1267 ILE A O 1
ATOM 10005 N N . PRO A 1 1268 ? -25.365 -39.906 -9.501 1.00 84.06 1268 PRO A N 1
ATOM 10006 C CA . PRO A 1 1268 ? -24.724 -38.887 -10.340 1.00 84.06 1268 PRO A CA 1
ATOM 10007 C C . PRO A 1 1268 ? -23.370 -38.353 -9.846 1.00 84.06 1268 PRO A C 1
ATOM 10009 O O . PRO A 1 1268 ? -22.441 -38.258 -10.649 1.00 84.06 1268 PRO A O 1
ATOM 10012 N N . ASP A 1 1269 ? -23.248 -37.986 -8.565 1.00 84.56 1269 ASP A N 1
ATOM 10013 C CA . ASP A 1 1269 ? -22.014 -37.438 -7.984 1.00 84.56 1269 ASP A CA 1
ATOM 10014 C C . ASP A 1 1269 ? -21.384 -38.427 -6.992 1.00 84.56 1269 ASP A C 1
ATOM 10016 O O . ASP A 1 1269 ? -21.994 -38.841 -6.005 1.00 84.56 1269 ASP A O 1
ATOM 10020 N N . LEU A 1 1270 ? -20.150 -38.836 -7.283 1.00 86.00 1270 LEU A N 1
ATOM 10021 C CA . LEU A 1 1270 ? -19.432 -39.897 -6.580 1.00 86.00 1270 LEU A CA 1
ATOM 10022 C C . LEU A 1 1270 ? -17.990 -39.458 -6.308 1.00 86.00 1270 LEU A C 1
ATOM 10024 O O . LEU A 1 1270 ? -17.116 -39.621 -7.166 1.00 86.00 1270 LEU A O 1
ATOM 10028 N N . SER A 1 1271 ? -17.715 -38.946 -5.101 1.00 81.56 1271 SER A N 1
ATOM 10029 C CA . SER A 1 1271 ? -16.333 -38.691 -4.664 1.00 81.56 1271 SER A CA 1
ATOM 10030 C C . SER A 1 1271 ? -15.816 -39.828 -3.793 1.00 81.56 1271 SER A C 1
ATOM 10032 O O . SER A 1 1271 ? -16.383 -40.146 -2.749 1.00 81.56 1271 SER A O 1
ATOM 10034 N N . LEU A 1 1272 ? -14.694 -40.411 -4.214 1.00 82.06 1272 LEU A N 1
ATOM 10035 C CA . LEU A 1 1272 ? -14.032 -41.525 -3.545 1.00 82.06 1272 LEU A CA 1
ATOM 10036 C C . LEU A 1 1272 ? -12.584 -41.137 -3.218 1.00 82.06 1272 LEU A C 1
ATOM 10038 O O . LEU A 1 1272 ? -11.722 -41.109 -4.099 1.00 82.06 1272 LEU A O 1
ATOM 10042 N N . GLY A 1 1273 ? -12.311 -40.846 -1.946 1.00 65.75 1273 GLY A N 1
ATOM 10043 C CA . GLY A 1 1273 ? -10.965 -40.544 -1.443 1.00 65.75 1273 GLY A CA 1
ATOM 10044 C C . GLY A 1 1273 ? -10.445 -39.126 -1.718 1.00 65.75 1273 GLY A C 1
ATOM 10045 O O . GLY A 1 1273 ? -9.242 -38.899 -1.609 1.00 65.75 1273 GLY A O 1
ATOM 10046 N N . LYS A 1 1274 ? -11.311 -38.164 -2.066 1.00 51.09 1274 LYS A N 1
ATOM 10047 C CA . LYS A 1 1274 ? -10.973 -36.729 -2.070 1.00 51.09 1274 LYS A CA 1
ATOM 10048 C C . LYS A 1 1274 ? -12.094 -35.904 -1.452 1.00 51.09 1274 LYS A C 1
ATOM 10050 O O . LYS A 1 1274 ? -13.207 -35.886 -1.977 1.00 51.09 1274 LYS A O 1
ATOM 10055 N N . TYR A 1 1275 ? -11.766 -35.185 -0.384 1.00 40.62 1275 TYR A N 1
ATOM 10056 C CA . TYR A 1 1275 ? -12.649 -34.171 0.176 1.00 40.62 1275 TYR A CA 1
ATOM 10057 C C . TYR A 1 1275 ? -12.627 -32.927 -0.723 1.00 40.62 1275 TYR A C 1
ATOM 10059 O O . TYR A 1 1275 ? -11.562 -32.397 -1.047 1.00 40.62 1275 TYR A O 1
ATOM 10067 N N . LYS A 1 1276 ? -13.809 -32.471 -1.134 1.00 39.59 1276 LYS A N 1
ATOM 10068 C CA . LYS A 1 1276 ? -14.076 -31.053 -1.376 1.00 39.59 1276 LYS A CA 1
ATOM 10069 C C . LYS A 1 1276 ? -14.945 -30.620 -0.207 1.00 39.59 1276 LYS A C 1
ATOM 10071 O O . LYS A 1 1276 ? -15.898 -31.329 0.100 1.00 39.59 1276 LYS A O 1
ATOM 10076 N N . GLU A 1 1277 ? -14.639 -29.489 0.416 1.00 34.41 1277 GLU A N 1
ATOM 10077 C CA . GLU A 1 1277 ? -15.533 -28.928 1.428 1.00 34.41 1277 GLU A CA 1
ATOM 10078 C C . GLU A 1 1277 ? -16.883 -28.606 0.775 1.00 34.41 1277 GLU A C 1
ATOM 10080 O O . GLU A 1 1277 ? -16.958 -27.831 -0.181 1.00 34.41 1277 GLU A O 1
ATOM 10085 N N . LEU A 1 1278 ? -17.937 -29.256 1.265 1.00 33.94 1278 LEU A N 1
ATOM 10086 C CA . LEU A 1 1278 ? -19.313 -29.070 0.825 1.00 33.94 1278 LEU A CA 1
ATOM 10087 C C . LEU A 1 1278 ? -20.071 -28.382 1.954 1.00 33.94 1278 LEU A C 1
ATOM 10089 O O . LEU A 1 1278 ? -20.259 -28.948 3.028 1.00 33.94 1278 LEU A O 1
ATOM 10093 N N . THR A 1 1279 ? -20.496 -27.147 1.712 1.00 28.34 1279 THR A N 1
ATOM 10094 C CA . THR A 1 1279 ? -21.369 -26.409 2.625 1.00 28.34 1279 THR A CA 1
ATOM 10095 C C . THR A 1 1279 ? -22.795 -26.943 2.508 1.00 28.34 1279 THR A C 1
ATOM 10097 O O . THR A 1 1279 ? -23.474 -26.663 1.517 1.00 28.34 1279 THR A O 1
ATOM 10100 N N . VAL A 1 1280 ? -23.219 -27.702 3.523 1.00 29.55 1280 VAL A N 1
ATOM 10101 C CA . VAL A 1 1280 ? -24.577 -28.248 3.713 1.00 29.55 1280 VAL A CA 1
ATOM 10102 C C . VAL A 1 1280 ? -25.254 -27.558 4.886 1.00 29.55 1280 VAL A C 1
ATOM 10104 O O . VAL A 1 1280 ? -24.642 -27.486 5.975 1.00 29.55 1280 VAL A O 1
#

Foldseek 3Di:
DLLLLLVVLLVLLVVCLPDCNCVVLVCNVLSVLVNVLSVLVNVLVQQLAAPPDDPVLVVVSLVLSLLSVVLSLLSVLLSLVSVLVVLVCVLVVVVPPPDDDPVVVVVSVVVSVVSSVSSVVSSVSSVVSSVSSVVSDTGHDHDDDDDYDDFKDDADDDPLVPDDPDCPVVLVVVLCVLQVDPDPAEAEEEEEAAPQLCLNVSVNCNLPDPSNVVRFPEEAETEDIPPLDLLVVLLSRLCVVPPPPSVPDDDPVVSLVSLLVVCPPTAYEYEYEADDDLDLVSVLVNRVSVRSSHNDPSHYYYYYYHDVSNLVSNVVVDPHYYYDYRDAADLVRLLVLLQCLLCVVPPDDDDPLCSVLSSLCSVLCVRRSVLSNLVSLVNNPDDSVSSVCVNPDPLSVDDDGLRSVLVSLVVSLVPPPDSLLNVLLLVLLVDHAFDKDFLQVSLLVSVLVPSQDDDDPDDDPDDSSRSSVVSVVVCVSSLQWAPFDDDPLGHTGITGGPTSSSRSSVRVVCSNPPDDDDDDLENDQEDEDQEDDPCLVVVLVHQRHRYDACAQYADQADDLSVLSNQSHAEDAPENYNHAEHDLSVLSNLNHQEYHYEHYNHPAYDLSVLSNQNHQYYYYDDDPVLDDRDDAQVLSNLNHAEDQEAEADLDHRRHLLSLLSNLNHAEHYAYEALQSHPDLVSLLSNPQQSHHYAAYHYEHDPPPDDDPPRPLQSSQQSNQHHLQHQHYHYYQAADQDHYPLQQDPPRHRLNHQYYAYYNHENHQDDHQQFQRPRHAYYYAEYQNHAEAACRVQNHDPPPPDDDQDAAETNQNHAEDEYENNANHQYYDDYDDPHNYHYQQNHQYYAYENHANYQAHAQDHANHAEYAAYRYAACNNQARPQVPDQNYQYDHHENYHNPQEHHACSLVRPLNHQEDEYYQHQNHAEYHADDDHANQNHQYDYAYNHANHAEYDPNPLHLNHADDAHENHANHPAYPDDPPDASDRHAEAHYYLHANDQEHEAPANQQNHQEYAYENHANHQEYHHNLQNNQNHQYYHAYQHANHAEYDDAADQNHQEYAYEQHANHQEYAAAEHHNRHAEYEYYNHANHAEYHYAAQRHAYYAYENHQNHQYYYQQNRCQQHAEYHYAAHANPLQVQQSCLSRQNYAYYEDENYADDHPAHHQNQNYAYYEYEYPAPDQADHLSVLNNQNYAEYAYYQAANHQEYDLSCLSNLNHQEYHYYNHANHAYYHDLNSLVSNVNHQEYYHEDNHNNLVQCPVVHPRVSSCVVHNYYHRHDDDDDDD

Solvent-accessible surface area (backbone atoms only — not comparable to full-atom values): 65817 Å² total; per-residue (Å²): 114,51,60,53,53,49,53,54,48,44,55,52,51,52,54,55,53,75,39,67,61,18,71,79,69,68,46,46,71,64,50,50,53,40,48,55,52,50,52,55,49,54,52,56,46,52,14,70,46,29,56,86,52,55,84,86,46,46,61,61,51,52,55,50,50,51,53,47,47,53,55,47,51,63,44,54,52,52,52,45,59,48,56,40,54,51,50,44,46,68,62,53,51,83,78,47,85,89,64,78,74,77,73,59,55,64,56,52,54,55,51,46,58,57,48,53,53,51,54,53,48,51,46,48,50,53,55,51,50,57,57,47,46,73,74,71,70,72,59,69,54,72,74,93,91,92,87,91,91,88,64,53,64,89,72,81,88,43,86,92,53,82,76,75,77,94,54,65,68,63,35,51,52,54,50,53,63,70,70,68,63,91,47,93,53,78,38,41,38,34,43,34,39,63,88,53,58,45,66,69,58,49,55,35,49,46,71,69,31,71,73,46,60,75,65,39,75,43,83,45,78,45,42,40,50,82,65,86,46,57,65,59,52,55,38,51,61,49,30,78,80,35,84,80,57,62,81,80,67,90,51,63,70,58,52,39,53,50,45,27,63,77,37,56,72,42,26,38,38,40,36,38,36,63,42,74,68,63,58,56,70,60,50,53,51,42,50,51,51,50,58,78,25,57,67,37,76,62,26,40,37,42,35,28,23,66,47,68,62,36,51,52,42,53,48,77,76,40,98,53,62,46,82,43,75,62,73,67,45,50,42,68,56,25,28,51,45,19,49,50,46,38,46,73,81,75,76,75,83,78,52,69,67,44,52,53,50,43,46,53,46,16,47,71,38,68,19,26,53,54,54,21,55,40,48,9,37,64,43,51,82,45,56,60,67,54,45,46,56,60,67,71,38,74,68,76,77,50,72,84,56,73,66,37,53,52,53,53,56,47,49,59,61,67,66,52,87,46,67,45,51,54,50,53,51,29,53,59,41,79,50,66,74,62,46,74,41,40,47,70,62,50,35,53,51,41,51,32,74,68,48,58,68,87,86,73,96,68,94,69,94,71,50,53,68,52,51,29,50,51,48,52,47,54,39,36,69,56,58,46,29,43,69,68,42,58,48,103,88,68,50,77,50,29,28,24,48,42,52,81,47,38,58,49,20,35,53,73,41,43,83,74,63,89,66,83,92,76,94,69,78,63,77,53,41,65,47,79,41,77,60,74,65,80,62,65,84,55,53,73,65,36,68,47,26,14,34,41,37,35,47,54,18,81,43,57,65,57,61,64,54,60,37,66,36,51,45,25,12,29,44,32,52,20,48,18,59,31,38,51,57,42,59,32,57,34,53,26,43,49,24,30,35,44,33,45,30,66,51,68,57,78,44,47,39,62,37,55,48,50,28,43,48,28,28,35,52,45,64,64,88,48,91,83,80,59,77,52,73,46,58,38,58,40,53,27,41,53,24,27,35,49,62,63,46,64,38,39,92,47,87,50,26,46,56,38,38,47,39,50,30,54,52,28,33,45,45,37,30,42,31,37,56,84,53,62,89,49,53,72,36,32,43,42,21,46,39,48,78,18,65,35,27,34,43,34,44,29,35,52,86,82,69,70,86,63,84,89,66,58,52,40,59,38,53,45,35,51,45,69,21,72,63,24,30,31,44,35,42,30,37,44,71,32,57,58,80,36,68,54,57,52,35,94,87,54,53,38,64,52,28,31,34,43,34,43,34,57,25,44,50,23,36,67,64,53,40,53,16,67,36,63,44,28,30,37,43,37,41,22,23,37,39,21,37,55,43,44,50,53,34,44,52,51,63,94,80,72,76,68,97,62,100,67,72,55,60,26,26,50,41,22,31,35,45,36,41,35,48,22,48,43,22,34,40,30,57,61,80,89,77,92,60,76,61,50,50,35,63,40,24,33,32,43,36,43,33,36,30,38,51,29,59,41,38,47,42,76,48,77,40,32,29,33,43,36,45,30,35,24,60,32,24,54,30,56,42,35,39,44,63,68,40,50,51,29,32,34,43,37,41,26,39,31,32,74,25,49,56,49,55,74,61,31,57,55,44,17,46,58,29,29,32,45,36,42,36,38,26,45,51,20,33,38,56,29,95,76,59,79,51,54,26,65,44,24,30,32,44,38,39,33,36,26,41,47,21,33,45,61,37,56,45,62,76,27,51,48,24,30,37,44,36,44,28,38,33,53,41,44,76,59,77,68,75,60,86,94,52,58,34,59,42,25,35,37,45,36,42,29,40,27,60,63,40,45,66,53,71,69,35,57,45,28,37,41,26,34,34,45,36,43,31,42,24,38,42,21,44,47,77,43,51,40,55,62,46,22,64,43,28,33,30,45,33,41,28,38,24,44,46,25,34,54,47,79,43,79,45,38,64,46,24,32,34,44,40,42,31,42,24,44,43,20,40,43,40,42,26,75,74,8,34,67,39,28,34,37,43,37,41,32,41,21,47,44,24,33,44,41,47,43,43,30,69,53,22,32,37,43,38,41,29,43,23,41,44,23,52,47,68,53,58,52,92,28,39,62,43,27,30,34,44,35,44,33,29,31,60,37,28,58,89,42,45,50,63,59,41,62,46,79,47,32,32,34,43,33,46,30,45,31,91,65,89,74,96,66,70,50,63,47,48,66,28,30,33,42,36,41,35,28,38,78,77,47,54,58,84,69,71,56,64,48,60,31,65,45,25,31,34,43,36,45,31,36,35,50,47,21,44,45,52,60,57,58,63,27,61,34,48,44,24,29,37,42,38,40,33,49,21,63,45,24,60,42,73,43,51,53,67,26,48,61,47,32,77,47,39,42,34,42,38,36,27,70,81,21,50,34,45,69,33,50,34,93,88,26,89,48,20,86,45,52,77,84,42,80,40,75,40,70,65,59,89,70,95,75,94,125